Protein 2GRJ (pdb70)

Nearest PDB structures (foldseek):
  2grj-assembly7_G  TM=1.003E+00  e=9.813E-31  Thermotoga maritima
  1uf9-assembly3_C  TM=7.109E-01  e=4.517E-12  Thermus thermophilus
  1jjv-assembly1_A  TM=7.715E-01  e=1.324E-10  Haemophilus influenzae
  8dv0-assembly1_A  TM=7.940E-01  e=1.258E-09  Rickettsia felis URRWXCal2
  7sqc-assembly1_C1  TM=4.398E-01  e=5.349E-03  Chlamydomonas reinhardtii

B-factor: mean 38.03, std 6.99, range [7.95, 77.28]

Solvent-accessible surface area: 66636 Å² total

Secondary structure (DSSP, 8-state):
----EEEE-STTSSHHHHHHHHHHHH--EEEEHHHHHHHHHHHTHHHHHHHH-GGGBSSSSB-HHHHHHHHTT-HHHHHHHHHHHS---HHHHHHHHT--S-EEEE-TTS---GGGG-SEEEEEE--HHHHHHH-SSHHHHHTT-TT----SEEEE-SS-HHHHHHHHHH-----/----EEEE-STTSSHHHHHHHHHHHH--EEEEHHHHHHHHHHHTHHHHHHHH-GGGB-SSSB-HHHHHHHHTT-HHHHHHHHHHHS---HHHHHHHHT--S-EEEE-TTS----GGG-SEEEEEE--HHHHHHH-TTHHHHHTT-TT----SEEEE-SS-HHHHHHHHHH-----/----EEEE-STTSSHHHHHHHHHHHH--EEEEHHHHHHHHHHHTHHHHHHHH-GGGBSSSSB-HHHHHHHHTT-HHHHHHHHHHHS---HHHHHHHHT--S-EEEE-TTS---GGGG-SEEEEEE--HHHHHHH-TTHHHHGGG-TT----SEEEE-SS-HHHHHHHHHH-----/----EEEE-STTSSHHHHHHHHHHHH--EEEEHHHHHHHHHHHTHHHHHHHH-GGGBSSSSB-HHHHHHHHTT-HHHHHHHHHHHS---HHHHHHHHT--S-EEEE-TTS---GGGG-SEEEEEE--HHHHHHH-TTHHHHHTT-TT----SEEEE-SS-HHHHHHHHHH-----/----EEEE-STTSSHHHHHHHHHHHH--EEEEHHHHHHHHHHHTHHHHHHHH-GGGBSSSSB-HHHHHHHHTT-HHHHHHHHHHHS---HHHHHHHHT--S-EEEE-TTS----GGG-SEEEEEE--HHHHHHH-SSHHHHHTT-TT----SEEEE-SS-HHHHHHHHHH-----/----EEEE-STTSSHHHHHHHHHHHH--EEEEHHHHHHHHHHHTHHHHHHHH-GGGB-SSSB-HHHHHHHHTT-HHHHHHHHHHHS---HHHHHHHHT--S-EEEE-TTS---GGGG-SEEEEEE--HHHHHHH-SSHHHHHTT-TT----SEEEE-SS-HHHHHHHHHH-----/----EEEE-STTSSHHHHHHHHHHHH--EEEEHHHHHHHHHHHTHHHHHHHH-GGGBSSSSB-HHHHHHHHTT-HHHHHHHHHHHS---HHHHHHHHT--S-EEEE-TTS---GGGG-SEEEEEE--HHHHHHH-TTHHHHHTT-TT----SEEEE-SS-HHHHHHHHHH-----/----EEEE-STTSSHHHHHHHHHHHH--EEEEHHHHHHHHHHHTHHHHHHHH-GGGBSSSSB-HHHHHHHHTT-HHHHHHHHHHHS---HHHHHHHHT--S-EEEE-TTS---GGGG-SEEEEEE--HHHHHHH-SSHHHHHTT-TT----SEEEE-SS-HHHHHHHHHH-----

CATH classification: 3.40.50.300

Radius of gyration: 38.57 Å; Cα contacts (8 Å, |Δi|>4): 2171; chains: 8; bounding box: 102×60×93 Å

Foldseek 3Di:
DAEEEEEAEAAQLALVVLVVLCCVPVVADEAEVVVVLVVQCQVCLVVVCVLPNPQCADPSHRDPVSLCVPLLVDVVSVVVSCVRRVVVVVVVVVPVVVDHYYYYYYYNCCPCPVVVVHPFYEYGDEDPVSSVVGDVCCVRCVVVNPVSDDDGHYQYDHDDSVSSSVVSVVVVVPD/DAEEEEEAEAAQLALVVLVVLCCVVVVAAEDEVVVVLQVQCLVCVVVCCVLPNPQQDDPNGGNVVSLCVPLLVDVVSVVVSCVRRVVVLVVVVVPVVVDHYYYYYYYNCCPCPVVVVHPFYEYRYEDPVSRVVRDPCRVRCVVVRPVSDDDGHYQYDHDDSVSSSVVSVVVVVPD/DAEEEEEAEAAQLQLVVLVVLCCPPVVADEDEVVVVLQVQQQVCVPVCCVLPNPQQQDPRGGNPVSLCVPLLVDVVSVVVSCVRRVVVLVVVVVPVVVDHYYYYYYYNCCPCPVVVVHPFYEYGDEDPVSSVVRDVCCVRCVVVNPVSDGDGHYQYDHDDSVVSSVVSVVVCVPD/DAEEEEEAEAAQLQLVVLVVLCCVPVVADEDEVVVVLLVQCLVCVVVCCVLPNPQQADPNGGNVVSLCVPLLVDVVSVVVSCVRRVVVLVVVVVCVVVDHYHYYYRYNCCPCPVVVVHPFYEYGYEDPVSRVVRDVCRVRCVVVNPVSDDDGHYQYDHDDSVSSSVVSVVVVVPD/DAEEEEEAEAAQLALVPLVVLCCVVVVADEDEVVVVLLVQCLVCVVVCCVLPNPQQDDPSGGDVVSLCVPLLVDVVSVVVSCVRRVVVLVVVVVDVVVDHYYYYYRYNCCPCPVVVVHPFYEYGYEDPVSSVVRDVCRVRCVVVNPVSDDDGHYQYDHDDSVSSSVVSVVVVVPD/DAEEEEEAEAAQLQLVVLVVLCCVPVVAAEDEVVVVLQVQCLVCVVVCCVLPNPQQADPSGGNVVSLCVPCLVDVVSVVVSCVRRVVVLVVVVVCVVVDHYYYYYRYHCCPCPVVVVHPFYEYGDEDPVSRVVRDVCRVSCVVVRPVSDDDGHYQYDYDDSVVSSVSSVVCVVPD/DAEEEEEAEAAQLALVVLVVLCCPPVVAAEDEVVVVLQVQCLVCVVVCCVLPNPQQDDDSGGDVVSLCVPLLVDVVSVVSSCVRRVVVLVVVVVPVVVDHYYYYYRYNCCPCPVVVVHPFYEYGDEDPVSRCVSPVPSVSVVVVNPVSDDDGHYQYDHDDSVSSSVSSVVVVVPD/DAEEEEEAEAAQLQLVVLVVLCCVVVVADEDEVVVVLQVQQLVCVVVVCVLPNPQQCPDSGGDVVSLCVPLLVDVVSVVVSCVRRVVVLVVVVVCVVVDHYYYYYRYNCCPCPVVVVHPFYEYGYEDPVSSVVRDVCRVRCVVVRPVSDDDGHYQYDHDDSVSSSVVSVVVVVPD

Sequence (1400 aa):
HHHVIGVTGKIGTGKSTVCEILKNKYGAHVVNVDRIGHEVLEEVKEKLVELFGGSVLEDGKVNRKKLAGIVFESRENLKKLELLVHPLKKRVQEIINKTSGLIVIEAALLKRGLDQLCDHVITVVASRETILKRNREADRRLKFQEDIVPQGIVVANNSTLEDLEKKVEEVKLVWHHHVIGVTGKIGTGKSTVCEILKNKYGAHVVNVDRIGHEVLEEVKEKLVELFGGSVLEDGKVNRKKLAGIVFESRENLKKLELLVHPLKKRVQEIINKTSGLIVIEAALLKRGLDQLCDHVITVVASRETILKRNREADRRLKFQEDIVPQGIVVANNSTLEDLEKKVEEVKLVWHHHVIGVTGKIGTGKSTVCEILKNKYGAHVVNVDRIGHEVLEEVKEKLVELFGGSVLEDGKVNRKKLAGIVFESRENLKKLELLVHPLKKRVQEIINKTSGLIVIEAALLKRGLDQLCDHVITVVASRETILKRNREADRRLKFQEDIVPQGIVVANNSTLEDLEKKVEEVKLVWHHHVIGVTGKIGTGKSTVCEILKNKYGAHVVNVDRIGHEVLEEVKEKLVELFGGSVLEDGKVNRKKLAGIVFESRENLKKLELLVHPLKKRVQEIINKTSGLIVIEAALLKRGLDQLCDHVITVVASRETILKRNREADRRLKFQEDIVPQGIVVANNSTLEDLEKKVEEVKLVWHHHVIGVTGKIGTGKSTVCEILKNKYGAHVVNVDRIGHEVLEEVKEKLVELFGGSVLEDGKVNRKKLAGIVFESRENLKKLELLVHPLKKRVQEIINKTSGLIVIEAALLKRGLDQLCDHVITVVASRETILKRNREADRRLKFQEDIVPQGIVVANNSTLEDLEKKVEEVKLVWHHHVIGVTGKIGTGKSTVCEILKNKYGAHVVNVDRIGHEVLEEVKEKLVELFGGSVLEDGKVNRKKLAGIVFESRENLKKLELLVHPLKKRVQEIINKTSGLIVIEAALLKRGLDQLCDHVITVVASRETILKRNREADRRLKFQEDIVPQGIVVANNSTLEDLEKKVEEVKLVWHHHVIGVTGKIGTGKSTVCEILKNKYGAHVVNVDRIGHEVLEEVKEKLVELFGGSVLEDGKVNRKKLAGIVFESRENLKKLELLVHPLKKRVQEIINKTSGLIVIEAALLKRGLDQLCDHVITVVASRETILKRNREADRRLKFQEDIVPQGIVVANNSTLEDLEKKVEEVKLVWHHHVIGVTGKIGTGKSTVCEILKNKYGAHVVNVDRIGHEVLEEVKEKLVELFGGSVLEDGKVNRKKLAGIVFESRENLKKLELLVHPLKKRVQEIINKTSGLIVIEAALLKRGLDQLCDHVITVVASRETILKRNREADRRLKFQEDIVPQGIVVANNSTLEDLEKKVEEVKLVW

Structure (mmCIF, N/CA/C/O backbone):
data_2GRJ
#
_entry.id   2GRJ
#
_cell.length_a   90.832
_cell.length_b   87.217
_cell.length_c   98.586
_cell.angle_alpha   90.000
_cell.angle_beta   106.920
_cell.angle_gamma   90.000
#
_symmetry.space_group_name_H-M   'P 1 21 1'
#
loop_
_entity.id
_entity.type
_entity.pdbx_description
1 polymer 'Dephospho-CoA kinase'
2 non-polymer "ADENOSINE-5'-DIPHOSPHATE"
3 non-polymer 'DEPHOSPHO COENZYME A'
4 non-polymer 'CHLORIDE ION'
5 water water
#
loop_
_atom_site.group_PDB
_atom_site.id
_atom_site.type_symbol
_atom_site.label_atom_id
_atom_site.label_alt_id
_atom_site.label_comp_id
_atom_site.label_asym_id
_atom_site.label_entity_id
_atom_site.label_seq_id
_atom_site.pdbx_PDB_ins_code
_atom_site.Cartn_x
_atom_site.Cartn_y
_atom_site.Cartn_z
_atom_site.occupancy
_atom_site.B_iso_or_equiv
_atom_site.auth_seq_id
_atom_site.auth_comp_id
_atom_site.auth_asym_id
_atom_site.auth_atom_id
_atom_site.pdbx_PDB_model_num
ATOM 1 N N . HIS A 1 10 ? 35.696 -19.842 -62.808 1.00 52.49 -2 HIS A N 1
ATOM 2 C CA . HIS A 1 10 ? 36.781 -19.287 -61.889 1.00 52.05 -2 HIS A CA 1
ATOM 3 C C . HIS A 1 10 ? 37.950 -20.251 -61.697 1.00 49.87 -2 HIS A C 1
ATOM 4 O O . HIS A 1 10 ? 38.048 -20.953 -60.697 1.00 49.57 -2 HIS A O 1
ATOM 11 N N . HIS A 1 11 ? 38.818 -20.264 -62.701 1.00 47.87 -1 HIS A N 1
ATOM 12 C CA . HIS A 1 11 ? 40.080 -20.986 -62.665 1.00 46.53 -1 HIS A CA 1
ATOM 13 C C . HIS A 1 11 ? 41.073 -20.156 -61.876 1.00 45.95 -1 HIS A C 1
ATOM 14 O O . HIS A 1 11 ? 41.230 -18.968 -62.150 1.00 47.24 -1 HIS A O 1
ATOM 16 N N . HIS A 1 12 ? 41.742 -20.774 -60.903 1.00 44.07 0 HIS A N 1
ATOM 17 C CA . HIS A 1 12 ? 42.672 -20.053 -60.057 1.00 43.53 0 HIS A CA 1
ATOM 18 C C . HIS A 1 12 ? 43.747 -20.957 -59.463 1.00 43.32 0 HIS A C 1
ATOM 19 O O . HIS A 1 12 ? 43.592 -22.156 -59.450 1.00 42.68 0 HIS A O 1
ATOM 34 N N . VAL A 1 14 ? 45.860 -21.208 -55.695 1.00 39.43 2 VAL A N 1
ATOM 35 C CA . VAL A 1 14 ? 45.866 -20.726 -54.331 1.00 37.48 2 VAL A CA 1
ATOM 36 C C . VAL A 1 14 ? 47.172 -21.110 -53.678 1.00 36.37 2 VAL A C 1
ATOM 37 O O . VAL A 1 14 ? 47.524 -22.303 -53.629 1.00 35.02 2 VAL A O 1
ATOM 41 N N . ILE A 1 15 ? 47.887 -20.088 -53.192 1.00 35.28 3 ILE A N 1
ATOM 42 C CA . ILE A 1 15 ? 49.170 -20.265 -52.518 1.00 35.56 3 ILE A CA 1
ATOM 43 C C . ILE A 1 15 ? 49.030 -19.717 -51.129 1.00 35.38 3 ILE A C 1
ATOM 44 O O . ILE A 1 15 ? 48.661 -18.579 -50.960 1.00 36.94 3 ILE A O 1
ATOM 49 N N . GLY A 1 16 ? 49.271 -20.541 -50.132 1.00 34.80 4 GLY A N 1
ATOM 50 C CA . GLY A 1 16 ? 49.220 -20.079 -48.775 1.00 35.29 4 GLY A CA 1
ATOM 51 C C . GLY A 1 16 ? 50.562 -19.528 -48.393 1.00 35.81 4 GLY A C 1
ATOM 52 O O . GLY A 1 16 ? 51.583 -20.078 -48.770 1.00 36.86 4 GLY A O 1
ATOM 53 N N . VAL A 1 17 ? 50.549 -18.426 -47.654 1.00 35.50 5 VAL A N 1
ATOM 54 C CA . VAL A 1 17 ? 51.762 -17.837 -47.143 1.00 35.82 5 VAL A CA 1
ATOM 55 C C . VAL A 1 17 ? 51.624 -17.751 -45.638 1.00 35.15 5 VAL A C 1
ATOM 56 O O . VAL A 1 17 ? 50.840 -16.991 -45.145 1.00 32.82 5 VAL A O 1
ATOM 60 N N . THR A 1 18 ? 52.392 -18.548 -44.915 1.00 35.43 6 THR A N 1
ATOM 61 C CA . THR A 1 18 ? 52.281 -18.585 -43.476 1.00 35.37 6 THR A CA 1
ATOM 62 C C . THR A 1 18 ? 53.656 -18.391 -42.893 1.00 35.63 6 THR A C 1
ATOM 63 O O . THR A 1 18 ? 54.616 -18.132 -43.621 1.00 34.78 6 THR A O 1
ATOM 67 N N . GLY A 1 19 ? 53.732 -18.531 -41.574 1.00 36.19 7 GLY A N 1
ATOM 68 C CA . GLY A 1 19 ? 54.947 -18.281 -40.803 1.00 35.03 7 GLY A CA 1
ATOM 69 C C . GLY A 1 19 ? 54.647 -17.453 -39.557 1.00 33.05 7 GLY A C 1
ATOM 70 O O . GLY A 1 19 ? 53.617 -16.770 -39.476 1.00 29.71 7 GLY A O 1
ATOM 71 N N . LYS A 1 20 ? 55.560 -17.508 -38.594 1.00 32.71 8 LYS A N 1
ATOM 72 C CA . LYS A 1 20 ? 55.357 -16.785 -37.331 1.00 33.06 8 LYS A CA 1
ATOM 73 C C . LYS A 1 20 ? 55.316 -15.261 -37.561 1.00 32.52 8 LYS A C 1
ATOM 74 O O . LYS A 1 20 ? 55.659 -14.760 -38.624 1.00 32.21 8 LYS A O 1
ATOM 80 N N . ILE A 1 21 ? 54.848 -14.552 -36.559 1.00 32.59 9 ILE A N 1
ATOM 81 C CA . ILE A 1 21 ? 54.806 -13.093 -36.584 1.00 33.61 9 ILE A CA 1
ATOM 82 C C . ILE A 1 21 ? 56.205 -12.487 -36.849 1.00 34.42 9 ILE A C 1
ATOM 83 O O . ILE A 1 21 ? 57.213 -12.953 -36.314 1.00 33.29 9 ILE A O 1
ATOM 88 N N . GLY A 1 22 ? 56.244 -11.469 -37.703 1.00 33.77 10 GLY A N 1
ATOM 89 C CA . GLY A 1 22 ? 57.472 -10.736 -37.992 1.00 34.31 10 GLY A CA 1
ATOM 90 C C . GLY A 1 22 ? 58.470 -11.394 -38.918 1.00 34.31 10 GLY A C 1
ATOM 91 O O . GLY A 1 22 ? 59.538 -10.821 -39.148 1.00 33.69 10 GLY A O 1
ATOM 92 N N . THR A 1 23 ? 58.119 -12.560 -39.455 1.00 32.87 11 THR A N 1
ATOM 93 C CA . THR A 1 23 ? 59.020 -13.323 -40.313 1.00 32.61 11 THR A CA 1
ATOM 94 C C . THR A 1 23 ? 59.077 -12.738 -41.701 1.00 32.07 11 THR A C 1
ATOM 95 O O . THR A 1 23 ? 60.119 -12.722 -42.309 1.00 30.86 11 THR A O 1
ATOM 99 N N . GLY A 1 24 ? 57.965 -12.226 -42.198 1.00 34.22 12 GLY A N 1
ATOM 100 C CA . GLY A 1 24 ? 57.970 -11.606 -43.532 1.00 35.67 12 GLY A CA 1
ATOM 101 C C . GLY A 1 24 ? 56.814 -11.923 -44.463 1.00 36.19 12 GLY A C 1
ATOM 102 O O . GLY A 1 24 ? 56.877 -11.652 -45.662 1.00 34.90 12 GLY A O 1
ATOM 103 N N . LYS A 1 25 ? 55.741 -12.456 -43.917 1.00 35.56 13 LYS A N 1
ATOM 104 C CA . LYS A 1 25 ? 54.594 -12.793 -44.724 1.00 36.12 13 LYS A CA 1
ATOM 105 C C . LYS A 1 25 ? 54.040 -11.595 -45.529 1.00 35.68 13 LYS A C 1
ATOM 106 O O . LYS A 1 25 ? 53.816 -11.700 -46.724 1.00 36.38 13 LYS A O 1
ATOM 112 N N . SER A 1 26 ? 53.795 -10.472 -44.870 1.00 35.09 14 SER A N 1
ATOM 113 C CA . SER A 1 26 ? 53.280 -9.282 -45.557 1.00 36.85 14 SER A CA 1
ATOM 114 C C . SER A 1 26 ? 54.173 -8.828 -46.662 1.00 35.25 14 SER A C 1
ATOM 115 O O . SER A 1 26 ? 53.703 -8.340 -47.677 1.00 37.53 14 SER A O 1
ATOM 118 N N . THR A 1 27 ? 55.473 -8.952 -46.423 1.00 33.87 15 THR A N 1
ATOM 119 C CA . THR A 1 27 ? 56.480 -8.480 -47.344 1.00 32.42 15 THR A CA 1
ATOM 120 C C . THR A 1 27 ? 56.501 -9.392 -48.561 1.00 32.05 15 THR A C 1
ATOM 121 O O . THR A 1 27 ? 56.472 -8.918 -49.696 1.00 32.43 15 THR A O 1
ATOM 125 N N . VAL A 1 28 ? 56.516 -10.701 -48.331 1.00 31.68 16 VAL A N 1
ATOM 126 C CA . VAL A 1 28 ? 56.390 -11.655 -49.412 1.00 32.18 16 VAL A CA 1
ATOM 127 C C . VAL A 1 28 ? 55.093 -11.412 -50.181 1.00 32.73 16 VAL A C 1
ATOM 128 O O . VAL A 1 28 ? 55.108 -11.329 -51.412 1.00 33.89 16 VAL A O 1
ATOM 132 N N . CYS A 1 29 ? 53.980 -11.271 -49.476 1.00 33.21 17 CYS A N 1
ATOM 133 C CA . CYS A 1 29 ? 52.687 -11.060 -50.145 1.00 34.60 17 CYS A CA 1
ATOM 134 C C . CYS A 1 29 ? 52.638 -9.786 -50.975 1.00 35.42 17 CYS A C 1
ATOM 135 O O . CYS A 1 29 ? 52.069 -9.790 -52.071 1.00 36.64 17 CYS A O 1
ATOM 138 N N . GLU A 1 30 ? 53.242 -8.707 -50.491 1.00 35.12 18 GLU A N 1
ATOM 139 C CA . GLU A 1 30 ? 53.354 -7.495 -51.275 1.00 36.46 18 GLU A CA 1
ATOM 140 C C . GLU A 1 30 ? 54.098 -7.752 -52.557 1.00 34.89 18 GLU A C 1
ATOM 141 O O . GLU A 1 30 ? 53.731 -7.226 -53.593 1.00 36.83 18 GLU A O 1
ATOM 147 N N . ILE A 1 31 ? 55.168 -8.530 -52.501 1.00 33.87 19 ILE A N 1
ATOM 148 C CA . ILE A 1 31 ? 55.923 -8.832 -53.707 1.00 33.41 19 ILE A CA 1
ATOM 149 C C . ILE A 1 31 ? 55.027 -9.615 -54.659 1.00 33.62 19 ILE A C 1
ATOM 150 O O . ILE A 1 31 ? 54.896 -9.233 -55.837 1.00 34.04 19 ILE A O 1
ATOM 155 N N . LEU A 1 32 ? 54.387 -10.683 -54.170 1.00 33.33 20 LEU A N 1
ATOM 156 C CA . LEU A 1 32 ? 53.489 -11.476 -55.036 1.00 32.60 20 LEU A CA 1
ATOM 157 C C . LEU A 1 32 ? 52.390 -10.594 -55.663 1.00 33.30 20 LEU A C 1
ATOM 158 O O . LEU A 1 32 ? 52.050 -10.732 -56.868 1.00 34.65 20 LEU A O 1
ATOM 163 N N . LYS A 1 33 ? 51.858 -9.669 -54.880 1.00 32.62 21 LYS A N 1
ATOM 164 C CA . LYS A 1 33 ? 50.824 -8.789 -55.403 1.00 34.29 21 LYS A CA 1
ATOM 165 C C . LYS A 1 33 ? 51.382 -7.884 -56.483 1.00 32.86 21 LYS A C 1
ATOM 166 O O . LYS A 1 33 ? 50.824 -7.794 -57.575 1.00 32.73 21 LYS A O 1
ATOM 172 N N . ASN A 1 34 ? 52.500 -7.240 -56.191 1.00 33.03 22 ASN A N 1
ATOM 173 C CA . ASN A 1 34 ? 53.048 -6.219 -57.084 1.00 33.71 22 ASN A CA 1
ATOM 174 C C . ASN A 1 34 ? 53.742 -6.763 -58.302 1.00 33.63 22 ASN A C 1
ATOM 175 O O . ASN A 1 34 ? 53.629 -6.172 -59.346 1.00 35.01 22 ASN A O 1
ATOM 180 N N . LYS A 1 35 ? 54.466 -7.866 -58.170 1.00 34.84 23 LYS A N 1
ATOM 181 C CA . LYS A 1 35 ? 55.218 -8.411 -59.286 1.00 36.39 23 LYS A CA 1
ATOM 182 C C . LYS A 1 35 ? 54.422 -9.469 -59.989 1.00 35.71 23 LYS A C 1
ATOM 183 O O . LYS A 1 35 ? 54.485 -9.545 -61.190 1.00 37.03 23 LYS A O 1
ATOM 189 N N . TYR A 1 36 ? 53.677 -10.299 -59.273 1.00 36.12 24 TYR A N 1
ATOM 190 C CA . TYR A 1 36 ? 53.045 -11.445 -59.918 1.00 35.56 24 TYR A CA 1
ATOM 191 C C . TYR A 1 36 ? 51.532 -11.289 -60.099 1.00 35.44 24 TYR A C 1
ATOM 192 O O . TYR A 1 36 ? 50.879 -12.143 -60.657 1.00 37.19 24 TYR A O 1
ATOM 201 N N . GLY A 1 37 ? 50.964 -10.192 -59.638 1.00 34.98 25 GLY A N 1
ATOM 202 C CA . GLY A 1 37 ? 49.523 -9.992 -59.767 1.00 33.43 25 GLY A CA 1
ATOM 203 C C . GLY A 1 37 ? 48.642 -10.725 -58.788 1.00 32.38 25 GLY A C 1
ATOM 204 O O . GLY A 1 37 ? 47.472 -10.823 -58.972 1.00 33.33 25 GLY A O 1
ATOM 205 N N . ALA A 1 38 ? 49.183 -11.202 -57.699 1.00 33.32 26 ALA A N 1
ATOM 206 C CA . ALA A 1 38 ? 48.381 -11.982 -56.777 1.00 33.60 26 ALA A CA 1
ATOM 207 C C . ALA A 1 38 ? 47.236 -11.157 -56.165 1.00 34.21 26 ALA A C 1
ATOM 208 O O . ALA A 1 38 ? 47.371 -9.971 -55.927 1.00 33.37 26 ALA A O 1
ATOM 210 N N . HIS A 1 39 ? 46.101 -11.814 -55.960 1.00 35.20 27 HIS A N 1
ATOM 211 C CA . HIS A 1 39 ? 45.034 -11.295 -55.125 1.00 36.58 27 HIS A CA 1
ATOM 212 C C . HIS A 1 39 ? 45.295 -11.785 -53.703 1.00 36.36 27 HIS A C 1
ATOM 213 O O . HIS A 1 39 ? 45.220 -12.976 -53.431 1.00 37.76 27 HIS A O 1
ATOM 220 N N . VAL A 1 40 ? 45.636 -10.863 -52.807 1.00 35.00 28 VAL A N 1
ATOM 221 C CA . VAL A 1 40 ? 46.048 -11.231 -51.465 1.00 34.32 28 VAL A CA 1
ATOM 222 C C . VAL A 1 40 ? 44.892 -11.250 -50.509 1.00 33.60 28 VAL A C 1
ATOM 223 O O . VAL A 1 40 ? 44.290 -10.236 -50.283 1.00 33.28 28 VAL A O 1
ATOM 227 N N . VAL A 1 41 ? 44.595 -12.400 -49.925 1.00 33.97 29 VAL A N 1
ATOM 228 C CA . VAL A 1 41 ? 43.564 -12.520 -48.918 1.00 34.22 29 VAL A CA 1
ATOM 229 C C . VAL A 1 41 ? 44.216 -12.392 -47.548 1.00 35.46 29 VAL A C 1
ATOM 230 O O . VAL A 1 41 ? 44.838 -13.352 -47.048 1.00 33.98 29 VAL A O 1
ATOM 234 N N . ASN A 1 42 ? 44.102 -11.190 -46.970 1.00 36.70 30 ASN A N 1
ATOM 235 C CA . ASN A 1 42 ? 44.663 -10.904 -45.662 1.00 36.98 30 ASN A CA 1
ATOM 236 C C . ASN A 1 42 ? 43.775 -11.499 -44.597 1.00 36.27 30 ASN A C 1
ATOM 237 O O . ASN A 1 42 ? 42.713 -10.951 -44.283 1.00 38.07 30 ASN A O 1
ATOM 242 N N . VAL A 1 43 ? 44.187 -12.619 -44.034 1.00 35.88 31 VAL A N 1
ATOM 243 C CA . VAL A 1 43 ? 43.306 -13.308 -43.099 1.00 36.33 31 VAL A CA 1
ATOM 244 C C . VAL A 1 43 ? 43.154 -12.539 -41.787 1.00 37.32 31 VAL A C 1
ATOM 245 O O . VAL A 1 43 ? 42.151 -12.648 -41.140 1.00 40.24 31 VAL A O 1
ATOM 249 N N . ASP A 1 44 ? 44.136 -11.744 -41.409 1.00 38.14 32 ASP A N 1
ATOM 250 C CA . ASP A 1 44 ? 44.013 -10.870 -40.247 1.00 38.22 32 ASP A CA 1
ATOM 251 C C . ASP A 1 44 ? 42.854 -9.858 -40.422 1.00 37.28 32 ASP A C 1
ATOM 252 O O . ASP A 1 44 ? 41.993 -9.742 -39.553 1.00 37.49 32 ASP A O 1
ATOM 257 N N . ARG A 1 45 ? 42.844 -9.138 -41.546 1.00 38.23 33 ARG A N 1
ATOM 258 C CA . ARG A 1 45 ? 41.772 -8.148 -41.833 1.00 37.96 33 ARG A CA 1
ATOM 259 C C . ARG A 1 45 ? 40.393 -8.789 -41.804 1.00 37.32 33 ARG A C 1
ATOM 260 O O . ARG A 1 45 ? 39.467 -8.229 -41.241 1.00 37.59 33 ARG A O 1
ATOM 263 N N . ILE A 1 46 ? 40.260 -9.962 -42.410 1.00 36.81 34 ILE A N 1
ATOM 264 C CA . ILE A 1 46 ? 39.000 -10.697 -42.377 1.00 36.41 34 ILE A CA 1
ATOM 265 C C . ILE A 1 46 ? 38.579 -11.008 -40.937 1.00 37.58 34 ILE A C 1
ATOM 266 O O . ILE A 1 46 ? 37.380 -10.914 -40.624 1.00 38.20 34 ILE A O 1
ATOM 271 N N . GLY A 1 47 ? 39.552 -11.360 -40.082 1.00 36.39 35 GLY A N 1
ATOM 272 C CA . GLY A 1 47 ? 39.328 -11.469 -38.643 1.00 35.36 35 GLY A CA 1
ATOM 273 C C . GLY A 1 47 ? 38.732 -10.200 -38.034 1.00 35.58 35 GLY A C 1
ATOM 274 O O . GLY A 1 47 ? 37.777 -10.263 -37.270 1.00 35.38 35 GLY A O 1
ATOM 275 N N . HIS A 1 48 ? 39.275 -9.044 -38.399 1.00 36.05 36 HIS A N 1
ATOM 276 C CA . HIS A 1 48 ? 38.788 -7.771 -37.875 1.00 37.26 36 HIS A CA 1
ATOM 277 C C . HIS A 1 48 ? 37.330 -7.514 -38.225 1.00 37.00 36 HIS A C 1
ATOM 278 O O . HIS A 1 48 ? 36.592 -7.008 -37.397 1.00 38.57 36 HIS A O 1
ATOM 285 N N . GLU A 1 49 ? 36.940 -7.875 -39.444 1.00 37.54 37 GLU A N 1
ATOM 286 C CA . GLU A 1 49 ? 35.571 -7.750 -39.907 1.00 38.83 37 GLU A CA 1
ATOM 287 C C . GLU A 1 49 ? 34.650 -8.717 -39.188 1.00 36.00 37 GLU A C 1
ATOM 288 O O . GLU A 1 49 ? 33.528 -8.363 -38.848 1.00 37.27 37 GLU A O 1
ATOM 294 N N . VAL A 1 50 ? 35.122 -9.932 -38.943 1.00 33.12 38 VAL A N 1
ATOM 295 C CA . VAL A 1 50 ? 34.349 -10.894 -38.197 1.00 31.80 38 VAL A CA 1
ATOM 296 C C . VAL A 1 50 ? 34.125 -10.429 -36.770 1.00 33.12 38 VAL A C 1
ATOM 297 O O . VAL A 1 50 ? 33.029 -10.581 -36.243 1.00 32.11 38 VAL A O 1
ATOM 301 N N . LEU A 1 51 ? 35.138 -9.869 -36.130 1.00 34.66 39 LEU A N 1
ATOM 302 C CA . LEU A 1 51 ? 34.973 -9.416 -34.749 1.00 35.54 39 LEU A CA 1
ATOM 303 C C . LEU A 1 51 ? 33.772 -8.509 -34.600 1.00 36.28 39 LEU A C 1
ATOM 304 O O . LEU A 1 51 ? 33.006 -8.636 -33.652 1.00 36.93 39 LEU A O 1
ATOM 309 N N . GLU A 1 52 ? 33.608 -7.591 -35.538 1.00 37.29 40 GLU A N 1
ATOM 310 C CA . GLU A 1 52 ? 32.472 -6.672 -35.498 1.00 38.94 40 GLU A CA 1
ATOM 311 C C . GLU A 1 52 ? 31.149 -7.392 -35.584 1.00 38.78 40 GLU A C 1
ATOM 312 O O . GLU A 1 52 ? 30.170 -6.958 -34.974 1.00 39.70 40 GLU A O 1
ATOM 318 N N . GLU A 1 53 ? 31.118 -8.488 -36.332 1.00 39.77 41 GLU A N 1
ATOM 319 C CA . GLU A 1 53 ? 29.890 -9.260 -36.509 1.00 40.11 41 GLU A CA 1
ATOM 320 C C . GLU A 1 53 ? 29.504 -10.073 -35.252 1.00 37.98 41 GLU A C 1
ATOM 321 O O . GLU A 1 53 ? 28.357 -10.478 -35.135 1.00 39.01 41 GLU A O 1
ATOM 327 N N . VAL A 1 54 ? 30.437 -10.296 -34.324 1.00 36.13 42 VAL A N 1
ATOM 328 C CA . VAL A 1 54 ? 30.164 -11.107 -33.130 1.00 34.94 42 VAL A CA 1
ATOM 329 C C . VAL A 1 54 ? 30.334 -10.322 -31.833 1.00 33.80 42 VAL A C 1
ATOM 330 O O . VAL A 1 54 ? 30.700 -10.887 -30.799 1.00 31.99 42 VAL A O 1
ATOM 334 N N . LYS A 1 55 ? 30.092 -9.014 -31.897 1.00 34.66 43 LYS A N 1
ATOM 335 C CA . LYS A 1 55 ? 30.181 -8.125 -30.721 1.00 34.68 43 LYS A CA 1
ATOM 336 C C . LYS A 1 55 ? 29.471 -8.690 -29.479 1.00 34.24 43 LYS A C 1
ATOM 337 O O . LYS A 1 55 ? 30.061 -8.741 -28.409 1.00 33.80 43 LYS A O 1
ATOM 340 N N . GLU A 1 56 ? 28.218 -9.124 -29.624 1.00 33.51 44 GLU A N 1
ATOM 341 C CA . GLU A 1 56 ? 27.446 -9.569 -28.455 1.00 33.74 44 GLU A CA 1
ATOM 342 C C . GLU A 1 56 ? 28.052 -10.818 -27.837 1.00 33.92 44 GLU A C 1
ATOM 343 O O . GLU A 1 56 ? 28.121 -10.916 -26.613 1.00 35.19 44 GLU A O 1
ATOM 349 N N . LYS A 1 57 ? 28.487 -11.770 -28.658 1.00 33.44 45 LYS A N 1
ATOM 350 C CA . LYS A 1 57 ? 29.106 -12.991 -28.128 1.00 34.23 45 LYS A CA 1
ATOM 351 C C . LYS A 1 57 ? 30.459 -12.711 -27.449 1.00 33.53 45 LYS A C 1
ATOM 352 O O . LYS A 1 57 ? 30.769 -13.323 -26.429 1.00 33.86 45 LYS A O 1
ATOM 358 N N . LEU A 1 58 ? 31.244 -11.775 -27.985 1.00 33.03 46 LEU A N 1
ATOM 359 C CA . LEU A 1 58 ? 32.486 -11.358 -27.323 1.00 33.03 46 LEU A CA 1
ATOM 360 C C . LEU A 1 58 ? 32.227 -10.813 -25.948 1.00 32.14 46 LEU A C 1
ATOM 361 O O . LEU A 1 58 ? 32.941 -11.146 -24.996 1.00 32.47 46 LEU A O 1
ATOM 366 N N . VAL A 1 59 ? 31.230 -9.933 -25.856 1.00 30.08 47 VAL A N 1
ATOM 367 C CA . VAL A 1 59 ? 30.895 -9.320 -24.581 1.00 30.53 47 VAL A CA 1
ATOM 368 C C . VAL A 1 59 ? 30.457 -10.415 -23.601 1.00 32.08 47 VAL A C 1
ATOM 369 O O . VAL A 1 59 ? 30.880 -10.437 -22.450 1.00 32.61 47 VAL A O 1
ATOM 373 N N . GLU A 1 60 ? 29.636 -11.344 -24.077 1.00 33.07 48 GLU A N 1
ATOM 374 C CA . GLU A 1 60 ? 29.258 -12.516 -23.302 1.00 33.52 48 GLU A CA 1
ATOM 375 C C . GLU A 1 60 ? 30.473 -13.346 -22.803 1.00 33.31 48 GLU A C 1
ATOM 376 O O . GLU A 1 60 ? 30.459 -13.855 -21.682 1.00 33.59 48 GLU A O 1
ATOM 382 N N . LEU A 1 61 ? 31.501 -13.498 -23.644 1.00 32.92 49 LEU A N 1
ATOM 383 C CA . LEU A 1 61 ? 32.695 -14.234 -23.267 1.00 33.31 49 LEU A CA 1
ATOM 384 C C . LEU A 1 61 ? 33.646 -13.454 -22.355 1.00 33.69 49 LEU A C 1
ATOM 385 O O . LEU A 1 61 ? 34.117 -14.022 -21.366 1.00 34.15 49 LEU A O 1
ATOM 390 N N . PHE A 1 62 ? 33.951 -12.191 -22.687 1.00 33.47 50 PHE A N 1
ATOM 391 C CA . PHE A 1 62 ? 35.074 -11.465 -22.042 1.00 32.25 50 PHE A CA 1
ATOM 392 C C . PHE A 1 62 ? 34.679 -10.229 -21.256 1.00 32.30 50 PHE A C 1
ATOM 393 O O . PHE A 1 62 ? 35.545 -9.561 -20.733 1.00 33.87 50 PHE A O 1
ATOM 401 N N . GLY A 1 63 ? 33.390 -9.907 -21.186 1.00 31.28 51 GLY A N 1
ATOM 402 C CA . GLY A 1 63 ? 32.899 -8.708 -20.501 1.00 29.87 51 GLY A CA 1
ATOM 403 C C . GLY A 1 63 ? 32.873 -7.460 -21.369 1.00 30.63 51 GLY A C 1
ATOM 404 O O . GLY A 1 63 ? 33.313 -7.471 -22.516 1.00 31.62 51 GLY A O 1
ATOM 405 N N . GLY A 1 64 ? 32.365 -6.371 -20.813 1.00 31.13 52 GLY A N 1
ATOM 406 C CA . GLY A 1 64 ? 32.283 -5.099 -21.517 1.00 31.36 52 GLY A CA 1
ATOM 407 C C . GLY A 1 64 ? 33.612 -4.435 -21.807 1.00 31.57 52 GLY A C 1
ATOM 408 O O . GLY A 1 64 ? 33.707 -3.587 -22.698 1.00 31.34 52 GLY A O 1
ATOM 409 N N . SER A 1 65 ? 34.645 -4.814 -21.070 1.00 32.46 53 SER A N 1
ATOM 410 C CA . SER A 1 65 ? 35.987 -4.226 -21.235 1.00 34.54 53 SER A CA 1
ATOM 411 C C . SER A 1 65 ? 36.645 -4.442 -22.611 1.00 36.08 53 SER A C 1
ATOM 412 O O . SER A 1 65 ? 37.390 -3.580 -23.124 1.00 38.35 53 SER A O 1
ATOM 415 N N . VAL A 1 66 ? 36.415 -5.610 -23.187 1.00 35.20 54 VAL A N 1
ATOM 416 C CA . VAL A 1 66 ? 36.809 -5.784 -24.587 1.00 35.13 54 VAL A CA 1
ATOM 417 C C . VAL A 1 66 ? 36.317 -4.616 -25.461 1.00 33.85 54 VAL A C 1
ATOM 418 O O . VAL A 1 66 ? 36.660 -4.564 -26.637 1.00 33.23 54 VAL A O 1
ATOM 422 N N . LEU A 1 67 ? 35.533 -3.696 -24.887 1.00 32.07 55 LEU A N 1
ATOM 423 C CA . LEU A 1 67 ? 35.048 -2.533 -25.607 1.00 32.53 55 LEU A CA 1
ATOM 424 C C . LEU A 1 67 ? 35.662 -1.216 -25.099 1.00 34.90 55 LEU A C 1
ATOM 425 O O . LEU A 1 67 ? 36.233 -1.161 -23.997 1.00 33.02 55 LEU A O 1
ATOM 430 N N . GLU A 1 68 ? 35.520 -0.156 -25.904 1.00 37.56 56 GLU A N 1
ATOM 431 C CA . GLU A 1 68 ? 36.062 1.157 -25.568 1.00 39.12 56 GLU A CA 1
ATOM 432 C C . GLU A 1 68 ? 34.903 2.091 -25.230 1.00 42.12 56 GLU A C 1
ATOM 433 O O . GLU A 1 68 ? 34.840 2.639 -24.115 1.00 43.56 56 GLU A O 1
ATOM 439 N N . ASP A 1 69 ? 33.987 2.282 -26.179 1.00 44.35 57 ASP A N 1
ATOM 440 C CA . ASP A 1 69 ? 32.643 2.811 -25.850 1.00 43.83 57 ASP A CA 1
ATOM 441 C C . ASP A 1 69 ? 31.652 1.661 -26.037 1.00 45.53 57 ASP A C 1
ATOM 442 O O . ASP A 1 69 ? 31.654 0.703 -25.253 1.00 46.28 57 ASP A O 1
ATOM 447 N N . GLY A 1 70 ? 30.839 1.700 -27.087 1.00 47.00 58 GLY A N 1
ATOM 448 C CA . GLY A 1 70 ? 29.966 0.564 -27.385 1.00 46.82 58 GLY A CA 1
ATOM 449 C C . GLY A 1 70 ? 30.671 -0.383 -28.323 1.00 45.04 58 GLY A C 1
ATOM 450 O O . GLY A 1 70 ? 30.016 -1.232 -28.940 1.00 45.10 58 GLY A O 1
ATOM 451 N N . LYS A 1 71 ? 32.008 -0.263 -28.388 1.00 45.34 59 LYS A N 1
ATOM 452 C CA . LYS A 1 71 ? 32.810 -0.694 -29.566 1.00 45.01 59 LYS A CA 1
ATOM 453 C C . LYS A 1 71 ? 33.895 -1.729 -29.269 1.00 41.96 59 LYS A C 1
ATOM 454 O O . LYS A 1 71 ? 34.682 -1.568 -28.343 1.00 41.44 59 LYS A O 1
ATOM 460 N N . VAL A 1 72 ? 33.930 -2.783 -30.080 1.00 39.72 60 VAL A N 1
ATOM 461 C CA . VAL A 1 72 ? 35.041 -3.731 -30.076 1.00 36.42 60 VAL A CA 1
ATOM 462 C C . VAL A 1 72 ? 36.345 -2.993 -30.294 1.00 33.88 60 VAL A C 1
ATOM 463 O O . VAL A 1 72 ? 36.478 -2.240 -31.228 1.00 35.48 60 VAL A O 1
ATOM 467 N N . ASN A 1 73 ? 37.267 -3.202 -29.370 1.00 33.28 61 ASN A N 1
ATOM 468 C CA . ASN A 1 73 ? 38.622 -2.633 -29.336 1.00 32.66 61 ASN A CA 1
ATOM 469 C C . ASN A 1 73 ? 39.677 -3.717 -29.276 1.00 32.64 61 ASN A C 1
ATOM 470 O O . ASN A 1 73 ? 39.865 -4.380 -28.237 1.00 33.49 61 ASN A O 1
ATOM 475 N N . ARG A 1 74 ? 40.424 -3.852 -30.356 1.00 31.55 62 ARG A N 1
ATOM 476 C CA . ARG A 1 74 ? 41.374 -4.949 -30.463 1.00 30.00 62 ARG A CA 1
ATOM 477 C C . ARG A 1 74 ? 42.534 -4.894 -29.457 1.00 31.00 62 ARG A C 1
ATOM 478 O O . ARG A 1 74 ? 43.016 -5.961 -29.037 1.00 31.79 62 ARG A O 1
ATOM 486 N N . LYS A 1 75 ? 42.963 -3.685 -29.056 1.00 30.57 63 LYS A N 1
ATOM 487 C CA . LYS A 1 75 ? 44.048 -3.554 -28.085 1.00 31.28 63 LYS A CA 1
ATOM 488 C C . LYS A 1 75 ? 43.584 -4.151 -26.738 1.00 31.82 63 LYS A C 1
ATOM 489 O O . LYS A 1 75 ? 44.284 -4.995 -26.174 1.00 33.00 63 LYS A O 1
ATOM 494 N N . LYS A 1 76 ? 42.393 -3.769 -26.277 1.00 31.26 64 LYS A N 1
ATOM 495 C CA . LYS A 1 76 ? 41.857 -4.300 -25.026 1.00 31.77 64 LYS A CA 1
ATOM 496 C C . LYS A 1 76 ? 41.601 -5.800 -25.110 1.00 32.81 64 LYS A C 1
ATOM 497 O O . LYS A 1 76 ? 41.834 -6.521 -24.149 1.00 33.92 64 LYS A O 1
ATOM 501 N N . LEU A 1 77 ? 41.162 -6.277 -26.262 1.00 32.74 65 LEU A N 1
ATOM 502 C CA . LEU A 1 77 ? 40.867 -7.691 -26.430 1.00 33.40 65 LEU A CA 1
ATOM 503 C C . LEU A 1 77 ? 42.160 -8.527 -26.438 1.00 35.67 65 LEU A C 1
ATOM 504 O O . LEU A 1 77 ? 42.254 -9.586 -25.797 1.00 36.31 65 LEU A O 1
ATOM 509 N N . ALA A 1 78 ? 43.148 -8.037 -27.169 1.00 36.51 66 ALA A N 1
ATOM 510 C CA . ALA A 1 78 ? 44.493 -8.625 -27.162 1.00 35.19 66 ALA A CA 1
ATOM 511 C C . ALA A 1 78 ? 45.106 -8.680 -25.757 1.00 34.14 66 ALA A C 1
ATOM 512 O O . ALA A 1 78 ? 45.783 -9.657 -25.422 1.00 32.95 66 ALA A O 1
ATOM 514 N N . GLY A 1 79 ? 44.869 -7.633 -24.956 1.00 32.61 67 GLY A N 1
ATOM 515 C CA . GLY A 1 79 ? 45.305 -7.616 -23.566 1.00 33.13 67 GLY A CA 1
ATOM 516 C C . GLY A 1 79 ? 44.761 -8.816 -22.792 1.00 33.88 67 GLY A C 1
ATOM 517 O O . GLY A 1 79 ? 45.431 -9.384 -21.936 1.00 34.64 67 GLY A O 1
ATOM 518 N N . ILE A 1 80 ? 43.541 -9.214 -23.115 1.00 34.01 68 ILE A N 1
ATOM 519 C CA . ILE A 1 80 ? 42.888 -10.318 -22.456 1.00 33.55 68 ILE A CA 1
ATOM 520 C C . ILE A 1 80 ? 43.344 -11.641 -23.006 1.00 33.74 68 ILE A C 1
ATOM 521 O O . ILE A 1 80 ? 43.785 -12.499 -22.250 1.00 34.69 68 ILE A O 1
ATOM 526 N N . VAL A 1 81 ? 43.207 -11.822 -24.313 1.00 33.52 69 VAL A N 1
ATOM 527 C CA . VAL A 1 81 ? 43.410 -13.145 -24.905 1.00 33.80 69 VAL A CA 1
ATOM 528 C C . VAL A 1 81 ? 44.870 -13.566 -24.949 1.00 34.31 69 VAL A C 1
ATOM 529 O O . VAL A 1 81 ? 45.165 -14.755 -24.867 1.00 36.49 69 VAL A O 1
ATOM 533 N N . PHE A 1 82 ? 45.794 -12.626 -25.040 1.00 34.41 70 PHE A N 1
ATOM 534 C CA . PHE A 1 82 ? 47.204 -13.019 -25.053 1.00 34.80 70 PHE A CA 1
ATOM 535 C C . PHE A 1 82 ? 47.815 -13.137 -23.675 1.00 34.46 70 PHE A C 1
ATOM 536 O O . PHE A 1 82 ? 49.035 -13.200 -23.561 1.00 33.94 70 PHE A O 1
ATOM 544 N N . GLU A 1 83 ? 47.000 -13.170 -22.627 1.00 35.75 71 GLU A N 1
ATOM 545 C CA . GLU A 1 83 ? 47.518 -13.476 -21.281 1.00 37.37 71 GLU A CA 1
ATOM 546 C C . GLU A 1 83 ? 47.232 -14.926 -20.900 1.00 37.10 71 GLU A C 1
ATOM 547 O O . GLU A 1 83 ? 47.795 -15.414 -19.930 1.00 36.86 71 GLU A O 1
ATOM 549 N N . SER A 1 84 ? 46.407 -15.606 -21.697 1.00 37.50 72 SER A N 1
ATOM 550 C CA . SER A 1 84 ? 45.938 -16.952 -21.406 1.00 37.30 72 SER A CA 1
ATOM 551 C C . SER A 1 84 ? 45.654 -17.758 -22.691 1.00 37.86 72 SER A C 1
ATOM 552 O O . SER A 1 84 ? 45.028 -17.257 -23.636 1.00 37.30 72 SER A O 1
ATOM 555 N N . ARG A 1 85 ? 46.094 -19.014 -22.714 1.00 37.94 73 ARG A N 1
ATOM 556 C CA . ARG A 1 85 ? 45.721 -19.926 -23.801 1.00 39.07 73 ARG A CA 1
ATOM 557 C C . ARG A 1 85 ? 44.232 -20.282 -23.761 1.00 37.13 73 ARG A C 1
ATOM 558 O O . ARG A 1 85 ? 43.591 -20.430 -24.819 1.00 36.63 73 ARG A O 1
ATOM 566 N N . GLU A 1 86 ? 43.691 -20.409 -22.553 1.00 35.90 74 GLU A N 1
ATOM 567 C CA . GLU A 1 86 ? 42.270 -20.684 -22.359 1.00 35.11 74 GLU A CA 1
ATOM 568 C C . GLU A 1 86 ? 41.443 -19.569 -23.039 1.00 35.08 74 GLU A C 1
ATOM 569 O O . GLU A 1 86 ? 40.511 -19.852 -23.789 1.00 36.41 74 GLU A O 1
ATOM 571 N N . ASN A 1 87 ? 41.804 -18.308 -22.805 1.00 33.81 75 ASN A N 1
ATOM 572 C CA . ASN A 1 87 ? 41.056 -17.178 -23.369 1.00 33.32 75 ASN A CA 1
ATOM 573 C C . ASN A 1 87 ? 41.181 -17.124 -24.885 1.00 34.33 75 ASN A C 1
ATOM 574 O O . ASN A 1 87 ? 40.188 -16.885 -25.620 1.00 35.00 75 ASN A O 1
ATOM 579 N N . LEU A 1 88 ? 42.405 -17.328 -25.361 1.00 33.48 76 LEU A N 1
ATOM 580 C CA . LEU A 1 88 ? 42.640 -17.281 -26.785 1.00 32.96 76 LEU A CA 1
ATOM 581 C C . LEU A 1 88 ? 41.835 -18.395 -27.466 1.00 33.71 76 LEU A C 1
ATOM 582 O O . LEU A 1 88 ? 41.239 -18.153 -28.501 1.00 33.88 76 LEU A O 1
ATOM 587 N N . LYS A 1 89 ? 41.768 -19.587 -26.869 1.00 34.95 77 LYS A N 1
ATOM 588 C CA . LYS A 1 89 ? 40.992 -20.668 -27.478 1.00 35.60 77 LYS A CA 1
ATOM 589 C C . LYS A 1 89 ? 39.536 -20.257 -27.594 1.00 35.31 77 LYS A C 1
ATOM 590 O O . LYS A 1 89 ? 38.909 -20.519 -28.592 1.00 36.05 77 LYS A O 1
ATOM 596 N N . LYS A 1 90 ? 38.995 -19.618 -26.566 1.00 35.33 78 LYS A N 1
ATOM 597 C CA . LYS A 1 90 ? 37.596 -19.188 -26.589 1.00 35.08 78 LYS A CA 1
ATOM 598 C C . LYS A 1 90 ? 37.302 -18.267 -27.749 1.00 35.21 78 LYS A C 1
ATOM 599 O O . LYS A 1 90 ? 36.247 -18.381 -28.374 1.00 36.66 78 LYS A O 1
ATOM 605 N N . LEU A 1 91 ? 38.209 -17.332 -28.006 1.00 33.95 79 LEU A N 1
ATOM 606 C CA . LEU A 1 91 ? 38.050 -16.422 -29.141 1.00 34.21 79 LEU A CA 1
ATOM 607 C C . LEU A 1 91 ? 38.172 -17.149 -30.487 1.00 34.07 79 LEU A C 1
ATOM 608 O O . LEU A 1 91 ? 37.354 -16.953 -31.367 1.00 33.49 79 LEU A O 1
ATOM 613 N N . GLU A 1 92 ? 39.180 -17.999 -30.623 1.00 34.31 80 GLU A N 1
ATOM 614 C CA . GLU A 1 92 ? 39.394 -18.779 -31.832 1.00 35.16 80 GLU A CA 1
ATOM 615 C C . GLU A 1 92 ? 38.162 -19.621 -32.176 1.00 33.81 80 GLU A C 1
ATOM 616 O O . GLU A 1 92 ? 37.745 -19.647 -33.323 1.00 32.06 80 GLU A O 1
ATOM 622 N N . LEU A 1 93 ? 37.576 -20.285 -31.184 1.00 34.36 81 LEU A N 1
ATOM 623 C CA . LEU A 1 93 ? 36.362 -21.089 -31.397 1.00 34.71 81 LEU A CA 1
ATOM 624 C C . LEU A 1 93 ? 35.204 -20.256 -31.900 1.00 34.01 81 LEU A C 1
ATOM 625 O O . LEU A 1 93 ? 34.366 -20.727 -32.638 1.00 33.74 81 LEU A O 1
ATOM 630 N N . LEU A 1 94 ? 35.153 -19.006 -31.486 1.00 34.73 82 LEU A N 1
ATOM 631 C CA . LEU A 1 94 ? 34.108 -18.102 -31.950 1.00 34.17 82 LEU A CA 1
ATOM 632 C C . LEU A 1 94 ? 34.348 -17.565 -33.380 1.00 34.45 82 LEU A C 1
ATOM 633 O O . LEU A 1 94 ? 33.414 -17.530 -34.182 1.00 37.06 82 LEU A O 1
ATOM 638 N N . VAL A 1 95 ? 35.577 -17.149 -33.706 1.00 33.14 83 VAL A N 1
ATOM 639 C CA . VAL A 1 95 ? 35.827 -16.403 -34.968 1.00 33.14 83 VAL A CA 1
ATOM 640 C C . VAL A 1 95 ? 36.430 -17.222 -36.128 1.00 32.80 83 VAL A C 1
ATOM 641 O O . VAL A 1 95 ? 36.168 -16.941 -37.279 1.00 32.87 83 VAL A O 1
ATOM 645 N N . HIS A 1 96 ? 37.178 -18.269 -35.841 1.00 34.61 84 HIS A N 1
ATOM 646 C CA . HIS A 1 96 ? 37.791 -19.042 -36.920 1.00 35.95 84 HIS A CA 1
ATOM 647 C C . HIS A 1 96 ? 36.826 -19.659 -37.933 1.00 36.42 84 HIS A C 1
ATOM 648 O O . HIS A 1 96 ? 37.084 -19.643 -39.131 1.00 38.86 84 HIS A O 1
ATOM 655 N N . PRO A 1 97 ? 35.736 -20.246 -37.467 1.00 35.24 85 PRO A N 1
ATOM 656 C CA . PRO A 1 97 ? 34.801 -20.833 -38.442 1.00 36.05 85 PRO A CA 1
ATOM 657 C C . PRO A 1 97 ? 34.235 -19.813 -39.427 1.00 37.21 85 PRO A C 1
ATOM 658 O O . PRO A 1 97 ? 34.111 -20.076 -40.621 1.00 38.77 85 PRO A O 1
ATOM 662 N N . LEU A 1 98 ? 33.869 -18.654 -38.913 1.00 37.64 86 LEU A N 1
ATOM 663 C CA . LEU A 1 98 ? 33.371 -17.578 -39.757 1.00 37.78 86 LEU A CA 1
ATOM 664 C C . LEU A 1 98 ? 34.441 -17.006 -40.691 1.00 36.61 86 LEU A C 1
ATOM 665 O O . LEU A 1 98 ? 34.135 -16.601 -41.803 1.00 34.93 86 LEU A O 1
ATOM 678 N N . LYS A 1 100 ? 37.045 -18.715 -41.911 1.00 36.62 88 LYS A N 1
ATOM 679 C CA . LYS A 1 100 ? 37.206 -19.767 -42.911 1.00 37.05 88 LYS A CA 1
ATOM 680 C C . LYS A 1 100 ? 36.150 -19.659 -43.998 1.00 35.77 88 LYS A C 1
ATOM 681 O O . LYS A 1 100 ? 36.451 -19.639 -45.168 1.00 35.72 88 LYS A O 1
ATOM 687 N N . LYS A 1 101 ? 34.904 -19.571 -43.593 1.00 35.33 89 LYS A N 1
ATOM 688 C CA . LYS A 1 101 ? 33.793 -19.442 -44.531 1.00 36.06 89 LYS A CA 1
ATOM 689 C C . LYS A 1 101 ? 34.016 -18.264 -45.491 1.00 36.22 89 LYS A C 1
ATOM 690 O O . LYS A 1 101 ? 33.741 -18.337 -46.698 1.00 35.01 89 LYS A O 1
ATOM 694 N N . ARG A 1 102 ? 34.544 -17.187 -44.934 1.00 36.87 90 ARG A N 1
ATOM 695 C CA . ARG A 1 102 ? 34.760 -15.960 -45.658 1.00 37.94 90 ARG A CA 1
ATOM 696 C C . ARG A 1 102 ? 35.935 -16.117 -46.641 1.00 37.09 90 ARG A C 1
ATOM 697 O O . ARG A 1 102 ? 35.848 -15.687 -47.800 1.00 36.57 90 ARG A O 1
ATOM 705 N N . VAL A 1 103 ? 37.001 -16.783 -46.216 1.00 36.01 91 VAL A N 1
ATOM 706 C CA . VAL A 1 103 ? 38.096 -17.082 -47.132 1.00 36.21 91 VAL A CA 1
ATOM 707 C C . VAL A 1 103 ? 37.604 -17.921 -48.334 1.00 37.66 91 VAL A C 1
ATOM 708 O O . VAL A 1 103 ? 37.859 -17.587 -49.497 1.00 37.63 91 VAL A O 1
ATOM 712 N N . GLN A 1 104 ? 36.928 -19.025 -48.043 1.00 37.89 92 GLN A N 1
ATOM 713 C CA . GLN A 1 104 ? 36.435 -19.919 -49.087 1.00 37.69 92 GLN A CA 1
ATOM 714 C C . GLN A 1 104 ? 35.590 -19.176 -50.122 1.00 37.23 92 GLN A C 1
ATOM 715 O O . GLN A 1 104 ? 35.673 -19.409 -51.316 1.00 37.01 92 GLN A O 1
ATOM 721 N N . GLU A 1 105 ? 34.743 -18.295 -49.625 1.00 37.07 93 GLU A N 1
ATOM 722 C CA . GLU A 1 105 ? 33.879 -17.465 -50.437 1.00 38.50 93 GLU A CA 1
ATOM 723 C C . GLU A 1 105 ? 34.701 -16.550 -51.399 1.00 37.61 93 GLU A C 1
ATOM 724 O O . GLU A 1 105 ? 34.374 -16.407 -52.566 1.00 39.37 93 GLU A O 1
ATOM 730 N N . ILE A 1 106 ? 35.786 -15.964 -50.920 1.00 37.06 94 ILE A N 1
ATOM 731 C CA . ILE A 1 106 ? 36.640 -15.165 -51.787 1.00 37.18 94 ILE A CA 1
ATOM 732 C C . ILE A 1 106 ? 37.299 -16.018 -52.868 1.00 37.98 94 ILE A C 1
ATOM 733 O O . ILE A 1 106 ? 37.350 -15.635 -54.038 1.00 38.63 94 ILE A O 1
ATOM 738 N N . ILE A 1 107 ? 37.841 -17.154 -52.450 1.00 38.33 95 ILE A N 1
ATOM 739 C CA . ILE A 1 107 ? 38.446 -18.095 -53.365 1.00 38.75 95 ILE A CA 1
ATOM 740 C C . ILE A 1 107 ? 37.473 -18.451 -54.491 1.00 39.47 95 ILE A C 1
ATOM 741 O O . ILE A 1 107 ? 37.830 -18.430 -55.660 1.00 41.45 95 ILE A O 1
ATOM 746 N N . ASN A 1 108 ? 36.244 -18.778 -54.135 1.00 39.62 96 ASN A N 1
ATOM 747 C CA . ASN A 1 108 ? 35.252 -19.173 -55.125 1.00 40.50 96 ASN A CA 1
ATOM 748 C C . ASN A 1 108 ? 34.924 -18.092 -56.119 1.00 40.52 96 ASN A C 1
ATOM 749 O O . ASN A 1 108 ? 34.574 -18.391 -57.268 1.00 39.93 96 ASN A O 1
ATOM 754 N N . LYS A 1 109 ? 35.020 -16.843 -55.688 1.00 40.92 97 LYS A N 1
ATOM 755 C CA . LYS A 1 109 ? 34.626 -15.697 -56.521 1.00 41.43 97 LYS A CA 1
ATOM 756 C C . LYS A 1 109 ? 35.793 -15.072 -57.276 1.00 40.31 97 LYS A C 1
ATOM 757 O O . LYS A 1 109 ? 35.615 -14.060 -57.940 1.00 40.27 97 LYS A O 1
ATOM 761 N N . THR A 1 110 ? 36.982 -15.657 -57.163 1.00 39.65 98 THR A N 1
ATOM 762 C CA . THR A 1 110 ? 38.210 -15.008 -57.625 1.00 39.24 98 THR A CA 1
ATOM 763 C C . THR A 1 110 ? 39.011 -15.923 -58.564 1.00 38.55 98 THR A C 1
ATOM 764 O O . THR A 1 110 ? 39.222 -17.106 -58.260 1.00 38.16 98 THR A O 1
ATOM 768 N N . SER A 1 111 ? 39.474 -15.340 -59.675 1.00 37.96 99 SER A N 1
ATOM 769 C CA . SER A 1 111 ? 40.300 -16.021 -60.672 1.00 37.41 99 SER A CA 1
ATOM 770 C C . SER A 1 111 ? 41.773 -15.617 -60.561 1.00 36.60 99 SER A C 1
ATOM 771 O O . SER A 1 111 ? 42.091 -14.621 -59.927 1.00 34.95 99 SER A O 1
ATOM 774 N N . GLY A 1 112 ? 42.658 -16.411 -61.169 1.00 36.16 100 GLY A N 1
ATOM 775 C CA . GLY A 1 112 ? 44.080 -16.092 -61.263 1.00 34.95 100 GLY A CA 1
ATOM 776 C C . GLY A 1 112 ? 44.833 -16.547 -60.032 1.00 35.19 100 GLY A C 1
ATOM 777 O O . GLY A 1 112 ? 44.457 -17.516 -59.397 1.00 36.10 100 GLY A O 1
ATOM 778 N N . LEU A 1 113 ? 45.900 -15.834 -59.692 1.00 34.89 101 LEU A N 1
ATOM 779 C CA . LEU A 1 113 ? 46.746 -16.182 -58.542 1.00 34.29 101 LEU A CA 1
ATOM 780 C C . LEU A 1 113 ? 46.192 -15.602 -57.226 1.00 34.33 101 LEU A C 1
ATOM 781 O O . LEU A 1 113 ? 46.028 -14.386 -57.063 1.00 35.09 101 LEU A O 1
ATOM 786 N N . ILE A 1 114 ? 45.883 -16.485 -56.287 1.00 35.21 102 ILE A N 1
ATOM 787 C CA . ILE A 1 114 ? 45.315 -16.071 -55.015 1.00 35.38 102 ILE A CA 1
ATOM 788 C C . ILE A 1 114 ? 46.274 -16.462 -53.943 1.00 35.04 102 ILE A C 1
ATOM 789 O O . ILE A 1 114 ? 46.721 -17.592 -53.935 1.00 36.06 102 ILE A O 1
ATOM 794 N N . VAL A 1 115 ? 46.593 -15.525 -53.051 1.00 34.54 103 VAL A N 1
ATOM 795 C CA . VAL A 1 115 ? 47.540 -15.753 -51.955 1.00 34.07 103 VAL A CA 1
ATOM 796 C C . VAL A 1 115 ? 46.795 -15.603 -50.634 1.00 34.98 103 VAL A C 1
ATOM 797 O O . VAL A 1 115 ? 46.150 -14.604 -50.377 1.00 35.62 103 VAL A O 1
ATOM 801 N N . ILE A 1 116 ? 46.842 -16.620 -49.804 1.00 36.19 104 ILE A N 1
ATOM 802 C CA . ILE A 1 116 ? 46.176 -16.595 -48.507 1.00 36.53 104 ILE A CA 1
ATOM 803 C C . ILE A 1 116 ? 47.234 -16.310 -47.467 1.00 37.09 104 ILE A C 1
ATOM 804 O O . ILE A 1 116 ? 48.055 -17.141 -47.162 1.00 38.04 104 ILE A O 1
ATOM 809 N N . GLU A 1 117 ? 47.244 -15.091 -46.966 1.00 38.77 105 GLU A N 1
ATOM 810 C CA . GLU A 1 117 ? 48.260 -14.682 -46.022 1.00 39.13 105 GLU A CA 1
ATOM 811 C C . GLU A 1 117 ? 47.685 -14.948 -44.649 1.00 38.41 105 GLU A C 1
ATOM 812 O O . GLU A 1 117 ? 46.704 -14.316 -44.254 1.00 40.56 105 GLU A O 1
ATOM 818 N N . ALA A 1 118 ? 48.297 -15.856 -43.914 1.00 37.32 106 ALA A N 1
ATOM 819 C CA . ALA A 1 118 ? 47.852 -16.151 -42.568 1.00 36.41 106 ALA A CA 1
ATOM 820 C C . ALA A 1 118 ? 48.895 -16.911 -41.739 1.00 35.74 106 ALA A C 1
ATOM 821 O O . ALA A 1 118 ? 49.278 -18.028 -42.069 1.00 33.49 106 ALA A O 1
ATOM 823 N N . ALA A 1 119 ? 49.324 -16.282 -40.639 1.00 34.73 107 ALA A N 1
ATOM 824 C CA . ALA A 1 119 ? 50.163 -16.955 -39.659 1.00 34.81 107 ALA A CA 1
ATOM 825 C C . ALA A 1 119 ? 49.543 -18.296 -39.270 1.00 36.17 107 ALA A C 1
ATOM 826 O O . ALA A 1 119 ? 50.260 -19.293 -39.108 1.00 35.85 107 ALA A O 1
ATOM 828 N N . LEU A 1 120 ? 48.213 -18.329 -39.130 1.00 37.25 108 LEU A N 1
ATOM 829 C CA . LEU A 1 120 ? 47.543 -19.531 -38.624 1.00 38.04 108 LEU A CA 1
ATOM 830 C C . LEU A 1 120 ? 46.979 -20.428 -39.717 1.00 37.24 108 LEU A C 1
ATOM 831 O O . LEU A 1 120 ? 45.934 -21.095 -39.513 1.00 37.39 108 LEU A O 1
ATOM 836 N N . LEU A 1 121 ? 47.679 -20.470 -40.849 1.00 36.02 109 LEU A N 1
ATOM 837 C CA . LEU A 1 121 ? 47.216 -21.213 -41.992 1.00 36.54 109 LEU A CA 1
ATOM 838 C C . LEU A 1 121 ? 46.878 -22.644 -41.612 1.00 37.80 109 LEU A C 1
ATOM 839 O O . LEU A 1 121 ? 45.800 -23.124 -41.946 1.00 39.88 109 LEU A O 1
ATOM 844 N N . LYS A 1 122 ? 47.790 -23.315 -40.908 1.00 37.32 110 LYS A N 1
ATOM 845 C CA . LYS A 1 122 ? 47.549 -24.694 -40.510 1.00 38.16 110 LYS A CA 1
ATOM 846 C C . LYS A 1 122 ? 46.522 -24.800 -39.383 1.00 36.25 110 LYS A C 1
ATOM 847 O O . LYS A 1 122 ? 45.629 -25.616 -39.464 1.00 36.73 110 LYS A O 1
ATOM 851 N N . ARG A 1 123 ? 46.611 -23.971 -38.356 1.00 36.23 111 ARG A N 1
ATOM 852 C CA . ARG A 1 123 ? 45.698 -24.113 -37.235 1.00 35.59 111 ARG A CA 1
ATOM 853 C C . ARG A 1 123 ? 44.253 -23.991 -37.674 1.00 36.35 111 ARG A C 1
ATOM 854 O O . ARG A 1 123 ? 43.407 -24.654 -37.105 1.00 35.23 111 ARG A O 1
ATOM 870 N N . GLY A 1 125 ? 43.064 -24.801 -40.671 1.00 39.70 113 GLY A N 1
ATOM 871 C CA . GLY A 1 125 ? 42.779 -25.731 -41.762 1.00 39.31 113 GLY A CA 1
ATOM 872 C C . GLY A 1 125 ? 42.704 -25.095 -43.151 1.00 40.25 113 GLY A C 1
ATOM 873 O O . GLY A 1 125 ? 42.217 -25.733 -44.117 1.00 40.20 113 GLY A O 1
ATOM 874 N N . LEU A 1 126 ? 43.199 -23.849 -43.261 1.00 38.68 114 LEU A N 1
ATOM 875 C CA . LEU A 1 126 ? 43.248 -23.164 -44.542 1.00 37.60 114 LEU A CA 1
ATOM 876 C C . LEU A 1 126 ? 44.283 -23.760 -45.478 1.00 37.69 114 LEU A C 1
ATOM 877 O O . LEU A 1 126 ? 44.172 -23.663 -46.711 1.00 36.41 114 LEU A O 1
ATOM 882 N N . ASP A 1 127 ? 45.305 -24.380 -44.916 1.00 38.19 115 ASP A N 1
ATOM 883 C CA . ASP A 1 127 ? 46.316 -25.010 -45.768 1.00 39.50 115 ASP A CA 1
ATOM 884 C C . ASP A 1 127 ? 45.714 -26.024 -46.751 1.00 40.53 115 ASP A C 1
ATOM 885 O O . ASP A 1 127 ? 46.220 -26.221 -47.875 1.00 41.19 115 ASP A O 1
ATOM 890 N N . GLN A 1 128 ? 44.613 -26.641 -46.347 1.00 41.31 116 GLN A N 1
ATOM 891 C CA . GLN A 1 128 ? 43.944 -27.603 -47.217 1.00 42.44 116 GLN A CA 1
ATOM 892 C C . GLN A 1 128 ? 43.242 -26.936 -48.419 1.00 41.37 116 GLN A C 1
ATOM 893 O O . GLN A 1 128 ? 42.982 -27.612 -49.389 1.00 41.57 116 GLN A O 1
ATOM 899 N N . LEU A 1 129 ? 42.991 -25.620 -48.368 1.00 41.41 117 LEU A N 1
ATOM 900 C CA . LEU A 1 129 ? 42.495 -24.881 -49.545 1.00 40.56 117 LEU A CA 1
ATOM 901 C C . LEU A 1 129 ? 43.581 -24.589 -50.548 1.00 39.44 117 LEU A C 1
ATOM 902 O O . LEU A 1 129 ? 43.285 -24.119 -51.629 1.00 40.93 117 LEU A O 1
ATOM 907 N N . CYS A 1 130 ? 44.833 -24.835 -50.184 1.00 38.16 118 CYS A N 1
ATOM 908 C CA . CYS A 1 130 ? 45.977 -24.336 -50.953 1.00 37.41 118 CYS A CA 1
ATOM 909 C C . CYS A 1 130 ? 46.570 -25.351 -51.903 1.00 35.59 118 CYS A C 1
ATOM 910 O O . CYS A 1 130 ? 46.697 -26.500 -51.578 1.00 37.41 118 CYS A O 1
ATOM 913 N N . ASP A 1 131 ? 46.951 -24.914 -53.078 1.00 35.26 119 ASP A N 1
ATOM 914 C CA . ASP A 1 131 ? 47.690 -25.748 -54.024 1.00 35.04 119 ASP A CA 1
ATOM 915 C C . ASP A 1 131 ? 49.178 -25.853 -53.620 1.00 34.47 119 ASP A C 1
ATOM 916 O O . ASP A 1 131 ? 49.802 -26.856 -53.835 1.00 34.44 119 ASP A O 1
ATOM 921 N N . HIS A 1 132 ? 49.751 -24.767 -53.114 1.00 34.33 120 HIS A N 1
ATOM 922 C CA . HIS A 1 132 ? 51.104 -24.764 -52.552 1.00 33.65 120 HIS A CA 1
ATOM 923 C C . HIS A 1 132 ? 51.111 -23.902 -51.317 1.00 34.01 120 HIS A C 1
ATOM 924 O O . HIS A 1 132 ? 50.268 -23.033 -51.145 1.00 35.46 120 HIS A O 1
ATOM 931 N N . VAL A 1 133 ? 52.056 -24.178 -50.438 1.00 34.25 121 VAL A N 1
ATOM 932 C CA . VAL A 1 133 ? 52.233 -23.410 -49.224 1.00 34.51 121 VAL A CA 1
ATOM 933 C C . VAL A 1 133 ? 53.673 -22.947 -49.153 1.00 35.86 121 VAL A C 1
ATOM 934 O O . VAL A 1 133 ? 54.576 -23.730 -49.354 1.00 36.85 121 VAL A O 1
ATOM 938 N N . ILE A 1 134 ? 53.861 -21.662 -48.889 1.00 36.19 122 ILE A N 1
ATOM 939 C CA . ILE A 1 134 ? 55.159 -21.104 -48.556 1.00 36.90 122 ILE A CA 1
ATOM 940 C C . ILE A 1 134 ? 55.145 -20.809 -47.051 1.00 36.53 122 ILE A C 1
ATOM 941 O O . ILE A 1 134 ? 54.224 -20.135 -46.553 1.00 36.59 122 ILE A O 1
ATOM 946 N N . THR A 1 135 ? 56.156 -21.278 -46.331 1.00 35.22 123 THR A N 1
ATOM 947 C CA . THR A 1 135 ? 56.370 -20.818 -44.951 1.00 35.04 123 THR A CA 1
ATOM 948 C C . THR A 1 135 ? 57.543 -19.869 -44.920 1.00 34.93 123 THR A C 1
ATOM 949 O O . THR A 1 135 ? 58.637 -20.255 -45.318 1.00 34.72 123 THR A O 1
ATOM 953 N N . VAL A 1 136 ? 57.334 -18.661 -44.407 1.00 33.77 124 VAL A N 1
ATOM 954 C CA . VAL A 1 136 ? 58.432 -17.762 -44.209 1.00 34.28 124 VAL A CA 1
ATOM 955 C C . VAL A 1 136 ? 58.996 -18.006 -42.816 1.00 33.93 124 VAL A C 1
ATOM 956 O O . VAL A 1 136 ? 58.245 -18.078 -41.828 1.00 35.08 124 VAL A O 1
ATOM 960 N N . VAL A 1 137 ? 60.320 -18.121 -42.726 1.00 31.24 125 VAL A N 1
ATOM 961 C CA . VAL A 1 137 ? 60.956 -18.291 -41.410 1.00 30.59 125 VAL A CA 1
ATOM 962 C C . VAL A 1 137 ? 62.026 -17.259 -41.185 1.00 30.21 125 VAL A C 1
ATOM 963 O O . VAL A 1 137 ? 62.616 -16.744 -42.131 1.00 30.37 125 VAL A O 1
ATOM 967 N N . ALA A 1 138 ? 62.286 -16.998 -39.910 1.00 30.36 126 ALA A N 1
ATOM 968 C CA . ALA A 1 138 ? 63.305 -16.044 -39.496 1.00 29.44 126 ALA A CA 1
ATOM 969 C C . ALA A 1 138 ? 63.628 -16.311 -38.045 1.00 29.76 126 ALA A C 1
ATOM 970 O O . ALA A 1 138 ? 62.760 -16.747 -37.286 1.00 30.05 126 ALA A O 1
ATOM 972 N N . SER A 1 139 ? 64.878 -16.033 -37.665 1.00 31.57 127 SER A N 1
ATOM 973 C CA . SER A 1 139 ? 65.349 -16.195 -36.303 1.00 30.71 127 SER A CA 1
ATOM 974 C C . SER A 1 139 ? 64.572 -15.325 -35.296 1.00 32.76 127 SER A C 1
ATOM 975 O O . SER A 1 139 ? 64.050 -14.257 -35.602 1.00 32.16 127 SER A O 1
ATOM 978 N N . ARG A 1 140 ? 64.521 -15.798 -34.065 1.00 35.84 128 ARG A N 1
ATOM 979 C CA . ARG A 1 140 ? 63.858 -15.079 -33.004 1.00 35.93 128 ARG A CA 1
ATOM 980 C C . ARG A 1 140 ? 64.434 -13.678 -32.881 1.00 36.55 128 ARG A C 1
ATOM 981 O O . ARG A 1 140 ? 63.690 -12.698 -32.752 1.00 38.25 128 ARG A O 1
ATOM 989 N N . GLU A 1 141 ? 65.753 -13.554 -32.907 1.00 35.99 129 GLU A N 1
ATOM 990 C CA . GLU A 1 141 ? 66.356 -12.219 -32.714 1.00 35.49 129 GLU A CA 1
ATOM 991 C C . GLU A 1 141 ? 65.881 -11.316 -33.824 1.00 35.31 129 GLU A C 1
ATOM 992 O O . GLU A 1 141 ? 65.546 -10.161 -33.581 1.00 37.20 129 GLU A O 1
ATOM 994 N N . THR A 1 142 ? 65.851 -11.835 -35.054 1.00 34.73 130 THR A N 1
ATOM 995 C CA . THR A 1 142 ? 65.397 -11.056 -36.210 1.00 34.35 130 THR A CA 1
ATOM 996 C C . THR A 1 142 ? 63.941 -10.623 -36.010 1.00 34.52 130 THR A C 1
ATOM 997 O O . THR A 1 142 ? 63.582 -9.452 -36.204 1.00 34.90 130 THR A O 1
ATOM 1001 N N . ILE A 1 143 ? 63.098 -11.553 -35.591 1.00 33.42 131 ILE A N 1
ATOM 1002 C CA . ILE A 1 143 ? 61.705 -11.225 -35.385 1.00 34.81 131 ILE A CA 1
ATOM 1003 C C . ILE A 1 143 ? 61.549 -10.132 -34.336 1.00 35.64 131 ILE A C 1
ATOM 1004 O O . ILE A 1 143 ? 60.814 -9.162 -34.531 1.00 36.65 131 ILE A O 1
ATOM 1009 N N . LEU A 1 144 ? 62.259 -10.266 -33.228 1.00 36.34 132 LEU A N 1
ATOM 1010 C CA . LEU A 1 144 ? 62.161 -9.271 -32.156 1.00 36.90 132 LEU A CA 1
ATOM 1011 C C . LEU A 1 144 ? 62.646 -7.864 -32.561 1.00 37.21 132 LEU A C 1
ATOM 1012 O O . LEU A 1 144 ? 62.067 -6.892 -32.143 1.00 38.85 132 LEU A O 1
ATOM 1017 N N . LYS A 1 145 ? 63.683 -7.750 -33.381 1.00 38.52 133 LYS A N 1
ATOM 1018 C CA . LYS A 1 145 ? 64.109 -6.414 -33.870 1.00 39.86 133 LYS A CA 1
ATOM 1019 C C . LYS A 1 145 ? 63.007 -5.776 -34.719 1.00 40.80 133 LYS A C 1
ATOM 1020 O O . LYS A 1 145 ? 62.883 -4.538 -34.748 1.00 43.88 133 LYS A O 1
ATOM 1024 N N . ARG A 1 146 ? 62.207 -6.596 -35.399 1.00 40.35 134 ARG A N 1
ATOM 1025 C CA . ARG A 1 146 ? 61.235 -6.093 -36.373 1.00 40.11 134 ARG A CA 1
ATOM 1026 C C . ARG A 1 146 ? 59.832 -5.766 -35.854 1.00 41.83 134 ARG A C 1
ATOM 1027 O O . ARG A 1 146 ? 59.201 -4.863 -36.381 1.00 42.74 134 ARG A O 1
ATOM 1035 N N . ASN A 1 147 ? 59.295 -6.570 -34.933 1.00 43.83 135 ASN A N 1
ATOM 1036 C CA . ASN A 1 147 ? 57.892 -6.451 -34.459 1.00 45.16 135 ASN A CA 1
ATOM 1037 C C . ASN A 1 147 ? 57.823 -6.404 -32.943 1.00 47.13 135 ASN A C 1
ATOM 1038 O O . ASN A 1 147 ? 58.424 -7.225 -32.269 1.00 50.42 135 ASN A O 1
ATOM 1043 N N . ARG A 1 148 ? 57.065 -5.470 -32.401 1.00 48.01 136 ARG A N 1
ATOM 1044 C CA . ARG A 1 148 ? 57.096 -5.223 -30.933 1.00 49.02 136 ARG A CA 1
ATOM 1045 C C . ARG A 1 148 ? 56.085 -6.069 -30.154 1.00 48.41 136 ARG A C 1
ATOM 1046 O O . ARG A 1 148 ? 56.248 -6.269 -28.954 1.00 48.34 136 ARG A O 1
ATOM 1054 N N . GLU A 1 149 ? 55.064 -6.579 -30.847 1.00 49.74 137 GLU A N 1
ATOM 1055 C CA . GLU A 1 149 ? 54.130 -7.560 -30.273 1.00 50.28 137 GLU A CA 1
ATOM 1056 C C . GLU A 1 149 ? 54.693 -8.985 -30.205 1.00 48.11 137 GLU A C 1
ATOM 1057 O O . GLU A 1 149 ? 54.122 -9.846 -29.541 1.00 48.32 137 GLU A O 1
ATOM 1063 N N . ALA A 1 150 ? 55.817 -9.230 -30.870 1.00 45.25 138 ALA A N 1
ATOM 1064 C CA . ALA A 1 150 ? 56.308 -10.593 -31.047 1.00 43.40 138 ALA A CA 1
ATOM 1065 C C . ALA A 1 150 ? 56.658 -11.263 -29.725 1.00 42.31 138 ALA A C 1
ATOM 1066 O O . ALA A 1 150 ? 56.305 -12.410 -29.511 1.00 41.08 138 ALA A O 1
ATOM 1068 N N . ASP A 1 151 ? 57.357 -10.562 -28.840 1.00 43.84 139 ASP A N 1
ATOM 1069 C CA . ASP A 1 151 ? 57.729 -11.177 -27.556 1.00 45.28 139 ASP A CA 1
ATOM 1070 C C . ASP A 1 151 ? 56.496 -11.846 -26.943 1.00 44.67 139 ASP A C 1
ATOM 1071 O O . ASP A 1 151 ? 56.543 -13.005 -26.546 1.00 45.46 139 ASP A O 1
ATOM 1073 N N . ARG A 1 152 ? 55.377 -11.127 -26.926 1.00 44.32 140 ARG A N 1
ATOM 1074 C CA . ARG A 1 152 ? 54.144 -11.616 -26.309 1.00 43.76 140 ARG A CA 1
ATOM 1075 C C . ARG A 1 152 ? 53.431 -12.681 -27.136 1.00 41.58 140 ARG A C 1
ATOM 1076 O O . ARG A 1 152 ? 52.939 -13.651 -26.569 1.00 42.99 140 ARG A O 1
ATOM 1084 N N . ARG A 1 153 ? 53.405 -1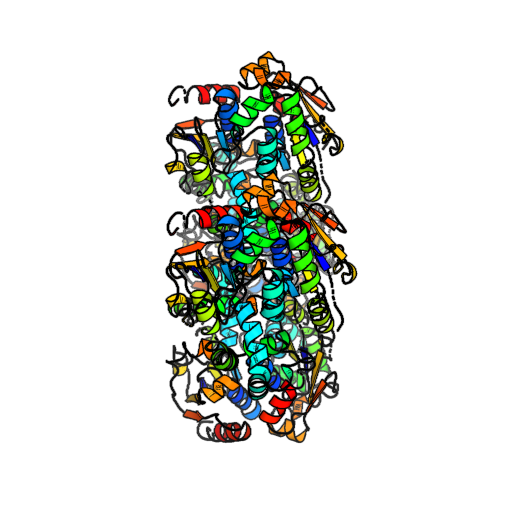2.531 -28.459 1.00 38.67 141 ARG A N 1
ATOM 1085 C CA . ARG A 1 153 ? 52.580 -13.396 -29.291 1.00 37.50 141 ARG A CA 1
ATOM 1086 C C . ARG A 1 153 ? 53.252 -14.667 -29.728 1.00 36.71 141 ARG A C 1
ATOM 1087 O O . ARG A 1 153 ? 52.570 -15.645 -30.030 1.00 35.79 141 ARG A O 1
ATOM 1095 N N . LEU A 1 154 ? 54.579 -14.660 -29.783 1.00 37.21 142 LEU A N 1
ATOM 1096 C CA . LEU A 1 154 ? 55.325 -15.883 -30.164 1.00 36.82 142 LEU A CA 1
ATOM 1097 C C . LEU A 1 154 ? 54.982 -17.050 -29.261 1.00 36.84 142 LEU A C 1
ATOM 1098 O O . LEU A 1 154 ? 54.887 -18.190 -29.733 1.00 39.01 142 LEU A O 1
ATOM 1103 N N . LYS A 1 155 ? 54.770 -16.767 -27.979 1.00 36.17 143 LYS A N 1
ATOM 1104 C CA . LYS A 1 155 ? 54.455 -17.824 -27.026 1.00 36.58 143 LYS A CA 1
ATOM 1105 C C . LYS A 1 155 ? 53.202 -18.609 -27.475 1.00 35.68 143 LYS A C 1
ATOM 1106 O O . LYS A 1 155 ? 53.053 -19.774 -27.103 1.00 37.11 143 LYS A O 1
ATOM 1108 N N . PHE A 1 156 ? 52.326 -17.979 -28.277 1.00 34.28 144 PHE A N 1
ATOM 1109 C CA . PHE A 1 156 ? 51.091 -18.617 -28.793 1.00 33.53 144 PHE A CA 1
ATOM 1110 C C . PHE A 1 156 ? 51.237 -19.036 -30.254 1.00 33.33 144 PHE A C 1
ATOM 1111 O O . PHE A 1 156 ? 50.236 -19.254 -30.914 1.00 31.91 144 PHE A O 1
ATOM 1119 N N . GLN A 1 157 ? 52.476 -19.189 -30.740 1.00 33.86 145 GLN A N 1
ATOM 1120 C CA . GLN A 1 157 ? 52.734 -19.637 -32.138 1.00 35.24 145 GLN A CA 1
ATOM 1121 C C . GLN A 1 157 ? 53.663 -20.852 -32.250 1.00 36.72 145 GLN A C 1
ATOM 1122 O O . GLN A 1 157 ? 54.161 -21.140 -33.334 1.00 37.77 145 GLN A O 1
ATOM 1128 N N . GLU A 1 158 ? 53.904 -21.548 -31.144 1.00 38.94 146 GLU A N 1
ATOM 1129 C CA . GLU A 1 158 ? 54.781 -22.743 -31.163 1.00 41.75 146 GLU A CA 1
ATOM 1130 C C . GLU A 1 158 ? 54.323 -23.864 -32.146 1.00 41.43 146 GLU A C 1
ATOM 1131 O O . GLU A 1 158 ? 55.156 -24.616 -32.649 1.00 42.19 146 GLU A O 1
ATOM 1137 N N . ASP A 1 159 ? 53.028 -23.921 -32.469 1.00 42.31 147 ASP A N 1
ATOM 1138 C CA . ASP A 1 159 ? 52.526 -24.892 -33.444 1.00 42.61 147 ASP A CA 1
ATOM 1139 C C . ASP A 1 159 ? 52.657 -24.426 -34.915 1.00 43.12 147 ASP A C 1
ATOM 1140 O O . ASP A 1 159 ? 52.222 -25.120 -35.834 1.00 45.79 147 ASP A O 1
ATOM 1145 N N . ILE A 1 160 ? 53.198 -23.236 -35.149 1.00 41.02 148 ILE A N 1
ATOM 1146 C CA . ILE A 1 160 ? 53.358 -22.743 -36.499 1.00 39.32 148 ILE A CA 1
ATOM 1147 C C . ILE A 1 160 ? 54.700 -23.198 -36.985 1.00 40.02 148 ILE A C 1
ATOM 1148 O O . ILE A 1 160 ? 55.677 -22.491 -36.851 1.00 40.34 148 ILE A O 1
ATOM 1153 N N . VAL A 1 161 ? 54.746 -24.401 -37.545 1.00 40.80 149 VAL A N 1
ATOM 1154 C CA . VAL A 1 161 ? 56.023 -25.014 -37.926 1.00 40.95 149 VAL A CA 1
ATOM 1155 C C . VAL A 1 161 ? 56.160 -24.958 -39.450 1.00 41.39 149 VAL A C 1
ATOM 1156 O O . VAL A 1 161 ? 55.149 -24.845 -40.151 1.00 43.45 149 VAL A O 1
ATOM 1160 N N . PRO A 1 162 ? 57.397 -25.031 -39.964 1.00 40.27 150 PRO A N 1
ATOM 1161 C CA . PRO A 1 162 ? 57.587 -24.949 -41.415 1.00 40.23 150 PRO A CA 1
ATOM 1162 C C . PRO A 1 162 ? 56.854 -26.018 -42.199 1.00 39.54 150 PRO A C 1
ATOM 1163 O O . PRO A 1 162 ? 56.969 -27.187 -41.875 1.00 41.58 150 PRO A O 1
ATOM 1167 N N . GLN A 1 163 ? 56.113 -25.616 -43.231 1.00 39.90 151 GLN A N 1
ATOM 1168 C CA . GLN A 1 163 ? 55.472 -26.563 -44.146 1.00 38.24 151 GLN A CA 1
ATOM 1169 C C . GLN A 1 163 ? 55.583 -26.030 -45.536 1.00 35.90 151 GLN A C 1
ATOM 1170 O O . GLN A 1 163 ? 55.738 -24.818 -45.723 1.00 35.60 151 GLN A O 1
ATOM 1176 N N . GLY A 1 164 ? 55.534 -26.946 -46.503 1.00 34.66 152 GLY A N 1
ATOM 1177 C CA . GLY A 1 164 ? 55.620 -26.604 -47.913 1.00 33.89 152 GLY A CA 1
ATOM 1178 C C . GLY A 1 164 ? 57.010 -26.141 -48.289 1.00 35.68 152 GLY A C 1
ATOM 1179 O O . GLY A 1 164 ? 57.992 -26.829 -47.990 1.00 36.62 152 GLY A O 1
ATOM 1180 N N . ILE A 1 165 ? 57.095 -24.967 -48.914 1.00 36.25 153 ILE A N 1
ATOM 1181 C CA . ILE A 1 165 ? 58.355 -24.432 -49.350 1.00 36.76 153 ILE A CA 1
ATOM 1182 C C . ILE A 1 165 ? 58.791 -23.372 -48.340 1.00 35.59 153 ILE A C 1
ATOM 1183 O O . ILE A 1 165 ? 58.087 -22.386 -48.113 1.00 35.48 153 ILE A O 1
ATOM 1188 N N . VAL A 1 166 ? 59.954 -23.603 -47.739 1.00 33.64 154 VAL A N 1
ATOM 1189 C CA . VAL A 1 166 ? 60.475 -22.751 -46.702 1.00 32.07 154 VAL A CA 1
ATOM 1190 C C . VAL A 1 166 ? 61.333 -21.687 -47.330 1.00 32.07 154 VAL A C 1
ATOM 1191 O O . VAL A 1 166 ? 62.291 -22.010 -48.022 1.00 33.92 154 VAL A O 1
ATOM 1195 N N . VAL A 1 167 ? 60.985 -20.430 -47.071 1.00 30.55 155 VAL A N 1
ATOM 1196 C CA . VAL A 1 167 ? 61.707 -19.268 -47.550 1.00 31.67 155 VAL A CA 1
ATOM 1197 C C . VAL A 1 167 ? 62.256 -18.495 -46.328 1.00 32.80 155 VAL A C 1
ATOM 1198 O O . VAL A 1 167 ? 61.513 -17.837 -45.591 1.00 34.25 155 VAL A O 1
ATOM 1202 N N . ALA A 1 168 ? 63.549 -18.638 -46.088 1.00 33.18 156 ALA A N 1
ATOM 1203 C CA . ALA A 1 168 ? 64.226 -17.970 -44.987 1.00 33.31 156 ALA A CA 1
ATOM 1204 C C . ALA A 1 168 ? 64.406 -16.476 -45.294 1.00 34.33 156 ALA A C 1
ATOM 1205 O O . ALA A 1 168 ? 64.898 -16.117 -46.365 1.00 35.30 156 ALA A O 1
ATOM 1207 N N . ASN A 1 169 ? 64.009 -15.629 -44.345 1.00 34.27 157 ASN A N 1
ATOM 1208 C CA . ASN A 1 169 ? 64.051 -14.183 -44.495 1.00 33.90 157 ASN A CA 1
ATOM 1209 C C . ASN A 1 169 ? 64.891 -13.617 -43.391 1.00 33.97 157 ASN A C 1
ATOM 1210 O O . ASN A 1 169 ? 64.369 -12.946 -42.536 1.00 34.37 157 ASN A O 1
ATOM 1215 N N . ASN A 1 170 ? 66.182 -13.922 -43.394 1.00 35.40 158 ASN A N 1
ATOM 1216 C CA . ASN A 1 170 ?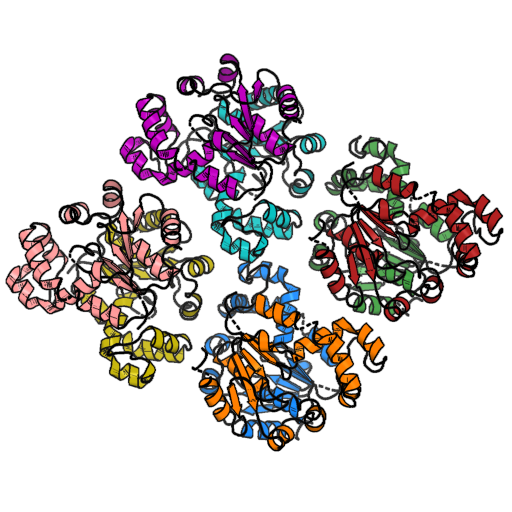 67.123 -13.414 -42.360 1.00 36.76 158 ASN A CA 1
ATOM 1217 C C . ASN A 1 170 ? 68.201 -12.480 -42.926 1.00 36.72 158 ASN A C 1
ATOM 1218 O O . ASN A 1 170 ? 69.181 -12.213 -42.256 1.00 38.89 158 ASN A O 1
ATOM 1223 N N . SER A 1 171 ? 68.045 -11.987 -44.151 1.00 35.93 159 SER A N 1
ATOM 1224 C CA . SER A 1 171 ? 69.006 -11.032 -44.664 1.00 34.12 159 SER A CA 1
ATOM 1225 C C . SER A 1 171 ? 68.245 -9.888 -45.295 1.00 32.41 159 SER A C 1
ATOM 1226 O O . SER A 1 171 ? 67.367 -9.378 -44.656 1.00 32.02 159 SER A O 1
ATOM 1229 N N . THR A 1 172 ? 68.554 -9.509 -46.531 1.00 31.65 160 THR A N 1
ATOM 1230 C CA . THR A 1 172 ? 67.995 -8.315 -47.134 1.00 31.07 160 THR A CA 1
ATOM 1231 C C . THR A 1 172 ? 66.682 -8.576 -47.862 1.00 33.03 160 THR A C 1
ATOM 1232 O O . THR A 1 172 ? 66.301 -9.729 -48.087 1.00 35.49 160 THR A O 1
ATOM 1236 N N . LEU A 1 173 ? 65.992 -7.488 -48.198 1.00 33.76 161 LEU A N 1
ATOM 1237 C CA . LEU A 1 173 ? 64.804 -7.520 -49.025 1.00 34.45 161 LEU A CA 1
ATOM 1238 C C . LEU A 1 173 ? 65.114 -7.979 -50.443 1.00 35.12 161 LEU A C 1
ATOM 1239 O O . LEU A 1 173 ? 64.340 -8.732 -51.015 1.00 38.02 161 LEU A O 1
ATOM 1244 N N . GLU A 1 174 ? 66.223 -7.533 -51.019 1.00 36.51 162 GLU A N 1
ATOM 1245 C CA . GLU A 1 174 ? 66.615 -8.001 -52.352 1.00 37.88 162 GLU A CA 1
ATOM 1246 C C . GLU A 1 174 ? 66.785 -9.519 -52.343 1.00 37.86 162 GLU A C 1
ATOM 1247 O O . GLU A 1 174 ? 66.376 -10.190 -53.295 1.00 38.71 162 GLU A O 1
ATOM 1249 N N . ASP A 1 175 ? 67.376 -10.060 -51.276 1.00 37.48 163 ASP A N 1
ATOM 1250 C CA . ASP A 1 175 ? 67.569 -11.503 -51.156 1.00 37.83 163 ASP A CA 1
ATOM 1251 C C . ASP A 1 175 ? 66.244 -12.217 -51.035 1.00 37.08 163 ASP A C 1
ATOM 1252 O O . ASP A 1 175 ? 66.056 -13.285 -51.600 1.00 38.49 163 ASP A O 1
ATOM 1257 N N . LEU A 1 176 ? 65.326 -11.629 -50.293 1.00 35.88 164 LEU A N 1
ATOM 1258 C CA . LEU A 1 176 ? 63.978 -12.168 -50.216 1.00 35.98 164 LEU A CA 1
ATOM 1259 C C . LEU A 1 176 ? 63.296 -12.126 -51.585 1.00 37.26 164 LEU A C 1
ATOM 1260 O O . LEU A 1 176 ? 62.659 -13.075 -51.984 1.00 38.64 164 LEU A O 1
ATOM 1265 N N . GLU A 1 177 ? 63.439 -11.031 -52.310 1.00 38.19 165 GLU A N 1
ATOM 1266 C CA . GLU A 1 177 ? 62.888 -10.924 -53.665 1.00 38.49 165 GLU A CA 1
ATOM 1267 C C . GLU A 1 177 ? 63.439 -11.992 -54.618 1.00 36.79 165 GLU A C 1
ATOM 1268 O O . GLU A 1 177 ? 62.688 -12.560 -55.404 1.00 37.79 165 GLU A O 1
ATOM 1274 N N . LYS A 1 178 ? 64.729 -12.294 -54.525 1.00 36.38 166 LYS A N 1
ATOM 1275 C CA . LYS A 1 178 ? 65.307 -13.368 -55.333 1.00 36.70 166 LYS A CA 1
ATOM 1276 C C . LYS A 1 178 ? 64.640 -14.705 -54.976 1.00 36.72 166 LYS A C 1
ATOM 1277 O O . LYS A 1 178 ? 64.286 -15.493 -55.866 1.00 38.30 166 LYS A O 1
ATOM 1280 N N . LYS A 1 179 ? 64.489 -14.980 -53.685 1.00 35.52 167 LYS A N 1
ATOM 1281 C CA . LYS A 1 179 ? 63.939 -16.271 -53.266 1.00 35.68 167 LYS A CA 1
ATOM 1282 C C . LYS A 1 179 ? 62.501 -16.414 -53.699 1.00 36.47 167 LYS A C 1
ATOM 1283 O O . LYS A 1 179 ? 62.083 -17.505 -54.079 1.00 37.71 167 LYS A O 1
ATOM 1289 N N . VAL A 1 180 ? 61.739 -15.326 -53.629 1.00 36.07 168 VAL A N 1
ATOM 1290 C CA . VAL A 1 180 ? 60.326 -15.387 -53.984 1.00 35.58 168 VAL A CA 1
ATOM 1291 C C . VAL A 1 180 ? 60.213 -15.665 -55.464 1.00 36.95 168 VAL A C 1
ATOM 1292 O O . VAL A 1 180 ? 59.369 -16.424 -55.894 1.00 36.63 168 VAL A O 1
ATOM 1296 N N . GLU A 1 181 ? 61.094 -15.048 -56.238 1.00 38.86 169 GLU A N 1
ATOM 1297 C CA . GLU A 1 181 ? 61.151 -15.271 -57.676 1.00 39.99 169 GLU A CA 1
ATOM 1298 C C . GLU A 1 181 ? 61.487 -16.746 -57.994 1.00 38.11 169 GLU A C 1
ATOM 1299 O O . GLU A 1 181 ? 60.868 -17.339 -58.865 1.00 36.15 169 GLU A O 1
ATOM 1305 N N . GLU A 1 182 ? 62.429 -17.342 -57.273 1.00 38.83 170 GLU A N 1
ATOM 1306 C CA . GLU A 1 182 ? 62.751 -18.772 -57.488 1.00 40.75 170 GLU A CA 1
ATOM 1307 C C . GLU A 1 182 ? 61.621 -19.714 -57.151 1.00 38.38 170 GLU A C 1
ATOM 1308 O O . GLU A 1 182 ? 61.417 -20.711 -57.830 1.00 40.41 170 GLU A O 1
ATOM 1314 N N . VAL A 1 183 ? 60.873 -19.388 -56.119 1.00 38.10 171 VAL A N 1
ATOM 1315 C CA . VAL A 1 183 ? 59.710 -20.159 -55.775 1.00 38.27 171 VAL A CA 1
ATOM 1316 C C . VAL A 1 183 ? 58.638 -20.029 -56.855 1.00 40.52 171 VAL A C 1
ATOM 1317 O O . VAL A 1 183 ? 58.059 -21.036 -57.266 1.00 41.10 171 VAL A O 1
ATOM 1329 N N . LYS A 1 185 ? 59.089 -19.360 -59.979 1.00 40.69 173 LYS A N 1
ATOM 1330 C CA . LYS A 1 185 ? 59.566 -20.128 -61.120 1.00 40.73 173 LYS A CA 1
ATOM 1331 C C . LYS A 1 185 ? 59.156 -21.606 -60.958 1.00 41.17 173 LYS A C 1
ATOM 1332 O O . LYS A 1 185 ? 58.858 -22.284 -61.929 1.00 39.61 173 LYS A O 1
ATOM 1335 N N . LEU A 1 186 ? 59.147 -22.115 -59.742 1.00 42.59 174 LEU A N 1
ATOM 1336 C CA . LEU A 1 186 ? 58.788 -23.505 -59.553 1.00 43.75 174 LEU A CA 1
ATOM 1337 C C . LEU A 1 186 ? 57.291 -23.755 -59.724 1.00 44.62 174 LEU A C 1
ATOM 1338 O O . LEU A 1 186 ? 56.896 -24.751 -60.312 1.00 45.74 174 LEU A O 1
ATOM 1343 N N . VAL A 1 187 ? 56.457 -22.873 -59.195 1.00 45.02 175 VAL A N 1
ATOM 1344 C CA . VAL A 1 187 ? 55.061 -23.203 -59.013 1.00 47.02 175 VAL A CA 1
ATOM 1345 C C . VAL A 1 187 ? 54.113 -22.445 -59.924 1.00 47.98 175 VAL A C 1
ATOM 1346 O O . VAL A 1 187 ? 52.973 -22.840 -60.018 1.00 47.36 175 VAL A O 1
ATOM 1350 N N . TRP A 1 188 ? 54.572 -21.364 -60.566 1.00 50.87 176 TRP A N 1
ATOM 1351 C CA . TRP A 1 188 ? 53.685 -20.436 -61.323 1.00 51.84 176 TRP A CA 1
ATOM 1352 C C . TRP A 1 188 ? 53.924 -20.415 -62.852 1.00 50.04 176 TRP A C 1
ATOM 1353 O O . TRP A 1 188 ? 54.927 -19.893 -63.336 1.00 48.74 176 TRP A O 1
ATOM 1364 N N . HIS B 1 10 ? 39.380 10.638 -27.340 1.00 52.41 -2 HIS B N 1
ATOM 1365 C CA . HIS B 1 10 ? 40.395 9.957 -28.195 1.00 50.99 -2 HIS B CA 1
ATOM 1366 C C . HIS B 1 10 ? 41.518 10.949 -28.571 1.00 50.83 -2 HIS B C 1
ATOM 1367 O O . HIS B 1 10 ? 41.406 11.709 -29.552 1.00 51.24 -2 HIS B O 1
ATOM 1369 N N . HIS B 1 11 ? 42.572 10.947 -27.739 1.00 48.07 -1 HIS B N 1
ATOM 1370 C CA . HIS B 1 11 ? 43.814 11.675 -27.993 1.00 46.42 -1 HIS B CA 1
ATOM 1371 C C . HIS B 1 11 ? 44.649 10.829 -28.960 1.00 45.99 -1 HIS B C 1
ATOM 1372 O O . HIS B 1 11 ? 44.852 9.617 -28.741 1.00 47.34 -1 HIS B O 1
ATOM 1374 N N . HIS B 1 12 ? 45.123 11.451 -30.036 1.00 44.06 0 HIS B N 1
ATOM 1375 C CA . HIS B 1 12 ? 45.870 10.729 -31.057 1.00 43.50 0 HIS B CA 1
ATOM 1376 C C . HIS B 1 12 ? 46.763 11.646 -31.857 1.00 43.23 0 HIS B C 1
ATOM 1377 O O . HIS B 1 12 ? 46.658 12.842 -31.782 1.00 42.43 0 HIS B O 1
ATOM 1392 N N . VAL B 1 14 ? 47.949 11.960 -36.005 1.00 39.43 2 VAL B N 1
ATOM 1393 C CA . VAL B 1 14 ? 47.651 11.455 -37.332 1.00 37.53 2 VAL B CA 1
ATOM 1394 C C . VAL B 1 14 ? 48.775 11.820 -38.279 1.00 36.38 2 VAL B C 1
ATOM 1395 O O . VAL B 1 14 ? 49.114 12.995 -38.426 1.00 35.43 2 VAL B O 1
ATOM 1399 N N . ILE B 1 15 ? 49.360 10.807 -38.907 1.00 35.45 3 ILE B N 1
ATOM 1400 C CA . ILE B 1 15 ? 50.449 10.987 -39.869 1.00 35.85 3 ILE B CA 1
ATOM 1401 C C . ILE B 1 15 ? 49.991 10.478 -41.222 1.00 35.35 3 ILE B C 1
ATOM 1402 O O . ILE B 1 15 ? 49.612 9.326 -41.364 1.00 36.97 3 ILE B O 1
ATOM 1407 N N . GLY B 1 16 ? 49.983 11.336 -42.222 1.00 35.13 4 GLY B N 1
ATOM 1408 C CA . GLY B 1 16 ? 49.657 10.893 -43.576 1.00 35.25 4 GLY B CA 1
ATOM 1409 C C . GLY B 1 16 ? 50.894 10.307 -44.226 1.00 35.90 4 GLY B C 1
ATOM 1410 O O . GLY B 1 16 ? 51.986 10.826 -44.052 1.00 37.26 4 GLY B O 1
ATOM 1411 N N . VAL B 1 17 ? 50.746 9.215 -44.952 1.00 35.24 5 VAL B N 1
ATOM 1412 C CA . VAL B 1 17 ? 51.858 8.660 -45.710 1.00 35.44 5 VAL B CA 1
ATOM 1413 C C . VAL B 1 17 ? 51.411 8.588 -47.153 1.00 35.19 5 VAL B C 1
ATOM 1414 O O . VAL B 1 17 ? 50.598 7.765 -47.512 1.00 32.81 5 VAL B O 1
ATOM 1418 N N . THR B 1 18 ? 51.974 9.452 -47.981 1.00 35.45 6 THR B N 1
ATOM 1419 C CA . THR B 1 18 ? 51.580 9.524 -49.362 1.00 35.77 6 THR B CA 1
ATOM 1420 C C . THR B 1 18 ? 52.772 9.282 -50.276 1.00 35.47 6 THR B C 1
ATOM 1421 O O . THR B 1 18 ? 53.853 8.944 -49.832 1.00 34.49 6 THR B O 1
ATOM 1425 N N . GLY B 1 19 ? 52.539 9.451 -51.566 1.00 36.21 7 GLY B N 1
ATOM 1426 C CA . GLY B 1 19 ? 53.564 9.200 -52.573 1.00 34.95 7 GLY B CA 1
ATOM 1427 C C . GLY B 1 19 ? 53.015 8.375 -53.712 1.00 32.88 7 GLY B C 1
ATOM 1428 O O . GLY B 1 19 ? 52.021 7.649 -53.572 1.00 29.63 7 GLY B O 1
ATOM 1429 N N . LYS B 1 20 ? 53.689 8.464 -54.844 1.00 32.79 8 LYS B N 1
ATOM 1430 C CA . LYS B 1 20 ? 53.232 7.753 -56.023 1.00 33.01 8 LYS B CA 1
ATOM 1431 C C . LYS B 1 20 ? 53.235 6.240 -55.807 1.00 32.64 8 LYS B C 1
ATOM 1432 O O . LYS B 1 20 ? 53.876 5.716 -54.892 1.00 32.20 8 LYS B O 1
ATOM 1438 N N . ILE B 1 21 ? 52.503 5.549 -56.659 1.00 32.90 9 ILE B N 1
ATOM 1439 C CA . ILE B 1 21 ? 52.489 4.090 -56.703 1.00 33.63 9 ILE B CA 1
ATOM 1440 C C . ILE B 1 21 ? 53.923 3.451 -56.769 1.00 34.15 9 ILE B C 1
ATOM 1441 O O . ILE B 1 21 ? 54.804 3.885 -57.516 1.00 33.02 9 ILE B O 1
ATOM 1446 N N . GLY B 1 22 ? 54.145 2.439 -55.954 1.00 33.32 10 GLY B N 1
ATOM 1447 C CA . GLY B 1 22 ? 55.399 1.717 -55.986 1.00 34.35 10 GLY B CA 1
ATOM 1448 C C . GLY B 1 22 ? 56.570 2.349 -55.236 1.00 34.49 10 GLY B C 1
ATOM 1449 O O . GLY B 1 22 ? 57.637 1.775 -55.194 1.00 33.73 10 GLY B O 1
ATOM 1450 N N . THR B 1 23 ? 56.372 3.520 -54.635 1.00 33.34 11 THR B N 1
ATOM 1451 C CA . THR B 1 23 ? 57.464 4.230 -53.997 1.00 32.37 11 THR B CA 1
ATOM 1452 C C . THR B 1 23 ? 57.781 3.653 -52.624 1.00 32.30 11 THR B C 1
ATOM 1453 O O . THR B 1 23 ? 58.912 3.746 -52.172 1.00 30.89 11 THR B O 1
ATOM 1457 N N . GLY B 1 24 ? 56.788 3.073 -51.945 1.00 34.22 12 GLY B N 1
ATOM 1458 C CA . GLY B 1 24 ? 57.029 2.413 -50.669 1.00 35.46 12 GLY B CA 1
ATOM 1459 C C . GLY B 1 24 ? 56.172 2.778 -49.468 1.00 36.18 12 GLY B C 1
ATOM 1460 O O . GLY B 1 24 ? 56.582 2.523 -48.321 1.00 34.69 12 GLY B O 1
ATOM 1461 N N . LYS B 1 25 ? 54.972 3.309 -49.724 1.00 35.98 13 LYS B N 1
ATOM 1462 C CA . LYS B 1 25 ? 53.998 3.662 -48.654 1.00 35.77 13 LYS B CA 1
ATOM 1463 C C . LYS B 1 25 ? 53.622 2.448 -47.800 1.00 35.68 13 LYS B C 1
ATOM 1464 O O . LYS B 1 25 ? 53.670 2.516 -46.580 1.00 36.34 13 LYS B O 1
ATOM 1470 N N . SER B 1 26 ? 53.252 1.338 -48.435 1.00 35.04 14 SER B N 1
ATOM 1471 C CA . SER B 1 26 ? 52.914 0.123 -47.679 1.00 36.87 14 SER B CA 1
ATOM 1472 C C . SER B 1 26 ? 54.069 -0.292 -46.780 1.00 35.53 14 SER B C 1
ATOM 1473 O O . SER B 1 26 ? 53.871 -0.741 -45.638 1.00 37.67 14 SER B O 1
ATOM 1476 N N . THR B 1 27 ? 55.261 -0.191 -47.339 1.00 33.75 15 THR B N 1
ATOM 1477 C CA . THR B 1 27 ? 56.471 -0.661 -46.673 1.00 32.87 15 THR B CA 1
ATOM 1478 C C . THR B 1 27 ? 56.747 0.227 -45.460 1.00 32.13 15 THR B C 1
ATOM 1479 O O . THR B 1 27 ? 56.944 -0.270 -44.350 1.00 32.04 15 THR B O 1
ATOM 1483 N N . VAL B 1 28 ? 56.680 1.537 -45.669 1.00 31.82 16 VAL B N 1
ATOM 1484 C CA . VAL B 1 28 ? 56.762 2.488 -44.552 1.00 32.34 16 VAL B CA 1
ATOM 1485 C C . VAL B 1 28 ? 55.681 2.209 -43.551 1.00 32.46 16 VAL B C 1
ATOM 1486 O O . VAL B 1 28 ? 55.935 2.054 -42.392 1.00 34.30 16 VAL B O 1
ATOM 1490 N N . CYS B 1 29 ? 54.464 2.093 -44.002 1.00 33.38 17 CYS B N 1
ATOM 1491 C CA . CYS B 1 29 ? 53.364 1.884 -43.089 1.00 34.81 17 CYS B CA 1
ATOM 1492 C C . CYS B 1 29 ? 53.508 0.590 -42.263 1.00 35.46 17 CYS B C 1
ATOM 1493 O O . CYS B 1 29 ? 53.201 0.603 -41.077 1.00 36.31 17 CYS B O 1
ATOM 1496 N N . GLU B 1 30 ? 53.995 -0.504 -42.854 1.00 35.50 18 GLU B N 1
ATOM 1497 C CA . GLU B 1 30 ? 54.249 -1.733 -42.070 1.00 36.67 18 GLU B CA 1
ATOM 1498 C C . GLU B 1 30 ? 55.279 -1.486 -40.985 1.00 34.98 18 GLU B C 1
ATOM 1499 O O . GLU B 1 30 ? 55.182 -2.010 -39.896 1.00 36.66 18 GLU B O 1
ATOM 1505 N N . ILE B 1 31 ? 56.287 -0.700 -41.287 1.00 33.96 19 ILE B N 1
ATOM 1506 C CA . ILE B 1 31 ? 57.292 -0.404 -40.303 1.00 33.38 19 ILE B CA 1
ATOM 1507 C C . ILE B 1 31 ? 56.614 0.324 -39.161 1.00 33.63 19 ILE B C 1
ATOM 1508 O O . ILE B 1 31 ? 56.741 -0.080 -37.997 1.00 33.50 19 ILE B O 1
ATOM 1513 N N . LEU B 1 32 ? 55.913 1.405 -39.504 1.00 33.47 20 LEU B N 1
ATOM 1514 C CA . LEU B 1 32 ? 55.203 2.217 -38.511 1.00 32.80 20 LEU B CA 1
ATOM 1515 C C . LEU B 1 32 ? 54.290 1.353 -37.623 1.00 33.23 20 LEU B C 1
ATOM 1516 O O . LEU B 1 32 ? 54.273 1.505 -36.380 1.00 34.83 20 LEU B O 1
ATOM 1521 N N . LYS B 1 33 ? 53.582 0.416 -38.243 1.00 32.76 21 LYS B N 1
ATOM 1522 C CA . LYS B 1 33 ? 52.676 -0.482 -37.505 1.00 34.24 21 LYS B CA 1
ATOM 1523 C C . LYS B 1 33 ? 53.442 -1.413 -36.595 1.00 32.76 21 LYS B C 1
ATOM 1524 O O . LYS B 1 33 ? 53.125 -1.532 -35.444 1.00 32.47 21 LYS B O 1
ATOM 1530 N N . ASN B 1 34 ? 54.478 -2.043 -37.120 1.00 33.23 22 ASN B N 1
ATOM 1531 C CA . ASN B 1 34 ? 55.194 -3.068 -36.400 1.00 33.55 22 ASN B CA 1
ATOM 1532 C C . ASN B 1 34 ? 56.166 -2.532 -35.387 1.00 33.57 22 ASN B C 1
ATOM 1533 O O . ASN B 1 34 ? 56.314 -3.120 -34.332 1.00 35.03 22 ASN B O 1
ATOM 1538 N N . LYS B 1 35 ? 56.857 -1.446 -35.695 1.00 34.72 23 LYS B N 1
ATOM 1539 C CA . LYS B 1 35 ? 57.883 -0.919 -34.776 1.00 36.39 23 LYS B CA 1
ATOM 1540 C C . LYS B 1 35 ? 57.285 0.180 -33.883 1.00 35.59 23 LYS B C 1
ATOM 1541 O O . LYS B 1 35 ? 57.592 0.211 -32.727 1.00 36.57 23 LYS B O 1
ATOM 1546 N N . TYR B 1 36 ? 56.365 1.012 -34.384 1.00 36.24 24 TYR B N 1
ATOM 1547 C CA . TYR B 1 36 ? 55.859 2.157 -33.601 1.00 35.46 24 TYR B CA 1
ATOM 1548 C C . TYR B 1 36 ? 54.423 2.013 -33.121 1.00 35.35 24 TYR B C 1
ATOM 1549 O O . TYR B 1 36 ? 53.931 2.868 -32.403 1.00 37.25 24 TYR B O 1
ATOM 1558 N N . GLY B 1 37 ? 53.755 0.924 -33.465 1.00 34.78 25 GLY B N 1
ATOM 1559 C CA . GLY B 1 37 ? 52.399 0.685 -32.996 1.00 33.17 25 GLY B CA 1
ATOM 1560 C C . GLY B 1 37 ? 51.339 1.480 -33.700 1.00 32.68 25 GLY B C 1
ATOM 1561 O O . GLY B 1 37 ? 50.253 1.685 -33.156 1.00 33.56 25 GLY B O 1
ATOM 1562 N N . ALA B 1 38 ? 51.612 1.911 -34.919 1.00 32.84 26 ALA B N 1
ATOM 1563 C CA . ALA B 1 38 ? 50.624 2.683 -35.639 1.00 33.62 26 ALA B CA 1
ATOM 1564 C C . ALA B 1 38 ? 49.359 1.874 -35.954 1.00 34.42 26 ALA B C 1
ATOM 1565 O O . ALA B 1 38 ? 49.437 0.672 -36.227 1.00 33.55 26 ALA B O 1
ATOM 1567 N N . HIS B 1 39 ? 48.204 2.543 -35.896 1.00 34.97 27 HIS B N 1
ATOM 1568 C CA . HIS B 1 39 ? 46.993 2.039 -36.481 1.00 36.21 27 HIS B CA 1
ATOM 1569 C C . HIS B 1 39 ? 46.971 2.574 -37.922 1.00 36.21 27 HIS B C 1
ATOM 1570 O O . HIS B 1 39 ? 46.835 3.778 -38.143 1.00 37.80 27 HIS B O 1
ATOM 1577 N N . VAL B 1 40 ? 47.120 1.672 -38.890 1.00 34.74 28 VAL B N 1
ATOM 1578 C CA . VAL B 1 40 ? 47.212 2.015 -40.300 1.00 34.41 28 VAL B CA 1
ATOM 1579 C C . VAL B 1 40 ? 45.829 2.008 -40.932 1.00 33.71 28 VAL B C 1
ATOM 1580 O O . VAL B 1 40 ? 45.173 0.999 -40.938 1.00 32.78 28 VAL B O 1
ATOM 1584 N N . VAL B 1 41 ? 45.413 3.143 -41.471 1.00 34.12 29 VAL B N 1
ATOM 1585 C CA . VAL B 1 41 ? 44.192 3.249 -42.220 1.00 34.10 29 VAL B CA 1
ATOM 1586 C C . VAL B 1 41 ? 44.566 3.162 -43.696 1.00 35.33 29 VAL B C 1
ATOM 1587 O O . VAL B 1 41 ? 45.060 4.120 -44.295 1.00 34.32 29 VAL B O 1
ATOM 1591 N N . ASN B 1 42 ? 44.308 1.993 -44.262 1.00 36.53 30 ASN B N 1
ATOM 1592 C CA . ASN B 1 42 ? 44.546 1.698 -45.664 1.00 37.06 30 ASN B CA 1
ATOM 1593 C C . ASN B 1 42 ? 43.426 2.281 -46.521 1.00 36.39 30 ASN B C 1
ATOM 1594 O O . ASN B 1 42 ? 42.335 1.702 -46.621 1.00 37.75 30 ASN B O 1
ATOM 1599 N N . VAL B 1 43 ? 43.676 3.433 -47.131 1.00 36.28 31 VAL B N 1
ATOM 1600 C CA . VAL B 1 43 ? 42.607 4.124 -47.856 1.00 36.19 31 VAL B CA 1
ATOM 1601 C C . VAL B 1 43 ? 42.188 3.369 -49.140 1.00 37.53 31 VAL B C 1
ATOM 1602 O O . VAL B 1 43 ? 41.046 3.415 -49.562 1.00 40.30 31 VAL B O 1
ATOM 1606 N N . ASP B 1 44 ? 43.088 2.615 -49.735 1.00 38.37 32 ASP B N 1
ATOM 1607 C CA . ASP B 1 44 ? 42.709 1.753 -50.856 1.00 38.14 32 ASP B CA 1
ATOM 1608 C C . ASP B 1 44 ? 41.640 0.748 -50.466 1.00 37.34 32 ASP B C 1
ATOM 1609 O O . ASP B 1 44 ? 40.642 0.579 -51.191 1.00 37.86 32 ASP B O 1
ATOM 1614 N N . ARG B 1 45 ? 41.873 0.035 -49.359 1.00 38.12 33 ARG B N 1
ATOM 1615 C CA . ARG B 1 45 ? 40.890 -0.974 -48.859 1.00 38.06 33 ARG B CA 1
ATOM 1616 C C . ARG B 1 45 ? 39.524 -0.295 -48.540 1.00 37.71 33 ARG B C 1
ATOM 1617 O O . ARG B 1 45 ? 38.454 -0.817 -48.869 1.00 37.84 33 ARG B O 1
ATOM 1620 N N . ILE B 1 46 ? 39.565 0.896 -47.944 1.00 37.20 34 ILE B N 1
ATOM 1621 C CA . ILE B 1 46 ? 38.348 1.638 -47.666 1.00 36.59 34 ILE B CA 1
ATOM 1622 C C . ILE B 1 46 ? 37.637 1.923 -48.974 1.00 37.58 34 ILE B C 1
ATOM 1623 O O . ILE B 1 46 ? 36.399 1.885 -49.005 1.00 38.44 34 ILE B O 1
ATOM 1628 N N . GLY B 1 47 ? 38.411 2.230 -50.026 1.00 36.47 35 GLY B N 1
ATOM 1629 C CA . GLY B 1 47 ? 37.880 2.385 -51.390 1.00 35.21 35 GLY B CA 1
ATOM 1630 C C . GLY B 1 47 ? 37.150 1.144 -51.868 1.00 35.68 35 GLY B C 1
ATOM 1631 O O . GLY B 1 47 ? 36.083 1.219 -52.441 1.00 35.67 35 GLY B O 1
ATOM 1632 N N . HIS B 1 48 ? 37.718 -0.017 -51.611 1.00 36.27 36 HIS B N 1
ATOM 1633 C CA . HIS B 1 48 ? 37.092 -1.270 -52.056 1.00 37.22 36 HIS B CA 1
ATOM 1634 C C . HIS B 1 48 ? 35.756 -1.543 -51.362 1.00 37.05 36 HIS B C 1
ATOM 1635 O O . HIS B 1 48 ? 34.844 -2.138 -51.956 1.00 38.90 36 HIS B O 1
ATOM 1642 N N . GLU B 1 49 ? 35.648 -1.144 -50.099 1.00 37.66 37 GLU B N 1
ATOM 1643 C CA . GLU B 1 49 ? 34.407 -1.294 -49.353 1.00 38.76 37 GLU B CA 1
ATOM 1644 C C . GLU B 1 49 ? 33.375 -0.314 -49.874 1.00 35.77 37 GLU B C 1
ATOM 1645 O O . GLU B 1 49 ? 32.225 -0.684 -50.090 1.00 37.27 37 GLU B O 1
ATOM 1651 N N . VAL B 1 50 ? 33.789 0.920 -50.133 1.00 32.81 38 VAL B N 1
ATOM 1652 C CA . VAL B 1 50 ? 32.890 1.924 -50.698 1.00 32.02 38 VAL B CA 1
ATOM 1653 C C . VAL B 1 50 ? 32.339 1.565 -52.081 1.00 33.12 38 VAL B C 1
ATOM 1654 O O . VAL B 1 50 ? 31.199 1.872 -52.391 1.00 31.85 38 VAL B O 1
ATOM 1658 N N . LEU B 1 51 ? 33.158 0.932 -52.910 1.00 34.90 39 LEU B N 1
ATOM 1659 C CA . LEU B 1 51 ? 32.707 0.463 -54.209 1.00 35.86 39 LEU B CA 1
ATOM 1660 C C . LEU B 1 51 ? 31.483 -0.432 -54.106 1.00 36.24 39 LEU B C 1
ATOM 1661 O O . LEU B 1 51 ? 30.543 -0.277 -54.861 1.00 36.83 39 LEU B O 1
ATOM 1666 N N . GLU B 1 52 ? 31.513 -1.361 -53.164 1.00 37.23 40 GLU B N 1
ATOM 1667 C CA . GLU B 1 52 ? 30.402 -2.286 -52.962 1.00 38.83 40 GLU B CA 1
ATOM 1668 C C . GLU B 1 52 ? 29.124 -1.559 -52.536 1.00 38.81 40 GLU B C 1
ATOM 1669 O O . GLU B 1 52 ? 28.026 -1.967 -52.870 1.00 39.68 40 GLU B O 1
ATOM 1675 N N . GLU B 1 53 ? 29.273 -0.462 -51.816 1.00 39.96 41 GLU B N 1
ATOM 1676 C CA . GLU B 1 53 ? 28.133 0.371 -51.421 1.00 40.23 41 GLU B CA 1
ATOM 1677 C C . GLU B 1 53 ? 27.462 1.118 -52.559 1.00 38.03 41 GLU B C 1
ATOM 1678 O O . GLU B 1 53 ? 26.309 1.492 -52.426 1.00 39.26 41 GLU B O 1
ATOM 1684 N N . VAL B 1 54 ? 28.169 1.371 -53.654 1.00 36.32 42 VAL B N 1
ATOM 1685 C CA . VAL B 1 54 ? 27.628 2.188 -54.748 1.00 34.80 42 VAL B CA 1
ATOM 1686 C C . VAL B 1 54 ? 27.509 1.386 -56.033 1.00 33.56 42 VAL B C 1
ATOM 1687 O O . VAL B 1 54 ? 27.569 1.926 -57.109 1.00 31.77 42 VAL B O 1
ATOM 1691 N N . LYS B 1 55 ? 27.343 0.080 -55.904 1.00 34.30 43 LYS B N 1
ATOM 1692 C CA . LYS B 1 55 ? 27.171 -0.781 -57.057 1.00 34.76 43 LYS B CA 1
ATOM 1693 C C . LYS B 1 55 ? 26.238 -0.172 -58.123 1.00 34.49 43 LYS B C 1
ATOM 1694 O O . LYS B 1 55 ? 26.628 -0.108 -59.311 1.00 33.89 43 LYS B O 1
ATOM 1700 N N . GLU B 1 56 ? 25.030 0.263 -57.711 1.00 33.59 44 GLU B N 1
ATOM 1701 C CA . GLU B 1 56 ? 24.012 0.704 -58.686 1.00 33.81 44 GLU B CA 1
ATOM 1702 C C . GLU B 1 56 ? 24.488 1.953 -59.403 1.00 33.99 44 GLU B C 1
ATOM 1703 O O . GLU B 1 56 ? 24.351 2.038 -60.613 1.00 35.42 44 GLU B O 1
ATOM 1709 N N . LYS B 1 57 ? 25.087 2.896 -58.685 1.00 33.38 45 LYS B N 1
ATOM 1710 C CA . LYS B 1 57 ? 25.583 4.113 -59.324 1.00 34.24 45 LYS B CA 1
ATOM 1711 C C . LYS B 1 57 ? 26.775 3.875 -60.271 1.00 33.43 45 LYS B C 1
ATOM 1712 O O . LYS B 1 57 ? 26.862 4.500 -61.326 1.00 33.83 45 LYS B O 1
ATOM 1718 N N . LEU B 1 58 ? 27.660 2.953 -59.919 1.00 33.01 46 LEU B N 1
ATOM 1719 C CA . LEU B 1 58 ? 28.731 2.544 -60.831 1.00 33.16 46 LEU B CA 1
ATOM 1720 C C . LEU B 1 58 ? 28.150 1.964 -62.114 1.00 32.18 46 LEU B C 1
ATOM 1721 O O . LEU B 1 58 ? 28.641 2.310 -63.190 1.00 32.82 46 LEU B O 1
ATOM 1726 N N . VAL B 1 59 ? 27.128 1.104 -62.009 1.00 29.81 47 VAL B N 1
ATOM 1727 C CA . VAL B 1 59 ? 26.520 0.526 -63.201 1.00 30.62 47 VAL B CA 1
ATOM 1728 C C . VAL B 1 59 ? 25.955 1.654 -64.064 1.00 32.08 47 VAL B C 1
ATOM 1729 O O . VAL B 1 59 ? 26.148 1.665 -65.284 1.00 32.59 47 VAL B O 1
ATOM 1733 N N . GLU B 1 60 ? 25.256 2.584 -63.413 1.00 33.09 48 GLU B N 1
ATOM 1734 C CA . GLU B 1 60 ? 24.660 3.736 -64.066 1.00 33.50 48 GLU B CA 1
ATOM 1735 C C . GLU B 1 60 ? 25.709 4.590 -64.780 1.00 33.07 48 GLU B C 1
ATOM 1736 O O . GLU B 1 60 ? 25.425 5.151 -65.829 1.00 33.76 48 GLU B O 1
ATOM 1742 N N . LEU B 1 61 ? 26.911 4.673 -64.224 1.00 32.87 49 LEU B N 1
ATOM 1743 C CA . LEU B 1 61 ? 28.020 5.417 -64.852 1.00 33.46 49 LEU B CA 1
ATOM 1744 C C . LEU B 1 61 ? 28.756 4.661 -65.950 1.00 33.58 49 LEU B C 1
ATOM 1745 O O . LEU B 1 61 ? 28.995 5.222 -67.006 1.00 33.85 49 LEU B O 1
ATOM 1750 N N . PHE B 1 62 ? 29.117 3.401 -65.686 1.00 33.39 50 PHE B N 1
ATOM 1751 C CA . PHE B 1 62 ? 30.071 2.664 -66.508 1.00 32.22 50 PHE B CA 1
ATOM 1752 C C . PHE B 1 62 ? 29.548 1.381 -67.185 1.00 32.60 50 PHE B C 1
ATOM 1753 O O . PHE B 1 62 ? 30.325 0.675 -67.864 1.00 33.81 50 PHE B O 1
ATOM 1761 N N . GLY B 1 63 ? 28.252 1.084 -67.018 1.00 31.33 51 GLY B N 1
ATOM 1762 C CA . GLY B 1 63 ? 27.637 -0.099 -67.622 1.00 30.22 51 GLY B CA 1
ATOM 1763 C C . GLY B 1 63 ? 27.769 -1.356 -66.787 1.00 30.66 51 GLY B C 1
ATOM 1764 O O . GLY B 1 63 ? 28.436 -1.365 -65.765 1.00 31.30 51 GLY B O 1
ATOM 1765 N N . GLY B 1 64 ? 27.108 -2.420 -67.238 1.00 31.40 52 GLY B N 1
ATOM 1766 C CA . GLY B 1 64 ? 27.145 -3.717 -66.569 1.00 31.44 52 GLY B CA 1
ATOM 1767 C C . GLY B 1 64 ? 28.492 -4.418 -66.529 1.00 31.57 52 GLY B C 1
ATOM 1768 O O . GLY B 1 64 ? 28.705 -5.272 -65.669 1.00 31.27 52 GLY B O 1
ATOM 1769 N N . SER B 1 65 ? 29.402 -4.060 -67.433 1.00 32.50 53 SER B N 1
ATOM 1770 C CA . SER B 1 65 ? 30.719 -4.700 -67.512 1.00 34.14 53 SER B CA 1
ATOM 1771 C C . SER B 1 65 ? 31.520 -4.696 -66.189 1.00 36.16 53 SER B C 1
ATOM 1772 O O . SER B 1 65 ? 32.439 -5.498 -66.041 1.00 38.31 53 SER B O 1
ATOM 1775 N N . VAL B 1 66 ? 31.192 -3.825 -65.228 1.00 36.84 54 VAL B N 1
ATOM 1776 C CA . VAL B 1 66 ? 31.954 -3.733 -63.972 1.00 36.65 54 VAL B CA 1
ATOM 1777 C C . VAL B 1 66 ? 31.415 -4.585 -62.817 1.00 38.73 54 VAL B C 1
ATOM 1778 O O . VAL B 1 66 ? 31.799 -4.359 -61.649 1.00 36.70 54 VAL B O 1
ATOM 1782 N N . LEU B 1 67 ? 30.540 -5.547 -63.130 1.00 39.46 55 LEU B N 1
ATOM 1783 C CA . LEU B 1 67 ? 29.994 -6.459 -62.121 1.00 40.57 55 LEU B CA 1
ATOM 1784 C C . LEU B 1 67 ? 30.123 -7.905 -62.556 1.00 40.32 55 LEU B C 1
ATOM 1785 O O . LEU B 1 67 ? 29.908 -8.222 -63.704 1.00 40.78 55 LEU B O 1
ATOM 1790 N N . GLU B 1 68 ? 30.483 -8.779 -61.631 1.00 42.40 56 GLU B N 1
ATOM 1791 C CA . GLU B 1 68 ? 30.721 -10.186 -61.939 1.00 42.74 56 GLU B CA 1
ATOM 1792 C C . GLU B 1 68 ? 30.259 -10.945 -60.715 1.00 42.56 56 GLU B C 1
ATOM 1793 O O . GLU B 1 68 ? 30.878 -10.852 -59.646 1.00 41.01 56 GLU B O 1
ATOM 1799 N N . ASP B 1 69 ? 29.141 -11.659 -60.893 1.00 43.08 57 ASP B N 1
ATOM 1800 C CA . ASP B 1 69 ? 28.266 -12.093 -59.797 1.00 41.58 57 ASP B CA 1
ATOM 1801 C C . ASP B 1 69 ? 27.875 -10.941 -58.845 1.00 40.80 57 ASP B C 1
ATOM 1802 O O . ASP B 1 69 ? 27.417 -9.843 -59.262 1.00 37.18 57 ASP B O 1
ATOM 1803 N N . GLY B 1 70 ? 28.086 -11.216 -57.559 1.00 39.56 58 GLY B N 1
ATOM 1804 C CA . GLY B 1 70 ? 27.899 -10.234 -56.509 1.00 38.88 58 GLY B CA 1
ATOM 1805 C C . GLY B 1 70 ? 28.749 -9.001 -56.708 1.00 36.50 58 GLY B C 1
ATOM 1806 O O . GLY B 1 70 ? 28.226 -7.927 -56.922 1.00 37.63 58 GLY B O 1
ATOM 1807 N N . LYS B 1 71 ? 30.061 -9.174 -56.695 1.00 35.92 59 LYS B N 1
ATOM 1808 C CA . LYS B 1 71 ? 30.997 -8.052 -56.500 1.00 35.09 59 LYS B CA 1
ATOM 1809 C C . LYS B 1 71 ? 31.137 -7.044 -57.663 1.00 34.76 59 LYS B C 1
ATOM 1810 O O . LYS B 1 71 ? 30.812 -7.304 -58.822 1.00 32.52 59 LYS B O 1
ATOM 1812 N N . VAL B 1 72 ? 31.620 -5.864 -57.307 1.00 36.14 60 VAL B N 1
ATOM 1813 C CA . VAL B 1 72 ? 32.269 -4.982 -58.260 1.00 35.17 60 VAL B CA 1
ATOM 1814 C C . VAL B 1 72 ? 33.545 -5.683 -58.682 1.00 34.70 60 VAL B C 1
ATOM 1815 O O . VAL B 1 72 ? 34.223 -6.291 -57.862 1.00 36.34 60 VAL B O 1
ATOM 1819 N N . ASN B 1 73 ? 33.833 -5.655 -59.968 1.00 33.15 61 ASN B N 1
ATOM 1820 C CA . ASN B 1 73 ? 35.025 -6.256 -60.477 1.00 32.63 61 ASN B CA 1
ATOM 1821 C C . ASN B 1 73 ? 36.064 -5.181 -60.699 1.00 32.60 61 ASN B C 1
ATOM 1822 O O . ASN B 1 73 ? 36.021 -4.452 -61.691 1.00 33.55 61 ASN B O 1
ATOM 1827 N N . ARG B 1 74 ? 37.045 -5.101 -59.813 1.00 31.78 62 ARG B N 1
ATOM 1828 C CA . ARG B 1 74 ? 37.989 -3.994 -59.896 1.00 30.15 62 ARG B CA 1
ATOM 1829 C C . ARG B 1 74 ? 38.906 -4.037 -61.106 1.00 30.87 62 ARG B C 1
ATOM 1830 O O . ARG B 1 74 ? 39.288 -2.966 -61.607 1.00 31.74 62 ARG B O 1
ATOM 1838 N N . LYS B 1 75 ? 39.213 -5.237 -61.618 1.00 30.61 63 LYS B N 1
ATOM 1839 C CA . LYS B 1 75 ? 40.058 -5.341 -62.829 1.00 31.12 63 LYS B CA 1
ATOM 1840 C C . LYS B 1 75 ? 39.332 -4.702 -64.001 1.00 31.71 63 LYS B C 1
ATOM 1841 O O . LYS B 1 75 ? 39.885 -3.861 -64.670 1.00 33.11 63 LYS B O 1
ATOM 1843 N N . LYS B 1 76 ? 38.072 -5.061 -64.205 1.00 31.59 64 LYS B N 1
ATOM 1844 C CA . LYS B 1 76 ? 37.277 -4.514 -65.316 1.00 31.89 64 LYS B CA 1
ATOM 1845 C C . LYS B 1 76 ? 37.099 -3.003 -65.160 1.00 32.86 64 LYS B C 1
ATOM 1846 O O . LYS B 1 76 ? 37.110 -2.251 -66.135 1.00 33.61 64 LYS B O 1
ATOM 1850 N N . LEU B 1 77 ? 36.908 -2.562 -63.923 1.00 33.05 65 LEU B N 1
ATOM 1851 C CA . LEU B 1 77 ? 36.631 -1.161 -63.659 1.00 33.38 65 LEU B CA 1
ATOM 1852 C C . LEU B 1 77 ? 37.884 -0.343 -63.945 1.00 35.87 65 LEU B C 1
ATOM 1853 O O . LEU B 1 77 ? 37.826 0.701 -64.637 1.00 36.39 65 LEU B O 1
ATOM 1858 N N . ALA B 1 78 ? 39.015 -0.839 -63.424 1.00 36.57 66 ALA B N 1
ATOM 1859 C CA . ALA B 1 78 ? 40.328 -0.269 -63.717 1.00 35.12 66 ALA B CA 1
ATOM 1860 C C . ALA B 1 78 ? 40.543 -0.164 -65.226 1.00 34.17 66 ALA B C 1
ATOM 1861 O O . ALA B 1 78 ? 41.051 0.858 -65.717 1.00 33.22 66 ALA B O 1
ATOM 1863 N N . GLY B 1 79 ? 40.154 -1.217 -65.945 1.00 32.65 67 GLY B N 1
ATOM 1864 C CA . GLY B 1 79 ? 40.245 -1.244 -67.402 1.00 33.39 67 GLY B CA 1
ATOM 1865 C C . GLY B 1 79 ? 39.587 -0.048 -68.059 1.00 33.86 67 GLY B C 1
ATOM 1866 O O . GLY B 1 79 ? 40.076 0.477 -69.060 1.00 34.51 67 GLY B O 1
ATOM 1867 N N . ILE B 1 80 ? 38.473 0.383 -67.472 1.00 34.21 68 ILE B N 1
ATOM 1868 C CA . ILE B 1 80 ? 37.712 1.527 -67.987 1.00 33.67 68 ILE B CA 1
ATOM 1869 C C . ILE B 1 80 ? 38.270 2.850 -67.506 1.00 33.97 68 ILE B C 1
ATOM 1870 O O . ILE B 1 80 ? 38.515 3.749 -68.337 1.00 34.52 68 ILE B O 1
ATOM 1875 N N . VAL B 1 81 ? 38.434 2.987 -66.185 1.00 33.55 69 VAL B N 1
ATOM 1876 C CA . VAL B 1 81 ? 38.787 4.308 -65.605 1.00 33.80 69 VAL B CA 1
ATOM 1877 C C . VAL B 1 81 ? 40.224 4.737 -65.904 1.00 34.21 69 VAL B C 1
ATOM 1878 O O . VAL B 1 81 ? 40.485 5.918 -66.014 1.00 36.32 69 VAL B O 1
ATOM 1882 N N . PHE B 1 82 ? 41.148 3.794 -66.036 1.00 34.51 70 PHE B N 1
ATOM 1883 C CA . PHE B 1 82 ? 42.540 4.151 -66.338 1.00 34.92 70 PHE B CA 1
ATOM 1884 C C . PHE B 1 82 ? 42.861 4.223 -67.814 1.00 34.55 70 PHE B C 1
ATOM 1885 O O . PHE B 1 82 ? 44.028 4.153 -68.205 1.00 33.59 70 PHE B O 1
ATOM 1893 N N . GLU B 1 83 ? 41.827 4.355 -68.631 1.00 35.94 71 GLU B N 1
ATOM 1894 C CA . GLU B 1 83 ? 42.010 4.674 -70.044 1.00 37.29 71 GLU B CA 1
ATOM 1895 C C . GLU B 1 83 ? 41.606 6.119 -70.337 1.00 37.15 71 GLU B C 1
ATOM 1896 O O . GLU B 1 83 ? 41.883 6.623 -71.415 1.00 36.80 71 GLU B O 1
ATOM 1899 N N . SER B 1 84 ? 41.002 6.791 -69.350 1.00 37.57 72 SER B N 1
ATOM 1900 C CA . SER B 1 84 ? 40.455 8.133 -69.542 1.00 37.32 72 SER B CA 1
ATOM 1901 C C . SER B 1 84 ? 40.426 8.942 -68.237 1.00 37.75 72 SER B C 1
ATOM 1902 O O . SER B 1 84 ? 39.945 8.441 -67.205 1.00 37.41 72 SER B O 1
ATOM 1905 N N . ARG B 1 85 ? 40.921 10.186 -68.277 1.00 37.84 73 ARG B N 1
ATOM 1906 C CA . ARG B 1 85 ? 40.832 11.087 -67.098 1.00 38.76 73 ARG B CA 1
ATOM 1907 C C . ARG B 1 85 ? 39.383 11.448 -66.800 1.00 37.22 73 ARG B C 1
ATOM 1908 O O . ARG B 1 85 ? 39.011 11.588 -65.643 1.00 36.47 73 ARG B O 1
ATOM 1916 N N . GLU B 1 86 ? 38.588 11.596 -67.857 1.00 35.99 74 GLU B N 1
ATOM 1917 C CA . GLU B 1 86 ? 37.170 11.873 -67.751 1.00 35.19 74 GLU B CA 1
ATOM 1918 C C . GLU B 1 86 ? 36.515 10.793 -66.907 1.00 35.07 74 GLU B C 1
ATOM 1919 O O . GLU B 1 86 ? 35.830 11.093 -65.936 1.00 36.41 74 GLU B O 1
ATOM 1925 N N . ASN B 1 87 ? 36.750 9.531 -67.249 1.00 33.91 75 ASN B N 1
ATOM 1926 C CA . ASN B 1 87 ? 36.127 8.428 -66.516 1.00 33.33 75 ASN B CA 1
ATOM 1927 C C . ASN B 1 87 ? 36.665 8.331 -65.088 1.00 34.19 75 ASN B C 1
ATOM 1928 O O . ASN B 1 87 ? 35.915 8.074 -64.130 1.00 34.84 75 ASN B O 1
ATOM 1933 N N . LEU B 1 88 ? 37.960 8.547 -64.922 1.00 33.53 76 LEU B N 1
ATOM 1934 C CA . LEU B 1 88 ? 38.523 8.480 -63.580 1.00 32.75 76 LEU B CA 1
ATOM 1935 C C . LEU B 1 88 ? 37.907 9.545 -62.679 1.00 33.65 76 LEU B C 1
ATOM 1936 O O . LEU B 1 88 ? 37.554 9.273 -61.525 1.00 33.92 76 LEU B O 1
ATOM 1941 N N . LYS B 1 89 ? 37.706 10.738 -63.230 1.00 35.03 77 LYS B N 1
ATOM 1942 C CA . LYS B 1 89 ? 37.084 11.837 -62.491 1.00 35.45 77 LYS B CA 1
ATOM 1943 C C . LYS B 1 89 ? 35.666 11.448 -62.055 1.00 35.32 77 LYS B C 1
ATOM 1944 O O . LYS B 1 89 ? 35.289 11.720 -60.926 1.00 36.02 77 LYS B O 1
ATOM 1947 N N . LYS B 1 90 ? 34.901 10.794 -62.930 1.00 35.31 78 LYS B N 1
ATOM 1948 C CA . LYS B 1 90 ? 33.527 10.363 -62.590 1.00 35.02 78 LYS B CA 1
ATOM 1949 C C . LYS B 1 90 ? 33.524 9.413 -61.402 1.00 35.22 78 LYS B C 1
ATOM 1950 O O . LYS B 1 90 ? 32.703 9.538 -60.502 1.00 36.65 78 LYS B O 1
ATOM 1956 N N . LEU B 1 91 ? 34.459 8.478 -61.381 1.00 34.14 79 LEU B N 1
ATOM 1957 C CA . LEU B 1 91 ? 34.562 7.551 -60.241 1.00 34.50 79 LEU B CA 1
ATOM 1958 C C . LEU B 1 91 ? 34.953 8.275 -58.957 1.00 33.95 79 LEU B C 1
ATOM 1959 O O . LEU B 1 91 ? 34.372 8.039 -57.892 1.00 33.06 79 LEU B O 1
ATOM 1964 N N . GLU B 1 92 ? 35.966 9.126 -59.058 1.00 34.01 80 GLU B N 1
ATOM 1965 C CA . GLU B 1 92 ? 36.434 9.876 -57.897 1.00 35.00 80 GLU B CA 1
ATOM 1966 C C . GLU B 1 92 ? 35.348 10.788 -57.294 1.00 33.91 80 GLU B C 1
ATOM 1967 O O . GLU B 1 92 ? 35.234 10.891 -56.082 1.00 31.91 80 GLU B O 1
ATOM 1973 N N . LEU B 1 93 ? 34.537 11.438 -58.130 1.00 34.37 81 LEU B N 1
ATOM 1974 C CA . LEU B 1 93 ? 33.433 12.224 -57.596 1.00 34.62 81 LEU B CA 1
ATOM 1975 C C . LEU B 1 93 ? 32.422 11.359 -56.842 1.00 34.01 81 LEU B C 1
ATOM 1976 O O . LEU B 1 93 ? 31.797 11.810 -55.898 1.00 33.63 81 LEU B O 1
ATOM 1981 N N . LEU B 1 94 ? 32.253 10.115 -57.270 1.00 34.77 82 LEU B N 1
ATOM 1982 C CA . LEU B 1 94 ? 31.314 9.213 -56.633 1.00 34.16 82 LEU B CA 1
ATOM 1983 C C . LEU B 1 94 ? 31.852 8.677 -55.324 1.00 34.47 82 LEU B C 1
ATOM 1984 O O . LEU B 1 94 ? 31.115 8.662 -54.349 1.00 37.21 82 LEU B O 1
ATOM 1989 N N . VAL B 1 95 ? 33.113 8.240 -55.274 1.00 33.27 83 VAL B N 1
ATOM 1990 C CA . VAL B 1 95 ? 33.608 7.513 -54.079 1.00 32.84 83 VAL B CA 1
ATOM 1991 C C . VAL B 1 95 ? 34.455 8.267 -53.073 1.00 32.80 83 VAL B C 1
ATOM 1992 O O . VAL B 1 95 ? 34.506 7.881 -51.932 1.00 32.67 83 VAL B O 1
ATOM 1996 N N . HIS B 1 96 ? 35.178 9.293 -53.499 1.00 34.81 84 HIS B N 1
ATOM 1997 C CA . HIS B 1 96 ? 36.070 10.018 -52.591 1.00 35.57 84 HIS B CA 1
ATOM 1998 C C . HIS B 1 96 ? 35.363 10.689 -51.389 1.00 36.41 84 HIS B C 1
ATOM 1999 O O . HIS B 1 96 ? 35.862 10.612 -50.265 1.00 38.86 84 HIS B O 1
ATOM 2006 N N . PRO B 1 97 ? 34.244 11.381 -51.605 1.00 35.04 85 PRO B N 1
ATOM 2007 C CA . PRO B 1 97 ? 33.519 11.873 -50.424 1.00 36.07 85 PRO B CA 1
ATOM 2008 C C . PRO B 1 97 ? 33.200 10.789 -49.373 1.00 37.28 85 PRO B C 1
ATOM 2009 O O . PRO B 1 97 ? 33.447 11.000 -48.184 1.00 38.65 85 PRO B O 1
ATOM 2013 N N . LEU B 1 98 ? 32.661 9.652 -49.800 1.00 37.65 86 LEU B N 1
ATOM 2014 C CA . LEU B 1 98 ? 32.346 8.559 -48.876 1.00 37.74 86 LEU B CA 1
ATOM 2015 C C . LEU B 1 98 ? 33.605 8.021 -48.191 1.00 36.53 86 LEU B C 1
ATOM 2016 O O . LEU B 1 98 ? 33.585 7.646 -47.025 1.00 35.25 86 LEU B O 1
ATOM 2029 N N . LYS B 1 100 ? 36.391 9.652 -47.582 1.00 36.78 88 LYS B N 1
ATOM 2030 C CA . LYS B 1 100 ? 36.849 10.658 -46.628 1.00 36.95 88 LYS B CA 1
ATOM 2031 C C . LYS B 1 100 ? 36.022 10.610 -45.339 1.00 35.79 88 LYS B C 1
ATOM 2032 O O . LYS B 1 100 ? 36.593 10.612 -44.255 1.00 35.40 88 LYS B O 1
ATOM 2038 N N . LYS B 1 101 ? 34.702 10.518 -45.456 1.00 35.19 89 LYS B N 1
ATOM 2039 C CA . LYS B 1 101 ? 33.821 10.400 -44.280 1.00 35.99 89 LYS B CA 1
ATOM 2040 C C . LYS B 1 101 ? 34.253 9.175 -43.444 1.00 35.92 89 LYS B C 1
ATOM 2041 O O . LYS B 1 101 ? 34.337 9.208 -42.236 1.00 34.89 89 LYS B O 1
ATOM 2044 N N . ARG B 1 102 ? 34.574 8.098 -44.124 1.00 36.90 90 ARG B N 1
ATOM 2045 C CA . ARG B 1 102 ? 34.935 6.859 -43.474 1.00 38.08 90 ARG B CA 1
ATOM 2046 C C . ARG B 1 102 ? 36.295 7.006 -42.740 1.00 37.07 90 ARG B C 1
ATOM 2047 O O . ARG B 1 102 ? 36.461 6.551 -41.607 1.00 36.19 90 ARG B O 1
ATOM 2055 N N . VAL B 1 103 ? 37.251 7.673 -43.381 1.00 36.02 91 VAL B N 1
ATOM 2056 C CA . VAL B 1 103 ? 38.532 7.940 -42.736 1.00 36.33 91 VAL B CA 1
ATOM 2057 C C . VAL B 1 103 ? 38.332 8.803 -41.465 1.00 37.69 91 VAL B C 1
ATOM 2058 O O . VAL B 1 103 ? 38.833 8.483 -40.383 1.00 37.80 91 VAL B O 1
ATOM 2062 N N . GLN B 1 104 ? 37.602 9.904 -41.612 1.00 38.23 92 GLN B N 1
ATOM 2063 C CA . GLN B 1 104 ? 37.290 10.783 -40.485 1.00 38.25 92 GLN B CA 1
ATOM 2064 C C . GLN B 1 104 ? 36.693 10.015 -39.330 1.00 37.18 92 GLN B C 1
ATOM 2065 O O . GLN B 1 104 ? 37.101 10.206 -38.201 1.00 37.45 92 GLN B O 1
ATOM 2071 N N . GLU B 1 105 ? 35.763 9.117 -39.626 1.00 36.81 93 GLU B N 1
ATOM 2072 C CA . GLU B 1 105 ? 35.090 8.302 -38.610 1.00 38.21 93 GLU B CA 1
ATOM 2073 C C . GLU B 1 105 ? 36.069 7.396 -37.841 1.00 37.53 93 GLU B C 1
ATOM 2074 O O . GLU B 1 105 ? 35.963 7.260 -36.629 1.00 39.60 93 GLU B O 1
ATOM 2080 N N . ILE B 1 106 ? 37.023 6.800 -38.538 1.00 37.11 94 ILE B N 1
ATOM 2081 C CA . ILE B 1 106 ? 38.049 5.959 -37.919 1.00 37.01 94 ILE B CA 1
ATOM 2082 C C . ILE B 1 106 ? 38.984 6.806 -37.053 1.00 38.12 94 ILE B C 1
ATOM 2083 O O . ILE B 1 106 ? 39.254 6.453 -35.906 1.00 39.07 94 ILE B O 1
ATOM 2088 N N . ILE B 1 107 ? 39.449 7.936 -37.581 1.00 38.26 95 ILE B N 1
ATOM 2089 C CA . ILE B 1 107 ? 40.214 8.874 -36.783 1.00 38.73 95 ILE B CA 1
ATOM 2090 C C . ILE B 1 107 ? 39.492 9.249 -35.473 1.00 39.31 95 ILE B C 1
ATOM 2091 O O . ILE B 1 107 ? 40.105 9.182 -34.421 1.00 41.36 95 ILE B O 1
ATOM 2096 N N . ASN B 1 108 ? 38.210 9.596 -35.518 1.00 39.18 96 ASN B N 1
ATOM 2097 C CA . ASN B 1 108 ? 37.488 9.982 -34.280 1.00 40.51 96 ASN B CA 1
ATOM 2098 C C . ASN B 1 108 ? 37.408 8.900 -33.223 1.00 40.54 96 ASN B C 1
ATOM 2099 O O . ASN B 1 108 ? 37.323 9.206 -32.041 1.00 39.73 96 ASN B O 1
ATOM 2104 N N . LYS B 1 109 ? 37.406 7.649 -33.662 1.00 41.03 97 LYS B N 1
ATOM 2105 C CA . LYS B 1 109 ? 37.173 6.505 -32.790 1.00 41.62 97 LYS B CA 1
ATOM 2106 C C . LYS B 1 109 ? 38.459 5.805 -32.341 1.00 40.37 97 LYS B C 1
ATOM 2107 O O . LYS B 1 109 ? 38.387 4.791 -31.661 1.00 40.32 97 LYS B O 1
ATOM 2113 N N . THR B 1 110 ? 39.617 6.372 -32.686 1.00 39.52 98 THR B N 1
ATOM 2114 C CA . THR B 1 110 ? 40.912 5.716 -32.511 1.00 38.94 98 THR B CA 1
ATOM 2115 C C . THR B 1 110 ? 41.888 6.600 -31.755 1.00 38.42 98 THR B C 1
ATOM 2116 O O . THR B 1 110 ? 42.041 7.773 -32.065 1.00 38.25 98 THR B O 1
ATOM 2120 N N . SER B 1 111 ? 42.588 6.005 -30.800 1.00 37.86 99 SER B N 1
ATOM 2121 C CA . SER B 1 111 ? 43.619 6.691 -30.031 1.00 37.44 99 SER B CA 1
ATOM 2122 C C . SER B 1 111 ? 45.020 6.342 -30.507 1.00 36.52 99 SER B C 1
ATOM 2123 O O . SER B 1 111 ? 45.217 5.373 -31.212 1.00 34.75 99 SER B O 1
ATOM 2126 N N . GLY B 1 112 ? 45.998 7.127 -30.068 1.00 36.04 100 GLY B N 1
ATOM 2127 C CA . GLY B 1 112 ? 47.393 6.810 -30.293 1.00 34.92 100 GLY B CA 1
ATOM 2128 C C . GLY B 1 112 ? 47.812 7.202 -31.689 1.00 35.28 100 GLY B C 1
ATOM 2129 O O . GLY B 1 112 ? 47.239 8.116 -32.275 1.00 36.21 100 GLY B O 1
ATOM 2130 N N . LEU B 1 113 ? 48.799 6.494 -32.231 1.00 34.64 101 LEU B N 1
ATOM 2131 C CA . LEU B 1 113 ? 49.390 6.872 -33.490 1.00 34.12 101 LEU B CA 1
ATOM 2132 C C . LEU B 1 113 ? 48.592 6.305 -34.658 1.00 34.34 101 LEU B C 1
ATOM 2133 O O . LEU B 1 113 ? 48.391 5.108 -34.769 1.00 35.24 101 LEU B O 1
ATOM 2138 N N . ILE B 1 114 ? 48.111 7.183 -35.521 1.00 35.18 102 ILE B N 1
ATOM 2139 C CA . ILE B 1 114 ? 47.288 6.773 -36.623 1.00 35.45 102 ILE B CA 1
ATOM 2140 C C . ILE B 1 114 ? 48.011 7.147 -37.876 1.00 35.14 102 ILE B C 1
ATOM 2141 O O . ILE B 1 114 ? 48.481 8.268 -38.001 1.00 36.39 102 ILE B O 1
ATOM 2146 N N . VAL B 1 115 ? 48.074 6.227 -38.821 1.00 34.23 103 VAL B N 1
ATOM 2147 C CA . VAL B 1 115 ? 48.735 6.503 -40.067 1.00 34.10 103 VAL B CA 1
ATOM 2148 C C . VAL B 1 115 ? 47.690 6.362 -41.141 1.00 34.88 103 VAL B C 1
ATOM 2149 O O . VAL B 1 115 ? 46.996 5.357 -41.175 1.00 34.83 103 VAL B O 1
ATOM 2153 N N . ILE B 1 116 ? 47.575 7.378 -41.992 1.00 35.96 104 ILE B N 1
ATOM 2154 C CA . ILE B 1 116 ? 46.668 7.348 -43.137 1.00 36.51 104 ILE B CA 1
ATOM 2155 C C . ILE B 1 116 ? 47.478 7.085 -44.401 1.00 37.33 104 ILE B C 1
ATOM 2156 O O . ILE B 1 116 ? 48.214 7.951 -44.903 1.00 38.14 104 ILE B O 1
ATOM 2161 N N . GLU B 1 117 ? 47.348 5.870 -44.904 1.00 38.35 105 GLU B N 1
ATOM 2162 C CA . GLU B 1 117 ? 48.125 5.443 -46.046 1.00 39.32 105 GLU B CA 1
ATOM 2163 C C . GLU B 1 117 ? 47.334 5.732 -47.275 1.00 38.35 105 GLU B C 1
ATOM 2164 O O . GLU B 1 117 ? 46.297 5.114 -47.458 1.00 40.38 105 GLU B O 1
ATOM 2170 N N . ALA B 1 118 ? 47.786 6.662 -48.113 1.00 37.42 106 ALA B N 1
ATOM 2171 C CA . ALA B 1 118 ? 47.040 7.005 -49.328 1.00 36.69 106 ALA B CA 1
ATOM 2172 C C . ALA B 1 118 ? 47.878 7.753 -50.362 1.00 35.93 106 ALA B C 1
ATOM 2173 O O . ALA B 1 118 ? 48.391 8.854 -50.092 1.00 34.55 106 ALA B O 1
ATOM 2175 N N . ALA B 1 119 ? 47.986 7.176 -51.552 1.00 34.31 107 ALA B N 1
ATOM 2176 C CA . ALA B 1 119 ? 48.617 7.866 -52.664 1.00 34.79 107 ALA B CA 1
ATOM 2177 C C . ALA B 1 119 ? 47.990 9.211 -52.929 1.00 35.97 107 ALA B C 1
ATOM 2178 O O . ALA B 1 119 ? 48.669 10.124 -53.303 1.00 35.72 107 ALA B O 1
ATOM 2180 N N . LEU B 1 120 ? 46.674 9.291 -52.762 1.00 37.56 108 LEU B N 1
ATOM 2181 C CA . LEU B 1 120 ? 45.879 10.453 -53.106 1.00 37.87 108 LEU B CA 1
ATOM 2182 C C . LEU B 1 120 ? 45.536 11.340 -51.910 1.00 37.08 108 LEU B C 1
ATOM 2183 O O . LEU B 1 120 ? 44.491 12.016 -51.885 1.00 37.10 108 LEU B O 1
ATOM 2188 N N . LEU B 1 121 ? 46.441 11.357 -50.936 1.00 36.36 109 LEU B N 1
ATOM 2189 C CA . LEU B 1 121 ? 46.245 12.121 -49.707 1.00 36.68 109 LEU B CA 1
ATOM 2190 C C . LEU B 1 121 ? 45.849 13.560 -50.014 1.00 37.76 109 LEU B C 1
ATOM 2191 O O . LEU B 1 121 ? 44.871 14.068 -49.482 1.00 40.25 109 LEU B O 1
ATOM 2196 N N . LYS B 1 122 ? 46.586 14.223 -50.887 1.00 37.41 110 LYS B N 1
ATOM 2197 C CA . LYS B 1 122 ? 46.268 15.610 -51.199 1.00 38.16 110 LYS B CA 1
ATOM 2198 C C . LYS B 1 122 ? 44.984 15.701 -52.050 1.00 36.32 110 LYS B C 1
ATOM 2199 O O . LYS B 1 122 ? 44.062 16.439 -51.721 1.00 36.46 110 LYS B O 1
ATOM 2205 N N . ARG B 1 123 ? 44.892 14.925 -53.117 1.00 36.10 111 ARG B N 1
ATOM 2206 C CA . ARG B 1 123 ? 43.740 15.035 -53.994 1.00 35.67 111 ARG B CA 1
ATOM 2207 C C . ARG B 1 123 ? 42.411 14.867 -53.274 1.00 36.31 111 ARG B C 1
ATOM 2208 O O . ARG B 1 123 ? 41.454 15.481 -53.670 1.00 35.53 111 ARG B O 1
ATOM 2224 N N . GLY B 1 125 ? 41.883 15.666 -50.060 1.00 39.61 113 GLY B N 1
ATOM 2225 C CA . GLY B 1 125 ? 41.784 16.548 -48.902 1.00 39.36 113 GLY B CA 1
ATOM 2226 C C . GLY B 1 125 ? 42.015 15.836 -47.574 1.00 40.24 113 GLY B C 1
ATOM 2227 O O . GLY B 1 125 ? 41.651 16.360 -46.514 1.00 41.03 113 GLY B O 1
ATOM 2228 N N . LEU B 1 126 ? 42.629 14.657 -47.619 1.00 38.30 114 LEU B N 1
ATOM 2229 C CA . LEU B 1 126 ? 42.961 13.936 -46.411 1.00 37.77 114 LEU B CA 1
ATOM 2230 C C . LEU B 1 126 ? 44.140 14.544 -45.690 1.00 37.82 114 LEU B C 1
ATOM 2231 O O . LEU B 1 126 ? 44.247 14.376 -44.465 1.00 36.89 114 LEU B O 1
ATOM 2236 N N . ASP B 1 127 ? 45.014 15.238 -46.423 1.00 38.11 115 ASP B N 1
ATOM 2237 C CA . ASP B 1 127 ? 46.183 15.889 -45.815 1.00 39.52 115 ASP B CA 1
ATOM 2238 C C . ASP B 1 127 ? 45.782 16.845 -44.690 1.00 40.48 115 ASP B C 1
ATOM 2239 O O . ASP B 1 127 ? 46.516 16.975 -43.700 1.00 41.68 115 ASP B O 1
ATOM 2244 N N . GLN B 1 128 ? 44.616 17.472 -44.814 1.00 41.00 116 GLN B N 1
ATOM 2245 C CA . GLN B 1 128 ? 44.124 18.397 -43.786 1.00 42.43 116 GLN B CA 1
ATOM 2246 C C . GLN B 1 128 ? 43.707 17.712 -42.487 1.00 41.24 116 GLN B C 1
ATOM 2247 O O . GLN B 1 128 ? 43.561 18.366 -41.488 1.00 41.66 116 GLN B O 1
ATOM 2253 N N . LEU B 1 129 ? 43.523 16.400 -42.497 1.00 41.22 117 LEU B N 1
ATOM 2254 C CA . LEU B 1 129 ? 43.297 15.642 -41.250 1.00 40.50 117 LEU B CA 1
ATOM 2255 C C . LEU B 1 129 ? 44.611 15.250 -40.539 1.00 39.70 117 LEU B C 1
ATOM 2256 O O . LEU B 1 129 ? 44.576 14.664 -39.466 1.00 40.63 117 LEU B O 1
ATOM 2261 N N . CYS B 1 130 ? 45.758 15.555 -41.145 1.00 38.23 118 CYS B N 1
ATOM 2262 C CA . CYS B 1 130 ? 47.023 15.068 -40.651 1.00 37.30 118 CYS B CA 1
ATOM 2263 C C . CYS B 1 130 ? 47.766 16.105 -39.854 1.00 35.40 118 CYS B C 1
ATOM 2264 O O . CYS B 1 130 ? 47.806 17.230 -40.234 1.00 36.80 118 CYS B O 1
ATOM 2267 N N . ASP B 1 131 ? 48.382 15.695 -38.759 1.00 35.27 119 ASP B N 1
ATOM 2268 C CA . ASP B 1 131 ? 49.326 16.538 -38.032 1.00 35.06 119 ASP B CA 1
ATOM 2269 C C . ASP B 1 131 ? 50.662 16.633 -38.789 1.00 34.55 119 ASP B C 1
ATOM 2270 O O . ASP B 1 131 ? 51.311 17.652 -38.734 1.00 34.77 119 ASP B O 1
ATOM 2275 N N . HIS B 1 132 ? 51.105 15.544 -39.414 1.00 34.15 120 HIS B N 1
ATOM 2276 C CA . HIS B 1 132 ? 52.305 15.550 -40.256 1.00 33.94 120 HIS B CA 1
ATOM 2277 C C . HIS B 1 132 ? 52.048 14.685 -41.460 1.00 34.55 120 HIS B C 1
ATOM 2278 O O . HIS B 1 132 ? 51.201 13.797 -41.408 1.00 35.99 120 HIS B O 1
ATOM 2285 N N . VAL B 1 133 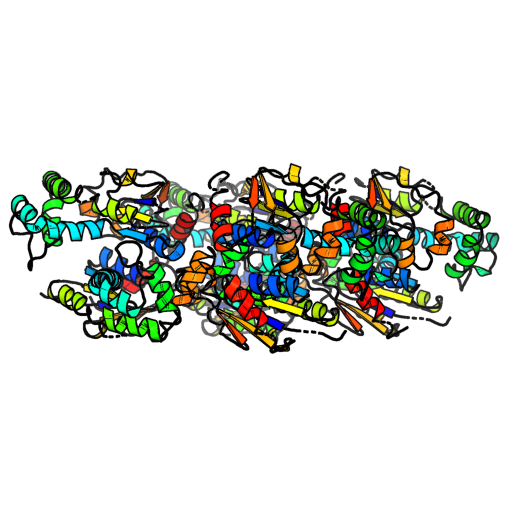? 52.785 14.954 -42.535 1.00 34.52 121 VAL B N 1
ATOM 2286 C CA . VAL B 1 133 ? 52.730 14.157 -43.733 1.00 34.21 121 VAL B CA 1
ATOM 2287 C C . VAL B 1 133 ? 54.138 13.722 -44.120 1.00 35.62 121 VAL B C 1
ATOM 2288 O O . VAL B 1 133 ? 55.085 14.466 -44.068 1.00 36.99 121 VAL B O 1
ATOM 2292 N N . ILE B 1 134 ? 54.264 12.470 -44.455 1.00 36.02 122 ILE B N 1
ATOM 2293 C CA . ILE B 1 134 ? 55.447 11.937 -45.038 1.00 36.78 122 ILE B CA 1
ATOM 2294 C C . ILE B 1 134 ? 55.102 11.641 -46.492 1.00 36.46 122 ILE B C 1
ATOM 2295 O O . ILE B 1 134 ? 54.082 11.006 -46.767 1.00 36.19 122 ILE B O 1
ATOM 2300 N N . THR B 1 135 ? 55.938 12.110 -47.417 1.00 35.33 123 THR B N 1
ATOM 2301 C CA . THR B 1 135 ? 55.828 11.705 -48.818 1.00 34.69 123 THR B CA 1
ATOM 2302 C C . THR B 1 135 ? 56.999 10.788 -49.151 1.00 34.84 123 THR B C 1
ATOM 2303 O O . THR B 1 135 ? 58.163 11.185 -49.045 1.00 34.37 123 THR B O 1
ATOM 2307 N N . VAL B 1 136 ? 56.691 9.568 -49.567 1.00 33.84 124 VAL B N 1
ATOM 2308 C CA . VAL B 1 136 ? 57.719 8.652 -50.021 1.00 34.38 124 VAL B CA 1
ATOM 2309 C C . VAL B 1 136 ? 58.005 8.886 -51.498 1.00 33.78 124 VAL B C 1
ATOM 2310 O O . VAL B 1 136 ? 57.097 8.908 -52.309 1.00 35.70 124 VAL B O 1
ATOM 2314 N N . VAL B 1 137 ? 59.260 9.034 -51.862 1.00 31.07 125 VAL B N 1
ATOM 2315 C CA . VAL B 1 137 ? 59.580 9.225 -53.276 1.00 30.84 125 VAL B CA 1
ATOM 2316 C C . VAL B 1 137 ? 60.590 8.191 -53.787 1.00 30.54 125 VAL B C 1
ATOM 2317 O O . VAL B 1 137 ? 61.375 7.629 -53.022 1.00 31.19 125 VAL B O 1
ATOM 2321 N N . ALA B 1 138 ? 60.552 7.943 -55.089 1.00 30.47 126 ALA B N 1
ATOM 2322 C CA . ALA B 1 138 ? 61.433 6.985 -55.714 1.00 29.63 126 ALA B CA 1
ATOM 2323 C C . ALA B 1 138 ? 61.434 7.251 -57.209 1.00 29.57 126 ALA B C 1
ATOM 2324 O O . ALA B 1 138 ? 60.468 7.741 -57.755 1.00 29.68 126 ALA B O 1
ATOM 2326 N N . SER B 1 139 ? 62.546 6.954 -57.853 1.00 31.22 127 SER B N 1
ATOM 2327 C CA . SER B 1 139 ? 62.674 7.178 -59.279 1.00 30.78 127 SER B CA 1
ATOM 2328 C C . SER B 1 139 ? 61.700 6.328 -60.067 1.00 32.81 127 SER B C 1
ATOM 2329 O O . SER B 1 139 ? 61.251 5.251 -59.630 1.00 32.66 127 SER B O 1
ATOM 2332 N N . ARG B 1 140 ? 61.389 6.810 -61.259 1.00 35.53 128 ARG B N 1
ATOM 2333 C CA . ARG B 1 140 ? 60.460 6.124 -62.131 1.00 35.77 128 ARG B CA 1
ATOM 2334 C C . ARG B 1 140 ? 61.013 4.746 -62.483 1.00 36.48 128 ARG B C 1
ATOM 2335 O O . ARG B 1 140 ? 60.241 3.796 -62.485 1.00 38.15 128 ARG B O 1
ATOM 2343 N N . GLU B 1 141 ? 62.322 4.613 -62.734 1.00 35.75 129 GLU B N 1
ATOM 2344 C CA . GLU B 1 141 ? 62.912 3.295 -63.030 1.00 35.60 129 GLU B CA 1
ATOM 2345 C C . GLU B 1 141 ? 62.729 2.360 -61.842 1.00 35.16 129 GLU B C 1
ATOM 2346 O O . GLU B 1 141 ? 62.407 1.189 -62.004 1.00 36.86 129 GLU B O 1
ATOM 2349 N N . THR B 1 142 ? 62.930 2.883 -60.640 1.00 34.50 130 THR B N 1
ATOM 2350 C CA . THR B 1 142 ? 62.757 2.082 -59.450 1.00 34.26 130 THR B CA 1
ATOM 2351 C C . THR B 1 142 ? 61.301 1.616 -59.361 1.00 34.53 130 THR B C 1
ATOM 2352 O O . THR B 1 142 ? 61.037 0.420 -59.198 1.00 34.85 130 THR B O 1
ATOM 2356 N N . ILE B 1 143 ? 60.367 2.543 -59.530 1.00 33.81 131 ILE B N 1
ATOM 2357 C CA . ILE B 1 143 ? 58.961 2.218 -59.429 1.00 35.11 131 ILE B CA 1
ATOM 2358 C C . ILE B 1 143 ? 58.560 1.130 -60.429 1.00 35.70 131 ILE B C 1
ATOM 2359 O O . ILE B 1 143 ? 57.808 0.209 -60.073 1.00 36.72 131 ILE B O 1
ATOM 2364 N N . LEU B 1 144 ? 59.030 1.227 -61.665 1.00 35.94 132 LEU B N 1
ATOM 2365 C CA . LEU B 1 144 ? 58.624 0.263 -62.693 1.00 36.50 132 LEU B CA 1
ATOM 2366 C C . LEU B 1 144 ? 59.185 -1.123 -62.466 1.00 37.07 132 LEU B C 1
ATOM 2367 O O . LEU B 1 144 ? 58.552 -2.073 -62.828 1.00 38.97 132 LEU B O 1
ATOM 2372 N N . LYS B 1 145 ? 60.361 -1.248 -61.874 1.00 38.42 133 LYS B N 1
ATOM 2373 C CA . LYS B 1 145 ? 60.906 -2.576 -61.523 1.00 39.86 133 LYS B CA 1
ATOM 2374 C C . LYS B 1 145 ? 60.101 -3.227 -60.403 1.00 40.67 133 LYS B C 1
ATOM 2375 O O . LYS B 1 145 ? 60.087 -4.434 -60.278 1.00 43.62 133 LYS B O 1
ATOM 2381 N N . ARG B 1 146 ? 59.426 -2.431 -59.593 1.00 40.27 134 ARG B N 1
ATOM 2382 C CA . ARG B 1 146 ? 58.688 -2.948 -58.451 1.00 40.29 134 ARG B CA 1
ATOM 2383 C C . ARG B 1 146 ? 57.235 -3.332 -58.692 1.00 41.81 134 ARG B C 1
ATOM 2384 O O . ARG B 1 146 ? 56.748 -4.201 -58.005 1.00 42.59 134 ARG B O 1
ATOM 2392 N N . ASN B 1 147 ? 56.532 -2.621 -59.575 1.00 43.73 135 ASN B N 1
ATOM 2393 C CA . ASN B 1 147 ? 55.059 -2.719 -59.705 1.00 44.98 135 ASN B CA 1
ATOM 2394 C C . ASN B 1 147 ? 54.620 -2.676 -61.150 1.00 47.32 135 ASN B C 1
ATOM 2395 O O . ASN B 1 147 ? 55.060 -1.795 -61.900 1.00 50.44 135 ASN B O 1
ATOM 2400 N N . ARG B 1 148 ? 53.754 -3.623 -61.541 1.00 48.13 136 ARG B N 1
ATOM 2401 C CA . ARG B 1 148 ? 53.403 -3.809 -62.963 1.00 49.04 136 ARG B CA 1
ATOM 2402 C C . ARG B 1 148 ? 52.305 -2.865 -63.422 1.00 48.53 136 ARG B C 1
ATOM 2403 O O . ARG B 1 148 ? 52.245 -2.502 -64.597 1.00 48.69 136 ARG B O 1
ATOM 2411 N N . GLU B 1 149 ? 51.457 -2.448 -62.490 1.00 49.87 137 GLU B N 1
ATOM 2412 C CA . GLU B 1 149 ? 50.415 -1.458 -62.777 1.00 50.53 137 GLU B CA 1
ATOM 2413 C C . GLU B 1 149 ? 50.974 -0.015 -62.917 1.00 48.35 137 GLU B C 1
ATOM 2414 O O . GLU B 1 149 ? 50.248 0.892 -63.343 1.00 48.64 137 GLU B O 1
ATOM 2420 N N . ALA B 1 150 ? 52.240 0.193 -62.562 1.00 45.27 138 ALA B N 1
ATOM 2421 C CA . ALA B 1 150 ? 52.768 1.543 -62.419 1.00 43.44 138 ALA B CA 1
ATOM 2422 C C . ALA B 1 150 ? 52.850 2.285 -63.753 1.00 42.23 138 ALA B C 1
ATOM 2423 O O . ALA B 1 150 ? 52.477 3.434 -63.832 1.00 41.18 138 ALA B O 1
ATOM 2425 N N . ASP B 1 151 ? 53.302 1.621 -64.810 1.00 43.90 139 ASP B N 1
ATOM 2426 C CA . ASP B 1 151 ? 53.319 2.238 -66.128 1.00 45.25 139 ASP B CA 1
ATOM 2427 C C . ASP B 1 151 ? 52.011 2.960 -66.432 1.00 44.72 139 ASP B C 1
ATOM 2428 O O . ASP B 1 151 ? 51.989 4.144 -66.785 1.00 45.65 139 ASP B O 1
ATOM 2433 N N . ARG B 1 152 ? 50.916 2.237 -66.271 1.00 44.21 140 ARG B N 1
ATOM 2434 C CA . ARG B 1 152 ? 49.587 2.733 -66.634 1.00 43.98 140 ARG B CA 1
ATOM 2435 C C . ARG B 1 152 ? 49.050 3.788 -65.686 1.00 41.42 140 ARG B C 1
ATOM 2436 O O . ARG B 1 152 ? 48.415 4.732 -66.125 1.00 42.83 140 ARG B O 1
ATOM 2444 N N . ARG B 1 153 ? 49.306 3.626 -64.397 1.00 38.80 141 ARG B N 1
ATOM 2445 C CA . ARG B 1 153 ? 48.652 4.464 -63.369 1.00 37.77 141 ARG B CA 1
ATOM 2446 C C . ARG B 1 153 ? 49.433 5.717 -63.000 1.00 36.65 141 ARG B C 1
ATOM 2447 O O . ARG B 1 153 ? 48.855 6.669 -62.476 1.00 35.62 141 ARG B O 1
ATOM 2455 N N . LEU B 1 154 ? 50.736 5.718 -63.268 1.00 37.20 142 LEU B N 1
ATOM 2456 C CA . LEU B 1 154 ? 51.564 6.915 -63.060 1.00 36.62 142 LEU B CA 1
ATOM 2457 C C . LEU B 1 154 ? 51.057 8.102 -63.864 1.00 36.80 142 LEU B C 1
ATOM 2458 O O . LEU B 1 154 ? 51.111 9.235 -63.398 1.00 38.96 142 LEU B O 1
ATOM 2463 N N . LYS B 1 155 ? 50.543 7.837 -65.063 1.00 36.35 143 LYS B N 1
ATOM 2464 C CA . LYS B 1 155 ? 50.036 8.908 -65.915 1.00 36.78 143 LYS B CA 1
ATOM 2465 C C . LYS B 1 155 ? 48.946 9.707 -65.185 1.00 35.71 143 LYS B C 1
ATOM 2466 O O . LYS B 1 155 ? 48.721 10.865 -65.496 1.00 37.30 143 LYS B O 1
ATOM 2468 N N . PHE B 1 156 ? 48.267 9.076 -64.240 1.00 34.09 144 PHE B N 1
ATOM 2469 C CA . PHE B 1 156 ? 47.201 9.712 -63.487 1.00 33.49 144 PHE B CA 1
ATOM 2470 C C . PHE B 1 156 ? 47.642 10.178 -62.092 1.00 33.48 144 PHE B C 1
ATOM 2471 O O . PHE B 1 156 ? 46.773 10.391 -61.229 1.00 32.22 144 PHE B O 1
ATOM 2479 N N . GLN B 1 157 ? 48.958 10.319 -61.872 1.00 33.67 145 GLN B N 1
ATOM 2480 C CA . GLN B 1 157 ? 49.507 10.706 -60.565 1.00 34.72 145 GLN B CA 1
ATOM 2481 C C . GLN B 1 157 ? 50.518 11.829 -60.636 1.00 36.72 145 GLN B C 1
ATOM 2482 O O . GLN B 1 157 ? 51.295 12.029 -59.705 1.00 37.71 145 GLN B O 1
ATOM 2488 N N . GLU B 1 158 ? 50.487 12.584 -61.724 1.00 39.11 146 GLU B N 1
ATOM 2489 C CA . GLU B 1 158 ? 51.358 13.737 -61.858 1.00 41.44 146 GLU B CA 1
ATOM 2490 C C . GLU B 1 158 ? 51.098 14.809 -60.809 1.00 41.26 146 GLU B C 1
ATOM 2491 O O . GLU B 1 158 ? 52.021 15.528 -60.471 1.00 42.24 146 GLU B O 1
ATOM 2497 N N . ASP B 1 159 ? 49.891 14.879 -60.239 1.00 42.36 147 ASP B N 1
ATOM 2498 C CA . ASP B 1 159 ? 49.596 15.874 -59.171 1.00 42.83 147 ASP B CA 1
ATOM 2499 C C . ASP B 1 159 ? 50.039 15.415 -57.750 1.00 43.25 147 ASP B C 1
ATOM 2500 O O . ASP B 1 159 ? 49.855 16.156 -56.767 1.00 45.86 147 ASP B O 1
ATOM 2505 N N . ILE B 1 160 ? 50.601 14.206 -57.629 1.00 41.14 148 ILE B N 1
ATOM 2506 C CA . ILE B 1 160 ? 51.093 13.734 -56.331 1.00 39.37 148 ILE B CA 1
ATOM 2507 C C . ILE B 1 160 ? 52.530 14.184 -56.179 1.00 39.89 148 ILE B C 1
ATOM 2508 O O . ILE B 1 160 ? 53.453 13.495 -56.552 1.00 40.14 148 ILE B O 1
ATOM 2513 N N . VAL B 1 161 ? 52.703 15.362 -55.627 1.00 40.73 149 VAL B N 1
ATOM 2514 C CA . VAL B 1 161 ? 54.016 15.981 -55.520 1.00 41.00 149 VAL B CA 1
ATOM 2515 C C . VAL B 1 161 ? 54.498 15.881 -54.080 1.00 41.19 149 VAL B C 1
ATOM 2516 O O . VAL B 1 161 ? 53.705 15.745 -53.167 1.00 43.72 149 VAL B O 1
ATOM 2520 N N . PRO B 1 162 ? 55.802 15.936 -53.856 1.00 40.20 150 PRO B N 1
ATOM 2521 C CA . PRO B 1 162 ? 56.268 15.886 -52.479 1.00 40.09 150 PRO B CA 1
ATOM 2522 C C . PRO B 1 162 ? 55.661 16.930 -51.533 1.00 39.40 150 PRO B C 1
ATOM 2523 O O . PRO B 1 162 ? 55.584 18.116 -51.827 1.00 41.26 150 PRO B O 1
ATOM 2527 N N . GLN B 1 163 ? 55.245 16.474 -50.375 1.00 40.03 151 GLN B N 1
ATOM 2528 C CA . GLN B 1 163 ? 54.742 17.368 -49.341 1.00 38.28 151 GLN B CA 1
ATOM 2529 C C . GLN B 1 163 ? 55.144 16.834 -47.939 1.00 36.00 151 GLN B C 1
ATOM 2530 O O . GLN B 1 163 ? 55.358 15.620 -47.756 1.00 35.37 151 GLN B O 1
ATOM 2536 N N . GLY B 1 164 ? 55.321 17.750 -46.991 1.00 34.45 152 GLY B N 1
ATOM 2537 C CA . GLY B 1 164 ? 55.751 17.406 -45.629 1.00 33.77 152 GLY B CA 1
ATOM 2538 C C . GLY B 1 164 ? 57.194 16.955 -45.568 1.00 35.44 152 GLY B C 1
ATOM 2539 O O . GLY B 1 164 ? 58.109 17.657 -46.018 1.00 36.47 152 GLY B O 1
ATOM 2540 N N . ILE B 1 165 ? 57.410 15.766 -45.027 1.00 36.30 153 ILE B N 1
ATOM 2541 C CA . ILE B 1 165 ? 58.750 15.203 -44.918 1.00 36.81 153 ILE B CA 1
ATOM 2542 C C . ILE B 1 165 ? 58.989 14.176 -46.042 1.00 35.61 153 ILE B C 1
ATOM 2543 O O . ILE B 1 165 ? 58.290 13.166 -46.168 1.00 35.43 153 ILE B O 1
ATOM 2548 N N . VAL B 1 166 ? 59.987 14.451 -46.865 1.00 33.49 154 VAL B N 1
ATOM 2549 C CA . VAL B 1 166 ? 60.273 13.618 -47.989 1.00 31.98 154 VAL B CA 1
ATOM 2550 C C . VAL B 1 166 ? 61.200 12.491 -47.523 1.00 32.01 154 VAL B C 1
ATOM 2551 O O . VAL B 1 166 ? 62.223 12.747 -46.904 1.00 33.63 154 VAL B O 1
ATOM 2555 N N . VAL B 1 167 ? 60.792 11.254 -47.794 1.00 30.42 155 VAL B N 1
ATOM 2556 C CA . VAL B 1 167 ? 61.558 10.074 -47.514 1.00 31.82 155 VAL B CA 1
ATOM 2557 C C . VAL B 1 167 ? 61.867 9.358 -48.836 1.00 32.91 155 VAL B C 1
ATOM 2558 O O . VAL B 1 167 ? 60.997 8.742 -49.461 1.00 34.01 155 VAL B O 1
ATOM 2562 N N . ALA B 1 168 ? 63.101 9.479 -49.291 1.00 33.13 156 ALA B N 1
ATOM 2563 C CA . ALA B 1 168 ? 63.519 8.811 -50.515 1.00 33.42 156 ALA B CA 1
ATOM 2564 C C . ALA B 1 168 ? 63.749 7.322 -50.250 1.00 34.22 156 ALA B C 1
ATOM 2565 O O . ALA B 1 168 ? 64.414 6.945 -49.269 1.00 34.87 156 ALA B O 1
ATOM 2567 N N . ASN B 1 169 ? 63.161 6.490 -51.116 1.00 34.24 157 ASN B N 1
ATOM 2568 C CA . ASN B 1 169 ? 63.250 5.045 -50.991 1.00 33.79 157 ASN B CA 1
ATOM 2569 C C . ASN B 1 169 ? 63.833 4.427 -52.244 1.00 33.98 157 ASN B C 1
ATOM 2570 O O . ASN B 1 169 ? 63.158 3.687 -52.927 1.00 34.51 157 ASN B O 1
ATOM 2575 N N . ASN B 1 170 ? 65.087 4.753 -52.530 1.00 34.97 158 ASN B N 1
ATOM 2576 C CA . ASN B 1 170 ? 65.767 4.319 -53.718 1.00 36.59 158 ASN B CA 1
ATOM 2577 C C . ASN B 1 170 ? 66.931 3.408 -53.417 1.00 36.69 158 ASN B C 1
ATOM 2578 O O . ASN B 1 170 ? 67.741 3.181 -54.294 1.00 39.08 158 ASN B O 1
ATOM 2583 N N . SER B 1 171 ? 67.036 2.899 -52.198 1.00 35.69 159 SER B N 1
ATOM 2584 C CA . SER B 1 171 ? 68.077 1.983 -51.846 1.00 33.86 159 SER B CA 1
ATOM 2585 C C . SER B 1 171 ? 67.500 0.737 -51.179 1.00 32.32 159 SER B C 1
ATOM 2586 O O . SER B 1 171 ? 66.602 0.097 -51.724 1.00 32.06 159 SER B O 1
ATOM 2589 N N . THR B 1 172 ? 68.026 0.379 -50.017 1.00 31.65 160 THR B N 1
ATOM 2590 C CA . THR B 1 172 ? 67.644 -0.840 -49.313 1.00 31.17 160 THR B CA 1
ATOM 2591 C C . THR B 1 172 ? 66.485 -0.621 -48.344 1.00 32.79 160 THR B C 1
ATOM 2592 O O . THR B 1 172 ? 66.184 0.494 -47.966 1.00 34.91 160 THR B O 1
ATOM 2596 N N . LEU B 1 173 ? 65.861 -1.710 -47.925 1.00 33.63 161 LEU B N 1
ATOM 2597 C CA . LEU B 1 173 ? 64.873 -1.677 -46.848 1.00 34.59 161 LEU B CA 1
ATOM 2598 C C . LEU B 1 173 ? 65.472 -1.221 -45.539 1.00 35.38 161 LEU B C 1
ATOM 2599 O O . LEU B 1 173 ? 64.833 -0.479 -44.823 1.00 37.95 161 LEU B O 1
ATOM 2604 N N . GLU B 1 174 ? 66.688 -1.663 -45.219 1.00 37.04 162 GLU B N 1
ATOM 2605 C CA . GLU B 1 174 ? 67.352 -1.223 -43.980 1.00 38.21 162 GLU B CA 1
ATOM 2606 C C . GLU B 1 174 ? 67.609 0.284 -44.002 1.00 37.93 162 GLU B C 1
ATOM 2607 O O . GLU B 1 174 ? 67.441 0.940 -42.973 1.00 38.84 162 GLU B O 1
ATOM 2613 N N . ASP B 1 175 ? 68.001 0.843 -45.155 1.00 37.64 163 ASP B N 1
ATOM 2614 C CA . ASP B 1 175 ? 68.148 2.312 -45.277 1.00 37.68 163 ASP B CA 1
ATOM 2615 C C . ASP B 1 175 ? 66.798 3.036 -45.126 1.00 37.28 163 ASP B C 1
ATOM 2616 O O . ASP B 1 175 ? 66.722 4.101 -44.520 1.00 38.54 163 ASP B O 1
ATOM 2621 N N . LEU B 1 176 ? 65.721 2.459 -45.669 1.00 36.40 164 LEU B N 1
ATOM 2622 C CA . LEU B 1 176 ? 64.381 3.006 -45.446 1.00 36.14 164 LEU B CA 1
ATOM 2623 C C . LEU B 1 176 ? 63.962 2.903 -43.962 1.00 37.48 164 LEU B C 1
ATOM 2624 O O . LEU B 1 176 ? 63.350 3.804 -43.431 1.00 38.76 164 LEU B O 1
ATOM 2629 N N . GLU B 1 177 ? 64.324 1.819 -43.288 1.00 38.46 165 GLU B N 1
ATOM 2630 C CA . GLU B 1 177 ? 64.058 1.672 -41.847 1.00 38.42 165 GLU B CA 1
ATOM 2631 C C . GLU B 1 177 ? 64.775 2.741 -41.052 1.00 36.49 165 GLU B C 1
ATOM 2632 O O . GLU B 1 177 ? 64.187 3.322 -40.160 1.00 37.53 165 GLU B O 1
ATOM 2638 N N . LYS B 1 178 ? 66.026 3.017 -41.393 1.00 36.53 166 LYS B N 1
ATOM 2639 C CA . LYS B 1 178 ? 66.803 4.089 -40.742 1.00 36.91 166 LYS B CA 1
ATOM 2640 C C . LYS B 1 178 ? 66.115 5.456 -40.940 1.00 36.57 166 LYS B C 1
ATOM 2641 O O . LYS B 1 178 ? 65.944 6.210 -39.990 1.00 38.21 166 LYS B O 1
ATOM 2644 N N . LYS B 1 179 ? 65.686 5.747 -42.157 1.00 35.27 167 LYS B N 1
ATOM 2645 C CA . LYS B 1 179 ? 65.062 7.036 -42.423 1.00 35.69 167 LYS B CA 1
ATOM 2646 C C . LYS B 1 179 ? 63.722 7.180 -41.687 1.00 36.66 167 LYS B C 1
ATOM 2647 O O . LYS B 1 179 ? 63.426 8.255 -41.145 1.00 37.82 167 LYS B O 1
ATOM 2653 N N . VAL B 1 180 ? 62.937 6.109 -41.630 1.00 36.04 168 VAL B N 1
ATOM 2654 C CA . VAL B 1 180 ? 61.644 6.141 -40.941 1.00 35.49 168 VAL B CA 1
ATOM 2655 C C . VAL B 1 180 ? 61.884 6.390 -39.456 1.00 37.04 168 VAL B C 1
ATOM 2656 O O . VAL B 1 180 ? 61.167 7.175 -38.821 1.00 36.62 168 VAL B O 1
ATOM 2660 N N . GLU B 1 181 ? 62.911 5.754 -38.905 1.00 38.41 169 GLU B N 1
ATOM 2661 C CA . GLU B 1 181 ? 63.249 5.997 -37.500 1.00 40.23 169 GLU B CA 1
ATOM 2662 C C . GLU B 1 181 ? 63.635 7.476 -37.235 1.00 38.22 169 GLU B C 1
ATOM 2663 O O . GLU B 1 181 ? 63.191 8.073 -36.264 1.00 35.98 169 GLU B O 1
ATOM 2669 N N . GLU B 1 182 ? 64.435 8.056 -38.123 1.00 39.10 170 GLU B N 1
ATOM 2670 C CA . GLU B 1 182 ? 64.835 9.462 -37.981 1.00 40.80 170 GLU B CA 1
ATOM 2671 C C . GLU B 1 182 ? 63.625 10.394 -38.018 1.00 38.37 170 GLU B C 1
ATOM 2672 O O . GLU B 1 182 ? 63.580 11.357 -37.279 1.00 40.31 170 GLU B O 1
ATOM 2675 N N . VAL B 1 183 ? 62.652 10.091 -38.870 1.00 38.16 171 VAL B N 1
ATOM 2676 C CA . VAL B 1 183 ? 61.439 10.873 -38.973 1.00 37.90 171 VAL B CA 1
ATOM 2677 C C . VAL B 1 183 ? 60.630 10.731 -37.692 1.00 40.37 171 VAL B C 1
ATOM 2678 O O . VAL B 1 183 ? 60.121 11.710 -37.167 1.00 40.87 171 VAL B O 1
ATOM 2690 N N . LYS B 1 185 ? 61.751 10.063 -34.751 1.00 40.93 173 LYS B N 1
ATOM 2691 C CA . LYS B 1 185 ? 62.442 10.811 -33.674 1.00 40.97 173 LYS B CA 1
ATOM 2692 C C . LYS B 1 185 ? 62.028 12.292 -33.762 1.00 41.22 173 LYS B C 1
ATOM 2693 O O . LYS B 1 185 ? 61.948 12.971 -32.756 1.00 39.39 173 LYS B O 1
ATOM 2695 N N . LEU B 1 186 ? 61.773 12.794 -34.970 1.00 42.61 174 LEU B N 1
ATOM 2696 C CA . LEU B 1 186 ? 61.380 14.192 -35.109 1.00 43.83 174 LEU B CA 1
ATOM 2697 C C . LEU B 1 186 ? 59.985 14.478 -34.562 1.00 44.57 174 LEU B C 1
ATOM 2698 O O . LEU B 1 186 ? 59.766 15.497 -33.925 1.00 45.54 174 LEU B O 1
ATOM 2703 N N . VAL B 1 187 ? 59.031 13.609 -34.872 1.00 45.14 175 VAL B N 1
ATOM 2704 C CA . VAL B 1 187 ? 57.630 13.952 -34.704 1.00 46.99 175 VAL B CA 1
ATOM 2705 C C . VAL B 1 187 ? 56.957 13.216 -33.557 1.00 48.18 175 VAL B C 1
ATOM 2706 O O . VAL B 1 187 ? 55.788 13.426 -33.348 1.00 47.45 175 VAL B O 1
ATOM 2710 N N . TRP B 1 188 ? 57.696 12.422 -32.773 1.00 53.96 176 TRP B N 1
ATOM 2711 C CA . TRP B 1 188 ? 57.072 11.411 -31.876 1.00 53.94 176 TRP B CA 1
ATOM 2712 C C . TRP B 1 188 ? 58.087 10.659 -31.030 1.00 51.88 176 TRP B C 1
ATOM 2713 O O . TRP B 1 188 ? 58.540 11.179 -30.035 1.00 53.35 176 TRP B O 1
ATOM 2724 N N . HIS C 1 10 ? -10.130 -18.951 -62.337 1.00 53.54 -2 HIS C N 1
ATOM 2725 C CA . HIS C 1 10 ? -9.106 -18.197 -61.524 1.00 55.42 -2 HIS C CA 1
ATOM 2726 C C . HIS C 1 10 ? -7.822 -19.002 -61.286 1.00 52.31 -2 HIS C C 1
ATOM 2727 O O . HIS C 1 10 ? -7.680 -19.715 -60.285 1.00 50.58 -2 HIS C O 1
ATOM 2734 N N . HIS C 1 11 ? -6.910 -18.883 -62.249 1.00 48.14 -1 HIS C N 1
ATOM 2735 C CA . HIS C 1 11 ? -5.637 -19.599 -62.241 1.00 46.73 -1 HIS C CA 1
ATOM 2736 C C . HIS C 1 11 ? -4.581 -18.783 -61.501 1.00 45.84 -1 HIS C C 1
ATOM 2737 O O . HIS C 1 11 ? -4.376 -17.602 -61.795 1.00 47.23 -1 HIS C O 1
ATOM 2744 N N . HIS C 1 12 ? -3.928 -19.401 -60.524 1.00 43.94 0 HIS C N 1
ATOM 2745 C CA . HIS C 1 12 ? -2.986 -18.676 -59.680 1.00 43.53 0 HIS C CA 1
ATOM 2746 C C . HIS C 1 12 ? -1.924 -19.583 -59.084 1.00 43.30 0 HIS C C 1
ATOM 2747 O O . HIS C 1 12 ? -2.064 -20.790 -59.079 1.00 42.64 0 HIS C O 1
ATOM 2762 N N . VAL C 1 14 ? 0.196 -19.826 -55.359 1.00 39.41 2 VAL C N 1
ATOM 2763 C CA . VAL C 1 14 ? 0.220 -19.323 -53.997 1.00 37.49 2 VAL C CA 1
ATOM 2764 C C . VAL C 1 14 ? 1.544 -19.724 -53.321 1.00 36.31 2 VAL C C 1
ATOM 2765 O O . VAL C 1 14 ? 1.945 -20.898 -53.317 1.00 35.09 2 VAL C O 1
ATOM 2769 N N . ILE C 1 15 ? 2.248 -18.718 -52.822 1.00 35.32 3 ILE C N 1
ATOM 2770 C CA . ILE C 1 15 ? 3.547 -18.900 -52.189 1.00 35.70 3 ILE C CA 1
ATOM 2771 C C . ILE C 1 15 ? 3.440 -18.315 -50.806 1.00 35.43 3 ILE C C 1
ATOM 2772 O O . ILE C 1 15 ? 3.126 -17.140 -50.664 1.00 37.01 3 ILE C O 1
ATOM 2777 N N . GLY C 1 16 ? 3.659 -19.132 -49.795 1.00 34.53 4 GLY C N 1
ATOM 2778 C CA . GLY C 1 16 ? 3.638 -18.647 -48.462 1.00 35.05 4 GLY C CA 1
ATOM 2779 C C . GLY C 1 16 ? 4.989 -18.109 -48.094 1.00 35.88 4 GLY C C 1
ATOM 2780 O O . GLY C 1 16 ? 6.008 -18.706 -48.427 1.00 37.16 4 GLY C O 1
ATOM 2781 N N . VAL C 1 17 ? 5.004 -16.994 -47.383 1.00 35.36 5 VAL C N 1
ATOM 2782 C CA . VAL C 1 17 ? 6.239 -16.439 -46.895 1.00 35.71 5 VAL C CA 1
ATOM 2783 C C . VAL C 1 17 ? 6.126 -16.328 -45.387 1.00 35.13 5 VAL C C 1
ATOM 2784 O O . VAL C 1 17 ? 5.332 -15.567 -44.859 1.00 32.80 5 VAL C O 1
ATOM 2788 N N . THR C 1 18 ? 6.915 -17.114 -44.693 1.00 35.17 6 THR C N 1
ATOM 2789 C CA . THR C 1 18 ? 6.827 -17.141 -43.260 1.00 35.49 6 THR C CA 1
ATOM 2790 C C . THR C 1 18 ? 8.208 -16.983 -42.627 1.00 35.54 6 THR C C 1
ATOM 2791 O O . THR C 1 18 ? 9.193 -16.727 -43.314 1.00 34.62 6 THR C O 1
ATOM 2795 N N . GLY C 1 19 ? 8.255 -17.134 -41.311 1.00 36.23 7 GLY C N 1
ATOM 2796 C CA . GLY C 1 19 ? 9.471 -16.904 -40.540 1.00 34.82 7 GLY C CA 1
ATOM 2797 C C . GLY C 1 19 ? 9.188 -15.998 -39.356 1.00 32.79 7 GLY C C 1
ATOM 2798 O O . GLY C 1 19 ? 8.188 -15.266 -39.310 1.00 29.70 7 GLY C O 1
ATOM 2799 N N . LYS C 1 20 ? 10.085 -16.049 -38.395 1.00 32.83 8 LYS C N 1
ATOM 2800 C CA . LYS C 1 20 ? 9.904 -15.344 -37.139 1.00 33.04 8 LYS C CA 1
ATOM 2801 C C . LYS C 1 20 ? 9.905 -13.845 -37.389 1.00 32.81 8 LYS C C 1
ATOM 2802 O O . LYS C 1 20 ? 10.332 -13.396 -38.446 1.00 32.74 8 LYS C O 1
ATOM 2808 N N . ILE C 1 21 ? 9.409 -13.101 -36.416 1.00 32.86 9 ILE C N 1
ATOM 2809 C CA . ILE C 1 21 ? 9.446 -11.641 -36.429 1.00 33.75 9 ILE C CA 1
ATOM 2810 C C . ILE C 1 21 ? 10.864 -11.054 -36.693 1.00 34.35 9 ILE C C 1
ATOM 2811 O O . ILE C 1 21 ? 11.878 -11.537 -36.159 1.00 33.07 9 ILE C O 1
ATOM 2816 N N . GLY C 1 22 ? 10.910 -10.020 -37.534 1.00 33.64 10 GLY C N 1
ATOM 2817 C CA . GLY C 1 22 ? 12.156 -9.316 -37.855 1.00 34.16 10 GLY C CA 1
ATOM 2818 C C . GLY C 1 22 ? 13.120 -10.018 -38.808 1.00 34.46 10 GLY C C 1
ATOM 2819 O O . GLY C 1 22 ? 14.186 -9.484 -39.088 1.00 33.78 10 GLY C O 1
ATOM 2820 N N . THR C 1 23 ? 12.739 -11.189 -39.321 1.00 32.89 11 THR C N 1
ATOM 2821 C CA . THR C 1 23 ? 13.610 -11.970 -40.191 1.00 32.55 11 THR C CA 1
ATOM 2822 C C . THR C 1 23 ? 13.659 -11.403 -41.588 1.00 32.18 11 THR C C 1
ATOM 2823 O O . THR C 1 23 ? 14.694 -11.447 -42.220 1.00 31.34 11 THR C O 1
ATOM 2827 N N . GLY C 1 24 ? 12.561 -10.843 -42.073 1.00 34.40 12 GLY C N 1
ATOM 2828 C CA . GLY C 1 24 ? 12.553 -10.219 -43.416 1.00 35.67 12 GLY C CA 1
ATOM 2829 C C . GLY C 1 24 ? 11.382 -10.549 -44.349 1.00 36.32 12 GLY C C 1
ATOM 2830 O O . GLY C 1 24 ? 11.443 -10.284 -45.559 1.00 34.71 12 GLY C O 1
ATOM 2831 N N . LYS C 1 25 ? 10.301 -11.094 -43.796 1.00 35.92 13 LYS C N 1
ATOM 2832 C CA . LYS C 1 25 ? 9.096 -11.406 -44.594 1.00 36.17 13 LYS C CA 1
ATOM 2833 C C . LYS C 1 25 ? 8.587 -10.204 -45.413 1.00 35.74 13 LYS C C 1
ATOM 2834 O O . LYS C 1 25 ? 8.421 -10.305 -46.606 1.00 36.27 13 LYS C O 1
ATOM 2840 N N . SER C 1 26 ? 8.356 -9.071 -44.757 1.00 35.14 14 SER C N 1
ATOM 2841 C CA . SER C 1 26 ? 7.870 -7.887 -45.444 1.00 36.75 14 SER C CA 1
ATOM 2842 C C . SER C 1 26 ? 8.779 -7.491 -46.535 1.00 35.33 14 SER C C 1
ATOM 2843 O O . SER C 1 26 ? 8.314 -7.022 -47.572 1.00 38.13 14 SER C O 1
ATOM 2846 N N . THR C 1 27 ? 10.075 -7.599 -46.278 1.00 33.81 15 THR C N 1
ATOM 2847 C CA . THR C 1 27 ? 11.099 -7.160 -47.237 1.00 32.71 15 THR C CA 1
ATOM 2848 C C . THR C 1 27 ? 11.097 -8.093 -48.443 1.00 31.85 15 THR C C 1
ATOM 2849 O O . THR C 1 27 ? 11.056 -7.641 -49.571 1.00 32.40 15 THR C O 1
ATOM 2853 N N . VAL C 1 28 ? 11.094 -9.392 -48.200 1.00 31.54 16 VAL C N 1
ATOM 2854 C CA . VAL C 1 28 ? 10.927 -10.366 -49.277 1.00 32.23 16 VAL C CA 1
ATOM 2855 C C . VAL C 1 28 ? 9.640 -10.104 -50.038 1.00 32.85 16 VAL C C 1
ATOM 2856 O O . VAL C 1 28 ? 9.657 -10.011 -51.256 1.00 34.04 16 VAL C O 1
ATOM 2860 N N . CYS C 1 29 ? 8.528 -9.952 -49.327 1.00 33.46 17 CYS C N 1
ATOM 2861 C CA . CYS C 1 29 ? 7.249 -9.723 -49.991 1.00 34.68 17 CYS C CA 1
ATOM 2862 C C . CYS C 1 29 ? 7.254 -8.430 -50.849 1.00 35.63 17 CYS C C 1
ATOM 2863 O O . CYS C 1 29 ? 6.729 -8.433 -51.987 1.00 36.24 17 CYS C O 1
ATOM 2866 N N . GLU C 1 30 ? 7.853 -7.343 -50.348 1.00 35.09 18 GLU C N 1
ATOM 2867 C CA . GLU C 1 30 ? 7.991 -6.121 -51.164 1.00 36.57 18 GLU C CA 1
ATOM 2868 C C . GLU C 1 30 ? 8.728 -6.396 -52.486 1.00 34.86 18 GLU C C 1
ATOM 2869 O O . GLU C 1 30 ? 8.395 -5.856 -53.530 1.00 36.20 18 GLU C O 1
ATOM 2875 N N . ILE C 1 31 ? 9.768 -7.214 -52.417 1.00 33.97 19 ILE C N 1
ATOM 2876 C CA . ILE C 1 31 ? 10.501 -7.573 -53.616 1.00 33.57 19 ILE C CA 1
ATOM 2877 C C . ILE C 1 31 ? 9.596 -8.359 -54.547 1.00 33.42 19 ILE C C 1
ATOM 2878 O O . ILE C 1 31 ? 9.449 -7.965 -55.671 1.00 33.82 19 ILE C O 1
ATOM 2883 N N . LEU C 1 32 ? 8.956 -9.427 -54.063 1.00 33.39 20 LEU C N 1
ATOM 2884 C CA . LEU C 1 32 ? 8.003 -10.193 -54.870 1.00 32.50 20 LEU C CA 1
ATOM 2885 C C . LEU C 1 32 ? 6.931 -9.289 -55.511 1.00 32.93 20 LEU C C 1
ATOM 2886 O O . LEU C 1 32 ? 6.604 -9.424 -56.675 1.00 34.60 20 LEU C O 1
ATOM 2891 N N . LYS C 1 33 ? 6.399 -8.347 -54.758 1.00 32.78 21 LYS C N 1
ATOM 2892 C CA . LYS C 1 33 ? 5.370 -7.453 -55.292 1.00 34.25 21 LYS C CA 1
ATOM 2893 C C . LYS C 1 33 ? 5.934 -6.534 -56.372 1.00 32.76 21 LYS C C 1
ATOM 2894 O O . LYS C 1 33 ? 5.346 -6.351 -57.426 1.00 32.33 21 LYS C O 1
ATOM 2900 N N . ASN C 1 34 ? 7.080 -5.934 -56.091 1.00 33.23 22 ASN C N 1
ATOM 2901 C CA . ASN C 1 34 ? 7.641 -4.922 -56.992 1.00 33.80 22 ASN C CA 1
ATOM 2902 C C . ASN C 1 34 ? 8.319 -5.508 -58.224 1.00 33.76 22 ASN C C 1
ATOM 2903 O O . ASN C 1 34 ? 8.217 -4.939 -59.293 1.00 34.96 22 ASN C O 1
ATOM 2908 N N . LYS C 1 35 ? 9.014 -6.626 -58.064 1.00 34.72 23 LYS C N 1
ATOM 2909 C CA . LYS C 1 35 ? 9.748 -7.248 -59.158 1.00 36.38 23 LYS C CA 1
ATOM 2910 C C . LYS C 1 35 ? 8.912 -8.262 -59.884 1.00 35.61 23 LYS C C 1
ATOM 2911 O O . LYS C 1 35 ? 8.988 -8.338 -61.078 1.00 36.48 23 LYS C O 1
ATOM 2917 N N . TYR C 1 36 ? 8.159 -9.079 -59.156 1.00 36.07 24 TYR C N 1
ATOM 2918 C CA . TYR C 1 36 ? 7.504 -10.222 -59.765 1.00 35.48 24 TYR C CA 1
ATOM 2919 C C . TYR C 1 36 ? 6.006 -10.052 -59.893 1.00 35.18 24 TYR C C 1
ATOM 2920 O O . TYR C 1 36 ? 5.340 -10.935 -60.373 1.00 37.05 24 TYR C O 1
ATOM 2929 N N . GLY C 1 37 ? 5.464 -8.931 -59.459 1.00 34.52 25 GLY C N 1
ATOM 2930 C CA . GLY C 1 37 ? 4.034 -8.707 -59.601 1.00 33.44 25 GLY C CA 1
ATOM 2931 C C . GLY C 1 37 ? 3.131 -9.442 -58.614 1.00 32.70 25 GLY C C 1
ATOM 2932 O O . GLY C 1 37 ? 1.937 -9.560 -58.827 1.00 33.53 25 GLY C O 1
ATOM 2933 N N . ALA C 1 38 ? 3.663 -9.897 -57.502 1.00 33.04 26 ALA C N 1
ATOM 2934 C CA . ALA C 1 38 ? 2.843 -10.653 -56.566 1.00 33.59 26 ALA C CA 1
ATOM 2935 C C . ALA C 1 38 ? 1.712 -9.789 -56.020 1.00 34.36 26 ALA C C 1
ATOM 2936 O O . ALA C 1 38 ? 1.875 -8.589 -55.850 1.00 33.51 26 ALA C O 1
ATOM 2938 N N . HIS C 1 39 ? 0.571 -10.423 -55.774 1.00 34.95 27 HIS C N 1
ATOM 2939 C CA . HIS C 1 39 ? -0.462 -9.892 -54.922 1.00 36.32 27 HIS C CA 1
ATOM 2940 C C . HIS C 1 39 ? -0.206 -10.395 -53.506 1.00 36.37 27 HIS C C 1
ATOM 2941 O O . HIS C 1 39 ? -0.334 -11.583 -53.248 1.00 37.59 27 HIS C O 1
ATOM 2948 N N . VAL C 1 40 ? 0.169 -9.485 -52.606 1.00 34.99 28 VAL C N 1
ATOM 2949 C CA . VAL C 1 40 ? 0.596 -9.833 -51.266 1.00 34.23 28 VAL C CA 1
ATOM 2950 C C . VAL C 1 40 ? -0.573 -9.796 -50.311 1.00 33.47 28 VAL C C 1
ATOM 2951 O O . VAL C 1 40 ? -1.166 -8.769 -50.129 1.00 32.91 28 VAL C O 1
ATOM 2955 N N . VAL C 1 41 ? -0.886 -10.924 -49.696 1.00 33.79 29 VAL C N 1
ATOM 2956 C CA . VAL C 1 41 ? -1.888 -10.994 -48.669 1.00 33.95 29 VAL C CA 1
ATOM 2957 C C . VAL C 1 41 ? -1.208 -10.843 -47.305 1.00 35.49 29 VAL C C 1
ATOM 2958 O O . VAL C 1 41 ? -0.582 -11.797 -46.781 1.00 34.10 29 VAL C O 1
ATOM 2962 N N . ASN C 1 42 ? -1.317 -9.631 -46.742 1.00 36.60 30 ASN C N 1
ATOM 2963 C CA . ASN C 1 42 ? -0.770 -9.315 -45.426 1.00 37.04 30 ASN C CA 1
ATOM 2964 C C . ASN C 1 42 ? -1.689 -9.897 -44.353 1.00 36.37 30 ASN C C 1
ATOM 2965 O O . ASN C 1 42 ? -2.728 -9.320 -44.033 1.00 37.98 30 ASN C O 1
ATOM 2970 N N . VAL C 1 43 ? -1.320 -11.042 -43.800 1.00 36.05 31 VAL C N 1
ATOM 2971 C CA . VAL C 1 43 ? -2.185 -11.692 -42.831 1.00 36.18 31 VAL C CA 1
ATOM 2972 C C . VAL C 1 43 ? -2.277 -10.921 -41.511 1.00 37.32 31 VAL C C 1
ATOM 2973 O O . VAL C 1 43 ? -3.270 -10.996 -40.827 1.00 39.89 31 VAL C O 1
ATOM 2977 N N . ASP C 1 44 ? -1.259 -10.153 -41.155 1.00 38.18 32 ASP C N 1
ATOM 2978 C CA . ASP C 1 44 ? -1.365 -9.262 -39.993 1.00 38.17 32 ASP C CA 1
ATOM 2979 C C . ASP C 1 44 ? -2.511 -8.238 -40.172 1.00 37.57 32 ASP C C 1
ATOM 2980 O O . ASP C 1 44 ? -3.356 -8.083 -39.271 1.00 37.75 32 ASP C O 1
ATOM 2985 N N . ARG C 1 45 ? -2.519 -7.533 -41.317 1.00 38.28 33 ARG C N 1
ATOM 2986 C CA . ARG C 1 45 ? -3.571 -6.523 -41.608 1.00 38.01 33 ARG C CA 1
ATOM 2987 C C . ARG C 1 45 ? -4.936 -7.162 -41.545 1.00 37.50 33 ARG C C 1
ATOM 2988 O O . ARG C 1 45 ? -5.869 -6.578 -41.014 1.00 37.99 33 ARG C O 1
ATOM 2991 N N . ILE C 1 46 ? -5.061 -8.362 -42.094 1.00 36.94 34 ILE C N 1
ATOM 2992 C CA . ILE C 1 46 ? -6.335 -9.070 -42.064 1.00 36.60 34 ILE C CA 1
ATOM 2993 C C . ILE C 1 46 ? -6.757 -9.312 -40.633 1.00 37.29 34 ILE C C 1
ATOM 2994 O O . ILE C 1 46 ? -7.940 -9.151 -40.310 1.00 38.26 34 ILE C O 1
ATOM 2999 N N . GLY C 1 47 ? -5.791 -9.673 -39.790 1.00 36.29 35 GLY C N 1
ATOM 3000 C CA . GLY C 1 47 ? -6.001 -9.769 -38.345 1.00 35.26 35 GLY C CA 1
ATOM 3001 C C . GLY C 1 47 ? -6.579 -8.480 -37.748 1.00 35.90 35 GLY C C 1
ATOM 3002 O O . GLY C 1 47 ? -7.569 -8.511 -36.980 1.00 35.79 35 GLY C O 1
ATOM 3003 N N . HIS C 1 48 ? -6.012 -7.335 -38.133 1.00 36.20 36 HIS C N 1
ATOM 3004 C CA . HIS C 1 48 ? -6.498 -6.054 -37.621 1.00 37.23 36 HIS C CA 1
ATOM 3005 C C . HIS C 1 48 ? -7.963 -5.797 -37.982 1.00 36.95 36 HIS C C 1
ATOM 3006 O O . HIS C 1 48 ? -8.695 -5.213 -37.201 1.00 38.69 36 HIS C O 1
ATOM 3013 N N . GLU C 1 49 ? -8.367 -6.209 -39.178 1.00 37.71 37 GLU C N 1
ATOM 3014 C CA . GLU C 1 49 ? -9.756 -6.055 -39.631 1.00 39.08 37 GLU C CA 1
ATOM 3015 C C . GLU C 1 49 ? -10.665 -7.019 -38.899 1.00 35.94 37 GLU C C 1
ATOM 3016 O O . GLU C 1 49 ? -11.777 -6.667 -38.562 1.00 37.27 37 GLU C O 1
ATOM 3022 N N . VAL C 1 50 ? -10.195 -8.235 -38.650 1.00 32.99 38 VAL C N 1
ATOM 3023 C CA . VAL C 1 50 ? -10.987 -9.201 -37.888 1.00 32.01 38 VAL C CA 1
ATOM 3024 C C . VAL C 1 50 ? -11.205 -8.758 -36.439 1.00 33.17 38 VAL C C 1
ATOM 3025 O O . VAL C 1 50 ? -12.284 -8.939 -35.895 1.00 31.75 38 VAL C O 1
ATOM 3029 N N . LEU C 1 51 ? -10.191 -8.154 -35.827 1.00 34.84 39 LEU C N 1
ATOM 3030 C CA . LEU C 1 51 ? -10.329 -7.630 -34.466 1.00 35.66 39 LEU C CA 1
ATOM 3031 C C . LEU C 1 51 ? -11.513 -6.733 -34.326 1.00 36.23 39 LEU C C 1
ATOM 3032 O O . LEU C 1 51 ? -12.282 -6.875 -33.382 1.00 37.06 39 LEU C O 1
ATOM 3037 N N . GLU C 1 52 ? -11.663 -5.801 -35.254 1.00 37.19 40 GLU C N 1
ATOM 3038 C CA . GLU C 1 52 ? -12.783 -4.864 -35.179 1.00 38.89 40 GLU C CA 1
ATOM 3039 C C . GLU C 1 52 ? -14.127 -5.578 -35.314 1.00 38.61 40 GLU C C 1
ATOM 3040 O O . GLU C 1 52 ? -15.089 -5.148 -34.722 1.00 39.57 40 GLU C O 1
ATOM 3046 N N . GLU C 1 53 ? -14.164 -6.699 -36.035 1.00 39.69 41 GLU C N 1
ATOM 3047 C CA . GLU C 1 53 ? -15.382 -7.507 -36.193 1.00 39.73 41 GLU C CA 1
ATOM 3048 C C . GLU C 1 53 ? -15.777 -8.290 -34.933 1.00 38.01 41 GLU C C 1
ATOM 3049 O O . GLU C 1 53 ? -16.926 -8.681 -34.802 1.00 39.11 41 GLU C O 1
ATOM 3051 N N . VAL C 1 54 ? -14.854 -8.506 -34.002 1.00 36.38 42 VAL C N 1
ATOM 3052 C CA . VAL C 1 54 ? -15.165 -9.277 -32.782 1.00 34.96 42 VAL C CA 1
ATOM 3053 C C . VAL C 1 54 ? -14.962 -8.453 -31.495 1.00 33.88 42 VAL C C 1
ATOM 3054 O O . VAL C 1 54 ? -14.647 -9.024 -30.446 1.00 31.97 42 VAL C O 1
ATOM 3058 N N . LYS C 1 55 ? -15.157 -7.128 -31.585 1.00 34.53 43 LYS C N 1
ATOM 3059 C CA . LYS C 1 55 ? -15.076 -6.223 -30.430 1.00 34.65 43 LYS C CA 1
ATOM 3060 C C . LYS C 1 55 ? -15.756 -6.811 -29.187 1.00 34.32 43 LYS C C 1
ATOM 3061 O O . LYS C 1 55 ? -15.143 -6.863 -28.113 1.00 33.83 43 LYS C O 1
ATOM 3065 N N . GLU C 1 56 ? -17.021 -7.235 -29.332 1.00 33.54 44 GLU C N 1
ATOM 3066 C CA . GLU C 1 56 ? -17.825 -7.657 -28.175 1.00 33.93 44 GLU C CA 1
ATOM 3067 C C . GLU C 1 56 ? -17.211 -8.883 -27.510 1.00 33.96 44 GLU C C 1
ATOM 3068 O O . GLU C 1 56 ? -17.098 -8.943 -26.290 1.00 35.10 44 GLU C O 1
ATOM 3070 N N . LYS C 1 57 ? -16.796 -9.849 -28.310 1.00 33.47 45 LYS C N 1
ATOM 3071 C CA . LYS C 1 57 ? -16.197 -11.061 -27.758 1.00 34.22 45 LYS C CA 1
ATOM 3072 C C . LYS C 1 57 ? -14.834 -10.793 -27.087 1.00 33.64 45 LYS C C 1
ATOM 3073 O O . LYS C 1 57 ? -14.518 -11.422 -26.066 1.00 33.82 45 LYS C O 1
ATOM 3079 N N . LEU C 1 58 ? -14.038 -9.872 -27.651 1.00 33.21 46 LEU C N 1
ATOM 3080 C CA . LEU C 1 58 ? -12.770 -9.450 -27.027 1.00 33.15 46 LEU C CA 1
ATOM 3081 C C . LEU C 1 58 ? -13.025 -8.878 -25.646 1.00 32.11 46 LEU C C 1
ATOM 3082 O O . LEU C 1 58 ? -12.299 -9.177 -24.703 1.00 32.56 46 LEU C O 1
ATOM 3087 N N . VAL C 1 59 ? -14.027 -8.012 -25.553 1.00 30.11 47 VAL C N 1
ATOM 3088 C CA . VAL C 1 59 ? -14.366 -7.377 -24.289 1.00 30.66 47 VAL C CA 1
ATOM 3089 C C . VAL C 1 59 ? -14.756 -8.448 -23.279 1.00 32.03 47 VAL C C 1
ATOM 3090 O O . VAL C 1 59 ? -14.300 -8.418 -22.134 1.00 32.49 47 VAL C O 1
ATOM 3094 N N . GLU C 1 60 ? -15.589 -9.395 -23.719 1.00 33.22 48 GLU C N 1
ATOM 3095 C CA . GLU C 1 60 ? -15.999 -10.540 -22.869 1.00 33.55 48 GLU C CA 1
ATOM 3096 C C . GLU C 1 60 ? -14.792 -11.396 -22.426 1.00 33.07 48 GLU C C 1
ATOM 3097 O O . GLU C 1 60 ? -14.790 -11.922 -21.331 1.00 33.58 48 GLU C O 1
ATOM 3099 N N . LEU C 1 61 ? -13.768 -11.519 -23.263 1.00 32.92 49 LEU C N 1
ATOM 3100 C CA . LEU C 1 61 ? -12.569 -12.268 -22.885 1.00 33.38 49 LEU C CA 1
ATOM 3101 C C . LEU C 1 61 ? -11.587 -11.490 -22.000 1.00 33.61 49 LEU C C 1
ATOM 3102 O O . LEU C 1 61 ? -11.090 -12.032 -21.024 1.00 33.93 49 LEU C O 1
ATOM 3107 N N . PHE C 1 62 ? -11.291 -10.237 -22.353 1.00 33.56 50 PHE C N 1
ATOM 3108 C CA . PHE C 1 62 ? -10.163 -9.501 -21.757 1.00 32.32 50 PHE C CA 1
ATOM 3109 C C . PHE C 1 62 ? -10.512 -8.228 -21.010 1.00 32.42 50 PHE C C 1
ATOM 3110 O O . PHE C 1 62 ? -9.612 -7.534 -20.532 1.00 33.74 50 PHE C O 1
ATOM 3118 N N . GLY C 1 63 ? -11.798 -7.905 -20.924 1.00 31.18 51 GLY C N 1
ATOM 3119 C CA . GLY C 1 63 ? -12.238 -6.694 -20.262 1.00 30.00 51 GLY C CA 1
ATOM 3120 C C . GLY C 1 63 ? -12.264 -5.471 -21.161 1.00 30.65 51 GLY C C 1
ATOM 3121 O O . GLY C 1 63 ? -11.813 -5.504 -22.311 1.00 31.58 51 GLY C O 1
ATOM 3122 N N . GLY C 1 64 ? -12.783 -4.375 -20.617 1.00 31.20 52 GLY C N 1
ATOM 3123 C CA . GLY C 1 64 ? -12.885 -3.105 -21.331 1.00 31.29 52 GLY C CA 1
ATOM 3124 C C . GLY C 1 64 ? -11.562 -2.415 -21.621 1.00 31.54 52 GLY C C 1
ATOM 3125 O O . GLY C 1 64 ? -11.499 -1.530 -22.474 1.00 31.03 52 GLY C O 1
ATOM 3126 N N . SER C 1 65 ? -10.505 -2.810 -20.914 1.00 32.65 53 SER C N 1
ATOM 3127 C CA . SER C 1 65 ? -9.164 -2.246 -21.107 1.00 34.42 53 SER C CA 1
ATOM 3128 C C . SER C 1 65 ? -8.630 -2.360 -22.539 1.00 36.03 53 SER C C 1
ATOM 3129 O O . SER C 1 65 ? -7.826 -1.532 -22.977 1.00 38.10 53 SER C O 1
ATOM 3132 N N . VAL C 1 66 ? -9.089 -3.367 -23.269 1.00 35.30 54 VAL C N 1
ATOM 3133 C CA . VAL C 1 66 ? -8.635 -3.537 -24.642 1.00 36.51 54 VAL C CA 1
ATOM 3134 C C . VAL C 1 66 ? -9.238 -2.535 -25.654 1.00 36.18 54 VAL C C 1
ATOM 3135 O O . VAL C 1 66 ? -9.114 -2.734 -26.857 1.00 37.42 54 VAL C O 1
ATOM 3139 N N . LEU C 1 67 ? -9.878 -1.473 -25.184 1.00 36.21 55 LEU C N 1
ATOM 3140 C CA . LEU C 1 67 ? -10.493 -0.486 -26.068 1.00 37.86 55 LEU C CA 1
ATOM 3141 C C . LEU C 1 67 ? -10.117 0.918 -25.600 1.00 39.96 55 LEU C C 1
ATOM 3142 O O . LEU C 1 67 ? -9.411 1.053 -24.588 1.00 40.84 55 LEU C O 1
ATOM 3147 N N . GLU C 1 68 ? -10.586 1.961 -26.296 1.00 40.93 56 GLU C N 1
ATOM 3148 C CA . GLU C 1 68 ? -10.195 3.327 -25.912 1.00 41.85 56 GLU C CA 1
ATOM 3149 C C . GLU C 1 68 ? -11.324 4.379 -25.714 1.00 43.59 56 GLU C C 1
ATOM 3150 O O . GLU C 1 68 ? -11.506 4.924 -24.601 1.00 41.56 56 GLU C O 1
ATOM 3156 N N . ASP C 1 69 ? -12.018 4.717 -26.797 1.00 45.46 57 ASP C N 1
ATOM 3157 C CA . ASP C 1 69 ? -13.390 5.202 -26.702 1.00 46.42 57 ASP C CA 1
ATOM 3158 C C . ASP C 1 69 ? -14.175 4.094 -27.414 1.00 48.04 57 ASP C C 1
ATOM 3159 O O . ASP C 1 69 ? -14.785 3.237 -26.765 1.00 47.40 57 ASP C O 1
ATOM 3161 N N . GLY C 1 70 ? -14.056 4.043 -28.742 1.00 49.07 58 GLY C N 1
ATOM 3162 C CA . GLY C 1 70 ? -14.815 3.090 -29.554 1.00 48.41 58 GLY C CA 1
ATOM 3163 C C . GLY C 1 70 ? -14.072 1.830 -29.951 1.00 47.48 58 GLY C C 1
ATOM 3164 O O . GLY C 1 70 ? -14.548 0.720 -29.654 1.00 48.01 58 GLY C O 1
ATOM 3165 N N . LYS C 1 71 ? -12.925 2.009 -30.626 1.00 44.83 59 LYS C N 1
ATOM 3166 C CA . LYS C 1 71 ? -12.187 0.902 -31.284 1.00 43.40 59 LYS C CA 1
ATOM 3167 C C . LYS C 1 71 ? -11.490 -0.086 -30.325 1.00 41.25 59 LYS C C 1
ATOM 3168 O O . LYS C 1 71 ? -11.476 0.099 -29.104 1.00 39.56 59 LYS C O 1
ATOM 3170 N N . VAL C 1 72 ? -10.936 -1.145 -30.917 1.00 39.59 60 VAL C N 1
ATOM 3171 C CA . VAL C 1 72 ? -9.978 -2.047 -30.263 1.00 36.26 60 VAL C CA 1
ATOM 3172 C C . VAL C 1 72 ? -8.624 -1.338 -30.315 1.00 34.66 60 VAL C C 1
ATOM 3173 O O . VAL C 1 72 ? -8.288 -0.771 -31.333 1.00 36.49 60 VAL C O 1
ATOM 3177 N N . ASN C 1 73 ? -7.879 -1.361 -29.210 1.00 33.33 61 ASN C N 1
ATOM 3178 C CA . ASN C 1 73 ? -6.524 -0.790 -29.114 1.00 32.61 61 ASN C CA 1
ATOM 3179 C C . ASN C 1 73 ? -5.476 -1.893 -29.029 1.00 32.49 61 ASN C C 1
ATOM 3180 O O . ASN C 1 73 ? -5.287 -2.563 -27.993 1.00 33.26 61 ASN C O 1
ATOM 3185 N N . ARG C 1 74 ? -4.760 -2.052 -30.121 1.00 31.59 62 ARG C N 1
ATOM 3186 C CA . ARG C 1 74 ? -3.834 -3.162 -30.265 1.00 30.22 62 ARG C CA 1
ATOM 3187 C C . ARG C 1 74 ? -2.646 -3.129 -29.297 1.00 30.89 62 ARG C C 1
ATOM 3188 O O . ARG C 1 74 ? -2.152 -4.193 -28.898 1.00 31.69 62 ARG C O 1
ATOM 3196 N N . LYS C 1 75 ? -2.219 -1.928 -28.896 1.00 30.70 63 LYS C N 1
ATOM 3197 C CA . LYS C 1 75 ? -1.145 -1.783 -27.907 1.00 31.23 63 LYS C CA 1
ATOM 3198 C C . LYS C 1 75 ? -1.587 -2.398 -26.597 1.00 31.74 63 LYS C C 1
ATOM 3199 O O . LYS C 1 75 ? -0.865 -3.234 -26.057 1.00 33.00 63 LYS C O 1
ATOM 3202 N N . LYS C 1 76 ? -2.770 -1.999 -26.116 1.00 31.55 64 LYS C N 1
ATOM 3203 C CA . LYS C 1 76 ? -3.312 -2.476 -24.835 1.00 31.89 64 LYS C CA 1
ATOM 3204 C C . LYS C 1 76 ? -3.603 -3.972 -24.864 1.00 32.98 64 LYS C C 1
ATOM 3205 O O . LYS C 1 76 ? -3.446 -4.650 -23.840 1.00 33.74 64 LYS C O 1
ATOM 3209 N N . LEU C 1 77 ? -4.026 -4.473 -26.027 1.00 32.86 65 LEU C N 1
ATOM 3210 C CA . LEU C 1 77 ? -4.336 -5.883 -26.178 1.00 33.28 65 LEU C CA 1
ATOM 3211 C C . LEU C 1 77 ? -3.055 -6.712 -26.189 1.00 35.61 65 LEU C C 1
ATOM 3212 O O . LEU C 1 77 ? -2.995 -7.784 -25.567 1.00 36.40 65 LEU C O 1
ATOM 3217 N N . ALA C 1 78 ? -2.051 -6.234 -26.927 1.00 36.47 66 ALA C N 1
ATOM 3218 C CA . ALA C 1 78 ? -0.705 -6.848 -26.931 1.00 35.16 66 ALA C CA 1
ATOM 3219 C C . ALA C 1 78 ? -0.135 -6.917 -25.520 1.00 34.00 66 ALA C C 1
ATOM 3220 O O . ALA C 1 78 ? 0.498 -7.898 -25.130 1.00 33.06 66 ALA C O 1
ATOM 3222 N N . GLY C 1 79 ? -0.357 -5.857 -24.763 1.00 32.57 67 GLY C N 1
ATOM 3223 C CA . GLY C 1 79 ? 0.075 -5.805 -23.373 1.00 33.20 67 GLY C CA 1
ATOM 3224 C C . GLY C 1 79 ? -0.463 -6.972 -22.578 1.00 33.94 67 GLY C C 1
ATOM 3225 O O . GLY C 1 79 ? 0.227 -7.505 -21.722 1.00 34.89 67 GLY C O 1
ATOM 3226 N N . ILE C 1 80 ? -1.695 -7.377 -22.875 1.00 34.05 68 ILE C N 1
ATOM 3227 C CA . ILE C 1 80 ? -2.339 -8.475 -22.189 1.00 33.53 68 ILE C CA 1
ATOM 3228 C C . ILE C 1 80 ? -1.900 -9.822 -22.760 1.00 33.84 68 ILE C C 1
ATOM 3229 O O . ILE C 1 80 ? -1.447 -10.687 -22.017 1.00 34.84 68 ILE C O 1
ATOM 3234 N N . VAL C 1 81 ? -2.049 -10.012 -24.065 1.00 33.54 69 VAL C N 1
ATOM 3235 C CA . VAL C 1 81 ? -1.892 -11.348 -24.637 1.00 33.70 69 VAL C CA 1
ATOM 3236 C C . VAL C 1 81 ? -0.445 -11.797 -24.670 1.00 34.23 69 VAL C C 1
ATOM 3237 O O . VAL C 1 81 ? -0.176 -12.976 -24.536 1.00 36.42 69 VAL C O 1
ATOM 3241 N N . PHE C 1 82 ? 0.499 -10.881 -24.793 1.00 34.50 70 PHE C N 1
ATOM 3242 C CA . PHE C 1 82 ? 1.905 -11.303 -24.822 1.00 34.85 70 PHE C CA 1
ATOM 3243 C C . PHE C 1 82 ? 2.558 -11.400 -23.453 1.00 34.56 70 PHE C C 1
ATOM 3244 O O . PHE C 1 82 ? 3.784 -11.445 -23.360 1.00 33.94 70 PHE C O 1
ATOM 3252 N N . GLU C 1 83 ? 1.753 -11.449 -22.397 1.00 35.75 71 GLU C N 1
ATOM 3253 C CA . GLU C 1 83 ? 2.277 -11.747 -21.065 1.00 37.33 71 GLU C CA 1
ATOM 3254 C C . GLU C 1 83 ? 1.966 -13.183 -20.676 1.00 37.12 71 GLU C C 1
ATOM 3255 O O . GLU C 1 83 ? 2.539 -13.699 -19.725 1.00 36.85 71 GLU C O 1
ATOM 3261 N N . SER C 1 84 ? 1.107 -13.847 -21.449 1.00 37.58 72 SER C N 1
ATOM 3262 C CA . SER C 1 84 ? 0.661 -15.205 -21.118 1.00 37.37 72 SER C CA 1
ATOM 3263 C C . SER C 1 84 ? 0.340 -16.030 -22.382 1.00 37.77 72 SER C C 1
ATOM 3264 O O . SER C 1 84 ? -0.316 -15.547 -23.312 1.00 37.58 72 SER C O 1
ATOM 3267 N N . ARG C 1 85 ? 0.779 -17.282 -22.404 1.00 37.81 73 ARG C N 1
ATOM 3268 C CA . ARG C 1 85 ? 0.361 -18.222 -23.461 1.00 38.74 73 ARG C CA 1
ATOM 3269 C C . ARG C 1 85 ? -1.146 -18.538 -23.418 1.00 37.19 73 ARG C C 1
ATOM 3270 O O . ARG C 1 85 ? -1.800 -18.704 -24.460 1.00 36.37 73 ARG C O 1
ATOM 3278 N N . GLU C 1 86 ? -1.685 -18.638 -22.202 1.00 36.16 74 GLU C N 1
ATOM 3279 C CA . GLU C 1 86 ? -3.111 -18.908 -22.014 1.00 35.29 74 GLU C CA 1
ATOM 3280 C C . GLU C 1 86 ? -3.925 -17.770 -22.702 1.00 35.24 74 GLU C C 1
ATOM 3281 O O . GLU C 1 86 ? -4.830 -18.035 -23.506 1.00 36.47 74 GLU C O 1
ATOM 3284 N N . ASN C 1 87 ? -3.559 -16.516 -22.446 1.00 33.83 75 ASN C N 1
ATOM 3285 C CA . ASN C 1 87 ? -4.278 -15.380 -23.027 1.00 33.44 75 ASN C CA 1
ATOM 3286 C C . ASN C 1 87 ? -4.137 -15.332 -24.534 1.00 34.24 75 ASN C C 1
ATOM 3287 O O . ASN C 1 87 ? -5.118 -15.080 -25.261 1.00 34.91 75 ASN C O 1
ATOM 3292 N N . LEU C 1 88 ? -2.917 -15.579 -25.007 1.00 33.58 76 LEU C N 1
ATOM 3293 C CA . LEU C 1 88 ? -2.668 -15.584 -26.431 1.00 32.94 76 LEU C CA 1
ATOM 3294 C C . LEU C 1 88 ? -3.507 -16.651 -27.135 1.00 33.75 76 LEU C C 1
ATOM 3295 O O . LEU C 1 88 ? -4.088 -16.385 -28.191 1.00 34.02 76 LEU C O 1
ATOM 3300 N N . LYS C 1 89 ? -3.602 -17.833 -26.527 1.00 34.87 77 LYS C N 1
ATOM 3301 C CA . LYS C 1 89 ? -4.372 -18.920 -27.109 1.00 35.50 77 LYS C CA 1
ATOM 3302 C C . LYS C 1 89 ? -5.862 -18.531 -27.202 1.00 35.44 77 LYS C C 1
ATOM 3303 O O . LYS C 1 89 ? -6.511 -18.809 -28.216 1.00 35.88 77 LYS C O 1
ATOM 3306 N N . LYS C 1 90 ? -6.381 -17.848 -26.174 1.00 35.44 78 LYS C N 1
ATOM 3307 C CA . LYS C 1 90 ? -7.767 -17.352 -26.185 1.00 35.14 78 LYS C CA 1
ATOM 3308 C C . LYS C 1 90 ? -8.036 -16.450 -27.385 1.00 35.18 78 LYS C C 1
ATOM 3309 O O . LYS C 1 90 ? -9.078 -16.551 -28.021 1.00 36.62 78 LYS C O 1
ATOM 3314 N N . LEU C 1 91 ? -7.122 -15.542 -27.656 1.00 33.69 79 LEU C N 1
ATOM 3315 C CA . LEU C 1 91 ? -7.293 -14.629 -28.777 1.00 34.46 79 LEU C CA 1
ATOM 3316 C C . LEU C 1 91 ? -7.220 -15.372 -30.110 1.00 33.92 79 LEU C C 1
ATOM 3317 O O . LEU C 1 91 ? -8.058 -15.164 -30.982 1.00 33.04 79 LEU C O 1
ATOM 3322 N N . GLU C 1 92 ? -6.227 -16.251 -30.235 1.00 34.26 80 GLU C N 1
ATOM 3323 C CA . GLU C 1 92 ? -6.003 -17.059 -31.439 1.00 35.19 80 GLU C CA 1
ATOM 3324 C C . GLU C 1 92 ? -7.242 -17.882 -31.806 1.00 33.94 80 GLU C C 1
ATOM 3325 O O . GLU C 1 92 ? -7.677 -17.883 -32.969 1.00 32.27 80 GLU C O 1
ATOM 3331 N N . LEU C 1 93 ? -7.827 -18.549 -30.812 1.00 34.44 81 LEU C N 1
ATOM 3332 C CA . LEU C 1 93 ? -9.042 -19.342 -31.031 1.00 34.76 81 LEU C CA 1
ATOM 3333 C C . LEU C 1 93 ? -10.219 -18.493 -31.516 1.00 34.06 81 LEU C C 1
ATOM 3334 O O . LEU C 1 93 ? -11.075 -18.977 -32.256 1.00 33.66 81 LEU C O 1
ATOM 3339 N N . LEU C 1 94 ? -10.245 -17.225 -31.116 1.00 34.66 82 LEU C N 1
ATOM 3340 C CA . LEU C 1 94 ? -11.286 -16.294 -31.570 1.00 34.37 82 LEU C CA 1
ATOM 3341 C C . LEU C 1 94 ? -11.059 -15.757 -32.988 1.00 34.52 82 LEU C C 1
ATOM 3342 O O . LEU C 1 94 ? -12.009 -15.714 -33.777 1.00 37.03 82 LEU C O 1
ATOM 3347 N N . VAL C 1 95 ? -9.826 -15.362 -33.315 1.00 33.31 83 VAL C N 1
ATOM 3348 C CA . VAL C 1 95 ? -9.556 -14.632 -34.585 1.00 33.08 83 VAL C CA 1
ATOM 3349 C C . VAL C 1 95 ? -8.964 -15.447 -35.730 1.00 32.77 83 VAL C C 1
ATOM 3350 O O . VAL C 1 95 ? -9.192 -15.123 -36.879 1.00 32.88 83 VAL C O 1
ATOM 3354 N N . HIS C 1 96 ? -8.217 -16.498 -35.442 1.00 34.76 84 HIS C N 1
ATOM 3355 C CA . HIS C 1 96 ? -7.590 -17.295 -36.513 1.00 35.94 84 HIS C CA 1
ATOM 3356 C C . HIS C 1 96 ? -8.541 -17.958 -37.547 1.00 36.46 84 HIS C C 1
ATOM 3357 O O . HIS C 1 96 ? -8.284 -17.857 -38.757 1.00 38.63 84 HIS C O 1
ATOM 3364 N N . PRO C 1 97 ? -9.590 -18.657 -37.095 1.00 35.04 85 PRO C N 1
ATOM 3365 C CA . PRO C 1 97 ? -10.592 -19.162 -38.051 1.00 36.31 85 PRO C CA 1
ATOM 3366 C C . PRO C 1 97 ? -11.154 -18.092 -39.019 1.00 37.44 85 PRO C C 1
ATOM 3367 O O . PRO C 1 97 ? -11.270 -18.348 -40.234 1.00 38.73 85 PRO C O 1
ATOM 3371 N N . LEU C 1 98 ? -11.509 -16.919 -38.492 1.00 37.62 86 LEU C N 1
ATOM 3372 C CA . LEU C 1 98 ? -12.015 -15.833 -39.348 1.00 37.79 86 LEU C CA 1
ATOM 3373 C C . LEU C 1 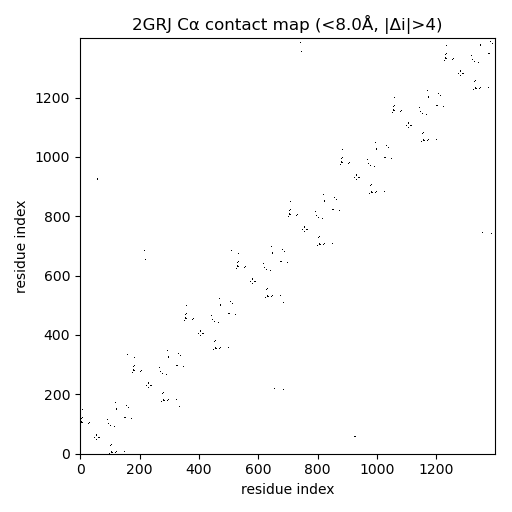98 ? -10.985 -15.339 -40.336 1.00 36.67 86 LEU C C 1
ATOM 3374 O O . LEU C 1 98 ? -11.313 -14.979 -41.466 1.00 35.41 86 LEU C O 1
ATOM 3387 N N . LYS C 1 100 ? -8.385 -17.069 -41.541 1.00 36.86 88 LYS C N 1
ATOM 3388 C CA . LYS C 1 100 ? -8.220 -18.125 -42.531 1.00 37.03 88 LYS C CA 1
ATOM 3389 C C . LYS C 1 100 ? -9.303 -18.060 -43.619 1.00 35.93 88 LYS C C 1
ATOM 3390 O O . LYS C 1 100 ? -9.017 -18.133 -44.814 1.00 35.68 88 LYS C O 1
ATOM 3396 N N . LYS C 1 101 ? -10.549 -17.906 -43.208 1.00 35.65 89 LYS C N 1
ATOM 3397 C CA . LYS C 1 101 ? -11.655 -17.796 -44.172 1.00 36.22 89 LYS C CA 1
ATOM 3398 C C . LYS C 1 101 ? -11.396 -16.598 -45.101 1.00 35.94 89 LYS C C 1
ATOM 3399 O O . LYS C 1 101 ? -11.537 -16.669 -46.315 1.00 34.77 89 LYS C O 1
ATOM 3401 N N . ARG C 1 102 ? -10.957 -15.506 -44.512 1.00 36.87 90 ARG C N 1
ATOM 3402 C CA . ARG C 1 102 ? -10.741 -14.278 -45.251 1.00 38.11 90 ARG C CA 1
ATOM 3403 C C . ARG C 1 102 ? -9.568 -14.456 -46.254 1.00 37.00 90 ARG C C 1
ATOM 3404 O O . ARG C 1 102 ? -9.673 -14.040 -47.401 1.00 36.51 90 ARG C O 1
ATOM 3412 N N . VAL C 1 103 ? -8.506 -15.147 -45.853 1.00 36.00 91 VAL C N 1
ATOM 3413 C CA . VAL C 1 103 ? -7.397 -15.450 -46.776 1.00 36.37 91 VAL C CA 1
ATOM 3414 C C . VAL C 1 103 ? -7.856 -16.318 -47.938 1.00 37.63 91 VAL C C 1
ATOM 3415 O O . VAL C 1 103 ? -7.613 -16.007 -49.095 1.00 38.00 91 VAL C O 1
ATOM 3419 N N . GLN C 1 104 ? -8.523 -17.408 -47.614 1.00 37.96 92 GLN C N 1
ATOM 3420 C CA . GLN C 1 104 ? -9.076 -18.307 -48.604 1.00 37.93 92 GLN C CA 1
ATOM 3421 C C . GLN C 1 104 ? -9.949 -17.560 -49.631 1.00 37.16 92 GLN C C 1
ATOM 3422 O O . GLN C 1 104 ? -9.829 -17.797 -50.833 1.00 37.08 92 GLN C O 1
ATOM 3428 N N . GLU C 1 105 ? -10.803 -16.644 -49.163 1.00 36.90 93 GLU C N 1
ATOM 3429 C CA . GLU C 1 105 ? -11.688 -15.874 -50.075 1.00 38.17 93 GLU C CA 1
ATOM 3430 C C . GLU C 1 105 ? -10.864 -14.968 -51.036 1.00 37.69 93 GLU C C 1
ATOM 3431 O O . GLU C 1 105 ? -11.201 -14.846 -52.214 1.00 39.35 93 GLU C O 1
ATOM 3433 N N . ILE C 1 106 ? -9.768 -14.384 -50.561 1.00 36.99 94 ILE C N 1
ATOM 3434 C CA . ILE C 1 106 ? -8.908 -13.593 -51.438 1.00 37.11 94 ILE C CA 1
ATOM 3435 C C . ILE C 1 106 ? -8.258 -14.452 -52.503 1.00 38.06 94 ILE C C 1
ATOM 3436 O O . ILE C 1 106 ? -8.297 -14.101 -53.685 1.00 38.75 94 ILE C O 1
ATOM 3441 N N . ILE C 1 107 ? -7.674 -15.578 -52.080 1.00 38.47 95 ILE C N 1
ATOM 3442 C CA . ILE C 1 107 ? -7.098 -16.552 -53.006 1.00 38.65 95 ILE C CA 1
ATOM 3443 C C . ILE C 1 107 ? -8.104 -16.927 -54.102 1.00 39.36 95 ILE C C 1
ATOM 3444 O O . ILE C 1 107 ? -7.788 -16.879 -55.287 1.00 41.37 95 ILE C O 1
ATOM 3449 N N . ASN C 1 108 ? -9.328 -17.256 -53.731 1.00 39.39 96 ASN C N 1
ATOM 3450 C CA . ASN C 1 108 ? -10.293 -17.670 -54.741 1.00 40.45 96 ASN C CA 1
ATOM 3451 C C . ASN C 1 108 ? -10.686 -16.585 -55.748 1.00 40.48 96 ASN C C 1
ATOM 3452 O O . ASN C 1 108 ? -11.057 -16.895 -56.882 1.00 39.67 96 ASN C O 1
ATOM 3457 N N . LYS C 1 109 ? -10.569 -15.324 -55.350 1.00 41.02 97 LYS C N 1
ATOM 3458 C CA . LYS C 1 109 ? -10.960 -14.203 -56.211 1.00 41.51 97 LYS C CA 1
ATOM 3459 C C . LYS C 1 109 ? -9.764 -13.557 -56.935 1.00 40.47 97 LYS C C 1
ATOM 3460 O O . LYS C 1 109 ? -9.927 -12.522 -57.610 1.00 40.49 97 LYS C O 1
ATOM 3464 N N . THR C 1 110 ? -8.582 -14.164 -56.822 1.00 39.70 98 THR C N 1
ATOM 3465 C CA . THR C 1 110 ? -7.345 -13.549 -57.309 1.00 39.09 98 THR C CA 1
ATOM 3466 C C . THR C 1 110 ? -6.581 -14.465 -58.271 1.00 38.44 98 THR C C 1
ATOM 3467 O O . THR C 1 110 ? -6.426 -15.657 -58.025 1.00 38.27 98 THR C O 1
ATOM 3471 N N . SER C 1 111 ? -6.108 -13.884 -59.365 1.00 37.91 99 SER C N 1
ATOM 3472 C CA . SER C 1 111 ? -5.314 -14.589 -60.380 1.00 37.54 99 SER C CA 1
ATOM 3473 C C . SER C 1 111 ? -3.822 -14.219 -60.289 1.00 36.77 99 SER C C 1
ATOM 3474 O O . SER C 1 111 ? -3.469 -13.210 -59.666 1.00 35.16 99 SER C O 1
ATOM 3477 N N . GLY C 1 112 ? -2.961 -15.051 -60.881 1.00 36.05 100 GLY C N 1
ATOM 3478 C CA . GLY C 1 112 ? -1.534 -14.748 -60.982 1.00 34.95 100 GLY C CA 1
ATOM 3479 C C . GLY C 1 112 ? -0.778 -15.165 -59.743 1.00 35.34 100 GLY C C 1
ATOM 3480 O O . GLY C 1 112 ? -1.175 -16.113 -59.066 1.00 36.40 100 GLY C O 1
ATOM 3481 N N . LEU C 1 113 ? 0.306 -14.455 -59.435 1.00 34.83 101 LEU C N 1
ATOM 3482 C CA . LEU C 1 113 ? 1.158 -14.788 -58.301 1.00 34.20 101 LEU C CA 1
ATOM 3483 C C . LEU C 1 113 ? 0.595 -14.208 -57.015 1.00 34.20 101 LEU C C 1
ATOM 3484 O O . LEU C 1 113 ? 0.454 -13.012 -56.908 1.00 34.84 101 LEU C O 1
ATOM 3489 N N . ILE C 1 114 ? 0.290 -15.073 -56.047 1.00 35.17 102 ILE C N 1
ATOM 3490 C CA . ILE C 1 114 ? -0.264 -14.669 -54.778 1.00 35.23 102 ILE C CA 1
ATOM 3491 C C . ILE C 1 114 ? 0.719 -15.058 -53.689 1.00 35.24 102 ILE C C 1
ATOM 3492 O O . ILE C 1 114 ? 1.177 -16.197 -53.648 1.00 36.05 102 ILE C O 1
ATOM 3497 N N . VAL C 1 115 ? 1.042 -14.106 -52.815 1.00 34.38 103 VAL C N 1
ATOM 3498 C CA . VAL C 1 115 ? 1.969 -14.337 -51.728 1.00 34.28 103 VAL C CA 1
ATOM 3499 C C . VAL C 1 115 ? 1.230 -14.148 -50.391 1.00 35.03 103 VAL C C 1
ATOM 3500 O O . VAL C 1 115 ? 0.578 -13.126 -50.170 1.00 34.82 103 VAL C O 1
ATOM 3504 N N . ILE C 1 116 ? 1.316 -15.151 -49.522 1.00 36.00 104 ILE C N 1
ATOM 3505 C CA . ILE C 1 116 ? 0.680 -15.093 -48.208 1.00 36.52 104 ILE C CA 1
ATOM 3506 C C . ILE C 1 116 ? 1.737 -14.839 -47.166 1.00 37.18 104 ILE C C 1
ATOM 3507 O O . ILE C 1 116 ? 2.522 -15.714 -46.822 1.00 38.13 104 ILE C O 1
ATOM 3512 N N . GLU C 1 117 ? 1.774 -13.607 -46.688 1.00 38.72 105 GLU C N 1
ATOM 3513 C CA . GLU C 1 117 ? 2.786 -13.184 -45.754 1.00 38.96 105 GLU C CA 1
ATOM 3514 C C . GLU C 1 117 ? 2.230 -13.425 -44.369 1.00 38.28 105 GLU C C 1
ATOM 3515 O O . GLU C 1 117 ? 1.255 -12.796 -43.977 1.00 40.13 105 GLU C O 1
ATOM 3521 N N . ALA C 1 118 ? 2.827 -14.354 -43.640 1.00 37.45 106 ALA C N 1
ATOM 3522 C CA . ALA C 1 118 ? 2.397 -14.649 -42.270 1.00 36.51 106 ALA C CA 1
ATOM 3523 C C . ALA C 1 118 ? 3.466 -15.380 -41.459 1.00 35.82 106 ALA C C 1
ATOM 3524 O O . ALA C 1 118 ? 3.881 -16.511 -41.778 1.00 34.17 106 ALA C O 1
ATOM 3526 N N . ALA C 1 119 ? 3.877 -14.740 -40.374 1.00 34.65 107 ALA C N 1
ATOM 3527 C CA . ALA C 1 119 ? 4.712 -15.411 -39.392 1.00 35.09 107 ALA C CA 1
ATOM 3528 C C . ALA C 1 119 ? 4.070 -16.764 -38.972 1.00 36.14 107 ALA C C 1
ATOM 3529 O O . ALA C 1 119 ? 4.754 -17.749 -38.755 1.00 36.05 107 ALA C O 1
ATOM 3531 N N . LEU C 1 120 ? 2.750 -16.787 -38.838 1.00 37.45 108 LEU C N 1
ATOM 3532 C CA . LEU C 1 120 ? 2.050 -17.952 -38.312 1.00 38.03 108 LEU C CA 1
ATOM 3533 C C . LEU C 1 120 ? 1.422 -18.795 -39.422 1.00 37.00 108 LEU C C 1
ATOM 3534 O O . LEU C 1 120 ? 0.358 -19.409 -39.240 1.00 37.28 108 LEU C O 1
ATOM 3539 N N . LEU C 1 121 ? 2.107 -18.863 -40.552 1.00 36.06 109 LEU C N 1
ATOM 3540 C CA . LEU C 1 121 ? 1.629 -19.679 -41.677 1.00 36.62 109 LEU C CA 1
ATOM 3541 C C . LEU C 1 121 ? 1.282 -21.105 -41.261 1.00 37.80 109 LEU C C 1
ATOM 3542 O O . LEU C 1 121 ? 0.178 -21.588 -41.541 1.00 39.80 109 LEU C O 1
ATOM 3547 N N . LYS C 1 122 ? 2.201 -21.767 -40.562 1.00 37.48 110 LYS C N 1
ATOM 3548 C CA . LYS C 1 122 ? 1.935 -23.122 -40.132 1.00 37.98 110 LYS C CA 1
ATOM 3549 C C . LYS C 1 122 ? 0.883 -23.191 -39.057 1.00 36.30 110 LYS C C 1
ATOM 3550 O O . LYS C 1 122 ? -0.022 -23.997 -39.167 1.00 36.30 110 LYS C O 1
ATOM 3556 N N . ARG C 1 123 ? 1.011 -22.362 -38.016 1.00 36.60 111 ARG C N 1
ATOM 3557 C CA . ARG C 1 123 ? 0.113 -22.459 -36.857 1.00 35.75 111 ARG C CA 1
ATOM 3558 C C . ARG C 1 123 ? -1.323 -22.280 -37.281 1.00 36.05 111 ARG C C 1
ATOM 3559 O O . ARG C 1 123 ? -2.185 -22.831 -36.683 1.00 35.28 111 ARG C O 1
ATOM 3575 N N . GLY C 1 125 ? -2.595 -23.166 -40.222 1.00 39.69 113 GLY C N 1
ATOM 3576 C CA . GLY C 1 125 ? -2.933 -24.081 -41.288 1.00 39.14 113 GLY C CA 1
ATOM 3577 C C . GLY C 1 125 ? -2.974 -23.424 -42.653 1.00 40.24 113 GLY C C 1
ATOM 3578 O O . GLY C 1 125 ? -3.484 -24.032 -43.588 1.00 40.82 113 GLY C O 1
ATOM 3579 N N . LEU C 1 126 ? -2.412 -22.211 -42.794 1.00 38.54 114 LEU C N 1
ATOM 3580 C CA . LEU C 1 126 ? -2.377 -21.554 -44.095 1.00 37.77 114 LEU C CA 1
ATOM 3581 C C . LEU C 1 126 ? -1.355 -22.173 -45.032 1.00 37.66 114 LEU C C 1
ATOM 3582 O O . LEU C 1 126 ? -1.497 -22.043 -46.232 1.00 36.58 114 LEU C O 1
ATOM 3587 N N . ASP C 1 127 ? -0.324 -22.829 -44.500 1.00 38.00 115 ASP C N 1
ATOM 3588 C CA . ASP C 1 127 ? 0.663 -23.508 -45.362 1.00 39.54 115 ASP C CA 1
ATOM 3589 C C . ASP C 1 127 ? 0.008 -24.529 -46.327 1.00 40.45 115 ASP C C 1
ATOM 3590 O O . ASP C 1 127 ? 0.492 -24.736 -47.438 1.00 41.43 115 ASP C O 1
ATOM 3595 N N . GLN C 1 128 ? -1.107 -25.117 -45.903 1.00 40.99 116 GLN C N 1
ATOM 3596 C CA . GLN C 1 128 ? -1.922 -26.015 -46.725 1.00 42.21 116 GLN C CA 1
ATOM 3597 C C . GLN C 1 128 ? -2.544 -25.379 -47.970 1.00 41.15 116 GLN C C 1
ATOM 3598 O O . GLN C 1 128 ? -2.927 -26.072 -48.889 1.00 41.34 116 GLN C O 1
ATOM 3604 N N . LEU C 1 129 ? -2.697 -24.064 -47.966 1.00 41.29 117 LEU C N 1
ATOM 3605 C CA . LEU C 1 129 ? -3.188 -23.337 -49.135 1.00 40.37 117 LEU C CA 1
ATOM 3606 C C . LEU C 1 129 ? -2.093 -23.013 -50.131 1.00 39.48 117 LEU C C 1
ATOM 3607 O O . LEU C 1 129 ? -2.391 -22.520 -51.208 1.00 40.77 117 LEU C O 1
ATOM 3612 N N . CYS C 1 130 ? -0.839 -23.284 -49.783 1.00 38.16 118 CYS C N 1
ATOM 3613 C CA . CYS C 1 130 ? 0.298 -22.841 -50.588 1.00 37.29 118 CYS C CA 1
ATOM 3614 C C . CYS C 1 130 ? 0.863 -23.892 -51.525 1.00 35.46 118 CYS C C 1
ATOM 3615 O O . CYS C 1 130 ? 1.016 -25.019 -51.146 1.00 37.39 118 CYS C O 1
ATOM 3618 N N . ASP C 1 131 ? 1.233 -23.500 -52.726 1.00 34.95 119 ASP C N 1
ATOM 3619 C CA . ASP C 1 131 ? 1.967 -24.379 -53.635 1.00 35.02 119 ASP C CA 1
ATOM 3620 C C . ASP C 1 131 ? 3.440 -24.502 -53.247 1.00 34.69 119 ASP C C 1
ATOM 3621 O O . ASP C 1 131 ? 4.056 -25.507 -53.546 1.00 34.53 119 ASP C O 1
ATOM 3626 N N . HIS C 1 132 ? 4.028 -23.427 -52.708 1.00 34.47 120 HIS C N 1
ATOM 3627 C CA . HIS C 1 132 ? 5.383 -23.472 -52.145 1.00 33.60 120 HIS C CA 1
ATOM 3628 C C . HIS C 1 132 ? 5.421 -22.587 -50.951 1.00 34.20 120 HIS C C 1
ATOM 3629 O O . HIS C 1 132 ? 4.603 -21.685 -50.813 1.00 35.68 120 HIS C O 1
ATOM 3636 N N . VAL C 1 133 ? 6.375 -22.857 -50.080 1.00 34.24 121 VAL C N 1
ATOM 3637 C CA . VAL C 1 133 ? 6.576 -22.060 -48.902 1.00 34.55 121 VAL C CA 1
ATOM 3638 C C . VAL C 1 133 ? 8.032 -21.604 -48.874 1.00 35.91 121 VAL C C 1
ATOM 3639 O O . VAL C 1 133 ? 8.942 -22.409 -49.110 1.00 36.70 121 VAL C O 1
ATOM 3643 N N . ILE C 1 134 ? 8.231 -20.311 -48.621 1.00 36.13 122 ILE C N 1
ATOM 3644 C CA . ILE C 1 134 ? 9.545 -19.783 -48.288 1.00 36.88 122 ILE C CA 1
ATOM 3645 C C . ILE C 1 134 ? 9.548 -19.453 -46.801 1.00 36.37 122 ILE C C 1
ATOM 3646 O O . ILE C 1 134 ? 8.645 -18.756 -46.320 1.00 36.37 122 ILE C O 1
ATOM 3651 N N . THR C 1 135 ? 10.557 -19.948 -46.084 1.00 35.32 123 THR C N 1
ATOM 3652 C CA . THR C 1 135 ? 10.822 -19.486 -44.729 1.00 34.99 123 THR C CA 1
ATOM 3653 C C . THR C 1 135 ? 12.031 -18.555 -44.722 1.00 35.02 123 THR C C 1
ATOM 3654 O O . THR C 1 135 ? 13.123 -18.955 -45.130 1.00 34.40 123 THR C O 1
ATOM 3658 N N . VAL C 1 136 ? 11.821 -17.338 -44.206 1.00 33.88 124 VAL C N 1
ATOM 3659 C CA . VAL C 1 136 ? 12.900 -16.421 -43.985 1.00 34.30 124 VAL C CA 1
ATOM 3660 C C . VAL C 1 136 ? 13.505 -16.669 -42.599 1.00 33.73 124 VAL C C 1
ATOM 3661 O O . VAL C 1 136 ? 12.783 -16.714 -41.604 1.00 35.13 124 VAL C O 1
ATOM 3665 N N . VAL C 1 137 ? 14.828 -16.812 -42.519 1.00 31.27 125 VAL C N 1
ATOM 3666 C CA . VAL C 1 137 ? 15.462 -16.941 -41.213 1.00 30.41 125 VAL C CA 1
ATOM 3667 C C . VAL C 1 137 ? 16.534 -15.922 -41.020 1.00 30.09 125 VAL C C 1
ATOM 3668 O O . VAL C 1 137 ? 17.110 -15.438 -41.978 1.00 30.57 125 VAL C O 1
ATOM 3672 N N . ALA C 1 138 ? 16.814 -15.632 -39.752 1.00 30.29 126 ALA C N 1
ATOM 3673 C CA . ALA C 1 138 ? 17.892 -14.741 -39.349 1.00 29.33 126 ALA C CA 1
ATOM 3674 C C . ALA C 1 138 ? 18.207 -14.983 -37.891 1.00 29.73 126 ALA C C 1
ATOM 3675 O O . ALA C 1 138 ? 17.366 -15.441 -37.118 1.00 29.63 126 ALA C O 1
ATOM 3677 N N . SER C 1 139 ? 19.449 -14.680 -37.525 1.00 31.77 127 SER C N 1
ATOM 3678 C CA . SER C 1 139 ? 19.912 -14.884 -36.170 1.00 31.05 127 SER C CA 1
ATOM 3679 C C . SER C 1 139 ? 19.140 -13.998 -35.183 1.00 32.75 127 SER C C 1
ATOM 3680 O O . SER C 1 139 ? 18.650 -12.909 -35.510 1.00 32.18 127 SER C O 1
ATOM 3683 N N . ARG C 1 140 ? 19.096 -14.463 -33.949 1.00 35.43 128 ARG C N 1
ATOM 3684 C CA . ARG C 1 140 ? 18.457 -13.735 -32.900 1.00 35.91 128 ARG C CA 1
ATOM 3685 C C . ARG C 1 140 ? 19.071 -12.334 -32.762 1.00 36.68 128 ARG C C 1
ATOM 3686 O O . ARG C 1 140 ? 18.335 -11.331 -32.689 1.00 37.94 128 ARG C O 1
ATOM 3694 N N . GLU C 1 141 ? 20.404 -12.238 -32.755 1.00 35.98 129 GLU C N 1
ATOM 3695 C CA . GLU C 1 141 ? 21.029 -10.899 -32.595 1.00 35.67 129 GLU C CA 1
ATOM 3696 C C . GLU C 1 141 ? 20.622 -9.949 -33.747 1.00 35.35 129 GLU C C 1
ATOM 3697 O O . GLU C 1 141 ? 20.361 -8.760 -33.518 1.00 36.91 129 GLU C O 1
ATOM 3700 N N . THR C 1 142 ? 20.536 -10.483 -34.969 1.00 34.83 130 THR C N 1
ATOM 3701 C CA . THR C 1 142 ? 20.075 -9.690 -36.117 1.00 34.44 130 THR C CA 1
ATOM 3702 C C . THR C 1 142 ? 18.641 -9.247 -35.888 1.00 34.31 130 THR C C 1
ATOM 3703 O O . THR C 1 142 ? 18.314 -8.085 -36.070 1.00 34.61 130 THR C O 1
ATOM 3707 N N . ILE C 1 143 ? 17.787 -10.178 -35.480 1.00 33.72 131 ILE C N 1
ATOM 3708 C CA . ILE C 1 143 ? 16.385 -9.860 -35.282 1.00 35.08 131 ILE C CA 1
ATOM 3709 C C . ILE C 1 143 ? 16.211 -8.747 -34.247 1.00 35.50 131 ILE C C 1
ATOM 3710 O O . ILE C 1 143 ? 15.460 -7.818 -34.470 1.00 36.32 131 ILE C O 1
ATOM 3715 N N . LEU C 1 144 ? 16.931 -8.840 -33.135 1.00 36.23 132 LEU C N 1
ATOM 3716 C CA . LEU C 1 144 ? 16.827 -7.846 -32.060 1.00 36.65 132 LEU C CA 1
ATOM 3717 C C . LEU C 1 144 ? 17.314 -6.460 -32.475 1.00 37.14 132 LEU C C 1
ATOM 3718 O O . LEU C 1 144 ? 16.725 -5.486 -32.064 1.00 38.85 132 LEU C O 1
ATOM 3723 N N . LYS C 1 145 ? 18.356 -6.358 -33.297 1.00 38.44 133 LYS C N 1
ATOM 3724 C CA . LYS C 1 145 ? 18.797 -5.037 -33.779 1.00 39.70 133 LYS C CA 1
ATOM 3725 C C . LYS C 1 145 ? 17.697 -4.380 -34.617 1.00 40.91 133 LYS C C 1
ATOM 3726 O O . LYS C 1 145 ? 17.627 -3.156 -34.675 1.00 43.63 133 LYS C O 1
ATOM 3729 N N . ARG C 1 146 ? 16.868 -5.190 -35.281 1.00 40.39 134 ARG C N 1
ATOM 3730 C CA . ARG C 1 146 ? 15.923 -4.701 -36.280 1.00 40.02 134 ARG C CA 1
ATOM 3731 C C . ARG C 1 146 ? 14.547 -4.341 -35.765 1.00 41.73 134 ARG C C 1
ATOM 3732 O O . ARG C 1 146 ? 13.904 -3.456 -36.302 1.00 42.42 134 ARG C O 1
ATOM 3740 N N . ASN C 1 147 ? 14.053 -5.097 -34.795 1.00 43.80 135 ASN C N 1
ATOM 3741 C CA . ASN C 1 147 ? 12.649 -4.996 -34.344 1.00 45.20 135 ASN C CA 1
ATOM 3742 C C . ASN C 1 147 ? 12.561 -4.898 -32.834 1.00 47.21 135 ASN C C 1
ATOM 3743 O O . ASN C 1 147 ? 13.127 -5.715 -32.114 1.00 50.42 135 ASN C O 1
ATOM 3748 N N . ARG C 1 148 ? 11.814 -3.927 -32.339 1.00 48.14 136 ARG C N 1
ATOM 3749 C CA . ARG C 1 148 ? 11.797 -3.664 -30.895 1.00 48.91 136 ARG C CA 1
ATOM 3750 C C . ARG C 1 148 ? 10.794 -4.523 -30.132 1.00 48.12 136 ARG C C 1
ATOM 3751 O O . ARG C 1 148 ? 10.924 -4.686 -28.950 1.00 48.22 136 ARG C O 1
ATOM 3759 N N . GLU C 1 149 ? 9.799 -5.063 -30.821 1.00 49.71 137 GLU C N 1
ATOM 3760 C CA . GLU C 1 149 ? 8.847 -6.011 -30.237 1.00 50.17 137 GLU C CA 1
ATOM 3761 C C . GLU C 1 149 ? 9.377 -7.438 -30.155 1.00 48.11 137 GLU C C 1
ATOM 3762 O O . GLU C 1 149 ? 8.769 -8.290 -29.519 1.00 48.21 137 GLU C O 1
ATOM 3768 N N . ALA C 1 150 ? 10.511 -7.703 -30.787 1.00 45.18 138 ALA C N 1
ATOM 3769 C CA . ALA C 1 150 ? 10.982 -9.090 -30.912 1.00 43.49 138 ALA C CA 1
ATOM 3770 C C . ALA C 1 150 ? 11.319 -9.732 -29.557 1.00 42.28 138 ALA C C 1
ATOM 3771 O O . ALA C 1 150 ? 11.000 -10.895 -29.276 1.00 40.91 138 ALA C O 1
ATOM 3773 N N . ASP C 1 151 ? 12.013 -8.985 -28.729 1.00 43.69 139 ASP C N 1
ATOM 3774 C CA . ASP C 1 151 ? 12.389 -9.484 -27.428 1.00 45.53 139 ASP C CA 1
ATOM 3775 C C . ASP C 1 151 ? 11.232 -10.183 -26.743 1.00 44.86 139 ASP C C 1
ATOM 3776 O O . ASP C 1 151 ? 11.378 -11.302 -26.216 1.00 45.79 139 ASP C O 1
ATOM 3781 N N . ARG C 1 152 ? 10.088 -9.504 -26.767 1.00 44.23 140 ARG C N 1
ATOM 3782 C CA . ARG C 1 152 ? 8.872 -9.982 -26.134 1.00 43.70 140 ARG C CA 1
ATOM 3783 C C . ARG C 1 152 ? 8.105 -11.044 -26.925 1.00 41.49 140 ARG C C 1
ATOM 3784 O O . ARG C 1 152 ? 7.527 -11.953 -26.336 1.00 42.83 140 ARG C O 1
ATOM 3792 N N . ARG C 1 153 ? 8.105 -10.946 -28.241 1.00 38.66 141 ARG C N 1
ATOM 3793 C CA . ARG C 1 153 ? 7.238 -11.801 -29.021 1.00 37.59 141 ARG C CA 1
ATOM 3794 C C . ARG C 1 153 ? 7.886 -13.083 -29.497 1.00 36.59 141 ARG C C 1
ATOM 3795 O O . ARG C 1 153 ? 7.193 -14.037 -29.792 1.00 35.70 141 ARG C O 1
ATOM 3803 N N . LEU C 1 154 ? 9.208 -13.102 -29.575 1.00 37.08 142 LEU C N 1
ATOM 3804 C CA . LEU C 1 154 ? 9.919 -14.312 -29.965 1.00 36.77 142 LEU C CA 1
ATOM 3805 C C . LEU C 1 154 ? 9.597 -15.488 -29.052 1.00 36.71 142 LEU C C 1
ATOM 3806 O O . LEU C 1 154 ? 9.537 -16.635 -29.502 1.00 38.89 142 LEU C O 1
ATOM 3811 N N . LYS C 1 155 ? 9.379 -15.205 -27.774 1.00 36.44 143 LYS C N 1
ATOM 3812 C CA . LYS C 1 155 ? 9.055 -16.268 -26.804 1.00 36.59 143 LYS C CA 1
ATOM 3813 C C . LYS C 1 155 ? 7.804 -17.029 -27.252 1.00 35.73 143 LYS C C 1
ATOM 3814 O O . LYS C 1 155 ? 7.633 -18.175 -26.878 1.00 37.04 143 LYS C O 1
ATOM 3816 N N . PHE C 1 156 ? 6.931 -16.384 -28.044 1.00 34.40 144 PHE C N 1
ATOM 3817 C CA . PHE C 1 156 ? 5.698 -17.029 -28.546 1.00 33.39 144 PHE C CA 1
ATOM 3818 C C . PHE C 1 156 ? 5.833 -17.467 -30.007 1.00 33.44 144 PHE C C 1
ATOM 3819 O O . PHE C 1 156 ? 4.826 -17.687 -30.680 1.00 32.15 144 PHE C O 1
ATOM 3827 N N . GLN C 1 157 ? 7.072 -17.624 -30.485 1.00 33.69 145 GLN C N 1
ATOM 3828 C CA . GLN C 1 157 ? 7.321 -18.044 -31.850 1.00 34.98 145 GLN C CA 1
ATOM 3829 C C . GLN C 1 157 ? 8.256 -19.265 -31.961 1.00 36.86 145 GLN C C 1
ATOM 3830 O O . GLN C 1 157 ? 8.730 -19.596 -33.052 1.00 37.82 145 GLN C O 1
ATOM 3836 N N . GLU C 1 158 ? 8.476 -19.958 -30.853 1.00 39.06 146 GLU C N 1
ATOM 3837 C CA . GLU C 1 158 ? 9.333 -21.151 -30.847 1.00 41.86 146 GLU C CA 1
ATOM 3838 C C . GLU C 1 158 ? 8.830 -22.266 -31.819 1.00 41.25 146 GLU C C 1
ATOM 3839 O O . GLU C 1 158 ? 9.635 -23.009 -32.344 1.00 42.15 146 GLU C O 1
ATOM 3845 N N . ASP C 1 159 ? 7.535 -22.326 -32.129 1.00 42.19 147 ASP C N 1
ATOM 3846 C CA . ASP C 1 159 ? 7.021 -23.326 -33.099 1.00 42.71 147 ASP C CA 1
ATOM 3847 C C . ASP C 1 159 ? 7.129 -22.903 -34.572 1.00 43.05 147 ASP C C 1
ATOM 3848 O O . ASP C 1 159 ? 6.685 -23.633 -35.457 1.00 45.54 147 ASP C O 1
ATOM 3853 N N . ILE C 1 160 ? 7.678 -21.713 -34.836 1.00 41.15 148 ILE C N 1
ATOM 3854 C CA . ILE C 1 160 ? 7.867 -21.242 -36.207 1.00 39.54 148 ILE C CA 1
ATOM 3855 C C . ILE C 1 160 ? 9.217 -21.734 -36.685 1.00 40.09 148 ILE C C 1
ATOM 3856 O O . ILE C 1 160 ? 10.219 -21.041 -36.539 1.00 40.49 148 ILE C O 1
ATOM 3861 N N . VAL C 1 161 ? 9.234 -22.942 -37.226 1.00 40.51 149 VAL C N 1
ATOM 3862 C CA . VAL C 1 161 ? 10.474 -23.599 -37.599 1.00 40.91 149 VAL C CA 1
ATOM 3863 C C . VAL C 1 161 ? 10.603 -23.539 -39.125 1.00 41.41 149 VAL C C 1
ATOM 3864 O O . VAL C 1 161 ? 9.590 -23.427 -39.823 1.00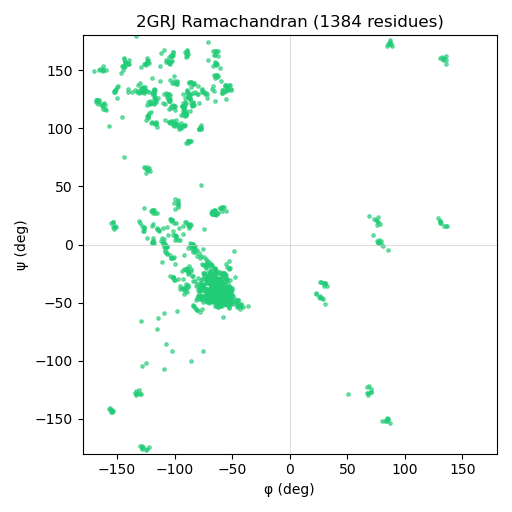 43.67 149 VAL C O 1
ATOM 3868 N N . PRO C 1 162 ? 11.832 -23.619 -39.651 1.00 40.28 150 PRO C N 1
ATOM 3869 C CA . PRO C 1 162 ? 12.025 -23.560 -41.102 1.00 40.16 150 PRO C CA 1
ATOM 3870 C C . PRO C 1 162 ? 11.244 -24.652 -41.870 1.00 39.78 150 PRO C C 1
ATOM 3871 O O . PRO C 1 162 ? 11.296 -25.829 -41.499 1.00 41.07 150 PRO C O 1
ATOM 3875 N N . GLN C 1 163 ? 10.525 -24.243 -42.931 1.00 40.11 151 GLN C N 1
ATOM 3876 C CA . GLN C 1 163 ? 9.819 -25.195 -43.809 1.00 38.31 151 GLN C CA 1
ATOM 3877 C C . GLN C 1 163 ? 9.914 -24.675 -45.236 1.00 35.92 151 GLN C C 1
ATOM 3878 O O . GLN C 1 163 ? 10.096 -23.493 -45.465 1.00 35.80 151 GLN C O 1
ATOM 3884 N N . GLY C 1 164 ? 9.846 -25.586 -46.190 1.00 34.67 152 GLY C N 1
ATOM 3885 C CA . GLY C 1 164 ? 9.949 -25.266 -47.594 1.00 33.74 152 GLY C CA 1
ATOM 3886 C C . GLY C 1 164 ? 11.366 -24.851 -47.961 1.00 35.61 152 GLY C C 1
ATOM 3887 O O . GLY C 1 164 ? 12.324 -25.563 -47.699 1.00 36.41 152 GLY C O 1
ATOM 3888 N N . ILE C 1 165 ? 11.475 -23.686 -48.582 1.00 36.65 153 ILE C N 1
ATOM 3889 C CA . ILE C 1 165 ? 12.711 -23.183 -49.084 1.00 36.97 153 ILE C CA 1
ATOM 3890 C C . ILE C 1 165 ? 13.155 -22.125 -48.098 1.00 35.69 153 ILE C C 1
ATOM 3891 O O . ILE C 1 165 ? 12.458 -21.146 -47.911 1.00 35.54 153 ILE C O 1
ATOM 3896 N N . VAL C 1 166 ? 14.307 -22.356 -47.459 1.00 33.92 154 VAL C N 1
ATOM 3897 C CA . VAL C 1 166 ? 14.817 -21.491 -46.429 1.00 32.02 154 VAL C CA 1
ATOM 3898 C C . VAL C 1 166 ? 15.708 -20.467 -47.066 1.00 31.96 154 VAL C C 1
ATOM 3899 O O . VAL C 1 166 ? 16.633 -20.824 -47.769 1.00 33.81 154 VAL C O 1
ATOM 3903 N N . VAL C 1 167 ? 15.398 -19.201 -46.789 1.00 30.67 155 VAL C N 1
ATOM 3904 C CA . VAL C 1 167 ? 16.117 -18.051 -47.256 1.00 31.83 155 VAL C CA 1
ATOM 3905 C C . VAL C 1 167 ? 16.726 -17.310 -46.024 1.00 33.04 155 VAL C C 1
ATOM 3906 O O . VAL C 1 167 ? 16.044 -16.614 -45.250 1.00 34.46 155 VAL C O 1
ATOM 3910 N N . ALA C 1 168 ? 18.024 -17.454 -45.848 1.00 33.42 156 ALA C N 1
ATOM 3911 C CA . ALA C 1 168 ? 18.751 -16.733 -44.815 1.00 33.38 156 ALA C CA 1
ATOM 3912 C C . ALA C 1 168 ? 18.892 -15.256 -45.183 1.00 34.30 156 ALA C C 1
ATOM 3913 O O . ALA C 1 168 ? 19.336 -14.960 -46.284 1.00 35.64 156 ALA C O 1
ATOM 3915 N N . ASN C 1 169 ? 18.558 -14.361 -44.249 1.00 34.45 157 ASN C N 1
ATOM 3916 C CA . ASN C 1 169 ? 18.633 -12.901 -44.441 1.00 33.94 157 ASN C CA 1
ATOM 3917 C C . ASN C 1 169 ? 19.473 -12.290 -43.316 1.00 34.19 157 ASN C C 1
ATOM 3918 O O . ASN C 1 169 ? 18.951 -11.573 -42.454 1.00 34.08 157 ASN C O 1
ATOM 3923 N N . ASN C 1 170 ? 20.758 -12.636 -43.302 1.00 35.49 158 ASN C N 1
ATOM 3924 C CA . ASN C 1 170 ? 21.699 -12.140 -42.278 1.00 36.66 158 ASN C CA 1
ATOM 3925 C C . ASN C 1 170 ? 22.776 -11.234 -42.870 1.00 36.56 158 ASN C C 1
ATOM 3926 O O . ASN C 1 170 ? 23.747 -10.946 -42.214 1.00 38.74 158 ASN C O 1
ATOM 3931 N N . SER C 1 171 ? 22.630 -10.786 -44.106 1.00 35.75 159 SER C N 1
ATOM 3932 C CA . SER C 1 171 ? 23.603 -9.846 -44.631 1.00 34.21 159 SER C CA 1
ATOM 3933 C C . SER C 1 171 ? 22.859 -8.675 -45.265 1.00 32.80 159 SER C C 1
ATOM 3934 O O . SER C 1 171 ? 22.017 -8.076 -44.586 1.00 32.41 159 SER C O 1
ATOM 3937 N N . THR C 1 172 ? 23.140 -8.358 -46.534 1.00 31.49 160 THR C N 1
ATOM 3938 C CA . THR C 1 172 ? 22.616 -7.151 -47.146 1.00 31.13 160 THR C CA 1
ATOM 3939 C C . THR C 1 172 ? 21.253 -7.400 -47.800 1.00 33.26 160 THR C C 1
ATOM 3940 O O . THR C 1 172 ? 20.843 -8.561 -48.027 1.00 35.44 160 THR C O 1
ATOM 3944 N N . LEU C 1 173 ? 20.576 -6.302 -48.128 1.00 33.67 161 LEU C N 1
ATOM 3945 C CA . LEU C 1 173 ? 19.374 -6.336 -48.968 1.00 34.63 161 LEU C CA 1
ATOM 3946 C C . LEU C 1 173 ? 19.653 -6.842 -50.389 1.00 35.24 161 LEU C C 1
ATOM 3947 O O . LEU C 1 173 ? 18.878 -7.611 -50.946 1.00 37.93 161 LEU C O 1
ATOM 3952 N N . GLU C 1 174 ? 20.759 -6.403 -50.973 1.00 36.76 162 GLU C N 1
ATOM 3953 C CA . GLU C 1 174 ? 21.179 -6.891 -52.288 1.00 38.23 162 GLU C CA 1
ATOM 3954 C C . GLU C 1 174 ? 21.369 -8.430 -52.265 1.00 37.63 162 GLU C C 1
ATOM 3955 O O . GLU C 1 174 ? 20.987 -9.130 -53.197 1.00 38.55 162 GLU C O 1
ATOM 3958 N N . ASP C 1 175 ? 21.971 -8.956 -51.210 1.00 37.12 163 ASP C N 1
ATOM 3959 C CA . ASP C 1 175 ? 22.139 -10.389 -51.122 1.00 37.74 163 ASP C CA 1
ATOM 3960 C C . ASP C 1 175 ? 20.780 -11.062 -50.999 1.00 37.08 163 ASP C C 1
ATOM 3961 O O . ASP C 1 175 ? 20.563 -12.107 -51.567 1.00 38.67 163 ASP C O 1
ATOM 3966 N N . LEU C 1 176 ? 19.873 -10.471 -50.240 1.00 36.15 164 LEU C N 1
ATOM 3967 C CA . LEU C 1 176 ? 18.527 -11.002 -50.125 1.00 35.99 164 LEU C CA 1
ATOM 3968 C C . LEU C 1 176 ? 17.819 -10.978 -51.476 1.00 37.66 164 LEU C C 1
ATOM 3969 O O . LEU C 1 176 ? 17.177 -11.954 -51.845 1.00 38.81 164 LEU C O 1
ATOM 3974 N N . GLU C 1 177 ? 17.932 -9.869 -52.211 1.00 38.34 165 GLU C N 1
ATOM 3975 C CA . GLU C 1 177 ? 17.343 -9.781 -53.554 1.00 38.59 165 GLU C CA 1
ATOM 3976 C C . GLU C 1 177 ? 17.878 -10.874 -54.470 1.00 36.81 165 GLU C C 1
ATOM 3977 O O . GLU C 1 177 ? 17.099 -11.465 -55.214 1.00 37.51 165 GLU C O 1
ATOM 3983 N N . LYS C 1 178 ? 19.181 -11.157 -54.401 1.00 36.41 166 LYS C N 1
ATOM 3984 C CA . LYS C 1 178 ? 19.776 -12.233 -55.216 1.00 36.87 166 LYS C CA 1
ATOM 3985 C C . LYS C 1 178 ? 19.139 -13.585 -54.859 1.00 36.62 166 LYS C C 1
ATOM 3986 O O . LYS C 1 178 ? 18.744 -14.347 -55.744 1.00 38.05 166 LYS C O 1
ATOM 3989 N N . LYS C 1 179 ? 18.999 -13.862 -53.568 1.00 35.38 167 LYS C N 1
ATOM 3990 C CA . LYS C 1 179 ? 18.423 -15.140 -53.139 1.00 35.57 167 LYS C CA 1
ATOM 3991 C C . LYS C 1 179 ? 16.961 -15.280 -53.574 1.00 36.49 167 LYS C C 1
ATOM 3992 O O . LYS C 1 179 ? 16.544 -16.373 -53.969 1.00 37.46 167 LYS C O 1
ATOM 3998 N N . VAL C 1 180 ? 16.193 -14.180 -53.487 1.00 36.12 168 VAL C N 1
ATOM 3999 C CA . VAL C 1 180 ? 14.770 -14.207 -53.796 1.00 35.54 168 VAL C CA 1
ATOM 4000 C C . VAL C 1 180 ? 14.635 -14.484 -55.286 1.00 37.26 168 VAL C C 1
ATOM 4001 O O . VAL C 1 180 ? 13.786 -15.271 -55.687 1.00 37.12 168 VAL C O 1
ATOM 4005 N N . GLU C 1 181 ? 15.512 -13.894 -56.090 1.00 38.59 169 GLU C N 1
ATOM 4006 C CA . GLU C 1 181 ? 15.540 -14.156 -57.513 1.00 39.71 169 GLU C CA 1
ATOM 4007 C C . GLU C 1 181 ? 15.859 -15.611 -57.824 1.00 38.13 169 GLU C C 1
ATOM 4008 O O . GLU C 1 181 ? 15.250 -16.193 -58.733 1.00 36.50 169 GLU C O 1
ATOM 4014 N N . GLU C 1 182 ? 16.808 -16.204 -57.106 1.00 39.01 170 GLU C N 1
ATOM 4015 C CA . GLU C 1 182 ? 17.133 -17.626 -57.330 1.00 40.79 170 GLU C CA 1
ATOM 4016 C C . GLU C 1 182 ? 16.003 -18.530 -56.947 1.00 38.27 170 GLU C C 1
ATOM 4017 O O . GLU C 1 182 ? 15.764 -19.487 -57.629 1.00 40.39 170 GLU C O 1
ATOM 4023 N N . VAL C 1 183 ? 15.260 -18.199 -55.899 1.00 38.17 171 VAL C N 1
ATOM 4024 C CA . VAL C 1 183 ? 14.069 -18.965 -55.566 1.00 38.27 171 VAL C CA 1
ATOM 4025 C C . VAL C 1 183 ? 13.003 -18.827 -56.668 1.00 40.49 171 VAL C C 1
ATOM 4026 O O . VAL C 1 183 ? 12.383 -19.804 -57.073 1.00 40.89 171 VAL C O 1
ATOM 4038 N N . LYS C 1 185 ? 13.449 -18.200 -59.757 1.00 40.93 173 LYS C N 1
ATOM 4039 C CA . LYS C 1 185 ? 13.900 -19.004 -60.912 1.00 40.81 173 LYS C CA 1
ATOM 4040 C C . LYS C 1 185 ? 13.489 -20.472 -60.732 1.00 40.92 173 LYS C C 1
ATOM 4041 O O . LYS C 1 185 ? 13.193 -21.130 -61.685 1.00 39.37 173 LYS C O 1
ATOM 4044 N N . LEU C 1 186 ? 13.465 -20.971 -59.503 1.00 42.66 174 LEU C N 1
ATOM 4045 C CA . LEU C 1 186 ? 13.054 -22.346 -59.239 1.00 43.94 174 LEU C CA 1
ATOM 4046 C C . LEU C 1 186 ? 11.560 -22.587 -59.413 1.00 44.49 174 LEU C C 1
ATOM 4047 O O . LEU C 1 186 ? 11.163 -23.582 -59.987 1.00 45.73 174 LEU C O 1
ATOM 4052 N N . VAL C 1 187 ? 10.735 -21.696 -58.905 1.00 44.93 175 VAL C N 1
ATOM 4053 C CA . VAL C 1 187 ? 9.329 -21.997 -58.760 1.00 46.84 175 VAL C CA 1
ATOM 4054 C C . VAL C 1 187 ? 8.455 -21.269 -59.734 1.00 47.93 175 VAL C C 1
ATOM 4055 O O . VAL C 1 187 ? 7.266 -21.498 -59.750 1.00 47.61 175 VAL C O 1
ATOM 4059 N N . TRP C 1 188 ? 9.042 -20.418 -60.564 1.00 50.27 176 TRP C N 1
ATOM 4060 C CA . TRP C 1 188 ? 8.291 -19.418 -61.333 1.00 51.12 176 TRP C CA 1
ATOM 4061 C C . TRP C 1 188 ? 9.194 -18.809 -62.395 1.00 49.50 176 TRP C C 1
ATOM 4062 O O . TRP C 1 188 ? 8.770 -18.594 -63.511 1.00 50.54 176 TRP C O 1
ATOM 4073 N N . HIS D 1 10 ? -6.150 12.974 -29.020 1.00 52.45 -2 HIS D N 1
ATOM 4074 C CA . HIS D 1 10 ? -5.068 11.986 -28.675 1.00 52.93 -2 HIS D CA 1
ATOM 4075 C C . HIS D 1 10 ? -3.688 12.549 -29.067 1.00 52.36 -2 HIS D C 1
ATOM 4076 O O . HIS D 1 10 ? -3.506 12.882 -30.243 1.00 55.08 -2 HIS D O 1
ATOM 4083 N N . HIS D 1 11 ? -2.732 12.644 -28.114 1.00 48.04 -1 HIS D N 1
ATOM 4084 C CA . HIS D 1 11 ? -1.455 13.353 -28.343 1.00 46.68 -1 HIS D CA 1
ATOM 4085 C C . HIS D 1 11 ? -0.598 12.516 -29.293 1.00 45.99 -1 HIS D C 1
ATOM 4086 O O . HIS D 1 11 ? -0.380 11.325 -29.034 1.00 47.40 -1 HIS D O 1
ATOM 4088 N N . HIS D 1 12 ? -0.137 13.111 -30.395 1.00 43.90 0 HIS D N 1
ATOM 4089 C CA . HIS D 1 12 ? 0.612 12.350 -31.393 1.00 43.50 0 HIS D CA 1
ATOM 4090 C C . HIS D 1 12 ? 1.510 13.238 -32.219 1.00 43.37 0 HIS D C 1
ATOM 4091 O O . HIS D 1 12 ? 1.399 14.443 -32.167 1.00 42.26 0 HIS D O 1
ATOM 4106 N N . VAL D 1 14 ? 2.720 13.509 -36.352 1.00 39.38 2 VAL D N 1
ATOM 4107 C CA . VAL D 1 14 ? 2.442 13.022 -37.687 1.00 37.43 2 VAL D CA 1
ATOM 4108 C C . VAL D 1 14 ? 3.606 13.365 -38.611 1.00 36.49 2 VAL D C 1
ATOM 4109 O O . VAL D 1 14 ? 3.993 14.536 -38.736 1.00 35.42 2 VAL D O 1
ATOM 4113 N N . ILE D 1 15 ? 4.155 12.334 -39.252 1.00 35.52 3 ILE D N 1
ATOM 4114 C CA . ILE D 1 15 ? 5.257 12.477 -40.179 1.00 35.78 3 ILE D CA 1
ATOM 4115 C C . ILE D 1 15 ? 4.785 11.925 -41.508 1.00 35.64 3 ILE D C 1
ATOM 4116 O O . ILE D 1 15 ? 4.400 10.742 -41.597 1.00 36.99 3 ILE D O 1
ATOM 4121 N N . GLY D 1 16 ? 4.803 12.774 -42.537 1.00 35.08 4 GLY D N 1
ATOM 4122 C CA . GLY D 1 16 ? 4.521 12.328 -43.883 1.00 35.17 4 GLY D CA 1
ATOM 4123 C C . GLY D 1 16 ? 5.779 11.729 -44.504 1.00 35.76 4 GLY D C 1
ATOM 4124 O O . GLY D 1 16 ? 6.875 12.244 -44.329 1.00 36.78 4 GLY D O 1
ATOM 4125 N N . VAL D 1 17 ? 5.616 10.619 -45.207 1.00 35.38 5 VAL D N 1
ATOM 4126 C CA . VAL D 1 17 ? 6.710 10.007 -45.955 1.00 35.73 5 VAL D CA 1
ATOM 4127 C C . VAL D 1 17 ? 6.295 9.851 -47.411 1.00 35.08 5 VAL D C 1
ATOM 4128 O O . VAL D 1 17 ? 5.480 9.010 -47.745 1.00 32.60 5 VAL D O 1
ATOM 4132 N N . THR D 1 18 ? 6.866 10.684 -48.257 1.00 35.01 6 THR D N 1
ATOM 4133 C CA . THR D 1 18 ? 6.449 10.772 -49.623 1.00 35.23 6 THR D CA 1
ATOM 4134 C C . THR D 1 18 ? 7.648 10.535 -50.545 1.00 35.52 6 THR D C 1
ATOM 4135 O O . THR D 1 18 ? 8.749 10.234 -50.091 1.00 34.47 6 THR D O 1
ATOM 4139 N N . GLY D 1 19 ? 7.429 10.661 -51.847 1.00 36.11 7 GLY D N 1
ATOM 4140 C CA . GLY D 1 19 ? 8.458 10.344 -52.822 1.00 34.55 7 GLY D CA 1
ATOM 4141 C C . GLY D 1 19 ? 7.901 9.540 -53.965 1.00 32.83 7 GLY D C 1
ATOM 4142 O O . GLY D 1 19 ? 6.876 8.860 -53.846 1.00 29.73 7 GLY D O 1
ATOM 4143 N N . LYS D 1 20 ? 8.564 9.628 -55.111 1.00 33.01 8 LYS D N 1
ATOM 4144 C CA . LYS D 1 20 ? 8.051 8.926 -56.294 1.00 33.21 8 LYS D CA 1
ATOM 4145 C C . LYS D 1 20 ? 8.036 7.411 -56.053 1.00 32.88 8 LYS D C 1
ATOM 4146 O O . LYS D 1 20 ? 8.642 6.902 -55.116 1.00 32.16 8 LYS D O 1
ATOM 4152 N N . ILE D 1 21 ? 7.337 6.714 -56.928 1.00 32.95 9 ILE D N 1
ATOM 4153 C CA . ILE D 1 21 ? 7.348 5.264 -56.958 1.00 33.47 9 ILE D CA 1
ATOM 4154 C C . ILE D 1 21 ? 8.770 4.607 -56.987 1.00 34.36 9 ILE D C 1
ATOM 4155 O O . ILE D 1 21 ? 9.671 4.984 -57.760 1.00 32.79 9 ILE D O 1
ATOM 4160 N N . GLY D 1 22 ? 8.957 3.613 -56.131 1.00 33.69 10 GLY D N 1
ATOM 4161 C CA . GLY D 1 22 ? 10.197 2.867 -56.128 1.00 34.21 10 GLY D CA 1
ATOM 4162 C C . GLY D 1 22 ? 11.328 3.470 -55.314 1.00 34.49 10 GLY D C 1
ATOM 4163 O O . GLY D 1 22 ? 12.377 2.846 -55.169 1.00 33.60 10 GLY D O 1
ATOM 4164 N N . THR D 1 23 ? 11.125 4.665 -54.761 1.00 33.24 11 THR D N 1
ATOM 4165 C CA . THR D 1 23 ? 12.226 5.383 -54.152 1.00 32.73 11 THR D CA 1
ATOM 4166 C C . THR D 1 23 ? 12.576 4.820 -52.809 1.00 32.26 11 THR D C 1
ATOM 4167 O O . THR D 1 23 ? 13.722 4.896 -52.390 1.00 30.82 11 THR D O 1
ATOM 4171 N N . GLY D 1 24 ? 11.584 4.268 -52.118 1.00 34.51 12 GLY D N 1
ATOM 4172 C CA . GLY D 1 24 ? 11.839 3.646 -50.806 1.00 35.78 12 GLY D CA 1
ATOM 4173 C C . GLY D 1 24 ? 10.943 4.032 -49.638 1.00 36.07 12 GLY D C 1
ATOM 4174 O O . GLY D 1 24 ? 11.336 3.818 -48.483 1.00 34.71 12 GLY D O 1
ATOM 4175 N N . LYS D 1 25 ? 9.760 4.571 -49.930 1.00 35.50 13 LYS D N 1
ATOM 4176 C CA . LYS D 1 25 ? 8.775 4.951 -48.890 1.00 36.00 13 LYS D CA 1
ATOM 4177 C C . LYS D 1 25 ? 8.369 3.776 -47.984 1.00 35.81 13 LYS D C 1
ATOM 4178 O O . LYS D 1 25 ? 8.422 3.900 -46.759 1.00 36.39 13 LYS D O 1
ATOM 4184 N N . SER D 1 26 ? 7.987 2.649 -48.576 1.00 35.10 14 SER D N 1
ATOM 4185 C CA . SER D 1 26 ? 7.610 1.460 -47.782 1.00 36.78 14 SER D CA 1
ATOM 4186 C C . SER D 1 26 ? 8.748 1.012 -46.913 1.00 35.32 14 SER D C 1
ATOM 4187 O O . SER D 1 26 ? 8.530 0.604 -45.787 1.00 37.80 14 SER D O 1
ATOM 4190 N N . THR D 1 27 ? 9.962 1.050 -47.458 1.00 33.86 15 THR D N 1
ATOM 4191 C CA . THR D 1 27 ? 11.148 0.585 -46.744 1.00 32.34 15 THR D CA 1
ATOM 4192 C C . THR D 1 27 ? 11.455 1.500 -45.543 1.00 32.24 15 THR D C 1
ATOM 4193 O O . THR D 1 27 ? 11.698 1.017 -44.428 1.00 32.15 15 THR D O 1
ATOM 4197 N N . VAL D 1 28 ? 11.416 2.816 -45.774 1.00 31.88 16 VAL D N 1
ATOM 4198 C CA . VAL D 1 28 ? 11.513 3.779 -44.695 1.00 32.19 16 VAL D CA 1
ATOM 4199 C C . VAL D 1 28 ? 10.413 3.568 -43.713 1.00 32.66 16 VAL D C 1
ATOM 4200 O O . VAL D 1 28 ? 10.653 3.563 -42.506 1.00 34.03 16 VAL D O 1
ATOM 4204 N N . CYS D 1 29 ? 9.199 3.378 -44.198 1.00 33.12 17 CYS D N 1
ATOM 4205 C CA . CYS D 1 29 ? 8.076 3.187 -43.273 1.00 34.75 17 CYS D CA 1
ATOM 4206 C C . CYS D 1 29 ? 8.212 1.948 -42.401 1.00 35.23 17 CYS D C 1
ATOM 4207 O O . CYS D 1 29 ? 7.929 2.010 -41.198 1.00 35.75 17 CYS D O 1
ATOM 4210 N N . GLU D 1 30 ? 8.688 0.849 -42.987 1.00 35.22 18 GLU D N 1
ATOM 4211 C CA . GLU D 1 30 ? 8.925 -0.384 -42.199 1.00 36.78 18 GLU D CA 1
ATOM 4212 C C . GLU D 1 30 ? 9.951 -0.146 -41.106 1.00 34.92 18 GLU D C 1
ATOM 4213 O O . GLU D 1 30 ? 9.795 -0.623 -40.010 1.00 36.48 18 GLU D O 1
ATOM 4219 N N . ILE D 1 31 ? 10.982 0.620 -41.399 1.00 33.76 19 ILE D N 1
ATOM 4220 C CA . ILE D 1 31 ? 11.964 0.931 -40.409 1.00 33.26 19 ILE D CA 1
ATOM 4221 C C . ILE D 1 31 ? 11.316 1.745 -39.275 1.00 33.78 19 ILE D C 1
ATOM 4222 O O . ILE D 1 31 ? 11.427 1.377 -38.100 1.00 33.76 19 ILE D O 1
ATOM 4227 N N . LEU D 1 32 ? 10.635 2.840 -39.621 1.00 33.58 20 LEU D N 1
ATOM 4228 C CA . LEU D 1 32 ? 9.939 3.636 -38.615 1.00 32.57 20 LEU D CA 1
ATOM 4229 C C . LEU D 1 32 ? 8.985 2.782 -37.760 1.00 33.21 20 LEU D C 1
ATOM 4230 O O . LEU D 1 32 ? 8.954 2.929 -36.517 1.00 34.61 20 LEU D O 1
ATOM 4235 N N . LYS D 1 33 ? 8.248 1.874 -38.397 1.00 32.49 21 LYS D N 1
ATOM 4236 C CA . LYS D 1 33 ? 7.348 0.988 -37.653 1.00 34.06 21 LYS D CA 1
ATOM 4237 C C . LYS D 1 33 ? 8.112 0.081 -36.682 1.00 32.78 21 LYS D C 1
ATOM 4238 O O . LYS D 1 33 ? 7.799 -0.006 -35.508 1.00 32.32 21 LYS D O 1
ATOM 4244 N N . ASN D 1 34 ? 9.138 -0.570 -37.200 1.00 33.22 22 ASN D N 1
ATOM 4245 C CA . ASN D 1 34 ? 9.876 -1.599 -36.479 1.00 33.69 22 ASN D CA 1
ATOM 4246 C C . ASN D 1 34 ? 10.834 -1.074 -35.446 1.00 33.48 22 ASN D C 1
ATOM 4247 O O . ASN D 1 34 ? 11.007 -1.664 -34.417 1.00 34.58 22 ASN D O 1
ATOM 4252 N N . LYS D 1 35 ? 11.507 0.009 -35.759 1.00 34.85 23 LYS D N 1
ATOM 4253 C CA . LYS D 1 35 ? 12.491 0.582 -34.858 1.00 36.35 23 LYS D CA 1
ATOM 4254 C C . LYS D 1 35 ? 11.884 1.667 -33.974 1.00 35.67 23 LYS D C 1
ATOM 4255 O O . LYS D 1 35 ? 12.238 1.763 -32.814 1.00 36.86 23 LYS D O 1
ATOM 4261 N N . TYR D 1 36 ? 10.974 2.474 -34.491 1.00 36.01 24 TYR D N 1
ATOM 4262 C CA . TYR D 1 36 ? 10.513 3.615 -33.735 1.00 35.46 24 TYR D CA 1
ATOM 4263 C C . TYR D 1 36 ? 9.089 3.498 -33.300 1.00 35.27 24 TYR D C 1
ATOM 4264 O O . TYR D 1 36 ? 8.588 4.415 -32.709 1.00 37.02 24 TYR D O 1
ATOM 4273 N N . GLY D 1 37 ? 8.424 2.389 -33.584 1.00 34.71 25 GLY D N 1
ATOM 4274 C CA . GLY D 1 37 ? 7.045 2.204 -33.126 1.00 33.33 25 GLY D CA 1
ATOM 4275 C C . GLY D 1 37 ? 5.983 2.998 -33.871 1.00 32.65 25 GLY D C 1
ATOM 4276 O O . GLY D 1 37 ? 4.900 3.197 -33.372 1.00 33.54 25 GLY D O 1
ATOM 4277 N N . ALA D 1 38 ? 6.264 3.437 -35.079 1.00 32.91 26 ALA D N 1
ATOM 4278 C CA . ALA D 1 38 ? 5.283 4.226 -35.799 1.00 33.82 26 ALA D CA 1
ATOM 4279 C C . ALA D 1 38 ? 4.016 3.416 -36.102 1.00 34.36 26 ALA D C 1
ATOM 4280 O O . ALA D 1 38 ? 4.082 2.210 -36.341 1.00 33.63 26 ALA D O 1
ATOM 4282 N N . HIS D 1 39 ? 2.877 4.090 -36.080 1.00 35.04 27 HIS D N 1
ATOM 4283 C CA . HIS D 1 39 ? 1.671 3.579 -36.700 1.00 36.49 27 HIS D CA 1
ATOM 4284 C C . HIS D 1 39 ? 1.667 4.089 -38.160 1.00 36.35 27 HIS D C 1
ATOM 4285 O O . HIS D 1 39 ? 1.595 5.287 -38.423 1.00 37.77 27 HIS D O 1
ATOM 4292 N N . VAL D 1 40 ? 1.771 3.166 -39.102 1.00 34.79 28 VAL D N 1
ATOM 4293 C CA . VAL D 1 40 ? 1.895 3.493 -40.503 1.00 34.27 28 VAL D CA 1
ATOM 4294 C C . VAL D 1 40 ? 0.541 3.502 -41.200 1.00 33.63 28 VAL D C 1
ATOM 4295 O O . VAL D 1 40 ? -0.123 2.493 -41.253 1.00 33.01 28 VAL D O 1
ATOM 4299 N N . VAL D 1 41 ? 0.149 4.652 -41.743 1.00 34.22 29 VAL D N 1
ATOM 4300 C CA . VAL D 1 41 ? -1.081 4.782 -42.505 1.00 34.37 29 VAL D CA 1
ATOM 4301 C C . VAL D 1 41 ? -0.724 4.614 -43.962 1.00 35.41 29 VAL D C 1
ATOM 4302 O O . VAL D 1 41 ? -0.246 5.533 -44.606 1.00 34.43 29 VAL D O 1
ATOM 4306 N N . ASN D 1 42 ? -0.983 3.425 -44.473 1.00 36.44 30 ASN D N 1
ATOM 4307 C CA . ASN D 1 42 ? -0.755 3.129 -45.865 1.00 37.18 30 ASN D CA 1
ATOM 4308 C C . ASN D 1 42 ? -1.869 3.737 -46.728 1.00 36.22 30 ASN D C 1
ATOM 4309 O O . ASN D 1 42 ? -2.954 3.177 -46.863 1.00 37.62 30 ASN D O 1
ATOM 4314 N N . VAL D 1 43 ? -1.590 4.879 -47.334 1.00 36.21 31 VAL D N 1
ATOM 4315 C CA . VAL D 1 43 ? -2.627 5.572 -48.075 1.00 36.49 31 VAL D CA 1
ATOM 4316 C C . VAL D 1 43 ? -3.056 4.780 -49.337 1.00 37.59 31 VAL D C 1
ATOM 4317 O O . VAL D 1 43 ? -4.215 4.833 -49.734 1.00 40.09 31 VAL D O 1
ATOM 4321 N N . ASP D 1 44 ? -2.160 3.998 -49.932 1.00 38.27 32 ASP D N 1
ATOM 4322 C CA . ASP D 1 44 ? -2.557 3.160 -51.068 1.00 37.90 32 ASP D CA 1
ATOM 4323 C C . ASP D 1 44 ? -3.614 2.184 -50.676 1.00 37.32 32 ASP D C 1
ATOM 4324 O O . ASP D 1 44 ? -4.610 2.052 -51.392 1.00 37.93 32 ASP D O 1
ATOM 4329 N N . ARG D 1 45 ? -3.414 1.488 -49.559 1.00 38.18 33 ARG D N 1
ATOM 4330 C CA . ARG D 1 45 ? -4.424 0.521 -49.079 1.00 38.08 33 ARG D CA 1
ATOM 4331 C C . ARG D 1 45 ? -5.752 1.210 -48.832 1.00 37.51 33 ARG D C 1
ATOM 4332 O O . ARG D 1 45 ? -6.814 0.704 -49.202 1.00 37.58 33 ARG D O 1
ATOM 4335 N N . ILE D 1 46 ? -5.694 2.376 -48.201 1.00 37.03 34 ILE D N 1
ATOM 4336 C CA . ILE D 1 46 ? -6.901 3.121 -47.929 1.00 36.75 34 ILE D CA 1
ATOM 4337 C C . ILE D 1 46 ? -7.627 3.411 -49.229 1.00 37.61 34 ILE D C 1
ATOM 4338 O O . ILE D 1 46 ? -8.860 3.359 -49.252 1.00 38.53 34 ILE D O 1
ATOM 4343 N N . GLY D 1 47 ? -6.873 3.734 -50.294 1.00 36.73 35 GLY D N 1
ATOM 4344 C CA . GLY D 1 47 ? -7.440 3.869 -51.640 1.00 35.18 35 GLY D CA 1
ATOM 4345 C C . GLY D 1 47 ? -8.176 2.605 -52.072 1.00 35.47 35 GLY D C 1
ATOM 4346 O O . GLY D 1 47 ? -9.266 2.663 -52.599 1.00 35.43 35 GLY D O 1
ATOM 4347 N N . HIS D 1 48 ? -7.586 1.445 -51.837 1.00 36.14 36 HIS D N 1
ATOM 4348 C CA . HIS D 1 48 ? -8.200 0.188 -52.276 1.00 37.20 36 HIS D CA 1
ATOM 4349 C C . HIS D 1 48 ? -9.547 -0.046 -51.607 1.00 37.18 36 HIS D C 1
ATOM 4350 O O . HIS D 1 48 ? -10.469 -0.629 -52.218 1.00 38.92 36 HIS D O 1
ATOM 4357 N N . GLU D 1 49 ? -9.656 0.377 -50.350 1.00 37.83 37 GLU D N 1
ATOM 4358 C CA . GLU D 1 49 ? -10.913 0.279 -49.609 1.00 38.88 37 GLU D CA 1
ATOM 4359 C C . GLU D 1 49 ? -11.943 1.252 -50.140 1.00 35.94 37 GLU D C 1
ATOM 4360 O O . GLU D 1 49 ? -13.120 0.902 -50.289 1.00 37.25 37 GLU D O 1
ATOM 4366 N N . VAL D 1 50 ? -11.506 2.469 -50.434 1.00 32.71 38 VAL D N 1
ATOM 4367 C CA . VAL D 1 50 ? -12.387 3.476 -51.003 1.00 31.99 38 VAL D CA 1
ATOM 4368 C C . VAL D 1 50 ? -12.941 3.072 -52.396 1.00 33.41 38 VAL D C 1
ATOM 4369 O O . VAL D 1 50 ? -14.131 3.326 -52.729 1.00 31.72 38 VAL D O 1
ATOM 4373 N N . LEU D 1 51 ? -12.083 2.462 -53.211 1.00 34.74 39 LEU D N 1
ATOM 4374 C CA . LEU D 1 51 ? -12.514 1.968 -54.505 1.00 35.69 39 LEU D CA 1
ATOM 4375 C C . LEU D 1 51 ? -13.783 1.111 -54.373 1.00 36.28 39 LEU D C 1
ATOM 4376 O O . LEU D 1 51 ? -14.739 1.288 -55.122 1.00 36.53 39 LEU D O 1
ATOM 4381 N N . GLU D 1 52 ? -13.774 0.181 -53.420 1.00 37.32 40 GLU D N 1
ATOM 4382 C CA . GLU D 1 52 ? -14.913 -0.739 -53.222 1.00 38.89 40 GLU D CA 1
ATOM 4383 C C . GLU D 1 52 ? -16.168 0.007 -52.811 1.00 38.71 40 GLU D C 1
ATOM 4384 O O . GLU D 1 52 ? -17.274 -0.424 -53.080 1.00 39.51 40 GLU D O 1
ATOM 4390 N N . GLU D 1 53 ? -15.980 1.134 -52.149 1.00 39.70 41 GLU D N 1
ATOM 4391 C CA . GLU D 1 53 ? -17.091 1.982 -51.767 1.00 40.15 41 GLU D CA 1
ATOM 4392 C C . GLU D 1 53 ? -17.756 2.740 -52.912 1.00 38.17 41 GLU D C 1
ATOM 4393 O O . GLU D 1 53 ? -18.910 3.101 -52.793 1.00 39.08 41 GLU D O 1
ATOM 4399 N N . VAL D 1 54 ? -17.043 2.986 -54.010 1.00 36.59 42 VAL D N 1
ATOM 4400 C CA . VAL D 1 54 ? -17.598 3.775 -55.136 1.00 34.83 42 VAL D CA 1
ATOM 4401 C C . VAL D 1 54 ? -17.748 2.932 -56.405 1.00 33.82 42 VAL D C 1
ATOM 4402 O O . VAL D 1 54 ? -17.688 3.452 -57.516 1.00 31.87 42 VAL D O 1
ATOM 4406 N N . LYS D 1 55 ? -17.925 1.622 -56.246 1.00 34.60 43 LYS D N 1
ATOM 4407 C CA . LYS D 1 55 ? -18.107 0.738 -57.393 1.00 34.71 43 LYS D CA 1
ATOM 4408 C C . LYS D 1 55 ? -19.012 1.366 -58.456 1.00 34.27 43 LYS D C 1
ATOM 4409 O O . LYS D 1 55 ? -18.632 1.442 -59.616 1.00 33.99 43 LYS D O 1
ATOM 4415 N N . GLU D 1 56 ? -20.208 1.807 -58.059 1.00 33.59 44 GLU D N 1
ATOM 4416 C CA . GLU D 1 56 ? -21.206 2.257 -59.030 1.00 33.76 44 GLU D CA 1
ATOM 4417 C C . GLU D 1 56 ? -20.658 3.451 -59.808 1.00 34.11 44 GLU D C 1
ATOM 4418 O O . GLU D 1 56 ? -20.744 3.472 -61.042 1.00 35.05 44 GLU D O 1
ATOM 4420 N N . LYS D 1 57 ? -20.082 4.431 -59.100 1.00 33.68 45 LYS D N 1
ATOM 4421 C CA . LYS D 1 57 ? -19.582 5.650 -59.760 1.00 34.17 45 LYS D CA 1
ATOM 4422 C C . LYS D 1 57 ? -18.388 5.353 -60.696 1.00 33.51 45 LYS D C 1
ATOM 4423 O O . LYS D 1 57 ? -18.269 5.965 -61.746 1.00 33.76 45 LYS D O 1
ATOM 4426 N N . LEU D 1 58 ? -17.520 4.410 -60.332 1.00 33.05 46 LEU D N 1
ATOM 4427 C CA . LEU D 1 58 ? -16.434 3.978 -61.247 1.00 33.10 46 LEU D CA 1
ATOM 4428 C C . LEU D 1 58 ? -16.992 3.379 -62.528 1.00 32.14 46 LEU D C 1
ATOM 4429 O O . LEU D 1 58 ? -16.461 3.640 -63.605 1.00 32.46 46 LEU D O 1
ATOM 4434 N N . VAL D 1 59 ? -18.016 2.533 -62.403 1.00 30.02 47 VAL D N 1
ATOM 4435 C CA . VAL D 1 59 ? -18.632 1.948 -63.579 1.00 30.62 47 VAL D CA 1
ATOM 4436 C C . VAL D 1 59 ? -19.186 3.092 -64.431 1.00 32.01 47 VAL D C 1
ATOM 4437 O O . VAL D 1 59 ? -18.932 3.152 -65.629 1.00 32.45 47 VAL D O 1
ATOM 4441 N N . GLU D 1 60 ? -19.915 4.015 -63.810 1.00 33.11 48 GLU D N 1
ATOM 4442 C CA . GLU D 1 60 ? -20.486 5.142 -64.553 1.00 33.68 48 GLU D CA 1
ATOM 4443 C C . GLU D 1 60 ? -19.371 5.946 -65.254 1.00 33.05 48 GLU D C 1
ATOM 4444 O O . GLU D 1 60 ? -19.556 6.405 -66.359 1.00 33.58 48 GLU D O 1
ATOM 4450 N N . LEU D 1 61 ? -18.197 6.062 -64.642 1.00 32.92 49 LEU D N 1
ATOM 4451 C CA . LEU D 1 61 ? -17.076 6.789 -65.269 1.00 33.44 49 LEU D CA 1
ATOM 4452 C C . LEU D 1 61 ? -16.325 5.991 -66.344 1.00 33.72 49 LEU D C 1
ATOM 4453 O O . LEU D 1 61 ? -16.054 6.515 -67.416 1.00 34.08 49 LEU D O 1
ATOM 4458 N N . PHE D 1 62 ? -15.977 4.735 -66.047 1.00 33.61 50 PHE D N 1
ATOM 4459 C CA . PHE D 1 62 ? -15.018 3.966 -66.868 1.00 32.34 50 PHE D CA 1
ATOM 4460 C C . PHE D 1 62 ? -15.561 2.677 -67.512 1.00 32.46 50 PHE D C 1
ATOM 4461 O O . PHE D 1 62 ? -14.796 1.911 -68.119 1.00 33.46 50 PHE D O 1
ATOM 4469 N N . GLY D 1 63 ? -16.864 2.429 -67.374 1.00 31.29 51 GLY D N 1
ATOM 4470 C CA . GLY D 1 63 ? -17.474 1.236 -67.946 1.00 30.18 51 GLY D CA 1
ATOM 4471 C C . GLY D 1 63 ? -17.360 0.002 -67.072 1.00 30.76 51 GLY D C 1
ATOM 4472 O O . GLY D 1 63 ? -16.650 0.004 -66.061 1.00 31.41 51 GLY D O 1
ATOM 4473 N N . GLY D 1 64 ? -18.073 -1.053 -67.478 1.00 31.36 52 GLY D N 1
ATOM 4474 C CA . GLY D 1 64 ? -18.080 -2.329 -66.775 1.00 31.37 52 GLY D CA 1
ATOM 4475 C C . GLY D 1 64 ? -16.757 -3.064 -66.762 1.00 31.44 52 GLY D C 1
ATOM 4476 O O . GLY D 1 64 ? -16.558 -3.910 -65.909 1.00 31.04 52 GLY D O 1
ATOM 4477 N N . SER D 1 65 ? -15.847 -2.737 -67.680 1.00 32.49 53 SER D N 1
ATOM 4478 C CA . SER D 1 65 ? -14.528 -3.378 -67.737 1.00 34.14 53 SER D CA 1
ATOM 4479 C C . SER D 1 65 ? -13.743 -3.352 -66.399 1.00 35.95 53 SER D C 1
ATOM 4480 O O . SER D 1 65 ? -12.787 -4.097 -66.248 1.00 38.13 53 SER D O 1
ATOM 4483 N N . VAL D 1 66 ? -14.153 -2.536 -65.420 1.00 34.58 54 VAL D N 1
ATOM 4484 C CA . VAL D 1 66 ? -13.455 -2.472 -64.121 1.00 34.24 54 VAL D CA 1
ATOM 4485 C C . VAL D 1 66 ? -13.997 -3.306 -62.954 1.00 33.20 54 VAL D C 1
ATOM 4486 O O . VAL D 1 66 ? -13.572 -3.067 -61.823 1.00 29.79 54 VAL D O 1
ATOM 4490 N N . LEU D 1 67 ? -14.889 -4.277 -63.202 1.00 34.85 55 LEU D N 1
ATOM 4491 C CA . LEU D 1 67 ? -15.403 -5.172 -62.125 1.00 35.82 55 LEU D CA 1
ATOM 4492 C C . LEU D 1 67 ? -15.216 -6.704 -62.356 1.00 36.12 55 LEU D C 1
ATOM 4493 O O . LEU D 1 67 ? -15.559 -7.238 -63.403 1.00 33.76 55 LEU D O 1
ATOM 4498 N N . GLU D 1 68 ? -14.704 -7.392 -61.334 1.00 38.12 56 GLU D N 1
ATOM 4499 C CA . GLU D 1 68 ? -14.286 -8.784 -61.427 1.00 38.79 56 GLU D CA 1
ATOM 4500 C C . GLU D 1 68 ? -15.328 -9.682 -60.794 1.00 42.19 56 GLU D C 1
ATOM 4501 O O . GLU D 1 68 ? -16.251 -10.122 -61.476 1.00 45.46 56 GLU D O 1
ATOM 4502 N N . ASP D 1 69 ? -15.195 -9.988 -59.505 1.00 43.20 57 ASP D N 1
ATOM 4503 C CA . ASP D 1 69 ? -16.221 -10.817 -58.845 1.00 42.42 57 ASP D CA 1
ATOM 4504 C C . ASP D 1 69 ? -17.390 -9.870 -58.635 1.00 40.68 57 ASP D C 1
ATOM 4505 O O . ASP D 1 69 ? -18.248 -9.715 -59.511 1.00 40.60 57 ASP D O 1
ATOM 4507 N N . GLY D 1 70 ? -17.408 -9.241 -57.471 1.00 37.74 58 GLY D N 1
ATOM 4508 C CA . GLY D 1 70 ? -18.094 -7.981 -57.292 1.00 36.24 58 GLY D CA 1
ATOM 4509 C C . GLY D 1 70 ? -17.077 -7.016 -56.708 1.00 35.00 58 GLY D C 1
ATOM 4510 O O . GLY D 1 70 ? -17.434 -6.145 -55.923 1.00 33.88 58 GLY D O 1
ATOM 4511 N N . LYS D 1 71 ? -15.806 -7.197 -57.076 1.00 33.06 59 LYS D N 1
ATOM 4512 C CA . LYS D 1 71 ? -14.727 -6.357 -56.590 1.00 32.01 59 LYS D CA 1
ATOM 4513 C C . LYS D 1 71 ? -14.146 -5.519 -57.723 1.00 32.53 59 LYS D C 1
ATOM 4514 O O . LYS D 1 71 ? -14.187 -5.873 -58.892 1.00 32.00 59 LYS D O 1
ATOM 4516 N N . VAL D 1 72 ? -13.588 -4.382 -57.373 1.00 34.42 60 VAL D N 1
ATOM 4517 C CA . VAL D 1 72 ? -12.920 -3.556 -58.360 1.00 34.12 60 VAL D CA 1
ATOM 4518 C C . VAL D 1 72 ? -11.672 -4.275 -58.857 1.00 34.08 60 VAL D C 1
ATOM 4519 O O . VAL D 1 72 ? -10.932 -4.796 -58.049 1.00 37.50 60 VAL D O 1
ATOM 4523 N N . ASN D 1 73 ? -11.437 -4.321 -60.170 1.00 33.20 61 ASN D N 1
ATOM 4524 C CA . ASN D 1 73 ? -10.213 -4.931 -60.681 1.00 32.53 61 ASN D CA 1
ATOM 4525 C C . ASN D 1 73 ? -9.200 -3.839 -60.929 1.00 32.53 61 ASN D C 1
ATOM 4526 O O . ASN D 1 73 ? -9.260 -3.125 -61.932 1.00 33.14 61 ASN D O 1
ATOM 4531 N N . ARG D 1 74 ? -8.245 -3.726 -60.019 1.00 31.79 62 ARG D N 1
ATOM 4532 C CA . ARG D 1 74 ? -7.290 -2.633 -60.079 1.00 30.19 62 ARG D CA 1
ATOM 4533 C C . ARG D 1 74 ? -6.371 -2.698 -61.277 1.00 30.92 62 ARG D C 1
ATOM 4534 O O . ARG D 1 74 ? -6.000 -1.634 -61.799 1.00 31.73 62 ARG D O 1
ATOM 4542 N N . LYS D 1 75 ? -6.041 -3.914 -61.737 1.00 30.62 63 LYS D N 1
ATOM 4543 C CA . LYS D 1 75 ? -5.203 -4.090 -62.934 1.00 31.18 63 LYS D CA 1
ATOM 4544 C C . LYS D 1 75 ? -5.907 -3.455 -64.121 1.00 31.68 63 LYS D C 1
ATOM 4545 O O . LYS D 1 75 ? -5.317 -2.622 -64.790 1.00 32.99 63 LYS D O 1
ATOM 4548 N N . LYS D 1 76 ? -7.172 -3.811 -64.346 1.00 31.65 64 LYS D N 1
ATOM 4549 C CA . LYS D 1 76 ? -7.928 -3.286 -65.492 1.00 32.06 64 LYS D CA 1
ATOM 4550 C C . LYS D 1 76 ? -8.163 -1.779 -65.372 1.00 32.99 64 LYS D C 1
ATOM 4551 O O . LYS D 1 76 ? -8.136 -1.077 -66.385 1.00 33.73 64 LYS D O 1
ATOM 4555 N N . LEU D 1 77 ? -8.348 -1.291 -64.138 1.00 33.02 65 LEU D N 1
ATOM 4556 C CA . LEU D 1 77 ? -8.588 0.143 -63.889 1.00 33.29 65 LEU D CA 1
ATOM 4557 C C . LEU D 1 77 ? -7.314 0.954 -64.128 1.00 35.66 65 LEU D C 1
ATOM 4558 O O . LEU D 1 77 ? -7.347 2.024 -64.753 1.00 36.58 65 LEU D O 1
ATOM 4563 N N . ALA D 1 78 ? -6.195 0.434 -63.632 1.00 36.57 66 ALA D N 1
ATOM 4564 C CA . ALA D 1 78 ? -4.862 0.968 -63.951 1.00 35.10 66 ALA D CA 1
ATOM 4565 C C . ALA D 1 78 ? -4.618 1.027 -65.461 1.00 33.87 66 ALA D C 1
ATOM 4566 O O . ALA D 1 78 ? -4.072 2.001 -65.955 1.00 32.91 66 ALA D O 1
ATOM 4568 N N . GLY D 1 79 ? -5.033 -0.015 -66.171 1.00 32.44 67 GLY D N 1
ATOM 4569 C CA . GLY D 1 79 ? -4.936 -0.065 -67.611 1.00 33.11 67 GLY D CA 1
ATOM 4570 C C . GLY D 1 79 ? -5.561 1.148 -68.269 1.00 33.91 67 GLY D C 1
ATOM 4571 O O . GLY D 1 79 ? -5.045 1.669 -69.274 1.00 34.60 67 GLY D O 1
ATOM 4572 N N . ILE D 1 80 ? -6.674 1.604 -67.688 1.00 33.98 68 ILE D N 1
ATOM 4573 C CA . ILE D 1 80 ? -7.440 2.733 -68.233 1.00 33.64 68 ILE D CA 1
ATOM 4574 C C . ILE D 1 80 ? -6.875 4.082 -67.775 1.00 34.13 68 ILE D C 1
ATOM 4575 O O . ILE D 1 80 ? -6.620 4.969 -68.620 1.00 34.83 68 ILE D O 1
ATOM 4580 N N . VAL D 1 81 ? -6.696 4.248 -66.463 1.00 33.64 69 VAL D N 1
ATOM 4581 C CA . VAL D 1 81 ? -6.347 5.573 -65.935 1.00 33.81 69 VAL D CA 1
ATOM 4582 C C . VAL D 1 81 ? -4.914 5.934 -66.260 1.00 34.27 69 VAL D C 1
ATOM 4583 O O . VAL D 1 81 ? -4.624 7.084 -66.518 1.00 36.55 69 VAL D O 1
ATOM 4587 N N . PHE D 1 82 ? -4.015 4.971 -66.307 1.00 34.62 70 PHE D N 1
ATOM 4588 C CA . PHE D 1 82 ? -2.615 5.303 -66.580 1.00 34.96 70 PHE D CA 1
ATOM 4589 C C . PHE D 1 82 ? -2.279 5.379 -68.062 1.00 34.45 70 PHE D C 1
ATOM 4590 O O . PHE D 1 82 ? -1.124 5.364 -68.426 1.00 33.86 70 PHE D O 1
ATOM 4598 N N . GLU D 1 83 ? -3.300 5.497 -68.900 1.00 35.78 71 GLU D N 1
ATOM 4599 C CA . GLU D 1 83 ? -3.133 5.790 -70.317 1.00 37.22 71 GLU D CA 1
ATOM 4600 C C . GLU D 1 83 ? -3.453 7.245 -70.640 1.00 37.10 71 GLU D C 1
ATOM 4601 O O . GLU D 1 83 ? -3.127 7.728 -71.745 1.00 36.71 71 GLU D O 1
ATOM 4607 N N . SER D 1 84 ? -4.046 7.938 -69.658 1.00 37.44 72 SER D N 1
ATOM 4608 C CA . SER D 1 84 ? -4.595 9.262 -69.840 1.00 37.22 72 SER D CA 1
ATOM 4609 C C . SER D 1 84 ? -4.588 10.093 -68.556 1.00 37.72 72 SER D C 1
ATOM 4610 O O . SER D 1 84 ? -5.049 9.624 -67.529 1.00 37.55 72 SER D O 1
ATOM 4613 N N . ARG D 1 85 ? -4.099 11.334 -68.622 1.00 37.89 73 ARG D N 1
ATOM 4614 C CA . ARG D 1 85 ? -4.165 12.270 -67.486 1.00 38.64 73 ARG D CA 1
ATOM 4615 C C . ARG D 1 85 ? -5.612 12.672 -67.197 1.00 37.11 73 ARG D C 1
ATOM 4616 O O . ARG D 1 85 ? -6.002 12.880 -66.054 1.00 36.31 73 ARG D O 1
ATOM 4624 N N . GLU D 1 86 ? -6.398 12.803 -68.257 1.00 36.15 74 GLU D N 1
ATOM 4625 C CA . GLU D 1 86 ? -7.806 13.133 -68.134 1.00 35.31 74 GLU D CA 1
ATOM 4626 C C . GLU D 1 86 ? -8.530 12.035 -67.315 1.00 35.06 74 GLU D C 1
ATOM 4627 O O . GLU D 1 86 ? -9.255 12.354 -66.373 1.00 36.32 74 GLU D O 1
ATOM 4633 N N . ASN D 1 87 ? -8.283 10.762 -67.614 1.00 33.69 75 ASN D N 1
ATOM 4634 C CA . ASN D 1 87 ? -8.955 9.688 -66.891 1.00 33.13 75 ASN D CA 1
ATOM 4635 C C . ASN D 1 87 ? -8.450 9.583 -65.468 1.00 34.20 75 ASN D C 1
ATOM 4636 O O . ASN D 1 87 ? -9.234 9.320 -64.543 1.00 34.49 75 ASN D O 1
ATOM 4641 N N . LEU D 1 88 ? -7.136 9.774 -65.287 1.00 33.73 76 LEU D N 1
ATOM 4642 C CA . LEU D 1 88 ? -6.560 9.736 -63.953 1.00 32.80 76 LEU D CA 1
ATOM 4643 C C . LEU D 1 88 ? -7.185 10.821 -63.073 1.00 33.73 76 LEU D C 1
ATOM 4644 O O . LEU D 1 88 ? -7.515 10.575 -61.908 1.00 34.26 76 LEU D O 1
ATOM 4649 N N . LYS D 1 89 ? -7.379 12.005 -63.638 1.00 35.01 77 LYS D N 1
ATOM 4650 C CA . LYS D 1 89 ? -7.966 13.120 -62.907 1.00 35.63 77 LYS D CA 1
ATOM 4651 C C . LYS D 1 89 ? -9.407 12.790 -62.479 1.00 35.43 77 LYS D C 1
ATOM 4652 O O . LYS D 1 89 ? -9.800 13.074 -61.344 1.00 36.02 77 LYS D O 1
ATOM 4658 N N . LYS D 1 90 ? -10.171 12.157 -63.360 1.00 35.26 78 LYS D N 1
ATOM 4659 C CA . LYS D 1 90 ? -11.531 11.761 -63.016 1.00 34.93 78 LYS D CA 1
ATOM 4660 C C . LYS D 1 90 ? -11.558 10.857 -61.794 1.00 35.08 78 LYS D C 1
ATOM 4661 O O . LYS D 1 90 ? -12.407 11.036 -60.924 1.00 36.50 78 LYS D O 1
ATOM 4667 N N . LEU D 1 91 ? -10.630 9.904 -61.734 1.00 33.93 79 LEU D N 1
ATOM 4668 C CA . LEU D 1 91 ? -10.536 8.973 -60.607 1.00 34.63 79 LEU D CA 1
ATOM 4669 C C . LEU D 1 91 ? -10.154 9.677 -59.316 1.00 34.07 79 LEU D C 1
ATOM 4670 O O . LEU D 1 91 ? -10.733 9.454 -58.243 1.00 33.00 79 LEU D O 1
ATOM 4675 N N . GLU D 1 92 ? -9.139 10.520 -59.435 1.00 34.36 80 GLU D N 1
ATOM 4676 C CA . GLU D 1 92 ? -8.663 11.315 -58.292 1.00 35.20 80 GLU D CA 1
ATOM 4677 C C . GLU D 1 92 ? -9.739 12.203 -57.704 1.00 33.74 80 GLU D C 1
ATOM 4678 O O . GLU D 1 92 ? -9.873 12.307 -56.480 1.00 31.96 80 GLU D O 1
ATOM 4684 N N . LEU D 1 93 ? -10.520 12.843 -58.573 1.00 34.31 81 LEU D N 1
ATOM 4685 C CA . LEU D 1 93 ? -11.628 13.670 -58.094 1.00 34.75 81 LEU D CA 1
ATOM 4686 C C . LEU D 1 93 ? -12.688 12.829 -57.343 1.00 34.11 81 LEU D C 1
ATOM 4687 O O . LEU D 1 93 ? -13.317 13.304 -56.422 1.00 33.67 81 LEU D O 1
ATOM 4692 N N . LEU D 1 94 ? -12.844 11.572 -57.728 1.00 34.65 82 LEU D N 1
ATOM 4693 C CA . LEU D 1 94 ? -13.777 10.688 -57.081 1.00 34.30 82 LEU D CA 1
ATOM 4694 C C . LEU D 1 94 ? -13.283 10.168 -55.740 1.00 34.42 82 LEU D C 1
ATOM 4695 O O . LEU D 1 94 ? -14.033 10.189 -54.776 1.00 36.98 82 LEU D O 1
ATOM 4700 N N . VAL D 1 95 ? -12.035 9.708 -55.671 1.00 33.24 83 VAL D N 1
ATOM 4701 C CA . VAL D 1 95 ? -11.540 8.975 -54.470 1.00 33.26 83 VAL D CA 1
ATOM 4702 C C . VAL D 1 95 ? -10.700 9.758 -53.444 1.00 32.81 83 VAL D C 1
ATOM 4703 O O . VAL D 1 95 ? -10.723 9.448 -52.268 1.00 32.87 83 VAL D O 1
ATOM 4707 N N . HIS D 1 96 ? -9.958 10.764 -53.879 1.00 34.82 84 HIS D N 1
ATOM 4708 C CA . HIS D 1 96 ? -9.054 11.493 -52.975 1.00 35.75 84 HIS D CA 1
ATOM 4709 C C . HIS D 1 96 ? -9.731 12.189 -51.798 1.00 36.47 84 HIS D C 1
ATOM 4710 O O . HIS D 1 96 ? -9.204 12.116 -50.684 1.00 38.69 84 HIS D O 1
ATOM 4717 N N . PRO D 1 97 ? -10.854 12.893 -52.022 1.00 35.04 85 PRO D N 1
ATOM 4718 C CA . PRO D 1 97 ? -11.559 13.452 -50.861 1.00 35.90 85 PRO D CA 1
ATOM 4719 C C . PRO D 1 97 ? -11.991 12.417 -49.828 1.00 37.22 85 PRO D C 1
ATOM 4720 O O . PRO D 1 97 ? -11.782 12.676 -48.646 1.00 38.94 85 PRO D O 1
ATOM 4724 N N . LEU D 1 98 ? -12.520 11.253 -50.234 1.00 37.63 86 LEU D N 1
ATOM 4725 C CA . LEU D 1 98 ? -12.822 10.186 -49.257 1.00 37.66 86 LEU D CA 1
ATOM 4726 C C . LEU D 1 98 ? -11.590 9.615 -48.569 1.00 36.48 86 LEU D C 1
ATOM 4727 O O . LEU D 1 98 ? -11.638 9.238 -47.410 1.00 35.12 86 LEU D O 1
ATOM 4740 N N . LYS D 1 100 ? -8.739 11.207 -47.971 1.00 36.30 88 LYS D N 1
ATOM 4741 C CA . LYS D 1 100 ? -8.266 12.179 -47.012 1.00 36.64 88 LYS D CA 1
ATOM 4742 C C . LYS D 1 100 ? -9.126 12.157 -45.729 1.00 35.88 88 LYS D C 1
ATOM 4743 O O . LYS D 1 100 ? -8.595 12.228 -44.619 1.00 34.96 88 LYS D O 1
ATOM 4749 N N . LYS D 1 101 ? -10.446 12.045 -45.877 1.00 35.46 89 LYS D N 1
ATOM 4750 C CA . LYS D 1 101 ? -11.341 11.971 -44.709 1.00 36.21 89 LYS D CA 1
ATOM 4751 C C . LYS D 1 101 ? -10.936 10.767 -43.838 1.00 36.08 89 LYS D C 1
ATOM 4752 O O . LYS D 1 101 ? -10.921 10.843 -42.600 1.00 34.80 89 LYS D O 1
ATOM 4758 N N . ARG D 1 102 ? -10.587 9.666 -44.506 1.00 36.79 90 ARG D N 1
ATOM 4759 C CA . ARG D 1 102 ? -10.236 8.428 -43.819 1.00 37.92 90 ARG D CA 1
ATOM 4760 C C . ARG D 1 102 ? -8.886 8.575 -43.095 1.00 37.19 90 ARG D C 1
ATOM 4761 O O . ARG D 1 102 ? -8.713 8.083 -41.958 1.00 36.33 90 ARG D O 1
ATOM 4764 N N . VAL D 1 103 ? -7.927 9.239 -43.745 1.00 35.85 91 VAL D N 1
ATOM 4765 C CA . VAL D 1 103 ? -6.639 9.489 -43.106 1.00 36.15 91 VAL D CA 1
ATOM 4766 C C . VAL D 1 103 ? -6.811 10.374 -41.837 1.00 37.89 91 VAL D C 1
ATOM 4767 O O . VAL D 1 103 ? -6.334 10.051 -40.740 1.00 37.97 91 VAL D O 1
ATOM 4771 N N . GLN D 1 104 ? -7.526 11.471 -41.993 1.00 38.08 92 GLN D N 1
ATOM 4772 C CA . GLN D 1 104 ? -7.831 12.343 -40.905 1.00 37.96 92 GLN D CA 1
ATOM 4773 C C . GLN D 1 104 ? -8.493 11.614 -39.738 1.00 37.04 92 GLN D C 1
ATOM 4774 O O . GLN D 1 104 ? -8.171 11.875 -38.588 1.00 37.40 92 GLN D O 1
ATOM 4780 N N . GLU D 1 105 ? -9.436 10.733 -40.022 1.00 36.66 93 GLU D N 1
ATOM 4781 C CA . GLU D 1 105 ? -10.087 9.941 -38.961 1.00 38.32 93 GLU D CA 1
ATOM 4782 C C . GLU D 1 105 ? -9.114 9.055 -38.169 1.00 37.51 93 GLU D C 1
ATOM 4783 O O . GLU D 1 105 ? -9.225 8.911 -36.960 1.00 39.47 93 GLU D O 1
ATOM 4789 N N . ILE D 1 106 ? -8.165 8.444 -38.864 1.00 37.35 94 ILE D N 1
ATOM 4790 C CA . ILE D 1 106 ? -7.155 7.611 -38.225 1.00 37.02 94 ILE D CA 1
ATOM 4791 C C . ILE D 1 106 ? -6.243 8.463 -37.356 1.00 37.84 94 ILE D C 1
ATOM 4792 O O . ILE D 1 106 ? -6.008 8.144 -36.199 1.00 38.85 94 ILE D O 1
ATOM 4797 N N . ILE D 1 107 ? -5.753 9.570 -37.895 1.00 38.13 95 ILE D N 1
ATOM 4798 C CA . ILE D 1 107 ? -4.969 10.510 -37.093 1.00 38.58 95 ILE D CA 1
ATOM 4799 C C . ILE D 1 107 ? -5.732 10.896 -35.794 1.00 39.31 95 ILE D C 1
ATOM 4800 O O . ILE D 1 107 ? -5.153 10.880 -34.730 1.00 41.28 95 ILE D O 1
ATOM 4805 N N . ASN D 1 108 ? -7.015 11.238 -35.872 1.00 39.26 96 ASN D N 1
ATOM 4806 C CA . ASN D 1 108 ? -7.754 11.658 -34.676 1.00 40.41 96 ASN D CA 1
ATOM 4807 C C . ASN D 1 108 ? -7.845 10.584 -33.604 1.00 40.55 96 ASN D C 1
ATOM 4808 O O . ASN D 1 108 ? -7.901 10.876 -32.424 1.00 39.58 96 ASN D O 1
ATOM 4813 N N . LYS D 1 109 ? -7.875 9.333 -34.029 1.00 41.23 97 LYS D N 1
ATOM 4814 C CA . LYS D 1 109 ? -8.137 8.228 -33.123 1.00 41.47 97 LYS D CA 1
ATOM 4815 C C . LYS D 1 109 ? -6.866 7.528 -32.676 1.00 40.31 97 LYS D C 1
ATOM 4816 O O . LYS D 1 109 ? -6.949 6.505 -32.017 1.00 40.50 97 LYS D O 1
ATOM 4819 N N . THR D 1 110 ? -5.701 8.080 -33.028 1.00 39.71 98 THR D N 1
ATOM 4820 C CA . THR D 1 110 ? -4.397 7.401 -32.862 1.00 39.11 98 THR D CA 1
ATOM 4821 C C . THR D 1 110 ? -3.385 8.287 -32.118 1.00 38.65 98 THR D C 1
ATOM 4822 O O . THR D 1 110 ? -3.198 9.469 -32.465 1.00 38.11 98 THR D O 1
ATOM 4826 N N . SER D 1 111 ? -2.724 7.688 -31.117 1.00 37.93 99 SER D N 1
ATOM 4827 C CA . SER D 1 111 ? -1.703 8.359 -30.323 1.00 37.39 99 SER D CA 1
ATOM 4828 C C . SER D 1 111 ? -0.301 7.956 -30.759 1.00 36.61 99 SER D C 1
ATOM 4829 O O . SER D 1 111 ? -0.120 6.956 -31.460 1.00 34.96 99 SER D O 1
ATOM 4832 N N . GLY D 1 112 ? 0.686 8.750 -30.345 1.00 35.97 100 GLY D N 1
ATOM 4833 C CA . GLY D 1 112 ? 2.081 8.413 -30.560 1.00 34.98 100 GLY D CA 1
ATOM 4834 C C . GLY D 1 112 ? 2.568 8.826 -31.928 1.00 35.30 100 GLY D C 1
ATOM 4835 O O . GLY D 1 112 ? 2.086 9.811 -32.500 1.00 36.33 100 GLY D O 1
ATOM 4836 N N . LEU D 1 113 ? 3.526 8.073 -32.454 1.00 34.62 101 LEU D N 1
ATOM 4837 C CA . LEU D 1 113 ? 4.136 8.388 -33.741 1.00 34.22 101 LEU D CA 1
ATOM 4838 C C . LEU D 1 113 ? 3.320 7.817 -34.916 1.00 34.22 101 LEU D C 1
ATOM 4839 O O . LEU D 1 113 ? 3.110 6.615 -35.026 1.00 34.76 101 LEU D O 1
ATOM 4844 N N . ILE D 1 114 ? 2.852 8.708 -35.780 1.00 35.38 102 ILE D N 1
ATOM 4845 C CA . ILE D 1 114 ? 2.017 8.336 -36.914 1.00 35.57 102 ILE D CA 1
ATOM 4846 C C . ILE D 1 114 ? 2.732 8.697 -38.187 1.00 35.21 102 ILE D C 1
ATOM 4847 O O . ILE D 1 114 ? 3.196 9.823 -38.341 1.00 36.25 102 ILE D O 1
ATOM 4852 N N . VAL D 1 115 ? 2.807 7.742 -39.097 1.00 34.29 103 VAL D N 1
ATOM 4853 C CA . VAL D 1 115 ? 3.487 7.953 -40.357 1.00 34.34 103 VAL D CA 1
ATOM 4854 C C . VAL D 1 115 ? 2.467 7.837 -41.495 1.00 34.90 103 VAL D C 1
ATOM 4855 O O . VAL D 1 115 ? 1.773 6.841 -41.624 1.00 34.83 103 VAL D O 1
ATOM 4859 N N . ILE D 1 116 ? 2.377 8.872 -42.311 1.00 35.85 104 ILE D N 1
ATOM 4860 C CA . ILE D 1 116 ? 1.452 8.864 -43.436 1.00 36.71 104 ILE D CA 1
ATOM 4861 C C . ILE D 1 116 ? 2.254 8.554 -44.691 1.00 37.15 104 ILE D C 1
ATOM 4862 O O . ILE D 1 116 ? 3.035 9.376 -45.138 1.00 38.40 104 ILE D O 1
ATOM 4867 N N . GLU D 1 117 ? 2.111 7.339 -45.201 1.00 38.21 105 GLU D N 1
ATOM 4868 C CA . GLU D 1 117 ? 2.906 6.874 -46.322 1.00 39.04 105 GLU D CA 1
ATOM 4869 C C . GLU D 1 117 ? 2.114 7.139 -47.569 1.00 38.45 105 GLU D C 1
ATOM 4870 O O . GLU D 1 117 ? 1.078 6.505 -47.779 1.00 40.37 105 GLU D O 1
ATOM 4876 N N . ALA D 1 118 ? 2.579 8.077 -48.397 1.00 37.52 106 ALA D N 1
ATOM 4877 C CA . ALA D 1 118 ? 1.850 8.460 -49.590 1.00 36.53 106 ALA D CA 1
ATOM 4878 C C . ALA D 1 118 ? 2.702 9.143 -50.636 1.00 35.66 106 ALA D C 1
ATOM 4879 O O . ALA D 1 118 ? 3.207 10.241 -50.425 1.00 34.07 106 ALA D O 1
ATOM 4881 N N . ALA D 1 119 ? 2.835 8.503 -51.785 1.00 34.54 107 ALA D N 1
ATOM 4882 C CA . ALA D 1 119 ? 3.453 9.128 -52.911 1.00 34.66 107 ALA D CA 1
ATOM 4883 C C . ALA D 1 119 ? 2.804 10.488 -53.160 1.00 36.20 107 ALA D C 1
ATOM 4884 O O . ALA D 1 119 ? 3.494 11.471 -53.436 1.00 36.26 107 ALA D O 1
ATOM 4886 N N . LEU D 1 120 ? 1.478 10.552 -53.070 1.00 37.34 108 LEU D N 1
ATOM 4887 C CA . LEU D 1 120 ? 0.734 11.773 -53.416 1.00 38.04 108 LEU D CA 1
ATOM 4888 C C . LEU D 1 120 ? 0.389 12.640 -52.189 1.00 37.09 108 LEU D C 1
ATOM 4889 O O . LEU D 1 120 ? -0.629 13.318 -52.153 1.00 37.27 108 LEU D O 1
ATOM 4894 N N . LEU D 1 121 ? 1.302 12.677 -51.233 1.00 36.22 109 LEU D N 1
ATOM 4895 C CA . LEU D 1 121 ? 1.113 13.434 -50.043 1.00 36.54 109 LEU D CA 1
ATOM 4896 C C . LEU D 1 121 ? 0.750 14.865 -50.358 1.00 37.75 109 LEU D C 1
ATOM 4897 O O . LEU D 1 121 ? -0.237 15.350 -49.818 1.00 40.14 109 LEU D O 1
ATOM 4902 N N . LYS D 1 122 ? 1.492 15.533 -51.249 1.00 37.72 110 LYS D N 1
ATOM 4903 C CA . LYS D 1 122 ? 1.178 16.927 -51.592 1.00 38.19 110 LYS D CA 1
ATOM 4904 C C . LYS D 1 122 ? -0.069 17.029 -52.450 1.00 36.35 110 LYS D C 1
ATOM 4905 O O . LYS D 1 122 ? -0.972 17.816 -52.165 1.00 36.79 110 LYS D O 1
ATOM 4911 N N . ARG D 1 123 ? -0.160 16.235 -53.494 1.00 36.35 111 ARG D N 1
ATOM 4912 C CA . ARG D 1 123 ? -1.306 16.392 -54.409 1.00 35.76 111 ARG D CA 1
ATOM 4913 C C . ARG D 1 123 ? -2.649 16.217 -53.692 1.00 36.49 111 ARG D C 1
ATOM 4914 O O . ARG D 1 123 ? -3.649 16.812 -54.102 1.00 35.32 111 ARG D O 1
ATOM 4930 N N . GLY D 1 125 ? -3.194 17.091 -50.512 1.00 39.78 113 GLY D N 1
ATOM 4931 C CA . GLY D 1 125 ? -3.291 18.000 -49.373 1.00 39.45 113 GLY D CA 1
ATOM 4932 C C . GLY D 1 125 ? -3.044 17.319 -48.023 1.00 40.11 113 GLY D C 1
ATOM 4933 O O . GLY D 1 125 ? -3.366 17.883 -46.991 1.00 40.91 113 GLY D O 1
ATOM 4934 N N . LEU D 1 126 ? -2.477 16.113 -48.016 1.00 38.47 114 LEU D N 1
ATOM 4935 C CA . LEU D 1 126 ? -2.178 15.417 -46.754 1.00 37.98 114 LEU D CA 1
ATOM 4936 C C . LEU D 1 126 ? -0.958 16.033 -46.056 1.00 37.84 114 LEU D C 1
ATOM 4937 O O . LEU D 1 126 ? -0.814 15.911 -44.839 1.00 36.84 114 LEU D O 1
ATOM 4942 N N . ASP D 1 127 ? -0.079 16.676 -46.817 1.00 37.95 115 ASP D N 1
ATOM 4943 C CA . ASP D 1 127 ? 1.090 17.308 -46.228 1.00 39.69 115 ASP D CA 1
ATOM 4944 C C . ASP D 1 127 ? 0.720 18.311 -45.128 1.00 40.40 115 ASP D C 1
ATOM 4945 O O . ASP D 1 127 ? 1.467 18.491 -44.177 1.00 41.27 115 ASP D O 1
ATOM 4950 N N . GLN D 1 128 ? -0.447 18.924 -45.250 1.00 41.07 116 GLN D N 1
ATOM 4951 C CA . GLN D 1 128 ? -0.911 19.888 -44.260 1.00 42.38 116 GLN D CA 1
ATOM 4952 C C . GLN D 1 128 ? -1.343 19.250 -42.942 1.00 41.51 116 GLN D C 1
ATOM 4953 O O . GLN D 1 128 ? -1.451 19.946 -41.934 1.00 41.89 116 GLN D O 1
ATOM 4959 N N . LEU D 1 129 ? -1.578 17.941 -42.942 1.00 41.29 117 LEU D N 1
ATOM 4960 C CA . LEU D 1 129 ? -1.841 17.212 -41.707 1.00 40.31 117 LEU D CA 1
ATOM 4961 C C . LEU D 1 129 ? -0.569 16.793 -40.978 1.00 39.48 117 LEU D C 1
ATOM 4962 O O . LEU D 1 129 ? -0.656 16.255 -39.878 1.00 40.93 117 LEU D O 1
ATOM 4967 N N . CYS D 1 130 ? 0.603 17.051 -41.564 1.00 38.12 118 CYS D N 1
ATOM 4968 C CA . CYS D 1 130 ? 1.866 16.550 -41.032 1.00 37.22 118 CYS D CA 1
ATOM 4969 C C . CYS D 1 130 ? 2.620 17.588 -40.248 1.00 35.48 118 CYS D C 1
ATOM 4970 O O . CYS D 1 130 ? 2.679 18.714 -40.656 1.00 36.80 118 CYS D O 1
ATOM 4973 N N . ASP D 1 131 ? 3.242 17.172 -39.150 1.00 35.14 119 ASP D N 1
ATOM 4974 C CA . ASP D 1 131 ? 4.171 17.990 -38.403 1.00 34.84 119 ASP D CA 1
ATOM 4975 C C . ASP D 1 131 ? 5.537 18.091 -39.101 1.00 34.54 119 ASP D C 1
ATOM 4976 O O . ASP D 1 131 ? 6.208 19.119 -39.009 1.00 34.50 119 ASP D O 1
ATOM 4981 N N . HIS D 1 132 ? 5.958 17.012 -39.767 1.00 34.48 120 HIS D N 1
ATOM 4982 C CA . HIS D 1 132 ? 7.147 17.013 -40.639 1.00 33.84 120 HIS D CA 1
ATOM 4983 C C . HIS D 1 132 ? 6.885 16.129 -41.800 1.00 34.32 120 HIS D C 1
ATOM 4984 O O . HIS D 1 132 ? 6.003 15.264 -41.736 1.00 35.51 120 HIS D O 1
ATOM 4991 N N . VAL D 1 133 ? 7.672 16.343 -42.850 1.00 34.53 121 VAL D N 1
ATOM 4992 C CA . VAL D 1 133 ? 7.604 15.531 -44.053 1.00 34.36 121 VAL D CA 1
ATOM 4993 C C . VAL D 1 133 ? 9.002 15.047 -44.420 1.00 35.83 121 VAL D C 1
ATOM 4994 O O . VAL D 1 133 ? 9.965 15.811 -44.433 1.00 37.21 121 VAL D O 1
ATOM 4998 N N . ILE D 1 134 ? 9.104 13.757 -44.687 1.00 36.20 122 ILE D N 1
ATOM 4999 C CA . ILE D 1 134 ? 10.287 13.158 -45.287 1.00 36.91 122 ILE D CA 1
ATOM 5000 C C . ILE D 1 134 ? 9.963 12.869 -46.755 1.00 36.44 122 ILE D C 1
ATOM 5001 O O . ILE D 1 134 ? 8.970 12.185 -47.021 1.00 36.39 122 ILE D O 1
ATOM 5006 N N . THR D 1 135 ? 10.774 13.372 -47.687 1.00 35.17 123 THR D N 1
ATOM 5007 C CA . THR D 1 135 ? 10.673 12.935 -49.076 1.00 34.79 123 THR D CA 1
ATOM 5008 C C . THR D 1 135 ? 11.849 12.005 -49.362 1.00 34.99 123 THR D C 1
ATOM 5009 O O . THR D 1 135 ? 12.993 12.386 -49.175 1.00 34.65 123 THR D O 1
ATOM 5013 N N . VAL D 1 136 ? 11.557 10.786 -49.801 1.00 34.16 124 VAL D N 1
ATOM 5014 C CA . VAL D 1 136 ? 12.580 9.868 -50.243 1.00 34.03 124 VAL D CA 1
ATOM 5015 C C . VAL D 1 136 ? 12.818 10.090 -51.743 1.00 34.01 124 VAL D C 1
ATOM 5016 O O . VAL D 1 136 ? 11.862 10.105 -52.579 1.00 35.29 124 VAL D O 1
ATOM 5020 N N . VAL D 1 137 ? 14.091 10.230 -52.105 1.00 31.17 125 VAL D N 1
ATOM 5021 C CA . VAL D 1 137 ? 14.435 10.364 -53.514 1.00 30.81 125 VAL D CA 1
ATOM 5022 C C . VAL D 1 137 ? 15.407 9.294 -53.971 1.00 30.57 125 VAL D C 1
ATOM 5023 O O . VAL D 1 137 ? 16.151 8.728 -53.171 1.00 30.57 125 VAL D O 1
ATOM 5027 N N . ALA D 1 138 ? 15.381 9.047 -55.286 1.00 30.73 126 ALA D N 1
ATOM 5028 C CA . ALA D 1 138 ? 16.244 8.066 -55.912 1.00 29.77 126 ALA D CA 1
ATOM 5029 C C . ALA D 1 138 ? 16.266 8.346 -57.385 1.00 29.62 126 ALA D C 1
ATOM 5030 O O . ALA D 1 138 ? 15.307 8.869 -57.924 1.00 29.80 126 ALA D O 1
ATOM 5032 N N . SER D 1 139 ? 17.377 8.004 -58.026 1.00 31.67 127 SER D N 1
ATOM 5033 C CA . SER D 1 139 ? 17.546 8.234 -59.462 1.00 31.00 127 SER D CA 1
ATOM 5034 C C . SER D 1 139 ? 16.560 7.403 -60.223 1.00 32.61 127 SER D C 1
ATOM 5035 O O . SER D 1 139 ? 16.069 6.400 -59.723 1.00 32.42 127 SER D O 1
ATOM 5038 N N . ARG D 1 140 ? 16.271 7.847 -61.433 1.00 35.46 128 ARG D N 1
ATOM 5039 C CA . ARG D 1 140 ? 15.335 7.172 -62.295 1.00 36.04 128 ARG D CA 1
ATOM 5040 C C . ARG D 1 140 ? 15.849 5.765 -62.640 1.00 36.43 128 ARG D C 1
ATOM 5041 O O . ARG D 1 140 ? 15.054 4.823 -62.637 1.00 37.60 128 ARG D O 1
ATOM 5049 N N . GLU D 1 141 ? 17.147 5.609 -62.895 1.00 35.74 129 GLU D N 1
ATOM 5050 C CA . GLU D 1 141 ? 17.665 4.280 -63.217 1.00 35.70 129 GLU D CA 1
ATOM 5051 C C . GLU D 1 141 ? 17.509 3.354 -61.994 1.00 35.14 129 GLU D C 1
ATOM 5052 O O . GLU D 1 141 ? 17.136 2.198 -62.135 1.00 36.80 129 GLU D O 1
ATOM 5056 N N . THR D 1 142 ? 17.742 3.874 -60.796 1.00 34.42 130 THR D N 1
ATOM 5057 C CA . THR D 1 142 ? 17.556 3.084 -59.574 1.00 34.50 130 THR D CA 1
ATOM 5058 C C . THR D 1 142 ? 16.082 2.625 -59.424 1.00 34.62 130 THR D C 1
ATOM 5059 O O . THR D 1 142 ? 15.784 1.429 -59.141 1.00 34.81 130 THR D O 1
ATOM 5063 N N . ILE D 1 143 ? 15.175 3.560 -59.663 1.00 33.66 131 ILE D N 1
ATOM 5064 C CA . ILE D 1 143 ? 13.761 3.297 -59.566 1.00 34.94 131 ILE D CA 1
ATOM 5065 C C . ILE D 1 143 ? 13.310 2.212 -60.542 1.00 35.78 131 ILE D C 1
ATOM 5066 O O . ILE D 1 143 ? 12.522 1.332 -60.163 1.00 36.89 131 ILE D O 1
ATOM 5071 N N . LEU D 1 144 ? 13.785 2.270 -61.780 1.00 35.96 132 LEU D N 1
ATOM 5072 C CA . LEU D 1 144 ? 13.380 1.302 -62.794 1.00 36.53 132 LEU D CA 1
ATOM 5073 C C . LEU D 1 144 ? 13.922 -0.105 -62.514 1.00 37.19 132 LEU D C 1
ATOM 5074 O O . LEU D 1 144 ? 13.237 -1.057 -62.805 1.00 38.93 132 LEU D O 1
ATOM 5079 N N . LYS D 1 145 ? 15.120 -0.247 -61.947 1.00 38.35 133 LYS D N 1
ATOM 5080 C CA . LYS D 1 145 ? 15.637 -1.579 -61.614 1.00 39.52 133 LYS D CA 1
ATOM 5081 C C . LYS D 1 145 ? 14.776 -2.227 -60.519 1.00 40.71 133 LYS D C 1
ATOM 5082 O O . LYS D 1 145 ? 14.665 -3.443 -60.450 1.00 43.35 133 LYS D O 1
ATOM 5086 N N . ARG D 1 146 ? 14.157 -1.402 -59.676 1.00 40.50 134 ARG D N 1
ATOM 5087 C CA . ARG D 1 146 ? 13.410 -1.875 -58.492 1.00 40.41 134 ARG D CA 1
ATOM 5088 C C . ARG D 1 146 ? 11.922 -2.193 -58.706 1.00 41.98 134 ARG D C 1
ATOM 5089 O O . ARG D 1 146 ? 11.395 -3.067 -58.031 1.00 42.95 134 ARG D O 1
ATOM 5097 N N . ASN D 1 147 ? 11.236 -1.423 -59.554 1.00 43.60 135 ASN D N 1
ATOM 5098 C CA . ASN D 1 147 ? 9.786 -1.511 -59.740 1.00 44.81 135 ASN D CA 1
ATOM 5099 C C . ASN D 1 147 ? 9.401 -1.542 -61.205 1.00 47.37 135 ASN D C 1
ATOM 5100 O O . ASN D 1 147 ? 9.874 -0.718 -62.004 1.00 50.70 135 ASN D O 1
ATOM 5105 N N . ARG D 1 148 ? 8.545 -2.482 -61.580 1.00 48.07 136 ARG D N 1
ATOM 5106 C CA . ARG D 1 148 ? 8.254 -2.690 -63.004 1.00 49.02 136 ARG D CA 1
ATOM 5107 C C . ARG D 1 148 ? 7.151 -1.782 -63.524 1.00 48.30 136 ARG D C 1
ATOM 5108 O O . ARG D 1 148 ? 7.082 -1.506 -64.702 1.00 48.34 136 ARG D O 1
ATOM 5116 N N . GLU D 1 149 ? 6.301 -1.303 -62.626 1.00 49.81 137 GLU D N 1
ATOM 5117 C CA . GLU D 1 149 ? 5.256 -0.330 -62.971 1.00 50.41 137 GLU D CA 1
ATOM 5118 C C . GLU D 1 149 ? 5.786 1.106 -63.089 1.00 48.25 137 GLU D C 1
ATOM 5119 O O . GLU D 1 149 ? 5.047 2.009 -63.483 1.00 48.66 137 GLU D O 1
ATOM 5125 N N . ALA D 1 150 ? 7.045 1.323 -62.726 1.00 45.30 138 ALA D N 1
ATOM 5126 C CA . ALA D 1 150 ? 7.569 2.678 -62.606 1.00 43.47 138 ALA D CA 1
ATOM 5127 C C . ALA D 1 150 ? 7.668 3.391 -63.954 1.00 42.27 138 ALA D C 1
ATOM 5128 O O . ALA D 1 150 ? 7.326 4.563 -64.068 1.00 41.13 138 ALA D O 1
ATOM 5130 N N . ASP D 1 151 ? 8.110 2.683 -64.982 1.00 43.67 139 ASP D N 1
ATOM 5131 C CA . ASP D 1 151 ? 8.177 3.275 -66.308 1.00 45.39 139 ASP D CA 1
ATOM 5132 C C . ASP D 1 151 ? 6.883 4.001 -66.642 1.00 44.84 139 ASP D C 1
ATOM 5133 O O . ASP D 1 151 ? 6.905 5.165 -67.085 1.00 45.74 139 ASP D O 1
ATOM 5138 N N . ARG D 1 152 ? 5.763 3.308 -66.420 1.00 44.25 140 ARG D N 1
ATOM 5139 C CA . ARG D 1 152 ? 4.438 3.829 -66.764 1.00 43.79 140 ARG D CA 1
ATOM 5140 C C . ARG D 1 152 ? 3.917 4.902 -65.829 1.00 41.51 140 ARG D C 1
ATOM 5141 O O . ARG D 1 152 ? 3.290 5.872 -66.264 1.00 42.79 140 ARG D O 1
ATOM 5149 N N . ARG D 1 153 ? 4.160 4.732 -64.546 1.00 38.67 141 ARG D N 1
ATOM 5150 C CA . ARG D 1 153 ? 3.529 5.615 -63.565 1.00 37.59 141 ARG D CA 1
ATOM 5151 C C . ARG D 1 153 ? 4.319 6.876 -63.246 1.00 36.67 141 ARG D C 1
ATOM 5152 O O . ARG D 1 153 ? 3.745 7.858 -62.788 1.00 35.87 141 ARG D O 1
ATOM 5160 N N . LEU D 1 154 ? 5.623 6.856 -63.493 1.00 37.00 142 LEU D N 1
ATOM 5161 C CA . LEU D 1 154 ? 6.448 8.037 -63.268 1.00 36.61 142 LEU D CA 1
ATOM 5162 C C . LEU D 1 154 ? 5.988 9.217 -64.083 1.00 36.69 142 LEU D C 1
ATOM 5163 O O . LEU D 1 154 ? 6.072 10.330 -63.611 1.00 39.00 142 LEU D O 1
ATOM 5168 N N . LYS D 1 155 ? 5.519 8.969 -65.308 1.00 36.68 143 LYS D N 1
ATOM 5169 C CA . LYS D 1 155 ? 4.958 10.002 -66.188 1.00 36.71 143 LYS D CA 1
ATOM 5170 C C . LYS D 1 155 ? 3.874 10.805 -65.459 1.00 35.77 143 LYS D C 1
ATOM 5171 O O . LYS D 1 155 ? 3.685 11.987 -65.768 1.00 37.38 143 LYS D O 1
ATOM 5175 N N . PHE D 1 156 ? 3.162 10.167 -64.521 1.00 33.85 144 PHE D N 1
ATOM 5176 C CA . PHE D 1 156 ? 2.106 10.836 -63.755 1.00 33.60 144 PHE D CA 1
ATOM 5177 C C . PHE D 1 156 ? 2.556 11.319 -62.355 1.00 33.51 144 PHE D C 1
ATOM 5178 O O . PHE D 1 156 ? 1.708 11.590 -61.493 1.00 31.87 144 PHE D O 1
ATOM 5186 N N . GLN D 1 157 ? 3.873 11.428 -62.145 1.00 33.77 145 GLN D N 1
ATOM 5187 C CA . GLN D 1 157 ? 4.432 11.817 -60.856 1.00 34.79 145 GLN D CA 1
ATOM 5188 C C . GLN D 1 157 ? 5.379 12.989 -60.930 1.00 36.42 145 GLN D C 1
ATOM 5189 O O . GLN D 1 157 ? 6.094 13.235 -59.976 1.00 37.89 145 GLN D O 1
ATOM 5195 N N . GLU D 1 158 ? 5.382 13.726 -62.037 1.00 39.04 146 GLU D N 1
ATOM 5196 C CA . GLU D 1 158 ? 6.284 14.876 -62.200 1.00 41.76 146 GLU D CA 1
ATOM 5197 C C . GLU D 1 158 ? 6.054 15.962 -61.150 1.00 41.33 146 GLU D C 1
ATOM 5198 O O . GLU D 1 158 ? 6.987 16.689 -60.795 1.00 42.40 146 GLU D O 1
ATOM 5204 N N . ASP D 1 159 ? 4.856 16.033 -60.592 1.00 42.08 147 ASP D N 1
ATOM 5205 C CA . ASP D 1 159 ? 4.578 17.030 -59.549 1.00 42.88 147 ASP D CA 1
ATOM 5206 C C . ASP D 1 159 ? 5.031 16.610 -58.123 1.00 43.02 147 ASP D C 1
ATOM 5207 O O . ASP D 1 159 ? 4.827 17.361 -57.161 1.00 45.46 147 ASP D O 1
ATOM 5212 N N . ILE D 1 160 ? 5.588 15.405 -57.986 1.00 40.90 148 ILE D N 1
ATOM 5213 C CA . ILE D 1 160 ? 6.063 14.925 -56.696 1.00 39.49 148 ILE D CA 1
ATOM 5214 C C . ILE D 1 160 ? 7.518 15.389 -56.547 1.00 40.27 148 ILE D C 1
ATOM 5215 O O . ILE D 1 160 ? 8.470 14.707 -56.950 1.00 39.92 148 ILE D O 1
ATOM 5220 N N . VAL D 1 161 ? 7.670 16.582 -55.985 1.00 40.77 149 VAL D N 1
ATOM 5221 C CA . VAL D 1 161 ? 8.967 17.222 -55.876 1.00 40.93 149 VAL D CA 1
ATOM 5222 C C . VAL D 1 161 ? 9.427 17.079 -54.427 1.00 41.38 149 VAL D C 1
ATOM 5223 O O . VAL D 1 161 ? 8.599 16.907 -53.535 1.00 43.60 149 VAL D O 1
ATOM 5227 N N . PRO D 1 162 ? 10.743 17.118 -54.184 1.00 40.49 150 PRO D N 1
ATOM 5228 C CA . PRO D 1 162 ? 11.242 17.075 -52.801 1.00 40.19 150 PRO D CA 1
ATOM 5229 C C . PRO D 1 162 ? 10.634 18.136 -51.892 1.00 39.50 150 PRO D C 1
ATOM 5230 O O . PRO D 1 162 ? 10.544 19.306 -52.262 1.00 41.38 150 PRO D O 1
ATOM 5234 N N . GLN D 1 163 ? 10.198 17.713 -50.713 1.00 39.87 151 GLN D N 1
ATOM 5235 C CA . GLN D 1 163 ? 9.755 18.645 -49.678 1.00 38.40 151 GLN D CA 1
ATOM 5236 C C . GLN D 1 163 ? 10.106 18.138 -48.263 1.00 35.78 151 GLN D C 1
ATOM 5237 O O . GLN D 1 163 ? 10.283 16.970 -48.042 1.00 35.37 151 GLN D O 1
ATOM 5243 N N . GLY D 1 164 ? 10.258 19.060 -47.331 1.00 34.74 152 GLY D N 1
ATOM 5244 C CA . GLY D 1 164 ? 10.683 18.739 -45.990 1.00 33.90 152 GLY D CA 1
ATOM 5245 C C . GLY D 1 164 ? 12.109 18.251 -46.010 1.00 35.56 152 GLY D C 1
ATOM 5246 O O . GLY D 1 164 ? 12.970 18.904 -46.591 1.00 36.14 152 GLY D O 1
ATOM 5247 N N . ILE D 1 165 ? 12.329 17.081 -45.408 1.00 36.41 153 ILE D N 1
ATOM 5248 C CA . ILE D 1 165 ? 13.647 16.507 -45.228 1.00 36.81 153 ILE D CA 1
ATOM 5249 C C . ILE D 1 165 ? 13.875 15.472 -46.299 1.00 35.70 153 ILE D C 1
ATOM 5250 O O . ILE D 1 165 ? 13.191 14.450 -46.337 1.00 35.65 153 ILE D O 1
ATOM 5255 N N . VAL D 1 166 ? 14.855 15.721 -47.160 1.00 33.80 154 VAL D N 1
ATOM 5256 C CA . VAL D 1 166 ? 15.119 14.814 -48.265 1.00 32.28 154 VAL D CA 1
ATOM 5257 C C . VAL D 1 166 ? 16.069 13.709 -47.784 1.00 32.02 154 VAL D C 1
ATOM 5258 O O . VAL D 1 166 ? 17.147 14.003 -47.280 1.00 33.69 154 VAL D O 1
ATOM 5262 N N . VAL D 1 167 ? 15.643 12.461 -47.968 1.00 30.47 155 VAL D N 1
ATOM 5263 C CA . VAL D 1 167 ? 16.423 11.287 -47.677 1.00 31.85 155 VAL D CA 1
ATOM 5264 C C . VAL D 1 167 ? 16.702 10.517 -48.973 1.00 32.65 155 VAL D C 1
ATOM 5265 O O . VAL D 1 167 ? 15.832 9.872 -49.515 1.00 34.18 155 VAL D O 1
ATOM 5269 N N . ALA D 1 168 ? 17.920 10.618 -49.482 1.00 33.18 156 ALA D N 1
ATOM 5270 C CA . ALA D 1 168 ? 18.324 9.932 -50.715 1.00 33.31 156 ALA D CA 1
ATOM 5271 C C . ALA D 1 168 ? 18.552 8.460 -50.424 1.00 34.27 156 ALA D C 1
ATOM 5272 O O . ALA D 1 168 ? 19.211 8.103 -49.442 1.00 35.16 156 ALA D O 1
ATOM 5274 N N . ASN D 1 169 ? 17.990 7.617 -51.282 1.00 34.60 157 ASN D N 1
ATOM 5275 C CA . ASN D 1 169 ? 18.062 6.163 -51.127 1.00 34.06 157 ASN D CA 1
ATOM 5276 C C . ASN D 1 169 ? 18.659 5.528 -52.366 1.00 34.07 157 ASN D C 1
ATOM 5277 O O . ASN D 1 169 ? 17.999 4.796 -53.065 1.00 34.31 157 ASN D O 1
ATOM 5282 N N . ASN D 1 170 ? 19.915 5.840 -52.636 1.00 35.27 158 ASN D N 1
ATOM 5283 C CA . ASN D 1 170 ? 20.574 5.394 -53.838 1.00 36.65 158 ASN D CA 1
ATOM 5284 C C . ASN D 1 170 ? 21.763 4.524 -53.508 1.00 36.68 158 ASN D C 1
ATOM 5285 O O . ASN D 1 170 ? 22.597 4.317 -54.367 1.00 39.11 158 ASN D O 1
ATOM 5290 N N . SER D 1 171 ? 21.852 3.990 -52.290 1.00 35.68 159 SER D N 1
ATOM 5291 C CA . SER D 1 171 ? 22.871 2.981 -51.992 1.00 33.99 159 SER D CA 1
ATOM 5292 C C . SER D 1 171 ? 22.258 1.823 -51.235 1.00 32.40 159 SER D C 1
ATOM 5293 O O . SER D 1 171 ? 21.289 1.255 -51.727 1.00 32.81 159 SER D O 1
ATOM 5296 N N . THR D 1 172 ? 22.790 1.454 -50.077 1.00 31.39 160 THR D N 1
ATOM 5297 C CA . THR D 1 172 ? 22.360 0.257 -49.370 1.00 31.00 160 THR D CA 1
ATOM 5298 C C . THR D 1 172 ? 21.235 0.538 -48.390 1.00 32.98 160 THR D C 1
ATOM 5299 O O . THR D 1 172 ? 20.964 1.686 -48.065 1.00 34.92 160 THR D O 1
ATOM 5303 N N . LEU D 1 173 ? 20.599 -0.541 -47.928 1.00 33.71 161 LEU D N 1
ATOM 5304 C CA . LEU D 1 173 ? 19.600 -0.490 -46.896 1.00 34.40 161 LEU D CA 1
ATOM 5305 C C . LEU D 1 173 ? 20.194 0.001 -45.623 1.00 35.17 161 LEU D C 1
ATOM 5306 O O . LEU D 1 173 ? 19.576 0.795 -44.930 1.00 37.91 161 LEU D O 1
ATOM 5311 N N . GLU D 1 174 ? 21.389 -0.480 -45.290 1.00 37.03 162 GLU D N 1
ATOM 5312 C CA . GLU D 1 174 ? 22.075 -0.073 -44.052 1.00 38.20 162 GLU D CA 1
ATOM 5313 C C . GLU D 1 174 ? 22.294 1.433 -44.082 1.00 37.77 162 GLU D C 1
ATOM 5314 O O . GLU D 1 174 ? 22.046 2.106 -43.079 1.00 38.86 162 GLU D O 1
ATOM 5320 N N . ASP D 1 175 ? 22.696 1.973 -45.234 1.00 37.51 163 ASP D N 1
ATOM 5321 C CA . ASP D 1 175 ? 22.859 3.433 -45.388 1.00 37.56 163 ASP D CA 1
ATOM 5322 C C . ASP D 1 175 ? 21.530 4.165 -45.219 1.00 37.13 163 ASP D C 1
ATOM 5323 O O . ASP D 1 175 ? 21.497 5.249 -44.646 1.00 38.60 163 ASP D O 1
ATOM 5328 N N . LEU D 1 176 ? 20.438 3.605 -45.751 1.00 36.08 164 LEU D N 1
ATOM 5329 C CA . LEU D 1 176 ? 19.095 4.166 -45.526 1.00 35.88 164 LEU D CA 1
ATOM 5330 C C . LEU D 1 176 ? 18.719 4.146 -44.028 1.00 37.64 164 LEU D C 1
ATOM 5331 O O . LEU D 1 176 ? 18.192 5.114 -43.492 1.00 38.42 164 LEU D O 1
ATOM 5336 N N . GLU D 1 177 ? 19.008 3.036 -43.352 1.00 38.40 165 GLU D N 1
ATOM 5337 C CA . GLU D 1 177 ? 18.759 2.928 -41.920 1.00 38.37 165 GLU D CA 1
ATOM 5338 C C . GLU D 1 177 ? 19.511 4.023 -41.145 1.00 36.66 165 GLU D C 1
ATOM 5339 O O . GLU D 1 177 ? 18.943 4.653 -40.269 1.00 37.53 165 GLU D O 1
ATOM 5345 N N . LYS D 1 178 ? 20.777 4.266 -41.475 1.00 36.49 166 LYS D N 1
ATOM 5346 C CA . LYS D 1 178 ? 21.539 5.353 -40.833 1.00 36.75 166 LYS D CA 1
ATOM 5347 C C . LYS D 1 178 ? 20.844 6.705 -41.057 1.00 36.38 166 LYS D C 1
ATOM 5348 O O . LYS D 1 178 ? 20.645 7.461 -40.147 1.00 38.24 166 LYS D O 1
ATOM 5351 N N . LYS D 1 179 ? 20.440 7.003 -42.274 1.00 35.49 167 LYS D N 1
ATOM 5352 C CA . LYS D 1 179 ? 19.806 8.284 -42.567 1.00 35.27 167 LYS D CA 1
ATOM 5353 C C . LYS D 1 179 ? 18.474 8.467 -41.842 1.00 36.30 167 LYS D C 1
ATOM 5354 O O . LYS D 1 179 ? 18.131 9.556 -41.399 1.00 37.52 167 LYS D O 1
ATOM 5360 N N . VAL D 1 180 ? 17.703 7.400 -41.738 1.00 36.08 168 VAL D N 1
ATOM 5361 C CA . VAL D 1 180 ? 16.422 7.467 -41.075 1.00 35.69 168 VAL D CA 1
ATOM 5362 C C . VAL D 1 180 ? 16.639 7.736 -39.595 1.00 37.46 168 VAL D C 1
ATOM 5363 O O . VAL D 1 180 ? 15.889 8.533 -38.987 1.00 36.96 168 VAL D O 1
ATOM 5367 N N . GLU D 1 181 ? 17.660 7.089 -39.022 1.00 38.78 169 GLU D N 1
ATOM 5368 C CA . GLU D 1 181 ? 18.023 7.324 -37.618 1.00 39.84 169 GLU D CA 1
ATOM 5369 C C . GLU D 1 181 ? 18.390 8.794 -37.382 1.00 38.15 169 GLU D C 1
ATOM 5370 O O . GLU D 1 181 ? 17.962 9.417 -36.400 1.00 35.97 169 GLU D O 1
ATOM 5376 N N . GLU D 1 182 ? 19.184 9.347 -38.296 1.00 39.20 170 GLU D N 1
ATOM 5377 C CA . GLU D 1 182 ? 19.593 10.762 -38.194 1.00 41.31 170 GLU D CA 1
ATOM 5378 C C . GLU D 1 182 ? 18.406 11.715 -38.285 1.00 38.41 170 GLU D C 1
ATOM 5379 O O . GLU D 1 182 ? 18.366 12.714 -37.597 1.00 40.51 170 GLU D O 1
ATOM 5385 N N . VAL D 1 183 ? 17.451 11.410 -39.137 1.00 38.08 171 VAL D N 1
ATOM 5386 C CA . VAL D 1 183 ? 16.245 12.210 -39.218 1.00 38.26 171 VAL D CA 1
ATOM 5387 C C . VAL D 1 183 ? 15.421 12.092 -37.927 1.00 40.43 171 VAL D C 1
ATOM 5388 O O . VAL D 1 183 ? 14.913 13.081 -37.428 1.00 40.94 171 VAL D O 1
ATOM 5400 N N . LYS D 1 185 ? 16.528 11.430 -34.964 1.00 40.85 173 LYS D N 1
ATOM 5401 C CA . LYS D 1 185 ? 17.221 12.216 -33.916 1.00 41.01 173 LYS D CA 1
ATOM 5402 C C . LYS D 1 185 ? 16.803 13.697 -34.006 1.00 41.14 173 LYS D C 1
ATOM 5403 O O . LYS D 1 185 ? 16.679 14.384 -33.001 1.00 39.22 173 LYS D O 1
ATOM 5409 N N . LEU D 1 186 ? 16.591 14.192 -35.221 1.00 42.43 174 LEU D N 1
ATOM 5410 C CA . LEU D 1 186 ? 16.207 15.569 -35.375 1.00 43.73 174 LEU D CA 1
ATOM 5411 C C . LEU D 1 186 ? 14.808 15.859 -34.842 1.00 44.59 174 LEU D C 1
ATOM 5412 O O . LEU D 1 186 ? 14.606 16.870 -34.192 1.00 45.63 174 LEU D O 1
ATOM 5417 N N . VAL D 1 187 ? 13.846 14.998 -35.148 1.00 44.93 175 VAL D N 1
ATOM 5418 C CA . VAL D 1 187 ? 12.460 15.359 -35.001 1.00 46.74 175 VAL D CA 1
ATOM 5419 C C . VAL D 1 187 ? 11.778 14.626 -33.883 1.00 48.28 175 VAL D C 1
ATOM 5420 O O . VAL D 1 187 ? 10.621 14.879 -33.638 1.00 47.61 175 VAL D O 1
ATOM 5424 N N . TRP D 1 188 ? 12.492 13.760 -33.166 1.00 56.35 176 TRP D N 1
ATOM 5425 C CA . TRP D 1 188 ? 11.867 12.841 -32.204 1.00 57.65 176 TRP D CA 1
ATOM 5426 C C . TRP D 1 188 ? 12.714 12.794 -30.938 1.00 56.84 176 TRP D C 1
ATOM 5427 O O . TRP D 1 188 ? 13.051 11.723 -30.449 1.00 57.24 176 TRP D O 1
ATOM 5438 N N . HIS E 1 10 ? 20.549 23.658 -19.472 1.00 41.54 -2 HIS E N 1
ATOM 5439 C CA . HIS E 1 10 ? 19.509 22.797 -18.783 1.00 43.58 -2 HIS E CA 1
ATOM 5440 C C . HIS E 1 10 ? 18.198 23.527 -18.384 1.00 43.95 -2 HIS E C 1
ATOM 5441 O O . HIS E 1 10 ? 18.150 24.180 -17.342 1.00 40.31 -2 HIS E O 1
ATOM 5448 N N . HIS E 1 11 ? 17.149 23.383 -19.211 1.00 47.57 -1 HIS E N 1
ATOM 5449 C CA . HIS E 1 11 ? 15.863 24.041 -18.986 1.00 46.32 -1 HIS E CA 1
ATOM 5450 C C . HIS E 1 11 ? 15.004 23.161 -18.084 1.00 45.89 -1 HIS E C 1
ATOM 5451 O O . HIS E 1 11 ? 14.851 21.959 -18.338 1.00 47.08 -1 HIS E O 1
ATOM 5458 N N . HIS E 1 12 ? 14.484 23.764 -17.012 1.00 43.98 0 HIS E N 1
ATOM 5459 C CA . HIS E 1 12 ? 13.762 23.031 -15.973 1.00 43.47 0 HIS E CA 1
ATOM 5460 C C . HIS E 1 12 ? 12.801 23.924 -15.228 1.00 43.36 0 HIS E C 1
ATOM 5461 O O . HIS E 1 12 ? 12.902 25.139 -15.287 1.00 42.49 0 HIS E O 1
ATOM 5476 N N . VAL E 1 14 ? 11.441 24.221 -11.149 1.00 39.53 2 VAL E N 1
ATOM 5477 C CA . VAL E 1 14 ? 11.694 23.751 -9.802 1.00 37.50 2 VAL E CA 1
ATOM 5478 C C . VAL E 1 14 ? 10.518 24.107 -8.898 1.00 36.31 2 VAL E C 1
ATOM 5479 O O . VAL E 1 14 ? 10.134 25.266 -8.794 1.00 35.16 2 VAL E O 1
ATOM 5483 N N . ILE E 1 15 ? 9.961 23.090 -8.256 1.00 35.19 3 ILE E N 1
ATOM 5484 C CA . ILE E 1 15 ? 8.856 23.262 -7.344 1.00 35.72 3 ILE E CA 1
ATOM 5485 C C . ILE E 1 15 ? 9.274 22.735 -6.012 1.00 35.32 3 ILE E C 1
ATOM 5486 O O . ILE E 1 15 ? 9.684 21.613 -5.889 1.00 36.85 3 ILE E O 1
ATOM 5491 N N . GLY E 1 16 ? 9.194 23.567 -4.999 1.00 35.21 4 GLY E N 1
ATOM 5492 C CA . GLY E 1 16 ? 9.495 23.129 -3.649 1.00 35.41 4 GLY E CA 1
ATOM 5493 C C . GLY E 1 16 ? 8.252 22.565 -2.997 1.00 36.00 4 GLY E C 1
ATOM 5494 O O . GLY E 1 16 ? 7.153 23.103 -3.153 1.00 36.90 4 GLY E O 1
ATOM 5495 N N . VAL E 1 17 ? 8.434 21.473 -2.269 1.00 35.48 5 VAL E N 1
ATOM 5496 C CA . VAL E 1 17 ? 7.349 20.858 -1.540 1.00 35.62 5 VAL E CA 1
ATOM 5497 C C . VAL E 1 17 ? 7.785 20.798 -0.087 1.00 35.38 5 VAL E C 1
ATOM 5498 O O . VAL E 1 17 ? 8.694 20.055 0.304 1.00 32.46 5 VAL E O 1
ATOM 5502 N N . THR E 1 18 ? 7.118 21.599 0.726 1.00 35.73 6 THR E N 1
ATOM 5503 C CA . THR E 1 18 ? 7.459 21.665 2.116 1.00 35.38 6 THR E CA 1
ATOM 5504 C C . THR E 1 18 ? 6.229 21.437 2.963 1.00 35.37 6 THR E C 1
ATOM 5505 O O . THR E 1 18 ? 5.160 21.103 2.454 1.00 34.57 6 THR E O 1
ATOM 5509 N N . GLY E 1 19 ? 6.396 21.597 4.266 1.00 36.20 7 GLY E N 1
ATOM 5510 C CA . GLY E 1 19 ? 5.340 21.325 5.241 1.00 34.75 7 GLY E CA 1
ATOM 5511 C C . GLY E 1 19 ? 5.909 20.563 6.420 1.00 33.01 7 GLY E C 1
ATOM 5512 O O . GLY E 1 19 ? 6.965 19.926 6.307 1.00 30.26 7 GLY E O 1
ATOM 5513 N N . LYS E 1 20 ? 5.218 20.617 7.547 1.00 32.35 8 LYS E N 1
ATOM 5514 C CA . LYS E 1 20 ? 5.703 19.955 8.732 1.00 32.65 8 LYS E CA 1
ATOM 5515 C C . LYS E 1 20 ? 5.726 18.450 8.511 1.00 32.92 8 LYS E C 1
ATOM 5516 O O . LYS E 1 20 ? 5.146 17.926 7.524 1.00 32.46 8 LYS E O 1
ATOM 5522 N N . ILE E 1 21 ? 6.404 17.759 9.423 1.00 32.89 9 ILE E N 1
ATOM 5523 C CA . ILE E 1 21 ? 6.459 16.300 9.428 1.00 33.61 9 ILE E CA 1
ATOM 5524 C C . ILE E 1 21 ? 5.085 15.646 9.470 1.00 34.18 9 ILE E C 1
ATOM 5525 O O . ILE E 1 21 ? 4.207 16.062 10.237 1.00 32.85 9 ILE E O 1
ATOM 5530 N N . GLY E 1 22 ? 4.920 14.614 8.643 1.00 33.68 10 GLY E N 1
ATOM 5531 C CA . GLY E 1 22 ? 3.694 13.807 8.623 1.00 34.31 10 GLY E CA 1
ATOM 5532 C C . GLY E 1 22 ? 2.511 14.410 7.878 1.00 34.41 10 GLY E C 1
ATOM 5533 O O . GLY E 1 22 ? 1.436 13.813 7.865 1.00 34.05 10 GLY E O 1
ATOM 5534 N N . THR E 1 23 ? 2.708 15.573 7.260 1.00 33.07 11 THR E N 1
ATOM 5535 C CA . THR E 1 23 ? 1.640 16.282 6.574 1.00 32.51 11 THR E CA 1
ATOM 5536 C C . THR E 1 23 ? 1.356 15.666 5.227 1.00 32.29 11 THR E C 1
ATOM 5537 O O . THR E 1 23 ? 0.222 15.676 4.779 1.00 31.27 11 THR E O 1
ATOM 5541 N N . GLY E 1 24 ? 2.379 15.132 4.566 1.00 34.23 12 GLY E N 1
ATOM 5542 C CA . GLY E 1 24 ? 2.177 14.478 3.284 1.00 35.49 12 GLY E CA 1
ATOM 5543 C C . GLY E 1 24 ? 3.068 14.853 2.129 1.00 35.98 12 GLY E C 1
ATOM 5544 O O . GLY E 1 24 ? 2.728 14.575 0.997 1.00 34.77 12 GLY E O 1
ATOM 5545 N N . LYS E 1 25 ? 4.226 15.428 2.418 1.00 35.91 13 LYS E N 1
ATOM 5546 C CA . LYS E 1 25 ? 5.235 15.778 1.407 1.00 35.85 13 LYS E CA 1
ATOM 5547 C C . LYS E 1 25 ? 5.670 14.574 0.540 1.00 35.49 13 LYS E C 1
ATOM 5548 O O . LYS E 1 25 ? 5.692 14.677 -0.662 1.00 36.22 13 LYS E O 1
ATOM 5554 N N . SER E 1 26 ? 6.046 13.461 1.156 1.00 34.95 14 SER E N 1
ATOM 5555 C CA . SER E 1 26 ? 6.455 12.257 0.393 1.00 36.89 14 SER E CA 1
ATOM 5556 C C . SER E 1 26 ? 5.347 11.752 -0.511 1.00 35.49 14 SER E C 1
ATOM 5557 O O . SER E 1 26 ? 5.577 11.253 -1.620 1.00 37.69 14 SER E O 1
ATOM 5560 N N . THR E 1 27 ? 4.139 11.847 0.000 1.00 33.81 15 THR E N 1
ATOM 5561 C CA . THR E 1 27 ? 2.991 11.360 -0.712 1.00 32.38 15 THR E CA 1
ATOM 5562 C C . THR E 1 27 ? 2.702 12.248 -1.925 1.00 32.06 15 THR E C 1
ATOM 5563 O O . THR E 1 27 ? 2.544 11.750 -3.028 1.00 32.37 15 THR E O 1
ATOM 5567 N N . VAL E 1 28 ? 2.690 13.563 -1.733 1.00 31.88 16 VAL E N 1
ATOM 5568 C CA . VAL E 1 28 ? 2.600 14.483 -2.849 1.00 32.32 16 VAL E CA 1
ATOM 5569 C C . VAL E 1 28 ? 3.759 14.242 -3.835 1.00 32.76 16 VAL E C 1
ATOM 5570 O O . VAL E 1 28 ? 3.551 14.104 -5.032 1.00 33.82 16 VAL E O 1
ATOM 5574 N N . CYS E 1 29 ? 4.975 14.141 -3.333 1.00 33.45 17 CYS E N 1
ATOM 5575 C CA . CYS E 1 29 ? 6.128 13.954 -4.217 1.00 34.69 17 CYS E CA 1
ATOM 5576 C C . CYS E 1 29 ? 6.039 12.664 -5.012 1.00 35.55 17 CYS E C 1
ATOM 5577 O O . CYS E 1 29 ? 6.387 12.654 -6.191 1.00 36.37 17 CYS E O 1
ATOM 5580 N N . GLU E 1 30 ? 5.561 11.578 -4.403 1.00 35.48 18 GLU E N 1
ATOM 5581 C CA . GLU E 1 30 ? 5.359 10.340 -5.177 1.00 36.74 18 GLU E CA 1
ATOM 5582 C C . GLU E 1 30 ? 4.381 10.558 -6.302 1.00 34.98 18 GLU E C 1
ATOM 5583 O O . GLU E 1 30 ? 4.565 10.029 -7.371 1.00 36.45 18 GLU E O 1
ATOM 5589 N N . ILE E 1 31 ? 3.333 11.322 -6.054 1.00 34.00 19 ILE E N 1
ATOM 5590 C CA . ILE E 1 31 ? 2.359 11.605 -7.087 1.00 33.45 19 ILE E CA 1
ATOM 5591 C C . ILE E 1 31 ? 3.008 12.381 -8.222 1.00 33.48 19 ILE E C 1
ATOM 5592 O 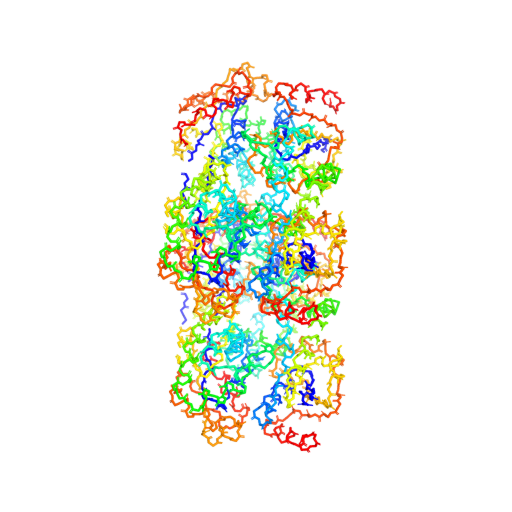O . ILE E 1 31 ? 2.903 12.001 -9.372 1.00 33.56 19 ILE E O 1
ATOM 5597 N N . LEU E 1 32 ? 3.681 13.471 -7.880 1.00 33.47 20 LEU E N 1
ATOM 5598 C CA . LEU E 1 32 ? 4.384 14.274 -8.870 1.00 32.51 20 LEU E CA 1
ATOM 5599 C C . LEU E 1 32 ? 5.363 13.451 -9.686 1.00 32.98 20 LEU E C 1
ATOM 5600 O O . LEU E 1 32 ? 5.464 13.622 -10.898 1.00 34.49 20 LEU E O 1
ATOM 5605 N N . LYS E 1 33 ? 6.073 12.546 -9.025 1.00 32.92 21 LYS E N 1
ATOM 5606 C CA . LYS E 1 33 ? 7.049 11.679 -9.707 1.00 34.25 21 LYS E CA 1
ATOM 5607 C C . LYS E 1 33 ? 6.344 10.733 -10.653 1.00 32.64 21 LYS E C 1
ATOM 5608 O O . LYS E 1 33 ? 6.694 10.638 -11.804 1.00 32.46 21 LYS E O 1
ATOM 5614 N N . ASN E 1 34 ? 5.312 10.079 -10.160 1.00 33.15 22 ASN E N 1
ATOM 5615 C CA . ASN E 1 34 ? 4.647 9.022 -10.893 1.00 33.83 22 ASN E CA 1
ATOM 5616 C C . ASN E 1 34 ? 3.704 9.502 -11.973 1.00 33.74 22 ASN E C 1
ATOM 5617 O O . ASN E 1 34 ? 3.645 8.914 -13.035 1.00 34.90 22 ASN E O 1
ATOM 5622 N N . LYS E 1 35 ? 2.956 10.556 -11.704 1.00 34.89 23 LYS E N 1
ATOM 5623 C CA . LYS E 1 35 ? 1.996 11.039 -12.689 1.00 36.34 23 LYS E CA 1
ATOM 5624 C C . LYS E 1 35 ? 2.612 12.089 -13.568 1.00 35.57 23 LYS E C 1
ATOM 5625 O O . LYS E 1 35 ? 2.338 12.099 -14.734 1.00 36.63 23 LYS E O 1
ATOM 5631 N N . TYR E 1 36 ? 3.447 12.972 -13.022 1.00 36.35 24 TYR E N 1
ATOM 5632 C CA . TYR E 1 36 ? 3.924 14.144 -13.782 1.00 35.57 24 TYR E CA 1
ATOM 5633 C C . TYR E 1 36 ? 5.399 14.067 -14.170 1.00 35.16 24 TYR E C 1
ATOM 5634 O O . TYR E 1 36 ? 5.913 14.952 -14.806 1.00 36.91 24 TYR E O 1
ATOM 5643 N N . GLY E 1 37 ? 6.078 12.987 -13.823 1.00 34.86 25 GLY E N 1
ATOM 5644 C CA . GLY E 1 37 ? 7.473 12.796 -14.251 1.00 33.37 25 GLY E CA 1
ATOM 5645 C C . GLY E 1 37 ? 8.485 13.625 -13.488 1.00 32.69 25 GLY E C 1
ATOM 5646 O O . GLY E 1 37 ? 9.587 13.828 -13.941 1.00 33.38 25 GLY E O 1
ATOM 5647 N N . ALA E 1 38 ? 8.135 14.092 -12.304 1.00 33.13 26 ALA E N 1
ATOM 5648 C CA . ALA E 1 38 ? 9.066 14.900 -11.549 1.00 33.66 26 ALA E CA 1
ATOM 5649 C C . ALA E 1 38 ? 10.340 14.120 -11.184 1.00 34.39 26 ALA E C 1
ATOM 5650 O O . ALA E 1 38 ? 10.299 12.896 -10.947 1.00 33.56 26 ALA E O 1
ATOM 5652 N N . HIS E 1 39 ? 11.465 14.830 -11.180 1.00 34.94 27 HIS E N 1
ATOM 5653 C CA . HIS E 1 39 ? 12.669 14.359 -10.532 1.00 36.38 27 HIS E CA 1
ATOM 5654 C C . HIS E 1 39 ? 12.613 14.874 -9.092 1.00 36.28 27 HIS E C 1
ATOM 5655 O O . HIS E 1 39 ? 12.681 16.081 -8.841 1.00 37.42 27 HIS E O 1
ATOM 5662 N N . VAL E 1 40 ? 12.490 13.951 -8.152 1.00 34.74 28 VAL E N 1
ATOM 5663 C CA . VAL E 1 40 ? 12.332 14.292 -6.747 1.00 34.40 28 VAL E CA 1
ATOM 5664 C C . VAL E 1 40 ? 13.700 14.344 -6.047 1.00 33.58 28 VAL E C 1
ATOM 5665 O O . VAL E 1 40 ? 14.411 13.346 -5.989 1.00 32.64 28 VAL E O 1
ATOM 5669 N N . VAL E 1 41 ? 14.058 15.526 -5.543 1.00 34.00 29 VAL E N 1
ATOM 5670 C CA . VAL E 1 41 ? 15.253 15.707 -4.761 1.00 34.23 29 VAL E CA 1
ATOM 5671 C C . VAL E 1 41 ? 14.846 15.599 -3.290 1.00 35.33 29 VAL E C 1
ATOM 5672 O O . VAL E 1 41 ? 14.301 16.543 -2.723 1.00 34.29 29 VAL E O 1
ATOM 5676 N N . ASN E 1 42 ? 15.100 14.426 -2.709 1.00 36.33 30 ASN E N 1
ATOM 5677 C CA . ASN E 1 42 ? 14.839 14.131 -1.299 1.00 37.05 30 ASN E CA 1
ATOM 5678 C C . ASN E 1 42 ? 15.915 14.755 -0.428 1.00 36.12 30 ASN E C 1
ATOM 5679 O O . ASN E 1 42 ? 17.006 14.243 -0.302 1.00 37.85 30 ASN E O 1
ATOM 5684 N N . VAL E 1 43 ? 15.625 15.887 0.159 1.00 36.31 31 VAL E N 1
ATOM 5685 C CA . VAL E 1 43 ? 16.645 16.595 0.891 1.00 36.35 31 VAL E CA 1
ATOM 5686 C C . VAL E 1 43 ? 17.040 15.853 2.179 1.00 37.68 31 VAL E C 1
ATOM 5687 O O . VAL E 1 43 ? 18.202 15.913 2.593 1.00 40.39 31 VAL E O 1
ATOM 5691 N N . ASP E 1 44 ? 16.124 15.110 2.786 1.00 37.85 32 ASP E N 1
ATOM 5692 C CA . ASP E 1 44 ? 16.510 14.293 3.929 1.00 38.09 32 ASP E CA 1
ATOM 5693 C C . ASP E 1 44 ? 17.629 13.319 3.580 1.00 37.35 32 ASP E C 1
ATOM 5694 O O . ASP E 1 44 ? 18.584 13.191 4.344 1.00 37.91 32 ASP E O 1
ATOM 5699 N N . ARG E 1 45 ? 17.479 12.600 2.466 1.00 38.15 33 ARG E N 1
ATOM 5700 C CA . ARG E 1 45 ? 18.483 11.633 1.999 1.00 38.02 33 ARG E CA 1
ATOM 5701 C C . ARG E 1 45 ? 19.844 12.313 1.751 1.00 37.66 33 ARG E C 1
ATOM 5702 O O . ARG E 1 45 ? 20.900 11.824 2.151 1.00 37.75 33 ARG E O 1
ATOM 5704 N N . ILE E 1 46 ? 19.804 13.471 1.118 1.00 37.13 34 ILE E N 1
ATOM 5705 C CA . ILE E 1 46 ? 20.997 14.254 0.885 1.00 36.53 34 ILE E CA 1
ATOM 5706 C C . ILE E 1 46 ? 21.654 14.575 2.216 1.00 37.47 34 ILE E C 1
ATOM 5707 O O . ILE E 1 46 ? 22.881 14.530 2.330 1.00 38.42 34 ILE E O 1
ATOM 5712 N N . GLY E 1 47 ? 20.836 14.905 3.215 1.00 36.55 35 GLY E N 1
ATOM 5713 C CA . GLY E 1 47 ? 21.314 15.073 4.585 1.00 35.34 35 GLY E CA 1
ATOM 5714 C C . GLY E 1 47 ? 22.074 13.875 5.098 1.00 35.68 35 GLY E C 1
ATOM 5715 O O . GLY E 1 47 ? 23.135 14.029 5.695 1.00 35.75 35 GLY E O 1
ATOM 5716 N N . HIS E 1 48 ? 21.546 12.676 4.850 1.00 36.42 36 HIS E N 1
ATOM 5717 C CA . HIS E 1 48 ? 22.194 11.430 5.327 1.00 37.27 36 HIS E CA 1
ATOM 5718 C C . HIS E 1 48 ? 23.544 11.239 4.690 1.00 36.90 36 HIS E C 1
ATOM 5719 O O . HIS E 1 48 ? 24.447 10.740 5.336 1.00 38.89 36 HIS E O 1
ATOM 5726 N N . GLU E 1 49 ? 23.680 11.616 3.421 1.00 37.69 37 GLU E N 1
ATOM 5727 C CA . GLU E 1 49 ? 24.965 11.502 2.707 1.00 39.05 37 GLU E CA 1
ATOM 5728 C C . GLU E 1 49 ? 25.988 12.497 3.251 1.00 36.02 37 GLU E C 1
ATOM 5729 O O . GLU E 1 49 ? 27.156 12.161 3.454 1.00 36.83 37 GLU E O 1
ATOM 5735 N N . VAL E 1 50 ? 25.524 13.715 3.507 1.00 33.12 38 VAL E N 1
ATOM 5736 C CA . VAL E 1 50 ? 26.372 14.742 4.073 1.00 32.08 38 VAL E CA 1
ATOM 5737 C C . VAL E 1 50 ? 26.867 14.392 5.486 1.00 33.10 38 VAL E C 1
ATOM 5738 O O . VAL E 1 50 ? 28.008 14.696 5.836 1.00 31.75 38 VAL E O 1
ATOM 5742 N N . LEU E 1 51 ? 26.025 13.756 6.291 1.00 34.62 39 LEU E N 1
ATOM 5743 C CA . LEU E 1 51 ? 26.447 13.320 7.627 1.00 35.71 39 LEU E CA 1
ATOM 5744 C C . LEU E 1 51 ? 27.688 12.451 7.567 1.00 36.33 39 LEU E C 1
ATOM 5745 O O . LEU E 1 51 ? 28.636 12.638 8.338 1.00 36.83 39 LEU E O 1
ATOM 5750 N N . GLU E 1 52 ? 27.696 11.513 6.633 1.00 37.25 40 GLU E N 1
ATOM 5751 C CA . GLU E 1 52 ? 28.855 10.652 6.448 1.00 38.85 40 GLU E CA 1
ATOM 5752 C C . GLU E 1 52 ? 30.113 11.424 6.074 1.00 38.80 40 GLU E C 1
ATOM 5753 O O . GLU E 1 52 ? 31.219 11.020 6.430 1.00 39.73 40 GLU E O 1
ATOM 5759 N N . GLU E 1 53 ? 29.945 12.530 5.351 1.00 39.81 41 GLU E N 1
ATOM 5760 C CA . GLU E 1 53 ? 31.076 13.375 4.952 1.00 40.03 41 GLU E CA 1
ATOM 5761 C C . GLU E 1 53 ? 31.664 14.184 6.094 1.00 38.13 41 GLU E C 1
ATOM 5762 O O . GLU E 1 53 ? 32.789 14.632 5.974 1.00 39.24 41 GLU E O 1
ATOM 5768 N N . VAL E 1 54 ? 30.921 14.401 7.177 1.00 36.39 42 VAL E N 1
ATOM 5769 C CA . VAL E 1 54 ? 31.423 15.222 8.293 1.00 34.76 42 VAL E CA 1
ATOM 5770 C C . VAL E 1 54 ? 31.547 14.437 9.603 1.00 33.77 42 VAL E C 1
ATOM 5771 O O . VAL E 1 54 ? 31.431 14.997 10.694 1.00 32.02 42 VAL E O 1
ATOM 5775 N N . LYS E 1 55 ? 31.803 13.140 9.494 1.00 34.45 43 LYS E N 1
ATOM 5776 C CA . LYS E 1 55 ? 31.965 12.289 10.666 1.00 34.59 43 LYS E CA 1
ATOM 5777 C C . LYS E 1 55 ? 32.837 12.933 11.745 1.00 34.30 43 LYS E C 1
ATOM 5778 O O . LYS E 1 55 ? 32.453 12.965 12.921 1.00 33.87 43 LYS E O 1
ATOM 5784 N N . GLU E 1 56 ? 34.024 13.409 11.351 1.00 33.56 44 GLU E N 1
ATOM 5785 C CA . GLU E 1 56 ? 35.001 13.898 12.324 1.00 33.79 44 GLU E CA 1
ATOM 5786 C C . GLU E 1 56 ? 34.451 15.104 13.057 1.00 33.94 44 GLU E C 1
ATOM 5787 O O . GLU E 1 56 ? 34.545 15.196 14.273 1.00 35.02 44 GLU E O 1
ATOM 5789 N N . LYS E 1 57 ? 33.847 16.019 12.317 1.00 33.59 45 LYS E N 1
ATOM 5790 C CA . LYS E 1 57 ? 33.280 17.226 12.929 1.00 34.33 45 LYS E CA 1
ATOM 5791 C C . LYS E 1 57 ? 32.110 16.932 13.877 1.00 33.61 45 LYS E C 1
ATOM 5792 O O . LYS E 1 57 ? 31.999 17.563 14.936 1.00 33.82 45 LYS E O 1
ATOM 5798 N N . LEU E 1 58 ? 31.257 15.971 13.500 1.00 33.14 46 LEU E N 1
ATOM 5799 C CA . LEU E 1 58 ? 30.157 15.513 14.359 1.00 32.94 46 LEU E CA 1
ATOM 5800 C C . LEU E 1 58 ? 30.680 14.988 15.683 1.00 32.15 46 LEU E C 1
ATOM 5801 O O . LEU E 1 58 ? 30.124 15.300 16.743 1.00 32.51 46 LEU E O 1
ATOM 5806 N N . VAL E 1 59 ? 31.742 14.182 15.612 1.00 30.07 47 VAL E N 1
ATOM 5807 C CA . VAL E 1 59 ? 32.328 13.613 16.799 1.00 30.56 47 VAL E CA 1
ATOM 5808 C C . VAL E 1 59 ? 32.850 14.736 17.664 1.00 32.00 47 VAL E C 1
ATOM 5809 O O . VAL E 1 59 ? 32.594 14.754 18.860 1.00 32.56 47 VAL E O 1
ATOM 5813 N N . GLU E 1 60 ? 33.552 15.687 17.048 1.00 33.24 48 GLU E N 1
ATOM 5814 C CA . GLU E 1 60 ? 34.064 16.859 17.767 1.00 33.55 48 GLU E CA 1
ATOM 5815 C C . GLU E 1 60 ? 32.923 17.662 18.421 1.00 33.15 48 GLU E C 1
ATOM 5816 O O . GLU E 1 60 ? 33.094 18.185 19.511 1.00 33.70 48 GLU E O 1
ATOM 5822 N N . LEU E 1 61 ? 31.757 17.736 17.779 1.00 33.03 49 LEU E N 1
ATOM 5823 C CA . LEU E 1 61 ? 30.602 18.457 18.359 1.00 33.44 49 LEU E CA 1
ATOM 5824 C C . LEU E 1 61 ? 29.821 17.685 19.433 1.00 33.67 49 LEU E C 1
ATOM 5825 O O . LEU E 1 61 ? 29.479 18.249 20.472 1.00 34.03 49 LEU E O 1
ATOM 5830 N N . PHE E 1 62 ? 29.543 16.404 19.180 1.00 33.55 50 PHE E N 1
ATOM 5831 C CA . PHE E 1 62 ? 28.595 15.626 20.001 1.00 32.47 50 PHE E CA 1
ATOM 5832 C C . PHE E 1 62 ? 29.147 14.382 20.725 1.00 32.44 50 PHE E C 1
ATOM 5833 O O . PHE E 1 62 ? 28.379 13.649 21.364 1.00 33.47 50 PHE E O 1
ATOM 5841 N N . GLY E 1 63 ? 30.449 14.136 20.601 1.00 31.21 51 GLY E N 1
ATOM 5842 C CA . GLY E 1 63 ? 31.070 12.962 21.209 1.00 30.21 51 GLY E CA 1
ATOM 5843 C C . GLY E 1 63 ? 31.013 11.712 20.339 1.00 30.70 51 GLY E C 1
ATOM 5844 O O . GLY E 1 63 ? 30.374 11.696 19.283 1.00 31.34 51 GLY E O 1
ATOM 5845 N N . GLY E 1 64 ? 31.705 10.669 20.790 1.00 31.22 52 GLY E N 1
ATOM 5846 C CA . GLY E 1 64 ? 31.746 9.391 20.092 1.00 31.39 52 GLY E CA 1
ATOM 5847 C C . GLY E 1 64 ? 30.439 8.610 20.073 1.00 31.51 52 GLY E C 1
ATOM 5848 O O . GLY E 1 64 ? 30.284 7.703 19.256 1.00 30.88 52 GLY E O 1
ATOM 5849 N N . SER E 1 65 ? 29.493 8.958 20.953 1.00 32.77 53 SER E N 1
ATOM 5850 C CA . SER E 1 65 ? 28.158 8.315 20.985 1.00 34.28 53 SER E CA 1
ATOM 5851 C C . SER E 1 65 ? 27.430 8.292 19.619 1.00 36.00 53 SER E C 1
ATOM 5852 O O . SER E 1 65 ? 26.531 7.480 19.425 1.00 38.04 53 SER E O 1
ATOM 5855 N N . VAL E 1 66 ? 27.824 9.155 18.674 1.00 35.26 54 VAL E N 1
ATOM 5856 C CA . VAL E 1 66 ? 27.158 9.238 17.361 1.00 36.08 54 VAL E CA 1
ATOM 5857 C C . VAL E 1 66 ? 27.721 8.368 16.201 1.00 37.13 54 VAL E C 1
ATOM 5858 O O . VAL E 1 66 ? 27.083 8.327 15.137 1.00 38.03 54 VAL E O 1
ATOM 5862 N N . LEU E 1 67 ? 28.885 7.713 16.377 1.00 36.17 55 LEU E N 1
ATOM 5863 C CA . LEU E 1 67 ? 29.392 6.694 15.401 1.00 35.45 55 LEU E CA 1
ATOM 5864 C C . LEU E 1 67 ? 29.207 5.248 15.908 1.00 35.95 55 LEU E C 1
ATOM 5865 O O . LEU E 1 67 ? 29.398 4.983 17.098 1.00 35.01 55 LEU E O 1
ATOM 5870 N N . GLU E 1 68 ? 28.853 4.331 14.993 1.00 37.75 56 GLU E N 1
ATOM 5871 C CA . GLU E 1 68 ? 28.411 2.957 15.338 1.00 38.27 56 GLU E CA 1
ATOM 5872 C C . GLU E 1 68 ? 29.353 1.845 14.855 1.00 39.53 56 GLU E C 1
ATOM 5873 O O . GLU E 1 68 ? 29.903 1.110 15.675 1.00 42.96 56 GLU E O 1
ATOM 5875 N N . ASP E 1 69 ? 29.542 1.679 13.551 1.00 38.88 57 ASP E N 1
ATOM 5876 C CA . ASP E 1 69 ? 30.696 0.879 13.080 1.00 39.06 57 ASP E CA 1
ATOM 5877 C C . ASP E 1 69 ? 31.206 1.524 11.799 1.00 38.85 57 ASP E C 1
ATOM 5878 O O . ASP E 1 69 ? 30.950 1.027 10.702 1.00 40.41 57 ASP E O 1
ATOM 5880 N N . GLY E 1 70 ? 31.899 2.657 11.959 1.00 36.47 58 GLY E N 1
ATOM 5881 C CA . GLY E 1 70 ? 32.344 3.475 10.839 1.00 34.66 58 GLY E CA 1
ATOM 5882 C C . GLY E 1 70 ? 31.219 4.237 10.142 1.00 35.15 58 GLY E C 1
ATOM 5883 O O . GLY E 1 70 ? 31.442 4.842 9.096 1.00 37.53 58 GLY E O 1
ATOM 5884 N N . LYS E 1 71 ? 30.010 4.230 10.701 1.00 32.85 59 LYS E N 1
ATOM 5885 C CA . LYS E 1 71 ? 28.888 4.940 10.099 1.00 30.06 59 LYS E CA 1
ATOM 5886 C C . LYS E 1 71 ? 28.190 5.764 11.171 1.00 29.26 59 LYS E C 1
ATOM 5887 O O . LYS E 1 71 ? 27.994 5.303 12.276 1.00 30.26 59 LYS E O 1
ATOM 5888 N N . VAL E 1 72 ? 27.832 6.995 10.851 1.00 30.20 60 VAL E N 1
ATOM 5889 C CA . VAL E 1 72 ? 27.030 7.835 11.753 1.00 31.79 60 VAL E CA 1
ATOM 5890 C C . VAL E 1 72 ? 25.737 7.099 12.151 1.00 31.76 60 VAL E C 1
ATOM 5891 O O . VAL E 1 72 ? 25.071 6.541 11.292 1.00 32.79 60 VAL E O 1
ATOM 5895 N N . ASN E 1 73 ? 25.377 7.130 13.431 1.00 32.89 61 ASN E N 1
ATOM 5896 C CA . ASN E 1 73 ? 24.135 6.517 13.914 1.00 32.51 61 ASN E CA 1
ATOM 5897 C C . ASN E 1 73 ? 23.072 7.591 14.100 1.00 32.62 61 ASN E C 1
ATOM 5898 O O . ASN E 1 73 ? 23.071 8.310 15.117 1.00 33.24 61 ASN E O 1
ATOM 5903 N N . ARG E 1 74 ? 22.150 7.683 13.143 1.00 31.76 62 ARG E N 1
ATOM 5904 C CA . ARG E 1 74 ? 21.166 8.752 13.159 1.00 30.28 62 ARG E CA 1
ATOM 5905 C C . ARG E 1 74 ? 20.217 8.686 14.349 1.00 30.78 62 ARG E C 1
ATOM 5906 O O . ARG E 1 74 ? 19.784 9.735 14.822 1.00 31.59 62 ARG E O 1
ATOM 5914 N N . LYS E 1 75 ? 19.919 7.481 14.847 1.00 30.54 63 LYS E N 1
ATOM 5915 C CA . LYS E 1 75 ? 19.038 7.339 16.013 1.00 31.24 63 LYS E CA 1
ATOM 5916 C C . LYS E 1 75 ? 19.681 8.007 17.203 1.00 31.79 63 LYS E C 1
ATOM 5917 O O . LYS E 1 75 ? 19.054 8.823 17.871 1.00 33.19 63 LYS E O 1
ATOM 5920 N N . LYS E 1 76 ? 20.945 7.683 17.450 1.00 31.81 64 LYS E N 1
ATOM 5921 C CA . LYS E 1 76 ? 21.670 8.257 18.580 1.00 31.90 64 LYS E CA 1
ATOM 5922 C C . LYS E 1 76 ? 21.836 9.759 18.408 1.00 32.82 64 LYS E C 1
ATOM 5923 O O . LYS E 1 76 ? 21.754 10.513 19.377 1.00 33.63 64 LYS E O 1
ATOM 5929 N N . LEU E 1 77 ? 22.069 10.191 17.172 1.00 32.99 65 LEU E N 1
ATOM 5930 C CA . LEU E 1 77 ? 22.310 11.605 16.892 1.00 33.34 65 LEU E CA 1
ATOM 5931 C C . LEU E 1 77 ? 21.013 12.410 17.126 1.00 35.57 65 LEU E C 1
ATOM 5932 O O . LEU E 1 77 ? 21.029 13.450 17.796 1.00 36.08 65 LEU E O 1
ATOM 5937 N N . ALA E 1 78 ? 19.893 11.889 16.610 1.00 36.62 66 ALA E N 1
ATOM 5938 C CA . ALA E 1 78 ? 18.553 12.427 16.898 1.00 34.97 66 ALA E CA 1
ATOM 5939 C C . ALA E 1 78 ? 18.300 12.506 18.411 1.00 34.14 66 ALA E C 1
ATOM 5940 O O . ALA E 1 78 ? 17.796 13.512 18.930 1.00 32.86 66 ALA E O 1
ATOM 5942 N N . GLY E 1 79 ? 18.660 11.439 19.120 1.00 32.68 67 GLY E N 1
ATOM 5943 C CA . GLY E 1 79 ? 18.515 11.429 20.575 1.00 33.42 67 GLY E CA 1
ATOM 5944 C C . GLY E 1 79 ? 19.131 12.671 21.219 1.00 33.97 67 GLY E C 1
ATOM 5945 O O . GLY E 1 79 ? 18.585 13.220 22.182 1.00 34.58 67 GLY E O 1
ATOM 5946 N N . ILE E 1 80 ? 20.264 13.112 20.667 1.00 34.03 68 ILE E N 1
ATOM 5947 C CA . ILE E 1 80 ? 21.004 14.256 21.173 1.00 33.44 68 ILE E CA 1
ATOM 5948 C C . ILE E 1 80 ? 20.395 15.561 20.694 1.00 33.91 68 ILE E C 1
ATOM 5949 O O . ILE E 1 80 ? 20.026 16.398 21.510 1.00 34.75 68 ILE E O 1
ATOM 5954 N N . VAL E 1 81 ? 20.274 15.728 19.379 1.00 33.73 69 VAL E N 1
ATOM 5955 C CA . VAL E 1 81 ? 19.908 17.033 18.817 1.00 33.65 69 VAL E CA 1
ATOM 5956 C C . VAL E 1 81 ? 18.467 17.402 19.099 1.00 34.28 69 VAL E C 1
ATOM 5957 O O . VAL E 1 81 ? 18.171 18.568 19.266 1.00 36.63 69 VAL E O 1
ATOM 5961 N N . PHE E 1 82 ? 17.555 16.443 19.158 1.00 34.68 70 PHE E N 1
ATOM 5962 C CA . PHE E 1 82 ? 16.139 16.793 19.373 1.00 34.91 70 PHE E CA 1
ATOM 5963 C C . PHE E 1 82 ? 15.753 16.898 20.836 1.00 34.58 70 PHE E C 1
ATOM 5964 O O . PHE E 1 82 ? 14.568 16.878 21.159 1.00 33.87 70 PHE E O 1
ATOM 5972 N N . GLU E 1 83 ? 16.746 16.999 21.718 1.00 36.02 71 GLU E N 1
ATOM 5973 C CA . GLU E 1 83 ? 16.498 17.313 23.130 1.00 37.21 71 GLU E CA 1
ATOM 5974 C C . GLU E 1 83 ? 16.870 18.775 23.411 1.00 37.00 71 GLU E C 1
ATOM 5975 O O . GLU E 1 83 ? 16.552 19.283 24.456 1.00 36.96 71 GLU E O 1
ATOM 5977 N N . SER E 1 84 ? 17.500 19.457 22.461 1.00 37.41 72 SER E N 1
ATOM 5978 C CA . SER E 1 84 ? 17.937 20.837 22.661 1.00 37.29 72 SER E CA 1
ATOM 5979 C C . SER E 1 84 ? 18.022 21.674 21.352 1.00 37.67 72 SER E C 1
ATOM 5980 O O . SER E 1 84 ? 18.596 21.236 20.352 1.00 37.31 72 SER E O 1
ATOM 5983 N N . ARG E 1 85 ? 17.461 22.883 21.383 1.00 37.70 73 ARG E N 1
ATOM 5984 C CA . ARG E 1 85 ? 17.557 23.837 20.255 1.00 38.81 73 ARG E CA 1
ATOM 5985 C C . ARG E 1 85 ? 19.008 24.209 19.948 1.00 37.39 73 ARG E C 1
ATOM 5986 O O . ARG E 1 85 ? 19.390 24.362 18.772 1.00 36.91 73 ARG E O 1
ATOM 5989 N N . GLU E 1 86 ? 19.794 24.375 21.011 1.00 36.05 74 GLU E N 1
ATOM 5990 C CA . GLU E 1 86 ? 21.208 24.697 20.892 1.00 35.08 74 GLU E CA 1
ATOM 5991 C C . GLU E 1 86 ? 21.926 23.592 20.108 1.00 35.08 74 GLU E C 1
ATOM 5992 O O . GLU E 1 86 ? 22.595 23.882 19.125 1.00 36.40 74 GLU E O 1
ATOM 5995 N N . ASN E 1 87 ? 21.740 22.328 20.482 1.00 33.86 75 ASN E N 1
ATOM 5996 C CA . ASN E 1 87 ? 22.424 21.240 19.775 1.00 33.34 75 ASN E CA 1
ATOM 5997 C C . ASN E 1 87 ? 21.946 21.096 18.340 1.00 34.24 75 ASN E C 1
ATOM 5998 O O . ASN E 1 87 ? 22.755 20.854 17.446 1.00 35.07 75 ASN E O 1
ATOM 6003 N N . LEU E 1 88 ? 20.648 21.253 18.118 1.00 33.37 76 LEU E N 1
ATOM 6004 C CA . LEU E 1 88 ? 20.122 21.191 16.778 1.00 32.93 76 LEU E CA 1
ATOM 6005 C C . LEU E 1 88 ? 20.748 22.285 15.893 1.00 33.83 76 LEU E C 1
ATOM 6006 O O . LEU E 1 88 ? 21.165 22.013 14.757 1.00 33.97 76 LEU E O 1
ATOM 6011 N N . LYS E 1 89 ? 20.863 23.511 16.409 1.00 35.10 77 LYS E N 1
ATOM 6012 C CA . LYS E 1 89 ? 21.437 24.568 15.573 1.00 35.42 77 LYS E CA 1
ATOM 6013 C C . LYS E 1 89 ? 22.922 24.266 15.271 1.00 35.40 77 LYS E C 1
ATOM 6014 O O . LYS E 1 89 ? 23.393 24.582 14.183 1.00 35.89 77 LYS E O 1
ATOM 6018 N N . LYS E 1 90 ? 23.643 23.622 16.196 1.00 35.39 78 LYS E N 1
ATOM 6019 C CA . LYS E 1 90 ? 25.039 23.223 15.923 1.00 35.08 78 LYS E CA 1
ATOM 6020 C C . LYS E 1 90 ? 25.113 22.279 14.714 1.00 35.31 78 LYS E C 1
ATOM 6021 O O . LYS E 1 90 ? 25.986 22.430 13.850 1.00 36.50 78 LYS E O 1
ATOM 6027 N N . LEU E 1 91 ? 24.201 21.311 14.661 1.00 34.00 79 LEU E N 1
ATOM 6028 C CA . LEU E 1 91 ? 24.173 20.352 13.556 1.00 34.49 79 LEU E CA 1
ATOM 6029 C C . LEU E 1 91 ? 23.795 21.001 12.237 1.00 34.09 79 LEU E C 1
ATOM 6030 O O . LEU E 1 91 ? 24.382 20.703 11.190 1.00 33.15 79 LEU E O 1
ATOM 6035 N N . GLU E 1 92 ? 22.793 21.872 12.303 1.00 34.33 80 GLU E N 1
ATOM 6036 C CA . GLU E 1 92 ? 22.325 22.634 11.151 1.00 34.84 80 GLU E CA 1
ATOM 6037 C C . GLU E 1 92 ? 23.383 23.513 10.544 1.00 33.76 80 GLU E C 1
ATOM 6038 O O . GLU E 1 92 ? 23.537 23.531 9.328 1.00 32.17 80 GLU E O 1
ATOM 6044 N N . LEU E 1 93 ? 24.124 24.234 11.380 1.00 34.31 81 LEU E N 1
ATOM 6045 C CA . LEU E 1 93 ? 25.203 25.079 10.881 1.00 34.66 81 LEU E CA 1
ATOM 6046 C C . LEU E 1 93 ? 26.259 24.246 10.181 1.00 33.91 81 LEU E C 1
ATOM 6047 O O . LEU E 1 93 ? 26.867 24.710 9.242 1.00 33.72 81 LEU E O 1
ATOM 6052 N N . LEU E 1 94 ? 26.453 23.011 10.615 1.00 34.53 82 LEU E N 1
ATOM 6053 C CA . LEU E 1 94 ? 27.447 22.133 9.996 1.00 34.36 82 LEU E CA 1
ATOM 6054 C C . LEU E 1 94 ? 26.984 21.586 8.643 1.00 34.47 82 LEU E C 1
ATOM 6055 O O . LEU E 1 94 ? 27.703 21.655 7.652 1.00 36.74 82 LEU E O 1
ATOM 6060 N N . VAL E 1 95 ? 25.770 21.053 8.596 1.00 33.53 83 VAL E N 1
ATOM 6061 C CA . VAL E 1 95 ? 25.316 20.286 7.416 1.00 33.21 83 VAL E CA 1
ATOM 6062 C C . VAL E 1 95 ? 24.472 21.026 6.370 1.00 32.73 83 VAL E C 1
ATOM 6063 O O . VAL E 1 95 ? 24.518 20.672 5.199 1.00 32.44 83 VAL E O 1
ATOM 6067 N N . HIS E 1 96 ? 23.706 22.029 6.780 1.00 34.53 84 HIS E N 1
ATOM 6068 C CA . HIS E 1 96 ? 22.832 22.753 5.834 1.00 35.61 84 HIS E CA 1
ATOM 6069 C C . HIS E 1 96 ? 23.516 23.448 4.643 1.00 36.44 84 HIS E C 1
ATOM 6070 O O . HIS E 1 96 ? 22.998 23.365 3.527 1.00 38.79 84 HIS E O 1
ATOM 6077 N N . PRO E 1 97 ? 24.630 24.180 4.870 1.00 35.19 85 PRO E N 1
ATOM 6078 C CA . PRO E 1 97 ? 25.375 24.705 3.714 1.00 36.06 85 PRO E CA 1
ATOM 6079 C C . PRO E 1 97 ? 25.817 23.635 2.684 1.00 37.28 85 PRO E C 1
ATOM 6080 O O . PRO E 1 97 ? 25.614 23.830 1.482 1.00 38.52 85 PRO E O 1
ATOM 6084 N N . LEU E 1 98 ? 26.378 22.510 3.141 1.00 37.79 86 LEU E N 1
ATOM 6085 C CA . LEU E 1 98 ? 26.750 21.420 2.225 1.00 37.64 86 LEU E CA 1
ATOM 6086 C C . LEU E 1 98 ? 25.540 20.826 1.512 1.00 36.45 86 LEU E C 1
ATOM 6087 O O . LEU E 1 98 ? 25.628 20.439 0.350 1.00 35.06 86 LEU E O 1
ATOM 6100 N N . LYS E 1 100 ? 22.638 22.361 0.791 1.00 36.76 88 LYS E N 1
ATOM 6101 C CA . LYS E 1 100 ? 22.192 23.347 -0.188 1.00 36.89 88 LYS E CA 1
ATOM 6102 C C . LYS E 1 100 ? 23.064 23.313 -1.448 1.00 35.89 88 LYS E C 1
ATOM 6103 O O . LYS E 1 100 ? 22.529 23.335 -2.554 1.00 35.29 88 LYS E O 1
ATOM 6109 N N . LYS E 1 101 ? 24.389 23.238 -1.279 1.00 35.52 89 LYS E N 1
ATOM 6110 C CA . LYS E 1 101 ? 25.314 23.158 -2.431 1.00 36.12 89 LYS E CA 1
ATOM 6111 C C . LYS E 1 101 ? 24.956 21.923 -3.256 1.00 35.91 89 LYS E C 1
ATOM 6112 O O . LYS E 1 101 ? 24.877 21.999 -4.476 1.00 34.94 89 LYS E O 1
ATOM 6114 N N . ARG E 1 102 ? 24.668 20.811 -2.577 1.00 37.05 90 ARG E N 1
ATOM 6115 C CA . ARG E 1 102 ? 24.340 19.548 -3.253 1.00 38.02 90 ARG E CA 1
ATOM 6116 C C . ARG E 1 102 ? 23.020 19.667 -4.019 1.00 37.01 90 ARG E C 1
ATOM 6117 O O . ARG E 1 102 ? 22.914 19.191 -5.149 1.00 36.46 90 ARG E O 1
ATOM 6121 N N . VAL E 1 103 ? 22.024 20.315 -3.416 1.00 36.10 91 VAL E N 1
ATOM 6122 C CA . VAL E 1 103 ? 20.741 20.557 -4.100 1.00 36.21 91 VAL E CA 1
ATOM 6123 C C . VAL E 1 103 ? 20.935 21.414 -5.363 1.00 37.64 91 VAL E C 1
ATOM 6124 O O . VAL E 1 103 ? 20.487 21.046 -6.460 1.00 37.91 91 VAL E O 1
ATOM 6128 N N . GLN E 1 104 ? 21.612 22.546 -5.211 1.00 37.83 92 GLN E N 1
ATOM 6129 C CA . GLN E 1 104 ? 21.926 23.410 -6.359 1.00 38.19 92 GLN E CA 1
ATOM 6130 C C . GLN E 1 104 ? 22.579 22.639 -7.510 1.00 37.35 92 GLN E C 1
ATOM 6131 O O . GLN E 1 104 ? 22.221 22.796 -8.677 1.00 37.46 92 GLN E O 1
ATOM 6137 N N . GLU E 1 105 ? 23.546 21.805 -7.160 1.00 36.91 93 GLU E N 1
ATOM 6138 C CA . GLU E 1 105 ? 24.289 21.020 -8.118 1.00 38.47 93 GLU E CA 1
ATOM 6139 C C . GLU E 1 105 ? 23.359 20.093 -8.907 1.00 37.66 93 GLU E C 1
ATOM 6140 O O . GLU E 1 105 ? 23.474 20.004 -10.114 1.00 39.55 93 GLU E O 1
ATOM 6146 N N . ILE E 1 106 ? 22.418 19.444 -8.230 1.00 37.22 94 ILE E N 1
ATOM 6147 C CA . ILE E 1 106 ? 21.444 18.559 -8.880 1.00 37.19 94 ILE E CA 1
ATOM 6148 C C . ILE E 1 106 ? 20.525 19.362 -9.797 1.00 38.01 94 ILE E C 1
ATOM 6149 O O . ILE E 1 106 ? 20.312 18.970 -10.942 1.00 38.80 94 ILE E O 1
ATOM 6154 N N . ILE E 1 107 ? 20.004 20.490 -9.308 1.00 38.36 95 ILE E N 1
ATOM 6155 C CA . ILE E 1 107 ? 19.202 21.384 -10.149 1.00 38.77 95 ILE E CA 1
ATOM 6156 C C . ILE E 1 107 ? 19.968 21.748 -11.442 1.00 39.51 95 ILE E C 1
ATOM 6157 O O . ILE E 1 107 ? 19.421 21.648 -12.548 1.00 41.29 95 ILE E O 1
ATOM 6162 N N . ASN E 1 108 ? 21.232 22.140 -11.316 1.00 39.52 96 ASN E N 1
ATOM 6163 C CA . ASN E 1 108 ? 22.002 22.561 -12.505 1.00 40.59 96 ASN E CA 1
ATOM 6164 C C . ASN E 1 108 ? 22.173 21.499 -13.571 1.00 40.51 96 ASN E C 1
ATOM 6165 O O . ASN E 1 108 ? 22.284 21.828 -14.741 1.00 39.67 96 ASN E O 1
ATOM 6170 N N . LYS E 1 109 ? 22.198 20.239 -13.147 1.00 41.11 97 LYS E N 1
ATOM 6171 C CA . LYS E 1 109 ? 22.504 19.102 -14.026 1.00 41.44 97 LYS E CA 1
ATOM 6172 C C . LYS E 1 109 ? 21.230 18.340 -14.469 1.00 40.38 97 LYS E C 1
ATOM 6173 O O . LYS E 1 109 ? 21.320 17.292 -15.104 1.00 40.28 97 LYS E O 1
ATOM 6177 N N . THR E 1 110 ? 20.050 18.892 -14.162 1.00 39.82 98 THR E N 1
ATOM 6178 C CA . THR E 1 110 ? 18.776 18.198 -14.400 1.00 39.14 98 THR E CA 1
ATOM 6179 C C . THR E 1 110 ? 17.759 19.045 -15.155 1.00 38.52 98 THR E C 1
ATOM 6180 O O . THR E 1 110 ? 17.515 20.210 -14.818 1.00 38.33 98 THR E O 1
ATOM 6184 N N . SER E 1 111 ? 17.131 18.426 -16.144 1.00 37.86 99 SER E N 1
ATOM 6185 C CA . SER E 1 111 ? 16.106 19.077 -16.949 1.00 37.40 99 SER E CA 1
ATOM 6186 C C . SER E 1 111 ? 14.715 18.642 -16.514 1.00 36.48 99 SER E C 1
ATOM 6187 O O . SER E 1 111 ? 14.554 17.657 -15.803 1.00 34.67 99 SER E O 1
ATOM 6190 N N . GLY E 1 112 ? 13.715 19.388 -16.971 1.00 36.13 100 GLY E N 1
ATOM 6191 C CA . GLY E 1 112 ? 12.319 19.019 -16.792 1.00 34.97 100 GLY E CA 1
ATOM 6192 C C . GLY E 1 112 ? 11.813 19.448 -15.447 1.00 35.32 100 GLY E C 1
ATOM 6193 O O . GLY E 1 112 ? 12.307 20.422 -14.871 1.00 36.35 100 GLY E O 1
ATOM 6194 N N . LEU E 1 113 ? 10.835 18.708 -14.929 1.00 34.86 101 LEU E N 1
ATOM 6195 C CA . LEU E 1 113 ? 10.193 19.058 -13.666 1.00 34.10 101 LEU E CA 1
ATOM 6196 C C . LEU E 1 113 ? 10.997 18.528 -12.492 1.00 34.12 101 LEU E C 1
ATOM 6197 O O . LEU E 1 113 ? 11.189 17.342 -12.360 1.00 34.70 101 LEU E O 1
ATOM 6202 N N . ILE E 1 114 ? 11.443 19.434 -11.625 1.00 35.33 102 ILE E N 1
ATOM 6203 C CA . ILE E 1 114 ? 12.245 19.076 -10.469 1.00 35.33 102 ILE E CA 1
ATOM 6204 C C . ILE E 1 114 ? 11.469 19.463 -9.240 1.00 35.28 102 ILE E C 1
ATOM 6205 O O . ILE E 1 114 ? 10.928 20.565 -9.172 1.00 36.44 102 ILE E O 1
ATOM 6210 N N . VAL E 1 115 ? 11.399 18.537 -8.284 1.00 34.57 103 VAL E N 1
ATOM 6211 C CA . VAL E 1 115 ? 10.696 18.732 -7.039 1.00 34.07 103 VAL E CA 1
ATOM 6212 C C . VAL E 1 115 ? 11.694 18.671 -5.888 1.00 34.87 103 VAL E C 1
ATOM 6213 O O . VAL E 1 115 ? 12.458 17.725 -5.760 1.00 34.82 103 VAL E O 1
ATOM 6217 N N . ILE E 1 116 ? 11.707 19.702 -5.058 1.00 35.97 104 ILE E N 1
ATOM 6218 C CA . ILE E 1 116 ? 12.601 19.738 -3.920 1.00 36.46 104 ILE E CA 1
ATOM 6219 C C . ILE E 1 116 ? 11.775 19.457 -2.695 1.00 37.27 104 ILE E C 1
ATOM 6220 O O . ILE E 1 116 ? 10.993 20.294 -2.240 1.00 38.35 104 ILE E O 1
ATOM 6225 N N . GLU E 1 117 ? 11.933 18.252 -2.175 1.00 38.66 105 GLU E N 1
ATOM 6226 C CA . GLU E 1 117 ? 11.144 17.796 -1.069 1.00 38.90 105 GLU E CA 1
ATOM 6227 C C . GLU E 1 117 ? 11.899 18.118 0.170 1.00 38.36 105 GLU E C 1
ATOM 6228 O O . GLU E 1 117 ? 12.950 17.515 0.404 1.00 40.44 105 GLU E O 1
ATOM 6234 N N . ALA E 1 118 ? 11.383 19.027 0.983 1.00 37.36 106 ALA E N 1
ATOM 6235 C CA . ALA E 1 118 ? 12.054 19.385 2.233 1.00 36.65 106 ALA E CA 1
ATOM 6236 C C . ALA E 1 118 ? 11.163 20.118 3.237 1.00 35.85 106 ALA E C 1
ATOM 6237 O O . ALA E 1 118 ? 10.635 21.204 2.984 1.00 33.86 106 ALA E O 1
ATOM 6239 N N . ALA E 1 119 ? 11.027 19.501 4.398 1.00 34.51 107 ALA E N 1
ATOM 6240 C CA . ALA E 1 119 ? 10.391 20.146 5.503 1.00 35.06 107 ALA E CA 1
ATOM 6241 C C . ALA E 1 119 ? 11.002 21.527 5.718 1.00 36.23 107 ALA E C 1
ATOM 6242 O O . ALA E 1 119 ? 10.271 22.483 5.938 1.00 36.70 107 ALA E O 1
ATOM 6244 N N . LEU E 1 120 ? 12.322 21.641 5.646 1.00 37.07 108 LEU E N 1
ATOM 6245 C 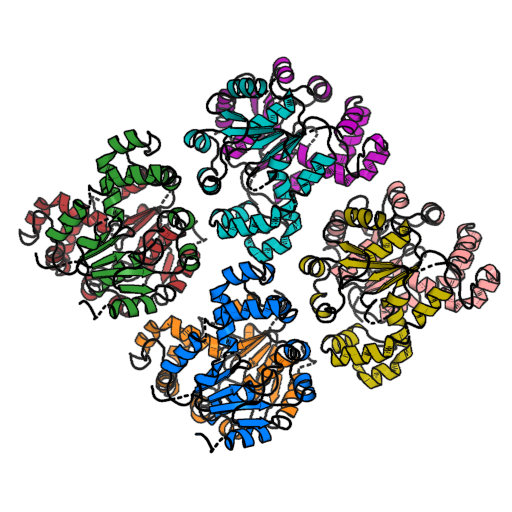CA . LEU E 1 120 ? 12.992 22.881 6.010 1.00 37.89 108 LEU E CA 1
ATOM 6246 C C . LEU E 1 120 ? 13.351 23.726 4.798 1.00 37.19 108 LEU E C 1
ATOM 6247 O O . LEU E 1 120 ? 14.404 24.373 4.756 1.00 37.44 108 LEU E O 1
ATOM 6252 N N . LEU E 1 121 ? 12.449 23.747 3.829 1.00 36.14 109 LEU E N 1
ATOM 6253 C CA . LEU E 1 121 ? 12.660 24.504 2.623 1.00 36.61 109 LEU E CA 1
ATOM 6254 C C . LEU E 1 121 ? 13.027 25.943 2.951 1.00 37.76 109 LEU E C 1
ATOM 6255 O O . LEU E 1 121 ? 14.041 26.469 2.447 1.00 40.12 109 LEU E O 1
ATOM 6260 N N . LYS E 1 122 ? 12.236 26.594 3.795 1.00 37.18 110 LYS E N 1
ATOM 6261 C CA . LYS E 1 122 ? 12.507 27.991 4.086 1.00 38.03 110 LYS E CA 1
ATOM 6262 C C . LYS E 1 122 ? 13.767 28.109 4.912 1.00 36.30 110 LYS E C 1
ATOM 6263 O O . LYS E 1 122 ? 14.662 28.853 4.570 1.00 36.86 110 LYS E O 1
ATOM 6269 N N . ARG E 1 123 ? 13.866 27.354 5.990 1.00 36.28 111 ARG E N 1
ATOM 6270 C CA . ARG E 1 123 ? 14.961 27.543 6.915 1.00 35.71 111 ARG E CA 1
ATOM 6271 C C . ARG E 1 123 ? 16.320 27.392 6.242 1.00 36.25 111 ARG E C 1
ATOM 6272 O O . ARG E 1 123 ? 17.258 28.016 6.669 1.00 35.59 111 ARG E O 1
ATOM 6288 N N . GLY E 1 125 ? 16.929 28.215 3.081 1.00 39.71 113 GLY E N 1
ATOM 6289 C CA . GLY E 1 125 ? 17.006 29.106 1.929 1.00 39.46 113 GLY E CA 1
ATOM 6290 C C . GLY E 1 125 ? 16.852 28.368 0.599 1.00 40.32 113 GLY E C 1
ATOM 6291 O O . GLY E 1 125 ? 17.228 28.894 -0.443 1.00 41.21 113 GLY E O 1
ATOM 6292 N N . LEU E 1 126 ? 16.291 27.164 0.620 1.00 38.27 114 LEU E N 1
ATOM 6293 C CA . LEU E 1 126 ? 16.033 26.444 -0.604 1.00 37.85 114 LEU E CA 1
ATOM 6294 C C . LEU E 1 126 ? 14.849 27.007 -1.393 1.00 37.69 114 LEU E C 1
ATOM 6295 O O . LEU E 1 126 ? 14.814 26.893 -2.615 1.00 36.55 114 LEU E O 1
ATOM 6300 N N . ASP E 1 127 ? 13.894 27.622 -0.701 1.00 38.30 115 ASP E N 1
ATOM 6301 C CA . ASP E 1 127 ? 12.732 28.247 -1.366 1.00 39.56 115 ASP E CA 1
ATOM 6302 C C . ASP E 1 127 ? 13.168 29.269 -2.447 1.00 40.62 115 ASP E C 1
ATOM 6303 O O . ASP E 1 127 ? 12.498 29.446 -3.461 1.00 41.56 115 ASP E O 1
ATOM 6308 N N . GLN E 1 128 ? 14.315 29.906 -2.251 1.00 41.09 116 GLN E N 1
ATOM 6309 C CA . GLN E 1 128 ? 14.850 30.805 -3.253 1.00 42.50 116 GLN E CA 1
ATOM 6310 C C . GLN E 1 128 ? 15.225 30.111 -4.564 1.00 41.22 116 GLN E C 1
ATOM 6311 O O . GLN E 1 128 ? 15.294 30.735 -5.589 1.00 41.92 116 GLN E O 1
ATOM 6317 N N . LEU E 1 129 ? 15.485 28.826 -4.535 1.00 41.19 117 LEU E N 1
ATOM 6318 C CA . LEU E 1 129 ? 15.780 28.085 -5.758 1.00 40.44 117 LEU E CA 1
ATOM 6319 C C . LEU E 1 129 ? 14.532 27.631 -6.523 1.00 39.38 117 LEU E C 1
ATOM 6320 O O . LEU E 1 129 ? 14.639 27.048 -7.581 1.00 40.54 117 LEU E O 1
ATOM 6325 N N . CYS E 1 130 ? 13.358 27.899 -5.985 1.00 38.19 118 CYS E N 1
ATOM 6326 C CA . CYS E 1 130 ? 12.126 27.364 -6.511 1.00 37.12 118 CYS E CA 1
ATOM 6327 C C . CYS E 1 130 ? 11.334 28.349 -7.327 1.00 35.52 118 CYS E C 1
ATOM 6328 O O . CYS E 1 130 ? 11.210 29.484 -6.952 1.00 37.03 118 CYS E O 1
ATOM 6331 N N . ASP E 1 131 ? 10.766 27.901 -8.437 1.00 35.20 119 ASP E N 1
ATOM 6332 C CA . ASP E 1 131 ? 9.822 28.714 -9.205 1.00 35.04 119 ASP E CA 1
ATOM 6333 C C . ASP E 1 131 ? 8.455 28.798 -8.517 1.00 34.53 119 ASP E C 1
ATOM 6334 O O . ASP E 1 131 ? 7.766 29.788 -8.622 1.00 34.62 119 ASP E O 1
ATOM 6339 N N . HIS E 1 132 ? 8.042 27.723 -7.868 1.00 34.37 120 HIS E N 1
ATOM 6340 C CA . HIS E 1 132 ? 6.823 27.714 -7.098 1.00 33.71 120 HIS E CA 1
ATOM 6341 C C . HIS E 1 132 ? 7.079 26.862 -5.873 1.00 34.53 120 HIS E C 1
ATOM 6342 O O . HIS E 1 132 ? 7.991 26.019 -5.861 1.00 35.56 120 HIS E O 1
ATOM 6349 N N . VAL E 1 133 ? 6.279 27.101 -4.839 1.00 34.56 121 VAL E N 1
ATOM 6350 C CA . VAL E 1 133 ? 6.341 26.336 -3.626 1.00 34.23 121 VAL E CA 1
ATOM 6351 C C . VAL E 1 133 ? 4.940 25.848 -3.306 1.00 36.05 121 VAL E C 1
ATOM 6352 O O . VAL E 1 133 ? 3.952 26.609 -3.426 1.00 36.91 121 VAL E O 1
ATOM 6356 N N . ILE E 1 134 ? 4.859 24.560 -2.951 1.00 36.21 122 ILE E N 1
ATOM 6357 C CA . ILE E 1 134 ? 3.661 23.966 -2.389 1.00 36.87 122 ILE E CA 1
ATOM 6358 C C . ILE E 1 134 ? 3.952 23.725 -0.900 1.00 36.59 122 ILE E C 1
ATOM 6359 O O . ILE E 1 134 ? 5.014 23.185 -0.566 1.00 36.72 122 ILE E O 1
ATOM 6364 N N . THR E 1 135 ? 3.056 24.154 -0.007 1.00 35.40 123 THR E N 1
ATOM 6365 C CA . THR E 1 135 ? 3.152 23.739 1.407 1.00 34.72 123 THR E CA 1
ATOM 6366 C C . THR E 1 135 ? 2.019 22.789 1.726 1.00 34.95 123 THR E C 1
ATOM 6367 O O . THR E 1 135 ? 0.861 23.145 1.581 1.00 34.37 123 THR E O 1
ATOM 6371 N N . VAL E 1 136 ? 2.353 21.584 2.178 1.00 34.02 124 VAL E N 1
ATOM 6372 C CA . VAL E 1 136 ? 1.326 20.645 2.570 1.00 34.26 124 VAL E CA 1
ATOM 6373 C C . VAL E 1 136 ? 1.027 20.864 4.027 1.00 33.55 124 VAL E C 1
ATOM 6374 O O . VAL E 1 136 ? 1.930 20.939 4.838 1.00 35.12 124 VAL E O 1
ATOM 6378 N N . VAL E 1 137 ? -0.246 20.961 4.363 1.00 30.97 125 VAL E N 1
ATOM 6379 C CA . VAL E 1 137 ? -0.640 21.161 5.762 1.00 30.65 125 VAL E CA 1
ATOM 6380 C C . VAL E 1 137 ? -1.609 20.078 6.224 1.00 30.21 125 VAL E C 1
ATOM 6381 O O . VAL E 1 137 ? -2.261 19.397 5.407 1.00 30.55 125 VAL E O 1
ATOM 6385 N N . ALA E 1 138 ? -1.662 19.906 7.535 1.00 30.06 126 ALA E N 1
ATOM 6386 C CA . ALA E 1 138 ? -2.543 18.927 8.167 1.00 29.44 126 ALA E CA 1
ATOM 6387 C C . ALA E 1 138 ? -2.540 19.171 9.654 1.00 29.73 126 ALA E C 1
ATOM 6388 O O . ALA E 1 138 ? -1.554 19.646 10.243 1.00 29.85 126 ALA E O 1
ATOM 6390 N N . SER E 1 139 ? -3.663 18.860 10.267 1.00 31.71 127 SER E N 1
ATOM 6391 C CA . SER E 1 139 ? -3.861 19.131 11.690 1.00 30.86 127 SER E CA 1
ATOM 6392 C C . SER E 1 139 ? -2.883 18.302 12.514 1.00 32.58 127 SER E C 1
ATOM 6393 O O . SER E 1 139 ? -2.416 17.261 12.090 1.00 32.33 127 SER E O 1
ATOM 6396 N N . ARG E 1 140 ? -2.611 18.777 13.716 1.00 35.66 128 ARG E N 1
ATOM 6397 C CA . ARG E 1 140 ? -1.730 18.107 14.635 1.00 35.72 128 ARG E CA 1
ATOM 6398 C C . ARG E 1 140 ? -2.259 16.709 14.944 1.00 36.37 128 ARG E C 1
ATOM 6399 O O . ARG E 1 140 ? -1.480 15.763 14.979 1.00 37.84 128 ARG E O 1
ATOM 6407 N N . GLU E 1 141 ? -3.569 16.547 15.146 1.00 35.86 129 GLU E N 1
ATOM 6408 C CA . GLU E 1 141 ? -4.101 15.201 15.456 1.00 35.62 129 GLU E CA 1
ATOM 6409 C C . GLU E 1 141 ? -3.887 14.258 14.264 1.00 35.25 129 GLU E C 1
ATOM 6410 O O . GLU E 1 141 ? -3.557 13.097 14.457 1.00 37.13 129 GLU E O 1
ATOM 6412 N N . THR E 1 142 ? -4.045 14.760 13.035 1.00 34.54 130 THR E N 1
ATOM 6413 C CA . THR E 1 142 ? -3.785 13.963 11.845 1.00 34.19 130 THR E CA 1
ATOM 6414 C C . THR E 1 142 ? -2.320 13.537 11.790 1.00 34.42 130 THR E C 1
ATOM 6415 O O . THR E 1 142 ? -1.991 12.364 11.496 1.00 34.43 130 THR E O 1
ATOM 6419 N N . ILE E 1 143 ? -1.435 14.491 12.055 1.00 33.71 131 ILE E N 1
ATOM 6420 C CA . ILE E 1 143 ? -0.005 14.230 11.962 1.00 34.86 131 ILE E CA 1
ATOM 6421 C C . ILE E 1 143 ? 0.381 13.155 12.948 1.00 35.64 131 ILE E C 1
ATOM 6422 O O . ILE E 1 143 ? 1.099 12.231 12.584 1.00 36.53 131 ILE E O 1
ATOM 6427 N N . LEU E 1 144 ? -0.113 13.273 14.189 1.00 36.20 132 LEU E N 1
ATOM 6428 C CA . LEU E 1 144 ? 0.216 12.333 15.264 1.00 36.65 132 LEU E CA 1
ATOM 6429 C C . LEU E 1 144 ? -0.298 10.912 15.039 1.00 37.23 132 LEU E C 1
ATOM 6430 O O . LEU E 1 144 ? 0.376 9.964 15.404 1.00 39.01 132 LEU E O 1
ATOM 6435 N N . LYS E 1 145 ? -1.462 10.758 14.424 1.00 38.32 133 LYS E N 1
ATOM 6436 C CA . LYS E 1 145 ? -1.949 9.427 14.039 1.00 39.56 133 LYS E CA 1
ATOM 6437 C C . LYS E 1 145 ? -1.056 8.798 12.967 1.00 40.69 133 LYS E C 1
ATOM 6438 O O . LYS E 1 145 ? -0.994 7.596 12.870 1.00 43.68 133 LYS E O 1
ATOM 6441 N N . ARG E 1 146 ? -0.367 9.602 12.164 1.00 40.39 134 ARG E N 1
ATOM 6442 C CA . ARG E 1 146 ? 0.405 9.067 11.044 1.00 40.38 134 ARG E CA 1
ATOM 6443 C C . ARG E 1 146 ? 1.858 8.777 11.363 1.00 41.95 134 ARG E C 1
ATOM 6444 O O . ARG E 1 146 ? 2.417 7.879 10.739 1.00 42.72 134 ARG E O 1
ATOM 6452 N N . ASN E 1 147 ? 2.453 9.531 12.297 1.00 43.62 135 ASN E N 1
ATOM 6453 C CA . ASN E 1 147 ? 3.898 9.453 12.566 1.00 45.27 135 ASN E CA 1
ATOM 6454 C C . ASN E 1 147 ? 4.212 9.534 14.045 1.00 47.45 135 ASN E C 1
ATOM 6455 O O . ASN E 1 147 ? 3.675 10.401 14.755 1.00 50.44 135 ASN E O 1
ATOM 6460 N N . ARG E 1 148 ? 5.085 8.633 14.507 1.00 48.37 136 ARG E N 1
ATOM 6461 C CA . ARG E 1 148 ? 5.367 8.455 15.950 1.00 49.07 136 ARG E CA 1
ATOM 6462 C C . ARG E 1 148 ? 6.410 9.449 16.469 1.00 48.50 136 ARG E C 1
ATOM 6463 O O . ARG E 1 148 ? 6.374 9.869 17.613 1.00 48.57 136 ARG E O 1
ATOM 6465 N N . GLU E 1 149 ? 7.332 9.826 15.596 1.00 49.93 137 GLU E N 1
ATOM 6466 C CA . GLU E 1 149 ? 8.345 10.837 15.890 1.00 50.44 137 GLU E CA 1
ATOM 6467 C C . GLU E 1 149 ? 7.768 12.264 15.961 1.00 48.49 137 GLU E C 1
ATOM 6468 O O . GLU E 1 149 ? 8.467 13.202 16.389 1.00 49.06 137 GLU E O 1
ATOM 6474 N N . ALA E 1 150 ? 6.548 12.465 15.478 1.00 45.21 138 ALA E N 1
ATOM 6475 C CA . ALA E 1 150 ? 6.101 13.817 15.211 1.00 43.40 138 ALA E CA 1
ATOM 6476 C C . ALA E 1 150 ? 5.969 14.574 16.515 1.00 42.29 138 ALA E C 1
ATOM 6477 O O . ALA E 1 150 ? 6.305 15.742 16.611 1.00 41.20 138 ALA E O 1
ATOM 6479 N N . ASP E 1 151 ? 5.508 13.888 17.539 1.00 43.91 139 ASP E N 1
ATOM 6480 C CA . ASP E 1 151 ? 5.406 14.519 18.842 1.00 45.45 139 ASP E CA 1
ATOM 6481 C C . ASP E 1 151 ? 6.691 15.288 19.158 1.00 44.73 139 ASP E C 1
ATOM 6482 O O . ASP E 1 151 ? 6.646 16.480 19.452 1.00 45.47 139 ASP E O 1
ATOM 6487 N N . ARG E 1 152 ? 7.826 14.592 19.059 1.00 44.29 140 ARG E N 1
ATOM 6488 C CA . ARG E 1 152 ? 9.128 15.125 19.447 1.00 43.65 140 ARG E CA 1
ATOM 6489 C C . ARG E 1 152 ? 9.637 16.201 18.488 1.00 41.44 140 ARG E C 1
ATOM 6490 O O . ARG E 1 152 ? 10.167 17.209 18.913 1.00 42.90 140 ARG E O 1
ATOM 6495 N N . ARG E 1 153 ? 9.456 16.003 17.195 1.00 38.88 141 ARG E N 1
ATOM 6496 C CA . ARG E 1 153 ? 10.100 16.864 16.207 1.00 37.57 141 ARG E CA 1
ATOM 6497 C C . ARG E 1 153 ? 9.307 18.090 15.784 1.00 36.72 141 ARG E C 1
ATOM 6498 O O . ARG E 1 153 ? 9.880 19.039 15.265 1.00 35.67 141 ARG E O 1
ATOM 6506 N N . LEU E 1 154 ? 7.993 18.062 15.980 1.00 37.31 142 LEU E N 1
ATOM 6507 C CA . LEU E 1 154 ? 7.157 19.233 15.712 1.00 36.83 142 LEU E CA 1
ATOM 6508 C C . LEU E 1 154 ? 7.573 20.422 16.582 1.00 36.81 142 LEU E C 1
ATOM 6509 O O . LEU E 1 154 ? 7.485 21.551 16.140 1.00 38.79 142 LEU E O 1
ATOM 6514 N N . LYS E 1 155 ? 8.026 20.159 17.808 1.00 36.24 143 LYS E N 1
ATOM 6515 C CA . LYS E 1 155 ? 8.484 21.225 18.687 1.00 36.87 143 LYS E CA 1
ATOM 6516 C C . LYS E 1 155 ? 9.575 22.062 18.002 1.00 35.69 143 LYS E C 1
ATOM 6517 O O . LYS E 1 155 ? 9.764 23.231 18.343 1.00 37.45 143 LYS E O 1
ATOM 6523 N N . PHE E 1 156 ? 10.300 21.463 17.065 1.00 34.03 144 PHE E N 1
ATOM 6524 C CA . PHE E 1 156 ? 11.370 22.153 16.356 1.00 33.43 144 PHE E CA 1
ATOM 6525 C C . PHE E 1 156 ? 10.990 22.578 14.963 1.00 33.09 144 PHE E C 1
ATOM 6526 O O . PHE E 1 156 ? 11.884 22.806 14.169 1.00 31.97 144 PHE E O 1
ATOM 6534 N N . GLN E 1 157 ? 9.684 22.691 14.682 1.00 33.46 145 GLN E N 1
ATOM 6535 C CA . GLN E 1 157 ? 9.174 23.035 13.349 1.00 34.78 145 GLN E CA 1
ATOM 6536 C C . GLN E 1 157 ? 8.194 24.210 13.346 1.00 36.72 145 GLN E C 1
ATOM 6537 O O . GLN E 1 157 ? 7.537 24.467 12.342 1.00 37.86 145 GLN E O 1
ATOM 6543 N N . GLU E 1 158 ? 8.105 24.927 14.459 1.00 39.07 146 GLU E N 1
ATOM 6544 C CA . GLU E 1 158 ? 7.192 26.069 14.590 1.00 41.74 146 GLU E CA 1
ATOM 6545 C C . GLU E 1 158 ? 7.415 27.137 13.506 1.00 41.34 146 GLU E C 1
ATOM 6546 O O . GLU E 1 158 ? 6.499 27.857 13.147 1.00 42.30 146 GLU E O 1
ATOM 6552 N N . ASP E 1 159 ? 8.617 27.217 12.948 1.00 42.48 147 ASP E N 1
ATOM 6553 C CA . ASP E 1 159 ? 8.908 28.207 11.895 1.00 42.74 147 ASP E CA 1
ATOM 6554 C C . ASP E 1 159 ? 8.531 27.706 10.478 1.00 43.04 147 ASP E C 1
ATOM 6555 O O . ASP E 1 159 ? 8.721 28.409 9.495 1.00 45.60 147 ASP E O 1
ATOM 6560 N N . ILE E 1 160 ? 8.019 26.488 10.357 1.00 41.15 148 ILE E N 1
ATOM 6561 C CA . ILE E 1 160 ? 7.597 25.983 9.060 1.00 39.24 148 ILE E CA 1
ATOM 6562 C C . ILE E 1 160 ? 6.147 26.384 8.846 1.00 39.89 148 ILE E C 1
ATOM 6563 O O . ILE E 1 160 ? 5.225 25.674 9.196 1.00 40.12 148 ILE E O 1
ATOM 6568 N N . VAL E 1 161 ? 5.957 27.551 8.269 1.00 40.81 149 VAL E N 1
ATOM 6569 C CA . VAL E 1 161 ? 4.633 28.133 8.130 1.00 41.01 149 VAL E CA 1
ATOM 6570 C C . VAL E 1 161 ? 4.228 28.041 6.671 1.00 41.43 149 VAL E C 1
ATOM 6571 O O . VAL E 1 161 ? 5.088 27.879 5.807 1.00 43.85 149 VAL E O 1
ATOM 6575 N N . PRO E 1 162 ? 2.926 28.073 6.392 1.00 40.33 150 PRO E N 1
ATOM 6576 C CA . PRO E 1 162 ? 2.439 27.986 5.019 1.00 40.00 150 PRO E CA 1
ATOM 6577 C C . PRO E 1 162 ? 3.013 29.031 4.098 1.00 39.46 150 PRO E C 1
ATOM 6578 O O . PRO E 1 162 ? 3.057 30.192 4.428 1.00 41.13 150 PRO E O 1
ATOM 6582 N N . GLN E 1 163 ? 3.477 28.583 2.944 1.00 39.94 151 GLN E N 1
ATOM 6583 C CA . GLN E 1 163 ? 4.039 29.436 1.953 1.00 38.35 151 GLN E CA 1
ATOM 6584 C C . GLN E 1 163 ? 3.719 28.883 0.536 1.00 35.99 151 GLN E C 1
ATOM 6585 O O . GLN E 1 163 ? 3.555 27.666 0.362 1.00 35.33 151 GLN E O 1
ATOM 6591 N N . GLY E 1 164 ? 3.559 29.792 -0.438 1.00 34.50 152 GLY E N 1
ATOM 6592 C CA . GLY E 1 164 ? 3.156 29.451 -1.769 1.00 33.56 152 GLY E CA 1
ATOM 6593 C C . GLY E 1 164 ? 1.722 28.956 -1.772 1.00 35.47 152 GLY E C 1
ATOM 6594 O O . GLY E 1 164 ? 0.836 29.598 -1.251 1.00 36.16 152 GLY E O 1
ATOM 6595 N N . ILE E 1 165 ? 1.518 27.784 -2.369 1.00 36.78 153 ILE E N 1
ATOM 6596 C CA . ILE E 1 165 ? 0.203 27.199 -2.587 1.00 36.79 153 ILE E CA 1
ATOM 6597 C C . ILE E 1 165 ? -0.010 26.159 -1.525 1.00 35.40 153 ILE E C 1
ATOM 6598 O O . ILE E 1 165 ? 0.735 25.186 -1.422 1.00 35.26 153 ILE E O 1
ATOM 6603 N N . VAL E 1 166 ? -1.027 26.386 -0.721 1.00 33.54 154 VAL E N 1
ATOM 6604 C CA . VAL E 1 166 ? -1.322 25.533 0.391 1.00 31.98 154 VAL E CA 1
ATOM 6605 C C . VAL E 1 166 ? -2.216 24.377 -0.075 1.00 31.93 154 VAL E C 1
ATOM 6606 O O . VAL E 1 166 ? -3.246 24.609 -0.656 1.00 33.64 154 VAL E O 1
ATOM 6610 N N . VAL E 1 167 ? -1.783 23.151 0.192 1.00 30.39 155 VAL E N 1
ATOM 6611 C CA . VAL E 1 167 ? -2.494 21.936 -0.090 1.00 31.74 155 VAL E CA 1
ATOM 6612 C C . VAL E 1 167 ? -2.847 21.232 1.228 1.00 32.84 155 VAL E C 1
ATOM 6613 O O . VAL E 1 167 ? -2.004 20.605 1.851 1.00 34.13 155 VAL E O 1
ATOM 6617 N N . ALA E 1 168 ? -4.089 21.354 1.676 1.00 33.13 156 ALA E N 1
ATOM 6618 C CA . ALA E 1 168 ? -4.529 20.630 2.869 1.00 33.42 156 ALA E CA 1
ATOM 6619 C C . ALA E 1 168 ? -4.688 19.131 2.600 1.00 34.26 156 ALA E C 1
ATOM 6620 O O . ALA E 1 168 ? -5.349 18.730 1.659 1.00 34.97 156 ALA E O 1
ATOM 6622 N N . ASN E 1 169 ? -4.087 18.322 3.470 1.00 34.67 157 ASN E N 1
ATOM 6623 C CA . ASN E 1 169 ? -4.119 16.871 3.345 1.00 34.10 157 ASN E CA 1
ATOM 6624 C C . ASN E 1 169 ? -4.727 16.262 4.582 1.00 33.88 157 ASN E C 1
ATOM 6625 O O . ASN E 1 169 ? -4.061 15.564 5.299 1.00 34.35 157 ASN E O 1
ATOM 6630 N N . ASN E 1 170 ? -5.983 16.563 4.838 1.00 35.24 158 ASN E N 1
ATOM 6631 C CA . ASN E 1 170 ? -6.676 16.077 6.031 1.00 36.89 158 ASN E CA 1
ATOM 6632 C C . ASN E 1 170 ? -7.801 15.104 5.728 1.00 36.39 158 ASN E C 1
ATOM 6633 O O . ASN E 1 170 ? -8.592 14.820 6.594 1.00 38.68 158 ASN E O 1
ATOM 6638 N N . SER E 1 171 ? -7.879 14.603 4.510 1.00 35.31 159 SER E N 1
ATOM 6639 C CA . SER E 1 171 ? -8.858 13.584 4.205 1.00 34.09 159 SER E CA 1
ATOM 6640 C C . SER E 1 171 ? -8.180 12.425 3.459 1.00 32.49 159 SER E C 1
ATOM 6641 O O . SER E 1 171 ? -7.170 11.902 3.944 1.00 32.01 159 SER E O 1
ATOM 6644 N N . THR E 1 172 ? -8.724 12.032 2.308 1.00 31.54 160 THR E N 1
ATOM 6645 C CA . THR E 1 172 ? -8.287 10.832 1.609 1.00 31.14 160 THR E CA 1
ATOM 6646 C C . THR E 1 172 ? -7.148 11.101 0.614 1.00 33.08 160 THR E C 1
ATOM 6647 O O . THR E 1 172 ? -6.924 12.233 0.186 1.00 35.22 160 THR E O 1
ATOM 6651 N N . LEU E 1 173 ? -6.446 10.038 0.239 1.00 33.60 161 LEU E N 1
ATOM 6652 C CA . LEU E 1 173 ? -5.422 10.110 -0.800 1.00 34.64 161 LEU E CA 1
ATOM 6653 C C . LEU E 1 173 ? -5.979 10.556 -2.142 1.00 35.25 161 LEU E C 1
ATOM 6654 O O . LEU E 1 173 ? -5.354 11.325 -2.859 1.00 37.94 161 LEU E O 1
ATOM 6659 N N . GLU E 1 174 ? -7.141 10.040 -2.492 1.00 36.88 162 GLU E N 1
ATOM 6660 C CA . GLU E 1 174 ? -7.817 10.451 -3.706 1.00 38.25 162 GLU E CA 1
ATOM 6661 C C . GLU E 1 174 ? -8.106 11.968 -3.681 1.00 37.82 162 GLU E C 1
ATOM 6662 O O . GLU E 1 174 ? -7.953 12.640 -4.698 1.00 38.77 162 GLU E O 1
ATOM 6668 N N . ASP E 1 175 ? -8.520 12.515 -2.538 1.00 37.47 163 ASP E N 1
ATOM 6669 C CA . ASP E 1 175 ? -8.740 13.966 -2.455 1.00 37.81 163 ASP E CA 1
ATOM 6670 C C . ASP E 1 175 ? -7.439 14.700 -2.629 1.00 37.29 163 ASP E C 1
ATOM 6671 O O . ASP E 1 175 ? -7.408 15.737 -3.281 1.00 38.70 163 ASP E O 1
ATOM 6676 N N . LEU E 1 176 ? -6.364 14.177 -2.039 1.00 36.23 164 LEU E N 1
ATOM 6677 C CA . LEU E 1 176 ? -5.044 14.790 -2.203 1.00 36.01 164 LEU E CA 1
ATOM 6678 C C . LEU E 1 176 ? -4.633 14.758 -3.681 1.00 37.62 164 LEU E C 1
ATOM 6679 O O . LEU E 1 176 ? -4.107 15.742 -4.182 1.00 38.49 164 LEU E O 1
ATOM 6684 N N . GLU E 1 177 ? -4.864 13.626 -4.357 1.00 38.27 165 GLU E N 1
ATOM 6685 C CA . GLU E 1 177 ? -4.524 13.494 -5.769 1.00 38.46 165 GLU E CA 1
ATOM 6686 C C . GLU E 1 177 ? -5.272 14.537 -6.597 1.00 36.84 165 GLU E C 1
ATOM 6687 O O . GLU E 1 177 ? -4.696 15.122 -7.519 1.00 37.60 165 GLU E O 1
ATOM 6693 N N . LYS E 1 178 ? -6.543 14.775 -6.282 1.00 36.45 166 LYS E N 1
ATOM 6694 C CA . LYS E 1 178 ? -7.311 15.785 -7.029 1.00 36.75 166 LYS E CA 1
ATOM 6695 C C . LYS E 1 178 ? -6.691 17.160 -6.790 1.00 36.41 166 LYS E C 1
ATOM 6696 O O . LYS E 1 178 ? -6.552 17.934 -7.708 1.00 38.23 166 LYS E O 1
ATOM 6699 N N . LYS E 1 179 ? -6.300 17.452 -5.563 1.00 35.39 167 LYS E N 1
ATOM 6700 C CA . LYS E 1 179 ? -5.710 18.748 -5.259 1.00 35.80 167 LYS E CA 1
ATOM 6701 C C . LYS E 1 179 ? -4.356 18.950 -5.954 1.00 36.49 167 LYS E C 1
ATOM 6702 O O . LYS E 1 179 ? -4.056 20.034 -6.440 1.00 37.53 167 LYS E O 1
ATOM 6708 N N . VAL E 1 180 ? -3.552 17.899 -5.993 1.00 35.69 168 VAL E N 1
ATOM 6709 C CA . VAL E 1 180 ? -2.254 17.973 -6.586 1.00 35.45 168 VAL E CA 1
ATOM 6710 C C . VAL E 1 180 ? -2.423 18.233 -8.072 1.00 37.22 168 VAL E C 1
ATOM 6711 O O . VAL E 1 180 ? -1.679 19.023 -8.640 1.00 36.97 168 VAL E O 1
ATOM 6715 N N . GLU E 1 181 ? -3.412 17.583 -8.688 1.00 38.80 169 GLU E N 1
ATOM 6716 C CA . GLU E 1 181 ? -3.715 17.800 -10.095 1.00 39.89 169 GLU E CA 1
ATOM 6717 C C . GLU E 1 181 ? -4.161 19.246 -10.374 1.00 38.17 169 GLU E C 1
ATOM 6718 O O . GLU E 1 181 ? -3.719 19.861 -11.334 1.00 36.24 169 GLU E O 1
ATOM 6724 N N . GLU E 1 182 ? -5.018 19.798 -9.529 1.00 39.15 170 GLU E N 1
ATOM 6725 C CA . GLU E 1 182 ? -5.439 21.204 -9.692 1.00 40.63 170 GLU E CA 1
ATOM 6726 C C . GLU E 1 182 ? -4.257 22.164 -9.589 1.00 38.24 170 GLU E C 1
ATOM 6727 O O . GLU E 1 182 ? -4.191 23.115 -10.323 1.00 40.39 170 GLU E O 1
ATOM 6733 N N . VAL E 1 183 ? -3.310 21.909 -8.700 1.00 38.16 171 VAL E N 1
ATOM 6734 C CA . VAL E 1 183 ? -2.128 22.759 -8.609 1.00 38.19 171 VAL E CA 1
ATOM 6735 C C . VAL E 1 183 ? -1.261 22.631 -9.852 1.00 40.36 171 VAL E C 1
ATOM 6736 O O . VAL E 1 183 ? -0.771 23.632 -10.355 1.00 40.82 171 VAL E O 1
ATOM 6748 N N . LYS E 1 185 ? -2.254 21.870 -12.848 1.00 40.92 173 LYS E N 1
ATOM 6749 C CA . LYS E 1 185 ? -2.949 22.593 -13.916 1.00 40.69 173 LYS E CA 1
ATOM 6750 C C . LYS E 1 185 ? -2.585 24.081 -13.841 1.00 41.07 173 LYS E C 1
ATOM 6751 O O . LYS E 1 185 ? -2.482 24.739 -14.856 1.00 39.39 173 LYS E O 1
ATOM 6755 N N . LEU E 1 186 ? -2.380 24.611 -12.640 1.00 42.52 174 LEU E N 1
ATOM 6756 C CA . LEU E 1 186 ? -2.027 26.029 -12.505 1.00 43.74 174 LEU E CA 1
ATOM 6757 C C . LEU E 1 186 ? -0.620 26.369 -12.955 1.00 44.59 174 LEU E C 1
ATOM 6758 O O . LEU E 1 186 ? -0.401 27.412 -13.578 1.00 45.68 174 LEU E O 1
ATOM 6763 N N . VAL E 1 187 ? 0.340 25.523 -12.613 1.00 45.00 175 VAL E N 1
ATOM 6764 C CA . VAL E 1 187 ? 1.745 25.883 -12.763 1.00 47.11 175 VAL E CA 1
ATOM 6765 C C . VAL E 1 187 ? 2.464 25.200 -13.922 1.00 48.07 175 VAL E C 1
ATOM 6766 O O . VAL E 1 187 ? 3.647 25.381 -14.045 1.00 47.40 175 VAL E O 1
ATOM 6770 N N . TRP E 1 188 ? 1.753 24.484 -14.802 1.00 53.38 176 TRP E N 1
ATOM 6771 C CA . TRP E 1 188 ? 2.371 23.438 -15.660 1.00 53.85 176 TRP E CA 1
ATOM 6772 C C . TRP E 1 188 ? 1.367 22.787 -16.628 1.00 54.23 176 TRP E C 1
ATOM 6773 O O . TRP E 1 188 ? 1.304 23.133 -17.808 1.00 55.63 176 TRP E O 1
ATOM 6784 N N . HIS F 1 10 ? 23.599 -6.680 17.315 1.00 46.01 -2 HIS F N 1
ATOM 6785 C CA . HIS F 1 10 ? 22.436 -6.106 16.566 1.00 46.40 -2 HIS F CA 1
ATOM 6786 C C . HIS F 1 10 ? 21.383 -7.184 16.264 1.00 47.27 -2 HIS F C 1
ATOM 6787 O O . HIS F 1 10 ? 21.506 -7.923 15.292 1.00 47.51 -2 HIS F O 1
ATOM 6794 N N . HIS F 1 11 ? 20.372 -7.258 17.132 1.00 47.84 -1 HIS F N 1
ATOM 6795 C CA . HIS F 1 11 ? 19.147 -8.069 16.970 1.00 46.47 -1 HIS F CA 1
ATOM 6796 C C . HIS F 1 11 ? 18.123 -7.288 16.130 1.00 45.86 -1 HIS F C 1
ATOM 6797 O O . HIS F 1 11 ? 17.836 -6.121 16.417 1.00 47.16 -1 HIS F O 1
ATOM 6799 N N . HIS F 1 12 ? 17.564 -7.926 15.106 1.00 43.96 0 HIS F N 1
ATOM 6800 C CA . HIS F 1 12 ? 16.666 -7.242 14.169 1.00 43.31 0 HIS F CA 1
ATOM 6801 C C . HIS F 1 12 ? 15.691 -8.203 13.509 1.00 43.25 0 HIS F C 1
ATOM 6802 O O . HIS F 1 12 ? 15.865 -9.406 13.555 1.00 42.50 0 HIS F O 1
ATOM 6817 N N . VAL F 1 14 ? 13.936 -8.674 9.621 1.00 39.15 2 VAL F N 1
ATOM 6818 C CA . VAL F 1 14 ? 14.004 -8.193 8.261 1.00 37.40 2 VAL F CA 1
ATOM 6819 C C . VAL F 1 14 ? 12.784 -8.631 7.470 1.00 36.17 2 VAL F C 1
ATOM 6820 O O . VAL F 1 14 ? 12.530 -9.820 7.338 1.00 35.20 2 VAL F O 1
ATOM 6824 N N . ILE F 1 15 ? 12.049 -7.658 6.950 1.00 34.95 3 ILE F N 1
ATOM 6825 C CA . ILE F 1 15 ? 10.858 -7.888 6.161 1.00 35.81 3 ILE F CA 1
ATOM 6826 C C . ILE F 1 15 ? 11.075 -7.337 4.759 1.00 35.63 3 ILE F C 1
ATOM 6827 O O . ILE F 1 15 ? 11.386 -6.150 4.605 1.00 36.71 3 ILE F O 1
ATOM 6832 N N . GLY F 1 16 ? 10.946 -8.213 3.754 1.00 35.24 4 GLY F N 1
ATOM 6833 C CA . GLY F 1 16 ? 11.066 -7.811 2.370 1.00 35.09 4 GLY F CA 1
ATOM 6834 C C . GLY F 1 16 ? 9.735 -7.291 1.913 1.00 36.00 4 GLY F C 1
ATOM 6835 O O . GLY F 1 16 ? 8.710 -7.851 2.276 1.00 37.00 4 GLY F O 1
ATOM 6836 N N . VAL F 1 17 ? 9.748 -6.191 1.158 1.00 35.51 5 VAL F N 1
ATOM 6837 C CA . VAL F 1 17 ? 8.554 -5.671 0.555 1.00 35.54 5 VAL F CA 1
ATOM 6838 C C . VAL F 1 17 ? 8.793 -5.595 -0.940 1.00 35.42 5 VAL F C 1
ATOM 6839 O O . VAL F 1 17 ? 9.581 -4.769 -1.404 1.00 32.91 5 VAL F O 1
ATOM 6843 N N . THR F 1 18 ? 8.114 -6.464 -1.686 1.00 35.28 6 THR F N 1
ATOM 6844 C CA . THR F 1 18 ? 8.341 -6.571 -3.113 1.00 35.51 6 THR F CA 1
ATOM 6845 C C . THR F 1 18 ? 7.027 -6.386 -3.881 1.00 35.53 6 THR F C 1
ATOM 6846 O O . THR F 1 18 ? 5.992 -6.105 -3.315 1.00 35.12 6 THR F O 1
ATOM 6850 N N . GLY F 1 19 ? 7.088 -6.528 -5.187 1.00 36.05 7 GLY F N 1
ATOM 6851 C CA . GLY F 1 19 ? 5.922 -6.362 -6.036 1.00 34.83 7 GLY F CA 1
ATOM 6852 C C . GLY F 1 19 ? 6.284 -5.534 -7.260 1.00 33.00 7 GLY F C 1
ATOM 6853 O O . GLY F 1 19 ? 7.284 -4.817 -7.272 1.00 29.81 7 GLY F O 1
ATOM 6854 N N . LYS F 1 20 ? 5.443 -5.612 -8.281 1.00 32.78 8 LYS F N 1
ATOM 6855 C CA . LYS F 1 20 ? 5.712 -4.907 -9.526 1.00 32.94 8 LYS F CA 1
ATOM 6856 C C . LYS F 1 20 ? 5.664 -3.411 -9.308 1.00 32.69 8 LYS F C 1
ATOM 6857 O O . LYS F 1 20 ? 5.175 -2.943 -8.316 1.00 31.94 8 LYS F O 1
ATOM 6863 N N . ILE F 1 21 ? 6.232 -2.688 -10.253 1.00 33.01 9 ILE F N 1
ATOM 6864 C CA . ILE F 1 21 ? 6.201 -1.236 -10.284 1.00 33.52 9 ILE F CA 1
ATOM 6865 C C . ILE F 1 21 ? 4.782 -0.693 -10.171 1.00 34.18 9 ILE F C 1
ATOM 6866 O O . ILE F 1 21 ? 3.857 -1.227 -10.799 1.00 33.19 9 ILE F O 1
ATOM 6871 N N . GLY F 1 22 ? 4.612 0.347 -9.368 1.00 33.26 10 GLY F N 1
ATOM 6872 C CA . GLY F 1 22 ? 3.309 1.011 -9.224 1.00 34.16 10 GLY F CA 1
ATOM 6873 C C . GLY F 1 22 ? 2.245 0.315 -8.357 1.00 34.55 10 GLY F C 1
ATOM 6874 O O . GLY F 1 22 ? 1.154 0.849 -8.192 1.00 34.07 10 GLY F O 1
ATOM 6875 N N . THR F 1 23 ? 2.569 -0.834 -7.767 1.00 32.84 11 THR F N 1
ATOM 6876 C CA . THR F 1 23 ? 1.641 -1.568 -6.954 1.00 32.55 11 THR F CA 1
ATOM 6877 C C . THR F 1 23 ? 1.445 -0.962 -5.560 1.00 32.35 11 THR F C 1
ATOM 6878 O O . THR F 1 23 ? 0.337 -1.015 -5.026 1.00 30.59 11 THR F O 1
ATOM 6882 N N . GLY F 1 24 ? 2.502 -0.385 -4.980 1.00 34.28 12 GLY F N 1
ATOM 6883 C CA . GLY F 1 24 ? 2.395 0.266 -3.658 1.00 35.37 12 GLY F CA 1
ATOM 6884 C C . GLY F 1 24 ? 3.486 0.013 -2.623 1.00 36.17 12 GLY F C 1
ATOM 6885 O O . GLY F 1 24 ? 3.314 0.346 -1.438 1.00 34.81 12 GLY F O 1
ATOM 6886 N N . LYS F 1 25 ? 4.628 -0.515 -3.063 1.00 35.91 13 LYS F N 1
ATOM 6887 C CA . LYS F 1 25 ? 5.764 -0.787 -2.189 1.00 35.89 13 LYS F CA 1
ATOM 6888 C C . LYS F 1 25 ? 6.178 0.459 -1.364 1.00 35.99 13 LYS F C 1
ATOM 6889 O O . LYS F 1 25 ? 6.257 0.387 -0.124 1.00 36.70 13 LYS F O 1
ATOM 6895 N N . SER F 1 26 ? 6.441 1.576 -2.040 1.00 35.01 14 SER F N 1
ATOM 6896 C CA . SER F 1 26 ? 6.817 2.817 -1.346 1.00 36.86 14 SER F CA 1
ATOM 6897 C C . SER F 1 26 ? 5.818 3.231 -0.303 1.00 35.69 14 SER F C 1
ATOM 6898 O O . SER F 1 26 ? 6.189 3.737 0.784 1.00 37.83 14 SER F O 1
ATOM 6901 N N . THR F 1 27 ? 4.554 3.050 -0.659 1.00 33.61 15 THR F N 1
ATOM 6902 C CA . THR F 1 27 ? 3.460 3.488 0.162 1.00 32.44 15 THR F CA 1
ATOM 6903 C C . THR F 1 27 ? 3.387 2.587 1.385 1.00 32.00 15 THR F C 1
ATOM 6904 O O . THR F 1 27 ? 3.325 3.070 2.501 1.00 32.31 15 THR F O 1
ATOM 6908 N N . VAL F 1 28 ? 3.454 1.274 1.172 1.00 31.95 16 VAL F N 1
ATOM 6909 C CA . VAL F 1 28 ? 3.543 0.341 2.276 1.00 32.39 16 VAL F CA 1
ATOM 6910 C C . VAL F 1 28 ? 4.740 0.662 3.149 1.00 32.85 16 VAL F C 1
ATOM 6911 O O . VAL F 1 28 ? 4.603 0.718 4.379 1.00 34.18 16 VAL F O 1
ATOM 6915 N N . CYS F 1 29 ? 5.906 0.847 2.538 1.00 33.23 17 CYS F N 1
ATOM 6916 C CA . CYS F 1 29 ? 7.121 1.101 3.304 1.00 34.57 17 CYS F CA 1
ATOM 6917 C C . CYS F 1 29 ? 7.062 2.405 4.116 1.00 35.35 17 CYS F C 1
ATOM 6918 O O . CYS F 1 29 ? 7.561 2.458 5.244 1.00 36.04 17 CYS F O 1
ATOM 6921 N N . GLU F 1 30 ? 6.448 3.450 3.566 1.00 35.36 18 GLU F N 1
ATOM 6922 C CA . GLU F 1 30 ? 6.222 4.679 4.322 1.00 36.53 18 GLU F CA 1
ATOM 6923 C C . GLU F 1 30 ? 5.386 4.405 5.554 1.00 34.87 18 GLU F C 1
ATOM 6924 O O . GLU F 1 30 ? 5.647 4.949 6.612 1.00 36.47 18 GLU F O 1
ATOM 6930 N N . ILE F 1 31 ? 4.371 3.566 5.420 1.00 33.74 19 ILE F N 1
ATOM 6931 C CA . ILE F 1 31 ? 3.536 3.212 6.561 1.00 33.69 19 ILE F CA 1
ATOM 6932 C C . ILE F 1 31 ? 4.375 2.497 7.619 1.00 33.37 19 ILE F C 1
ATOM 6933 O O . ILE F 1 31 ? 4.396 2.882 8.779 1.00 33.59 19 ILE F O 1
ATOM 6938 N N . LEU F 1 32 ? 5.095 1.477 7.195 1.00 33.37 20 LEU F N 1
ATOM 6939 C CA . LEU F 1 32 ? 5.967 0.733 8.093 1.00 32.60 20 LEU F CA 1
ATOM 6940 C C . LEU F 1 32 ? 6.968 1.639 8.804 1.00 32.95 20 LEU F C 1
ATOM 6941 O O . LEU F 1 32 ? 7.217 1.497 10.010 1.00 34.62 20 LEU F O 1
ATOM 6946 N N . LYS F 1 33 ? 7.502 2.601 8.077 1.00 32.50 21 LYS F N 1
ATOM 6947 C CA . LYS F 1 33 ? 8.455 3.545 8.634 1.00 34.11 21 LYS F CA 1
ATOM 6948 C C . LYS F 1 33 ? 7.824 4.484 9.656 1.00 32.76 21 LYS F C 1
ATOM 6949 O O . LYS F 1 33 ? 8.346 4.662 10.740 1.00 32.53 21 LYS F O 1
ATOM 6955 N N . ASN F 1 34 ? 6.681 5.057 9.307 1.00 33.34 22 ASN F N 1
ATOM 6956 C CA . ASN F 1 34 ? 6.017 6.067 10.141 1.00 33.65 22 ASN F CA 1
ATOM 6957 C C . ASN F 1 34 ? 5.234 5.500 11.304 1.00 33.59 22 ASN F C 1
ATOM 6958 O O . ASN F 1 34 ? 5.262 6.065 12.387 1.00 34.74 22 ASN F O 1
ATOM 6963 N N . LYS F 1 35 ? 4.551 4.383 11.094 1.00 34.64 23 LYS F N 1
ATOM 6964 C CA . LYS F 1 35 ? 3.731 3.788 12.144 1.00 36.35 23 LYS F CA 1
ATOM 6965 C C . LYS F 1 35 ? 4.543 2.802 12.986 1.00 35.76 23 LYS F C 1
ATOM 6966 O O . LYS F 1 35 ? 4.382 2.758 14.188 1.00 36.76 23 LYS F O 1
ATOM 6972 N N . TYR F 1 36 ? 5.393 1.995 12.356 1.00 36.34 24 TYR F N 1
ATOM 6973 C CA . TYR F 1 36 ? 6.010 0.875 13.040 1.00 35.52 24 TYR F CA 1
ATOM 6974 C C . TYR F 1 36 ? 7.491 1.071 13.279 1.00 35.49 24 TYR F C 1
ATOM 6975 O O . TYR F 1 36 ? 8.147 0.200 13.849 1.00 37.12 24 TYR F O 1
ATOM 6984 N N . GLY F 1 37 ? 8.022 2.224 12.886 1.00 34.82 25 GLY F N 1
ATOM 6985 C CA . GLY F 1 37 ? 9.442 2.519 13.125 1.00 33.43 25 GLY F CA 1
ATOM 6986 C C . GLY F 1 37 ? 10.444 1.805 12.210 1.00 32.66 25 GLY F C 1
ATOM 6987 O O . GLY F 1 37 ? 11.620 1.748 12.486 1.00 33.50 25 GLY F O 1
ATOM 6988 N N . ALA F 1 38 ? 10.002 1.270 11.096 1.00 33.11 26 ALA F N 1
ATOM 6989 C CA . ALA F 1 38 ? 10.894 0.517 10.255 1.00 33.60 26 ALA F CA 1
ATOM 6990 C C . ALA F 1 38 ? 12.064 1.374 9.774 1.00 34.32 26 ALA F C 1
ATOM 6991 O O . ALA F 1 38 ? 11.880 2.526 9.453 1.00 33.49 26 ALA F O 1
ATOM 6993 N N . HIS F 1 39 ? 13.259 0.788 9.717 1.00 35.03 27 HIS F N 1
ATOM 6994 C CA . HIS F 1 39 ? 14.352 1.345 8.933 1.00 36.50 27 HIS F CA 1
ATOM 6995 C C . HIS F 1 39 ? 14.183 0.784 7.499 1.00 36.42 27 HIS F C 1
ATOM 6996 O O . HIS F 1 39 ? 14.265 -0.434 7.269 1.00 37.65 27 HIS F O 1
ATOM 7003 N N . VAL F 1 40 ? 13.910 1.670 6.548 1.00 34.96 28 VAL F N 1
ATOM 7004 C CA . VAL F 1 40 ? 13.640 1.253 5.184 1.00 34.21 28 VAL F CA 1
ATOM 7005 C C . VAL F 1 40 ? 14.915 1.292 4.355 1.00 33.47 28 VAL F C 1
ATOM 7006 O O . VAL F 1 40 ? 15.494 2.338 4.180 1.00 32.99 28 VAL F O 1
ATOM 7010 N N . VAL F 1 41 ? 15.315 0.148 3.822 1.00 33.94 29 VAL F N 1
ATOM 7011 C CA . VAL F 1 41 ? 16.381 0.057 2.840 1.00 34.40 29 VAL F CA 1
ATOM 7012 C C . VAL F 1 41 ? 15.782 0.141 1.413 1.00 35.56 29 VAL F C 1
ATOM 7013 O O . VAL F 1 41 ? 15.191 -0.825 0.866 1.00 33.89 29 VAL F O 1
ATOM 7017 N N . ASN F 1 42 ? 15.916 1.329 0.833 1.00 36.76 30 ASN F N 1
ATOM 7018 C CA . ASN F 1 42 ? 15.457 1.567 -0.522 1.00 37.08 30 ASN F CA 1
ATOM 7019 C C . ASN F 1 42 ? 16.467 1.013 -1.504 1.00 35.99 30 ASN F C 1
ATOM 7020 O O . ASN F 1 42 ? 17.464 1.630 -1.801 1.00 37.92 30 ASN F O 1
ATOM 7025 N N . VAL F 1 43 ? 16.207 -0.156 -2.015 1.00 35.98 31 VAL F N 1
ATOM 7026 C CA . VAL F 1 43 ? 17.166 -0.802 -2.884 1.00 36.50 31 VAL F CA 1
ATOM 7027 C C . VAL F 1 43 ? 17.381 -0.032 -4.213 1.00 37.78 31 VAL F C 1
ATOM 7028 O O . VAL F 1 43 ? 18.503 -0.016 -4.714 1.00 40.31 31 VAL F O 1
ATOM 7032 N N . ASP F 1 44 ? 16.367 0.655 -4.737 1.00 37.82 32 ASP F N 1
ATOM 7033 C CA . ASP F 1 44 ? 16.567 1.492 -5.913 1.00 37.82 32 ASP F CA 1
ATOM 7034 C C . ASP F 1 44 ? 17.612 2.579 -5.690 1.00 37.26 32 ASP F C 1
ATOM 7035 O O . ASP F 1 44 ? 18.504 2.743 -6.510 1.00 37.79 32 ASP F O 1
ATOM 7040 N N . ARG F 1 45 ? 17.506 3.317 -4.585 1.00 38.40 33 ARG F N 1
ATOM 7041 C CA . ARG F 1 45 ? 18.489 4.356 -4.207 1.00 38.10 33 ARG F CA 1
ATOM 7042 C C . ARG F 1 45 ? 19.920 3.776 -4.103 1.00 37.52 33 ARG F C 1
ATOM 7043 O O . ARG F 1 45 ? 20.877 4.357 -4.598 1.00 37.49 33 ARG F O 1
ATOM 7045 N N . ILE F 1 46 ? 20.049 2.615 -3.463 1.00 37.06 34 ILE F N 1
ATOM 7046 C CA . ILE F 1 46 ? 21.342 1.916 -3.369 1.00 36.89 34 ILE F CA 1
ATOM 7047 C C . ILE F 1 46 ? 21.920 1.621 -4.761 1.00 37.59 34 ILE F C 1
ATOM 7048 O O . ILE F 1 46 ? 23.140 1.740 -4.968 1.00 38.11 34 ILE F O 1
ATOM 7053 N N . GLY F 1 47 ? 21.029 1.233 -5.685 1.00 36.65 35 GLY F N 1
ATOM 7054 C CA . GLY F 1 47 ? 21.342 1.085 -7.106 1.00 35.25 35 GLY F CA 1
ATOM 7055 C C . GLY F 1 47 ? 21.946 2.342 -7.687 1.00 35.75 35 GLY F C 1
ATOM 7056 O O . GLY F 1 47 ? 22.965 2.279 -8.382 1.00 35.73 35 GLY F O 1
ATOM 7057 N N . HIS F 1 48 ? 21.347 3.487 -7.375 1.00 36.24 36 HIS F N 1
ATOM 7058 C CA . HIS F 1 48 ? 21.819 4.785 -7.891 1.00 37.26 36 HIS F CA 1
ATOM 7059 C C . HIS F 1 48 ? 23.236 5.088 -7.423 1.00 36.94 36 HIS F C 1
ATOM 7060 O O . HIS F 1 48 ? 24.037 5.628 -8.174 1.00 38.62 36 HIS F O 1
ATOM 7067 N N . GLU F 1 49 ? 23.532 4.748 -6.171 1.00 37.68 37 GLU F N 1
ATOM 7068 C CA . GLU F 1 49 ? 24.867 4.957 -5.610 1.00 38.83 37 GLU F CA 1
ATOM 7069 C C . GLU F 1 49 ? 25.878 4.043 -6.267 1.00 35.96 37 GLU F C 1
ATOM 7070 O O . GLU F 1 49 ? 26.991 4.469 -6.578 1.00 37.08 37 GLU F O 1
ATOM 7076 N N . VAL F 1 50 ? 25.487 2.787 -6.470 1.00 33.06 38 VAL F N 1
ATOM 7077 C CA . VAL F 1 50 ? 26.348 1.819 -7.134 1.00 31.91 38 VAL F CA 1
ATOM 7078 C C . VAL F 1 50 ? 26.645 2.254 -8.564 1.00 33.17 38 VAL F C 1
ATOM 7079 O O . VAL F 1 50 ? 27.781 2.107 -9.021 1.00 31.83 38 VAL F O 1
ATOM 7083 N N . LEU F 1 51 ? 25.659 2.800 -9.272 1.00 34.53 39 LEU F N 1
ATOM 7084 C CA . LEU F 1 51 ? 25.924 3.265 -10.636 1.00 35.62 39 LEU F CA 1
ATOM 7085 C C . LEU F 1 51 ? 27.121 4.207 -10.690 1.00 36.36 39 LEU F C 1
ATOM 7086 O O . LEU F 1 51 ? 27.997 4.062 -11.547 1.00 36.89 39 LEU F O 1
ATOM 7091 N N . GLU F 1 52 ? 27.170 5.162 -9.770 1.00 37.26 40 GLU F N 1
ATOM 7092 C CA . GLU F 1 52 ? 28.273 6.118 -9.762 1.00 38.92 40 GLU F CA 1
ATOM 7093 C C . GLU F 1 52 ? 29.608 5.442 -9.534 1.00 38.76 40 GLU F C 1
ATOM 7094 O O . GLU F 1 52 ? 30.627 5.911 -10.009 1.00 39.66 40 GLU F O 1
ATOM 7100 N N . GLU F 1 53 ? 29.602 4.338 -8.803 1.00 39.76 41 GLU F N 1
ATOM 7101 C CA . GLU F 1 53 ? 30.831 3.602 -8.509 1.00 40.15 41 GLU F CA 1
ATOM 7102 C C . GLU F 1 53 ? 31.372 2.792 -9.689 1.00 38.09 41 GLU F C 1
ATOM 7103 O O . GLU F 1 53 ? 32.540 2.417 -9.686 1.00 39.14 41 GLU F O 1
ATOM 7109 N N . VAL F 1 54 ? 30.539 2.527 -10.697 1.00 36.44 42 VAL F N 1
ATOM 7110 C CA . VAL F 1 54 ? 30.944 1.730 -11.854 1.00 34.55 42 VAL F CA 1
ATOM 7111 C C . VAL F 1 54 ? 30.856 2.497 -13.159 1.00 33.65 42 VAL F C 1
ATOM 7112 O O . VAL F 1 54 ? 30.672 1.885 -14.206 1.00 32.00 42 VAL F O 1
ATOM 7116 N N . LYS F 1 55 ? 30.985 3.824 -13.104 1.00 34.39 43 LYS F N 1
ATOM 7117 C CA . LYS F 1 55 ? 30.950 4.688 -14.304 1.00 34.83 43 LYS F CA 1
ATOM 7118 C C . LYS F 1 55 ? 31.797 4.167 -15.484 1.00 34.36 43 LYS F C 1
ATOM 7119 O O . LYS F 1 55 ? 31.339 4.141 -16.632 1.00 33.87 43 LYS F O 1
ATOM 7125 N N . GLU F 1 56 ? 33.035 3.774 -15.196 1.00 33.47 44 GLU F N 1
ATOM 7126 C CA . GLU F 1 56 ? 33.944 3.325 -16.239 1.00 34.06 44 GLU F CA 1
ATOM 7127 C C . GLU F 1 56 ? 33.451 2.049 -16.934 1.00 34.17 44 GLU F C 1
ATOM 7128 O O . GLU F 1 56 ? 33.478 1.969 -18.160 1.00 35.14 44 GLU F O 1
ATOM 7134 N N . LYS F 1 57 ? 32.985 1.074 -16.150 1.00 33.72 45 LYS F N 1
ATOM 7135 C CA . LYS F 1 57 ? 32.447 -0.165 -16.718 1.00 34.44 45 LYS F CA 1
ATOM 7136 C C . LYS F 1 57 ? 31.138 0.081 -17.494 1.00 33.44 45 LYS F C 1
ATOM 7137 O O . LYS F 1 57 ? 30.909 -0.534 -18.521 1.00 33.81 45 LYS F O 1
ATOM 7143 N N . LEU F 1 58 ? 30.292 0.984 -17.014 1.00 33.15 46 LEU F N 1
ATOM 7144 C CA . LEU F 1 58 ? 29.091 1.379 -17.754 1.00 33.10 46 LEU F CA 1
ATOM 7145 C C . LEU F 1 58 ? 29.432 1.958 -19.129 1.00 32.08 46 LEU F C 1
ATOM 7146 O O . LEU F 1 58 ? 28.788 1.660 -20.132 1.00 32.67 46 LEU F O 1
ATOM 7151 N N . VAL F 1 59 ? 30.428 2.817 -19.165 1.00 29.83 47 VAL F N 1
ATOM 7152 C CA . VAL F 1 59 ? 30.823 3.413 -20.414 1.00 30.58 47 VAL F CA 1
ATOM 7153 C C . VAL F 1 59 ? 31.376 2.350 -21.357 1.00 32.05 47 VAL F C 1
ATOM 7154 O O . VAL F 1 59 ? 31.057 2.359 -22.528 1.00 32.58 47 VAL F O 1
ATOM 7158 N N . GLU F 1 60 ? 32.178 1.429 -20.832 1.00 33.12 48 GLU F N 1
ATOM 7159 C CA . GLU F 1 60 ? 32.657 0.300 -21.591 1.00 33.21 48 GLU F CA 1
ATOM 7160 C C . GLU F 1 60 ? 31.509 -0.554 -22.144 1.00 33.13 48 GLU F C 1
ATOM 7161 O O . GLU F 1 60 ? 31.595 -0.981 -23.300 1.00 33.66 48 GLU F O 1
ATOM 7167 N N . LEU F 1 61 ? 30.443 -0.788 -21.359 1.00 32.71 49 LEU F N 1
ATOM 7168 C CA . LEU F 1 61 ? 29.300 -1.596 -21.835 1.00 33.33 49 LEU F CA 1
ATOM 7169 C C . LEU F 1 61 ? 28.404 -0.853 -22.842 1.00 33.63 49 LEU F C 1
ATOM 7170 O O . LEU F 1 61 ? 28.064 -1.400 -23.894 1.00 33.99 49 LEU F O 1
ATOM 7175 N N . PHE F 1 62 ? 28.040 0.392 -22.518 1.00 33.54 50 PHE F N 1
ATOM 7176 C CA . PHE F 1 62 ? 26.941 1.105 -23.185 1.00 32.26 50 PHE F CA 1
ATOM 7177 C C . PHE F 1 62 ? 27.297 2.382 -23.921 1.00 32.56 50 PHE F C 1
ATOM 7178 O O . PHE F 1 62 ? 26.415 3.049 -24.484 1.00 33.74 50 PHE F O 1
ATOM 7186 N N . GLY F 1 63 ? 28.573 2.722 -23.941 1.00 31.21 51 GLY F N 1
ATOM 7187 C CA . GLY F 1 63 ? 29.011 3.916 -24.627 1.00 29.99 51 GLY F CA 1
ATOM 7188 C C . GLY F 1 63 ? 28.972 5.159 -23.771 1.00 30.68 51 GLY F C 1
ATOM 7189 O O . GLY F 1 63 ? 28.484 5.155 -22.629 1.00 31.49 51 GLY F O 1
ATOM 7190 N N . GLY F 1 64 ? 29.516 6.236 -24.334 1.00 31.51 52 GLY F N 1
ATOM 7191 C CA . GLY F 1 64 ? 29.525 7.560 -23.691 1.00 31.41 52 GLY F CA 1
ATOM 7192 C C . GLY F 1 64 ? 28.153 8.200 -23.477 1.00 31.58 52 GLY F C 1
ATOM 7193 O O . GLY F 1 64 ? 27.997 9.075 -22.618 1.00 30.81 52 GLY F O 1
ATOM 7194 N N . SER F 1 65 ? 27.145 7.768 -24.236 1.00 32.68 53 SER F N 1
ATOM 7195 C CA . SER F 1 65 ? 25.806 8.389 -24.134 1.00 34.24 53 SER F CA 1
ATOM 7196 C C . SER F 1 65 ? 25.217 8.392 -22.709 1.00 36.16 53 SER F C 1
ATOM 7197 O O . SER F 1 65 ? 24.294 9.157 -22.426 1.00 38.06 53 SER F O 1
ATOM 7200 N N . VAL F 1 66 ? 25.751 7.577 -21.798 1.00 37.34 54 VAL F N 1
ATOM 7201 C CA . VAL F 1 66 ? 25.162 7.414 -20.460 1.00 36.34 54 VAL F CA 1
ATOM 7202 C C . VAL F 1 66 ? 25.791 8.195 -19.318 1.00 36.15 54 VAL F C 1
ATOM 7203 O O . VAL F 1 66 ? 25.381 8.014 -18.153 1.00 35.05 54 VAL F O 1
ATOM 7207 N N . LEU F 1 67 ? 26.788 9.030 -19.627 1.00 36.66 55 LEU F N 1
ATOM 7208 C CA . LEU F 1 67 ? 27.364 9.953 -18.635 1.00 37.24 55 LEU F CA 1
ATOM 7209 C C . LEU F 1 67 ? 27.048 11.385 -19.016 1.00 38.16 55 LEU F C 1
ATOM 7210 O O . LEU F 1 67 ? 27.092 11.706 -20.209 1.00 36.59 55 LEU F O 1
ATOM 7215 N N . GLU F 1 68 ? 26.742 12.234 -18.017 1.00 39.96 56 GLU F N 1
ATOM 7216 C CA . GLU F 1 68 ? 26.543 13.659 -18.278 1.00 41.49 56 GLU F CA 1
ATOM 7217 C C . GLU F 1 68 ? 27.344 14.656 -17.394 1.00 42.75 56 GLU F C 1
ATOM 7218 O O . GLU F 1 68 ? 28.546 14.853 -17.628 1.00 43.80 56 GLU F O 1
ATOM 7224 N N . ASP F 1 69 ? 26.733 15.323 -16.424 1.00 44.14 57 ASP F N 1
ATOM 7225 C CA . ASP F 1 69 ? 27.412 16.461 -15.757 1.00 42.44 57 ASP F CA 1
ATOM 7226 C C . ASP F 1 69 ? 28.446 15.936 -14.757 1.00 41.38 57 ASP F C 1
ATOM 7227 O O . ASP F 1 69 ? 28.454 16.352 -13.592 1.00 40.92 57 ASP F O 1
ATOM 7228 N N . GLY F 1 70 ? 29.308 15.029 -15.236 1.00 39.63 58 GLY F N 1
ATOM 7229 C CA . GLY F 1 70 ? 30.121 14.148 -14.389 1.00 38.06 58 GLY F CA 1
ATOM 7230 C C . GLY F 1 70 ? 29.397 12.948 -13.760 1.00 38.83 58 GLY F C 1
ATOM 7231 O O . GLY F 1 70 ? 30.019 12.199 -13.005 1.00 38.90 58 GLY F O 1
ATOM 7232 N N . LYS F 1 71 ? 28.102 12.756 -14.053 1.00 37.00 59 LYS F N 1
ATOM 7233 C CA . LYS F 1 71 ? 27.286 11.732 -13.369 1.00 35.12 59 LYS F CA 1
ATOM 7234 C C . LYS F 1 71 ? 26.630 10.732 -14.357 1.00 34.41 59 LYS F C 1
ATOM 7235 O O . LYS F 1 71 ? 26.499 11.003 -15.552 1.00 34.20 59 LYS F O 1
ATOM 7237 N N . VAL F 1 72 ? 26.218 9.569 -13.862 1.00 34.58 60 VAL F N 1
ATOM 7238 C CA . VAL F 1 72 ? 25.443 8.630 -14.688 1.00 33.70 60 VAL F CA 1
ATOM 7239 C C . VAL F 1 72 ? 24.116 9.264 -15.000 1.00 33.26 60 VAL F C 1
ATOM 7240 O O . VAL F 1 72 ? 23.474 9.819 -14.117 1.00 34.43 60 VAL F O 1
ATOM 7244 N N . ASN F 1 73 ? 23.718 9.234 -16.260 1.00 33.27 61 ASN F N 1
ATOM 7245 C CA . ASN F 1 73 ? 22.434 9.799 -16.624 1.00 32.59 61 ASN F CA 1
ATOM 7246 C C . ASN F 1 73 ? 21.441 8.664 -16.709 1.00 32.47 61 ASN F C 1
ATOM 7247 O O . ASN F 1 73 ? 21.413 7.944 -17.695 1.00 33.31 61 ASN F O 1
ATOM 7252 N N . ARG F 1 74 ? 20.619 8.514 -15.679 1.00 31.62 62 ARG F N 1
ATOM 7253 C CA . ARG F 1 74 ? 19.711 7.384 -15.595 1.00 30.26 62 ARG F CA 1
ATOM 7254 C C . ARG F 1 74 ? 18.631 7.363 -16.663 1.00 30.77 62 ARG F C 1
ATOM 7255 O O . ARG F 1 74 ? 18.192 6.292 -17.033 1.00 31.73 62 ARG F O 1
ATOM 7263 N N . LYS F 1 75 ? 18.184 8.525 -17.135 1.00 30.48 63 LYS F N 1
ATOM 7264 C CA . LYS F 1 75 ? 17.169 8.586 -18.198 1.00 31.05 63 LYS F CA 1
ATOM 7265 C C . LYS F 1 75 ? 17.748 7.933 -19.435 1.00 31.93 63 LYS F C 1
ATOM 7266 O O . LYS F 1 75 ? 17.115 7.040 -20.015 1.00 32.74 63 LYS F O 1
ATOM 7269 N N . LYS F 1 76 ? 18.952 8.378 -19.837 1.00 31.85 64 LYS F N 1
ATOM 7270 C CA . LYS F 1 76 ? 19.591 7.838 -21.041 1.00 31.81 64 LYS F CA 1
ATOM 7271 C C . LYS F 1 76 ? 19.869 6.354 -20.864 1.00 32.83 64 LYS F C 1
ATOM 7272 O O . LYS F 1 76 ? 19.684 5.578 -21.797 1.00 33.77 64 LYS F O 1
ATOM 7275 N N . LEU F 1 77 ? 20.290 5.947 -19.671 1.00 32.84 65 LEU F N 1
ATOM 7276 C CA . LEU F 1 77 ? 20.672 4.556 -19.444 1.00 33.17 65 LEU F CA 1
ATOM 7277 C C . LEU F 1 77 ? 19.437 3.663 -19.544 1.00 35.55 65 LEU F C 1
ATOM 7278 O O . LEU F 1 77 ? 19.469 2.595 -20.160 1.00 36.22 65 LEU F O 1
ATOM 7283 N N . ALA F 1 78 ? 18.351 4.120 -18.923 1.00 36.59 66 ALA F N 1
ATOM 7284 C CA . ALA F 1 78 ? 17.035 3.477 -19.006 1.00 35.07 66 ALA F CA 1
ATOM 7285 C C . ALA F 1 78 ? 16.561 3.367 -20.458 1.00 34.00 66 ALA F C 1
ATOM 7286 O O . ALA F 1 78 ? 16.020 2.347 -20.869 1.00 33.00 66 ALA F O 1
ATOM 7288 N N . GLY F 1 79 ? 16.786 4.423 -21.233 1.00 32.67 67 GLY F N 1
ATOM 7289 C CA . GLY F 1 79 ? 16.494 4.395 -22.652 1.00 33.32 67 GLY F CA 1
ATOM 7290 C C . GLY F 1 79 ? 17.120 3.211 -23.349 1.00 33.85 67 GLY F C 1
ATOM 7291 O O . GLY F 1 79 ? 16.491 2.599 -24.201 1.00 34.73 67 GLY F O 1
ATOM 7292 N N . ILE F 1 80 ? 18.349 2.883 -22.957 1.00 33.94 68 ILE F N 1
ATOM 7293 C CA . ILE F 1 80 ? 19.105 1.777 -23.531 1.00 33.53 68 ILE F CA 1
ATOM 7294 C C . ILE F 1 80 ? 18.645 0.430 -22.982 1.00 34.00 68 ILE F C 1
ATOM 7295 O O . ILE F 1 80 ? 18.256 -0.463 -23.740 1.00 34.73 68 ILE F O 1
ATOM 7300 N N . VAL F 1 81 ? 18.711 0.274 -21.667 1.00 33.36 69 VAL F N 1
ATOM 7301 C CA . VAL F 1 81 ? 18.521 -1.042 -21.088 1.00 33.58 69 VAL F CA 1
ATOM 7302 C C . VAL F 1 81 ? 17.061 -1.519 -21.159 1.00 34.43 69 VAL F C 1
ATOM 7303 O O . VAL F 1 81 ? 16.821 -2.714 -21.261 1.00 36.31 69 VAL F O 1
ATOM 7307 N N . PHE F 1 82 ? 16.083 -0.616 -21.116 1.00 34.50 70 PHE F N 1
ATOM 7308 C CA . PHE F 1 82 ? 14.689 -1.063 -21.165 1.00 34.77 70 PHE F CA 1
ATOM 7309 C C . PHE F 1 82 ? 14.161 -1.192 -22.616 1.00 34.65 70 PHE F C 1
ATOM 7310 O O . PHE F 1 82 ? 12.956 -1.241 -22.836 1.00 33.75 70 PHE F O 1
ATOM 7318 N N . GLU F 1 83 ? 15.068 -1.253 -23.594 1.00 35.86 71 GLU F N 1
ATOM 7319 C CA . GLU F 1 83 ? 14.682 -1.607 -24.960 1.00 37.35 71 GLU F CA 1
ATOM 7320 C C . GLU F 1 83 ? 15.137 -3.010 -25.290 1.00 37.13 71 GLU F C 1
ATOM 7321 O O . GLU F 1 83 ? 14.744 -3.550 -26.316 1.00 37.25 71 GLU F O 1
ATOM 7327 N N . SER F 1 84 ? 15.911 -3.617 -24.394 1.00 37.59 72 SER F N 1
ATOM 7328 C CA . SER F 1 84 ? 16.562 -4.901 -24.646 1.00 37.26 72 SER F CA 1
ATOM 7329 C C . SER F 1 84 ? 16.763 -5.742 -23.374 1.00 37.55 72 SER F C 1
ATOM 7330 O O . SER F 1 84 ? 17.359 -5.261 -22.427 1.00 37.22 72 SER F O 1
ATOM 7333 N N . ARG F 1 85 ? 16.297 -6.989 -23.344 1.00 37.80 73 ARG F N 1
ATOM 7334 C CA . ARG F 1 85 ? 16.601 -7.885 -22.202 1.00 38.67 73 ARG F CA 1
ATOM 7335 C C . ARG F 1 85 ? 18.100 -8.149 -22.080 1.00 37.23 73 ARG F C 1
ATOM 7336 O O . ARG F 1 85 ? 18.645 -8.229 -20.972 1.00 36.63 73 ARG F O 1
ATOM 7344 N N . GLU F 1 86 ? 18.754 -8.295 -23.225 1.00 35.91 74 GLU F N 1
ATOM 7345 C CA . GLU F 1 86 ? 20.177 -8.551 -23.280 1.00 35.27 74 GLU F CA 1
ATOM 7346 C C . GLU F 1 86 ? 20.943 -7.419 -22.595 1.00 35.23 74 GLU F C 1
ATOM 7347 O O . GLU F 1 86 ? 21.835 -7.670 -21.785 1.00 36.42 74 GLU F O 1
ATOM 7353 N N . ASN F 1 87 ? 20.581 -6.173 -22.892 1.00 33.92 75 ASN F N 1
ATOM 7354 C CA . ASN F 1 87 ? 21.255 -5.039 -22.280 1.00 33.06 75 ASN F CA 1
ATOM 7355 C C . ASN F 1 87 ? 20.911 -4.907 -20.818 1.00 34.19 75 ASN F C 1
ATOM 7356 O O . ASN F 1 87 ? 21.780 -4.568 -19.995 1.00 34.93 75 ASN F O 1
ATOM 7361 N N . LEU F 1 88 ? 19.656 -5.175 -20.458 1.00 33.68 76 LEU F N 1
ATOM 7362 C CA . LEU F 1 88 ? 19.289 -5.133 -19.035 1.00 32.97 76 LEU F CA 1
ATOM 7363 C C . LEU F 1 88 ? 20.103 -6.173 -18.272 1.00 33.76 76 LEU F C 1
ATOM 7364 O O . LEU F 1 88 ? 20.595 -5.891 -17.188 1.00 34.01 76 LEU F O 1
ATOM 7369 N N . LYS F 1 89 ? 20.258 -7.377 -18.829 1.00 34.88 77 LYS F N 1
ATOM 7370 C CA . LYS F 1 89 ? 21.005 -8.416 -18.091 1.00 35.54 77 LYS F CA 1
ATOM 7371 C C . LYS F 1 89 ? 22.468 -7.996 -17.910 1.00 35.47 77 LYS F C 1
ATOM 7372 O O . LYS F 1 89 ? 23.028 -8.229 -16.850 1.00 36.05 77 LYS F O 1
ATOM 7376 N N . LYS F 1 90 ? 23.055 -7.311 -18.899 1.00 35.27 78 LYS F N 1
ATOM 7377 C CA . LYS F 1 90 ? 24.426 -6.787 -18.765 1.00 34.95 78 LYS F CA 1
ATOM 7378 C C . LYS F 1 90 ? 24.571 -5.801 -17.574 1.00 35.34 78 LYS F C 1
ATOM 7379 O O . LYS F 1 90 ? 25.558 -5.821 -16.826 1.00 36.34 78 LYS F O 1
ATOM 7385 N N . LEU F 1 91 ? 23.595 -4.916 -17.419 1.00 34.27 79 LEU F N 1
ATOM 7386 C CA . LEU F 1 91 ? 23.609 -3.974 -16.316 1.00 34.50 79 LEU F CA 1
ATOM 7387 C C . LEU F 1 91 ? 23.406 -4.688 -14.972 1.00 34.15 79 LEU F C 1
ATOM 7388 O O . LEU F 1 91 ? 24.133 -4.445 -13.984 1.00 33.33 79 LEU F O 1
ATOM 7393 N N . GLU F 1 92 ? 22.424 -5.579 -14.933 1.00 34.20 80 GLU F N 1
ATOM 7394 C CA . GLU F 1 92 ? 22.167 -6.363 -13.715 1.00 35.20 80 GLU F CA 1
ATOM 7395 C C . GLU F 1 92 ? 23.422 -7.116 -13.244 1.00 33.81 80 GLU F C 1
ATOM 7396 O O . GLU F 1 92 ? 23.777 -7.091 -12.079 1.00 32.32 80 GLU F O 1
ATOM 7402 N N . LEU F 1 93 ? 24.093 -7.777 -14.168 1.00 34.53 81 LEU F N 1
ATOM 7403 C CA . LEU F 1 93 ? 25.307 -8.524 -13.845 1.00 34.96 81 LEU F CA 1
ATOM 7404 C C . LEU F 1 93 ? 26.404 -7.632 -13.258 1.00 34.10 81 LEU F C 1
ATOM 7405 O O . LEU F 1 93 ? 27.212 -8.054 -12.431 1.00 33.62 81 LEU F O 1
ATOM 7410 N N . LEU F 1 94 ? 26.417 -6.381 -13.692 1.00 34.85 82 LEU F N 1
ATOM 7411 C CA . LEU F 1 94 ? 27.384 -5.403 -13.195 1.00 34.19 82 LEU F CA 1
ATOM 7412 C C . LEU F 1 94 ? 27.055 -4.833 -11.792 1.00 34.49 82 LEU F C 1
ATOM 7413 O O . LEU F 1 94 ? 27.934 -4.744 -10.954 1.00 37.05 82 LEU F O 1
ATOM 7418 N N . VAL F 1 95 ? 25.796 -4.478 -11.540 1.00 33.39 83 VAL F N 1
ATOM 7419 C CA . VAL F 1 95 ? 25.431 -3.743 -10.314 1.00 32.96 83 VAL F CA 1
ATOM 7420 C C . VAL F 1 95 ? 24.750 -4.563 -9.221 1.00 32.85 83 VAL F C 1
ATOM 7421 O O . VAL F 1 95 ? 24.875 -4.210 -8.068 1.00 32.77 83 VAL F O 1
ATOM 7425 N N . HIS F 1 96 ? 24.042 -5.640 -9.555 1.00 34.48 84 HIS F N 1
ATOM 7426 C CA . HIS F 1 96 ? 23.367 -6.439 -8.541 1.00 35.68 84 HIS F CA 1
ATOM 7427 C C . HIS F 1 96 ? 24.272 -7.007 -7.408 1.00 36.31 84 HIS F C 1
ATOM 7428 O O . HIS F 1 96 ? 23.917 -6.932 -6.224 1.00 38.55 84 HIS F O 1
ATOM 7435 N N . PRO F 1 97 ? 25.448 -7.538 -7.750 1.00 35.11 85 PRO F N 1
ATOM 7436 C CA . PRO F 1 97 ? 26.298 -8.087 -6.688 1.00 36.10 85 PRO F CA 1
ATOM 7437 C C . PRO F 1 97 ? 26.715 -7.030 -5.683 1.00 37.28 85 PRO F C 1
ATOM 7438 O O . PRO F 1 97 ? 26.716 -7.276 -4.474 1.00 38.66 85 PRO F O 1
ATOM 7442 N N . LEU F 1 98 ? 27.088 -5.863 -6.194 1.00 37.86 86 LEU F N 1
ATOM 7443 C CA . LEU F 1 98 ? 27.477 -4.737 -5.325 1.00 37.87 86 LEU F CA 1
ATOM 7444 C C . LEU F 1 98 ? 26.309 -4.218 -4.498 1.00 36.63 86 LEU F C 1
ATOM 7445 O O . LEU F 1 98 ? 26.510 -3.830 -3.356 1.00 35.39 86 LEU F O 1
ATOM 7458 N N . LYS F 1 100 ? 23.686 -6.025 -3.459 1.00 36.77 88 LYS F N 1
ATOM 7459 C CA . LYS F 1 100 ? 23.442 -7.059 -2.450 1.00 36.96 88 LYS F CA 1
ATOM 7460 C C . LYS F 1 100 ? 24.415 -6.928 -1.267 1.00 36.02 88 LYS F C 1
ATOM 7461 O O . LYS F 1 100 ? 24.044 -6.998 -0.090 1.00 35.39 88 LYS F O 1
ATOM 7467 N N . LYS F 1 101 ? 25.681 -6.748 -1.600 1.00 35.66 89 LYS F N 1
ATOM 7468 C CA . LYS F 1 101 ? 26.718 -6.577 -0.599 1.00 36.16 89 LYS F CA 1
ATOM 7469 C C . LYS F 1 101 ? 26.344 -5.395 0.286 1.00 36.01 89 LYS F C 1
ATOM 7470 O O . LYS F 1 101 ? 26.443 -5.476 1.500 1.00 35.02 89 LYS F O 1
ATOM 7473 N N . ARG F 1 102 ? 25.863 -4.331 -0.346 1.00 36.70 90 ARG F N 1
ATOM 7474 C CA . ARG F 1 102 ? 25.527 -3.094 0.322 1.00 37.91 90 ARG F CA 1
ATOM 7475 C C . ARG F 1 102 ? 24.310 -3.300 1.255 1.00 37.10 90 ARG F C 1
ATOM 7476 O O . ARG F 1 102 ? 24.334 -2.871 2.413 1.00 36.48 90 ARG F O 1
ATOM 7484 N N . VAL F 1 103 ? 23.288 -4.001 0.769 1.00 35.92 91 VAL F N 1
ATOM 7485 C CA . VAL F 1 103 ? 22.104 -4.344 1.575 1.00 36.24 91 VAL F CA 1
ATOM 7486 C C . VAL F 1 103 ? 22.493 -5.138 2.828 1.00 37.65 91 VAL F C 1
ATOM 7487 O O . VAL F 1 103 ? 22.051 -4.862 3.947 1.00 37.96 91 VAL F O 1
ATOM 7491 N N . GLN F 1 104 ? 23.302 -6.156 2.619 1.00 38.07 92 GLN F N 1
ATOM 7492 C CA . GLN F 1 104 ? 23.740 -7.015 3.695 1.00 38.00 92 GLN F CA 1
ATOM 7493 C C . GLN F 1 104 ? 24.498 -6.228 4.767 1.00 37.30 92 GLN F C 1
ATOM 7494 O O . GLN F 1 104 ? 24.311 -6.438 5.964 1.00 37.33 92 GLN F O 1
ATOM 7500 N N . GLU F 1 105 ? 25.337 -5.302 4.332 1.00 36.83 93 GLU F N 1
ATOM 7501 C CA . GLU F 1 105 ? 26.080 -4.477 5.256 1.00 38.09 93 GLU F CA 1
ATOM 7502 C C . GLU F 1 105 ? 25.162 -3.660 6.123 1.00 37.53 93 GLU F C 1
ATOM 7503 O O . GLU F 1 105 ? 25.413 -3.538 7.312 1.00 39.55 93 GLU F O 1
ATOM 7509 N N . ILE F 1 106 ? 24.114 -3.087 5.540 1.00 37.09 94 ILE F N 1
ATOM 7510 C CA . ILE F 1 106 ? 23.163 -2.276 6.299 1.00 37.02 94 ILE F CA 1
ATOM 7511 C C . ILE F 1 106 ? 22.448 -3.141 7.310 1.00 38.06 94 ILE F C 1
ATOM 7512 O O . ILE F 1 106 ? 22.308 -2.759 8.473 1.00 38.96 94 ILE F O 1
ATOM 7517 N N . ILE F 1 107 ? 21.986 -4.304 6.864 1.00 38.44 95 ILE F N 1
ATOM 7518 C CA . ILE F 1 107 ? 21.321 -5.245 7.758 1.00 38.73 95 ILE F CA 1
ATOM 7519 C C . ILE F 1 107 ? 22.203 -5.581 8.954 1.00 39.41 95 ILE F C 1
ATOM 7520 O O . ILE F 1 107 ? 21.730 -5.539 10.090 1.00 41.52 95 ILE F O 1
ATOM 7525 N N . ASN F 1 108 ? 23.477 -5.863 8.720 1.00 39.48 96 ASN F N 1
ATOM 7526 C CA . ASN F 1 108 ? 24.389 -6.214 9.827 1.00 40.56 96 ASN F CA 1
ATOM 7527 C C . ASN F 1 108 ? 24.636 -5.095 10.850 1.00 40.52 96 ASN F C 1
ATOM 7528 O O . ASN F 1 108 ? 24.877 -5.384 12.022 1.00 39.60 96 ASN F O 1
ATOM 7533 N N . LYS F 1 109 ? 24.522 -3.835 10.409 1.00 41.10 97 LYS F N 1
ATOM 7534 C CA . LYS F 1 109 ? 24.805 -2.657 11.246 1.00 41.45 97 LYS F CA 1
ATOM 7535 C C . LYS F 1 109 ? 23.557 -2.050 11.875 1.00 40.35 97 LYS F C 1
ATOM 7536 O O . LYS F 1 109 ? 23.663 -1.028 12.542 1.00 40.58 97 LYS F O 1
ATOM 7542 N N . THR F 1 110 ? 22.397 -2.677 11.682 1.00 39.63 98 THR F N 1
ATOM 7543 C CA . THR F 1 110 ? 21.102 -2.085 12.012 1.00 39.09 98 THR F CA 1
ATOM 7544 C C . THR F 1 110 ? 20.250 -2.993 12.929 1.00 38.56 98 THR F C 1
ATOM 7545 O O . THR F 1 110 ? 20.043 -4.177 12.657 1.00 38.36 98 THR F O 1
ATOM 7549 N N . SER F 1 111 ? 19.702 -2.400 13.977 1.00 37.95 99 SER F N 1
ATOM 7550 C CA . SER F 1 111 ? 18.826 -3.099 14.908 1.00 37.53 99 SER F CA 1
ATOM 7551 C C . SER F 1 111 ? 17.371 -2.765 14.637 1.00 36.44 99 SER F C 1
ATOM 7552 O O . SER F 1 111 ? 17.078 -1.788 13.991 1.00 34.84 99 SER F O 1
ATOM 7555 N N . GLY F 1 112 ? 16.468 -3.589 15.160 1.00 36.24 100 GLY F N 1
ATOM 7556 C CA . GLY F 1 112 ? 15.043 -3.304 15.116 1.00 35.09 100 GLY F CA 1
ATOM 7557 C C . GLY F 1 112 ? 14.439 -3.810 13.841 1.00 35.09 100 GLY F C 1
ATOM 7558 O O . GLY F 1 112 ? 14.945 -4.748 13.244 1.00 36.26 100 GLY F O 1
ATOM 7559 N N . LEU F 1 113 ? 13.352 -3.183 13.424 1.00 34.82 101 LEU F N 1
ATOM 7560 C CA . LEU F 1 113 ? 12.615 -3.608 12.231 1.00 34.03 101 LEU F CA 1
ATOM 7561 C C . LEU F 1 113 ? 13.252 -3.016 11.008 1.00 34.03 101 LEU F C 1
ATOM 7562 O O . LEU F 1 113 ? 13.394 -1.812 10.901 1.00 35.00 101 LEU F O 1
ATOM 7567 N N . ILE F 1 114 ? 13.651 -3.868 10.084 1.00 35.11 102 ILE F N 1
ATOM 7568 C CA . ILE F 1 114 ? 14.298 -3.431 8.851 1.00 35.52 102 ILE F CA 1
ATOM 7569 C C . ILE F 1 114 ? 13.447 -3.877 7.716 1.00 35.33 102 ILE F C 1
ATOM 7570 O O . ILE F 1 114 ? 13.099 -5.047 7.673 1.00 36.59 102 ILE F O 1
ATOM 7575 N N . VAL F 1 115 ? 13.145 -2.969 6.790 1.00 34.49 103 VAL F N 1
ATOM 7576 C CA . VAL F 1 115 ? 12.334 -3.294 5.624 1.00 34.27 103 VAL F CA 1
ATOM 7577 C C . VAL F 1 115 ? 13.200 -3.153 4.369 1.00 34.93 103 VAL F C 1
ATOM 7578 O O . VAL F 1 115 ? 13.766 -2.108 4.114 1.00 35.07 103 VAL F O 1
ATOM 7582 N N . ILE F 1 116 ? 13.257 -4.200 3.567 1.00 35.84 104 ILE F N 1
ATOM 7583 C CA . ILE F 1 116 ? 13.976 -4.187 2.310 1.00 36.43 104 ILE F CA 1
ATOM 7584 C C . ILE F 1 116 ? 13.022 -3.944 1.182 1.00 36.95 104 ILE F C 1
ATOM 7585 O O . ILE F 1 116 ? 12.282 -4.823 0.833 1.00 38.16 104 ILE F O 1
ATOM 7590 N N . GLU F 1 117 ? 13.015 -2.733 0.648 1.00 38.46 105 GLU F N 1
ATOM 7591 C CA . GLU F 1 117 ? 12.066 -2.342 -0.371 1.00 39.09 105 GLU F CA 1
ATOM 7592 C C . GLU F 1 117 ? 12.707 -2.615 -1.722 1.00 38.35 105 GLU F C 1
ATOM 7593 O O . GLU F 1 117 ? 13.688 -1.987 -2.093 1.00 40.13 105 GLU F O 1
ATOM 7599 N N . ALA F 1 118 ? 12.156 -3.558 -2.463 1.00 37.55 106 ALA F N 1
ATOM 7600 C CA . ALA F 1 118 ? 12.733 -3.945 -3.741 1.00 36.57 106 ALA F CA 1
ATOM 7601 C C . ALA F 1 118 ? 11.791 -4.709 -4.650 1.00 35.76 106 ALA F C 1
ATOM 7602 O O . ALA F 1 118 ? 11.373 -5.815 -4.346 1.00 33.89 106 ALA F O 1
ATOM 7604 N N . ALA F 1 119 ? 11.488 -4.109 -5.789 1.00 34.58 107 ALA F N 1
ATOM 7605 C CA . ALA F 1 119 ? 10.800 -4.802 -6.832 1.00 34.87 107 ALA F CA 1
ATOM 7606 C C . ALA F 1 119 ? 11.440 -6.146 -7.154 1.00 36.04 107 ALA F C 1
ATOM 7607 O O . ALA F 1 119 ? 10.760 -7.125 -7.316 1.00 36.12 107 ALA F O 1
ATOM 7609 N N . LEU F 1 120 ? 12.761 -6.182 -7.248 1.00 37.49 108 LEU F N 1
ATOM 7610 C CA . LEU F 1 120 ? 13.479 -7.390 -7.653 1.00 37.74 108 LEU F CA 1
ATOM 7611 C C . LEU F 1 120 ? 14.013 -8.224 -6.476 1.00 37.17 108 LEU F C 1
ATOM 7612 O O . LEU F 1 120 ? 15.056 -8.913 -6.577 1.00 37.45 108 LEU F O 1
ATOM 7617 N N . LEU F 1 121 ? 13.279 -8.191 -5.375 1.00 36.19 109 LEU F N 1
ATOM 7618 C CA . LEU F 1 121 ? 13.654 -8.893 -4.190 1.00 36.62 109 LEU F CA 1
ATOM 7619 C C . LEU F 1 121 ? 14.086 -10.300 -4.520 1.00 37.78 109 LEU F C 1
ATOM 7620 O O . LEU F 1 121 ? 15.167 -10.720 -4.081 1.00 39.97 109 LEU F O 1
ATOM 7625 N N . LYS F 1 122 ? 13.259 -11.017 -5.287 1.00 37.26 110 LYS F N 1
ATOM 7626 C CA . LYS F 1 122 ? 13.572 -12.402 -5.643 1.00 37.96 110 LYS F CA 1
ATOM 7627 C C . LYS F 1 122 ? 14.676 -12.533 -6.656 1.00 36.02 110 LYS F C 1
ATOM 7628 O O . LYS F 1 122 ? 15.576 -13.315 -6.462 1.00 36.54 110 LYS F O 1
ATOM 7634 N N . ARG F 1 123 ? 14.638 -11.741 -7.712 1.00 36.31 111 ARG F N 1
ATOM 7635 C CA . ARG F 1 123 ? 15.652 -11.841 -8.770 1.00 35.91 111 ARG F CA 1
ATOM 7636 C C . ARG F 1 123 ? 17.065 -11.573 -8.242 1.00 36.30 111 ARG F C 1
ATOM 7637 O O . ARG F 1 123 ? 17.995 -12.183 -8.723 1.00 35.27 111 ARG F O 1
ATOM 7653 N N . GLY F 1 125 ? 18.010 -12.344 -5.129 1.00 39.15 113 GLY F N 1
ATOM 7654 C CA . GLY F 1 125 ? 18.223 -13.216 -3.998 1.00 39.38 113 GLY F CA 1
ATOM 7655 C C . GLY F 1 125 ? 18.171 -12.561 -2.612 1.00 40.32 113 GLY F C 1
ATOM 7656 O O . GLY F 1 125 ? 18.583 -13.192 -1.613 1.00 40.83 113 GLY F O 1
ATOM 7657 N N . LEU F 1 126 ? 17.666 -11.321 -2.546 1.00 38.55 114 LEU F N 1
ATOM 7658 C CA . LEU F 1 126 ? 17.484 -10.611 -1.290 1.00 37.89 114 LEU F CA 1
ATOM 7659 C C . LEU F 1 126 ? 16.382 -11.251 -0.421 1.00 37.84 114 LEU F C 1
ATOM 7660 O O . LEU F 1 126 ? 16.364 -11.100 0.814 1.00 36.55 114 LEU F O 1
ATOM 7665 N N . ASP F 1 127 ? 15.457 -11.973 -1.041 1.00 38.15 115 ASP F N 1
ATOM 7666 C CA . ASP F 1 127 ? 14.418 -12.628 -0.243 1.00 39.29 115 ASP F CA 1
ATOM 7667 C C . ASP F 1 127 ? 14.992 -13.594 0.787 1.00 40.63 115 ASP F C 1
ATOM 7668 O O . ASP F 1 127 ? 14.374 -13.817 1.844 1.00 41.38 115 ASP F O 1
ATOM 7673 N N . GLN F 1 128 ? 16.175 -14.155 0.498 1.00 41.41 116 GLN F N 1
ATOM 7674 C CA . GLN F 1 128 ? 16.834 -15.081 1.417 1.00 42.13 116 GLN F CA 1
ATOM 7675 C C . GLN F 1 128 ? 17.394 -14.352 2.657 1.00 41.38 116 GLN F C 1
ATOM 7676 O O . GLN F 1 128 ? 17.648 -14.985 3.665 1.00 41.81 116 GLN F O 1
ATOM 7682 N N . LEU F 1 129 ? 17.554 -13.029 2.609 1.00 41.36 117 LEU F N 1
ATOM 7683 C CA . LEU F 1 129 ? 17.935 -12.268 3.813 1.00 40.38 117 LEU F CA 1
ATOM 7684 C C . LEU F 1 129 ? 16.730 -11.940 4.715 1.00 39.74 117 LEU F C 1
ATOM 7685 O O . LEU F 1 129 ? 16.908 -11.456 5.829 1.00 40.97 117 LEU F O 1
ATOM 7690 N N . CYS F 1 130 ? 15.517 -12.251 4.264 1.00 38.11 118 CYS F N 1
ATOM 7691 C CA . CYS F 1 130 ? 14.311 -11.807 4.934 1.00 37.35 118 CYS F CA 1
ATOM 7692 C C . CYS F 1 130 ? 13.678 -12.834 5.829 1.00 35.58 118 CYS F C 1
ATOM 7693 O O . CYS F 1 130 ? 13.561 -13.966 5.447 1.00 36.74 118 CYS F O 1
ATOM 7696 N N . ASP F 1 131 ? 13.217 -12.403 7.001 1.00 35.17 119 ASP F N 1
ATOM 7697 C CA . ASP F 1 131 ? 12.413 -13.248 7.892 1.00 34.98 119 ASP F CA 1
ATOM 7698 C C . ASP F 1 131 ? 10.995 -13.469 7.364 1.00 34.87 119 ASP F C 1
ATOM 7699 O O . ASP F 1 131 ? 10.417 -14.536 7.562 1.00 34.71 119 ASP F O 1
ATOM 7704 N N . HIS F 1 132 ? 10.405 -12.427 6.764 1.00 34.59 120 HIS F N 1
ATOM 7705 C CA . HIS F 1 132 ? 9.109 -12.528 6.104 1.00 33.52 120 HIS F CA 1
ATOM 7706 C C . HIS F 1 132 ? 9.146 -11.641 4.882 1.00 34.34 120 HIS F C 1
ATOM 7707 O O . HIS F 1 132 ? 9.953 -10.702 4.793 1.00 35.95 120 HIS F O 1
ATOM 7714 N N . VAL F 1 133 ? 8.282 -11.956 3.928 1.00 34.23 121 VAL F N 1
ATOM 7715 C CA . VAL F 1 133 ? 8.174 -11.230 2.697 1.00 34.18 121 VAL F CA 1
ATOM 7716 C C . VAL F 1 133 ? 6.729 -10.806 2.480 1.00 35.92 121 VAL F C 1
ATOM 7717 O O . VAL F 1 133 ? 5.807 -11.615 2.616 1.00 36.96 121 VAL F O 1
ATOM 7721 N N . ILE F 1 134 ? 6.531 -9.524 2.178 1.00 36.24 122 ILE F N 1
ATOM 7722 C CA . ILE F 1 134 ? 5.243 -9.021 1.750 1.00 36.84 122 ILE F CA 1
ATOM 7723 C C . ILE F 1 134 ? 5.347 -8.739 0.267 1.00 36.38 122 ILE F C 1
ATOM 7724 O O . ILE F 1 134 ? 6.278 -8.036 -0.140 1.00 36.60 122 ILE F O 1
ATOM 7729 N N . THR F 1 135 ? 4.433 -9.293 -0.537 1.00 35.17 123 THR F N 1
ATOM 7730 C CA . THR F 1 135 ? 4.313 -8.879 -1.941 1.00 34.87 123 THR F CA 1
ATOM 7731 C C . THR F 1 135 ? 3.081 -7.996 -2.086 1.00 35.00 123 THR F C 1
ATOM 7732 O O . THR F 1 135 ? 1.961 -8.427 -1.789 1.00 34.53 123 THR F O 1
ATOM 7736 N N . VAL F 1 136 ? 3.282 -6.785 -2.589 1.00 33.90 124 VAL F N 1
ATOM 7737 C CA . VAL F 1 136 ? 2.162 -5.922 -2.907 1.00 34.49 124 VAL F CA 1
ATOM 7738 C C . VAL F 1 136 ? 1.684 -6.191 -4.349 1.00 34.04 124 VAL F C 1
ATOM 7739 O O . VAL F 1 136 ? 2.507 -6.228 -5.290 1.00 35.56 124 VAL F O 1
ATOM 7743 N N . VAL F 1 137 ? 0.378 -6.380 -4.537 1.00 31.06 125 VAL F N 1
ATOM 7744 C CA . VAL F 1 137 ? -0.120 -6.599 -5.895 1.00 30.52 125 VAL F CA 1
ATOM 7745 C C . VAL F 1 137 ? -1.207 -5.612 -6.224 1.00 30.22 125 VAL F C 1
ATOM 7746 O O . VAL F 1 137 ? -1.906 -5.137 -5.333 1.00 30.87 125 VAL F O 1
ATOM 7750 N N . ALA F 1 138 ? -1.374 -5.364 -7.515 1.00 30.05 126 ALA F N 1
ATOM 7751 C CA . ALA F 1 138 ? -2.376 -4.472 -8.033 1.00 29.20 126 ALA F CA 1
ATOM 7752 C C . ALA F 1 138 ? -2.608 -4.800 -9.474 1.00 29.48 126 ALA F C 1
ATOM 7753 O O . ALA F 1 138 ? -1.704 -5.271 -10.135 1.00 30.16 126 ALA F O 1
ATOM 7755 N N . SER F 1 139 ? -3.811 -4.583 -9.976 1.00 31.28 127 SER F N 1
ATOM 7756 C CA . SER F 1 139 ? -4.140 -4.891 -11.374 1.00 30.60 127 SER F CA 1
ATOM 7757 C C . SER F 1 139 ? -3.341 -4.032 -12.340 1.00 32.62 127 SER F C 1
ATOM 7758 O O . SER F 1 139 ? -2.918 -2.920 -12.030 1.00 32.63 127 SER F O 1
ATOM 7761 N N . ARG F 1 140 ? -3.165 -4.546 -13.539 1.00 35.29 128 ARG F N 1
ATOM 7762 C CA . ARG F 1 140 ? -2.459 -3.836 -14.573 1.00 36.05 128 ARG F CA 1
ATOM 7763 C C . ARG F 1 140 ? -3.084 -2.435 -14.805 1.00 36.39 128 ARG F C 1
ATOM 7764 O O . ARG F 1 140 ? -2.370 -1.442 -14.854 1.00 37.86 128 ARG F O 1
ATOM 7772 N N . GLU F 1 141 ? -4.404 -2.351 -14.884 1.00 35.85 129 GLU F N 1
ATOM 7773 C CA . GLU F 1 141 ? -5.068 -1.066 -15.120 1.00 35.82 129 GLU F CA 1
ATOM 7774 C C . GLU F 1 141 ? -4.739 -0.091 -13.977 1.00 35.30 129 GLU F C 1
ATOM 7775 O O . GLU F 1 141 ? -4.493 1.092 -14.208 1.00 37.04 129 GLU F O 1
ATOM 7779 N N . THR F 1 142 ? -4.742 -0.599 -12.753 1.00 34.37 130 THR F N 1
ATOM 7780 C CA . THR F 1 142 ? -4.448 0.205 -11.586 1.00 34.51 130 THR F CA 1
ATOM 7781 C C . THR F 1 142 ? -3.013 0.739 -11.634 1.00 34.29 130 THR F C 1
ATOM 7782 O O . THR F 1 142 ? -2.762 1.906 -11.388 1.00 34.85 130 THR F O 1
ATOM 7786 N N . ILE F 1 143 ? -2.082 -0.112 -12.003 1.00 33.54 131 ILE F N 1
ATOM 7787 C CA . ILE F 1 143 ? -0.703 0.281 -12.116 1.00 34.78 131 ILE F CA 1
ATOM 7788 C C . ILE F 1 143 ? -0.499 1.348 -13.148 1.00 35.48 131 ILE F C 1
ATOM 7789 O O . ILE F 1 143 ? 0.186 2.331 -12.874 1.00 37.03 131 ILE F O 1
ATOM 7794 N N . LEU F 1 144 ? -1.102 1.190 -14.318 1.00 36.14 132 LEU F N 1
ATOM 7795 C CA . LEU F 1 144 ? -0.927 2.152 -15.412 1.00 36.78 132 LEU F CA 1
ATOM 7796 C C . LEU F 1 144 ? -1.481 3.530 -15.072 1.00 37.41 132 LEU F C 1
ATOM 7797 O O . LEU F 1 144 ? -0.848 4.506 -15.423 1.00 39.34 132 LEU F O 1
ATOM 7802 N N . LYS F 1 145 ? -2.608 3.616 -14.365 1.00 38.47 133 LYS F N 1
ATOM 7803 C CA . LYS F 1 145 ? -3.153 4.907 -13.937 1.00 39.72 133 LYS F CA 1
ATOM 7804 C C . LYS F 1 145 ? -2.175 5.648 -13.013 1.00 40.78 133 LYS F C 1
ATOM 7805 O O . LYS F 1 145 ? -2.155 6.878 -12.986 1.00 43.80 133 LYS F O 1
ATOM 7808 N N . ARG F 1 146 ? -1.387 4.904 -12.252 1.00 40.27 134 ARG F N 1
ATOM 7809 C CA . ARG F 1 146 ? -0.551 5.482 -11.222 1.00 40.12 134 ARG F CA 1
ATOM 7810 C C . ARG F 1 146 ? 0.822 5.904 -11.727 1.00 42.03 134 ARG F C 1
ATOM 7811 O O . ARG F 1 146 ? 1.356 6.924 -11.273 1.00 42.98 134 ARG F O 1
ATOM 7819 N N . ASN F 1 147 ? 1.389 5.133 -12.656 1.00 43.84 135 ASN F N 1
ATOM 7820 C CA . ASN F 1 147 ? 2.776 5.331 -13.096 1.00 45.22 135 ASN F CA 1
ATOM 7821 C C . ASN F 1 147 ? 2.905 5.274 -14.618 1.00 47.44 135 ASN F C 1
ATOM 7822 O O . ASN F 1 147 ? 2.363 4.366 -15.280 1.00 50.60 135 ASN F O 1
ATOM 7827 N N . ARG F 1 148 ? 3.621 6.248 -15.170 1.00 48.10 136 ARG F N 1
ATOM 7828 C CA . ARG F 1 148 ? 3.695 6.442 -16.635 1.00 49.41 136 ARG F CA 1
ATOM 7829 C C . ARG F 1 148 ? 4.719 5.522 -17.317 1.00 48.61 136 ARG F C 1
ATOM 7830 O O . ARG F 1 148 ? 4.550 5.085 -18.457 1.00 48.38 136 ARG F O 1
ATOM 7838 N N . GLU F 1 149 ? 5.772 5.218 -16.566 1.00 50.09 137 GLU F N 1
ATOM 7839 C CA . GLU F 1 149 ? 6.827 4.301 -17.001 1.00 50.60 137 GLU F CA 1
ATOM 7840 C C . GLU F 1 149 ? 6.382 2.842 -17.026 1.00 48.43 137 GLU F C 1
ATOM 7841 O O . GLU F 1 149 ? 7.086 1.998 -17.594 1.00 48.93 137 GLU F O 1
ATOM 7847 N N . ALA F 1 150 ? 5.267 2.530 -16.366 1.00 45.33 138 ALA F N 1
ATOM 7848 C CA . ALA F 1 150 ? 4.957 1.141 -16.056 1.00 43.34 138 ALA F CA 1
ATOM 7849 C C . ALA F 1 150 ? 4.768 0.385 -17.343 1.00 42.23 138 ALA F C 1
ATOM 7850 O O . ALA F 1 150 ? 5.261 -0.715 -17.506 1.00 41.02 138 ALA F O 1
ATOM 7852 N N . ASP F 1 151 ? 4.105 1.012 -18.289 1.00 43.68 139 ASP F N 1
ATOM 7853 C CA . ASP F 1 151 ? 3.917 0.357 -19.554 1.00 45.37 139 ASP F CA 1
ATOM 7854 C C . ASP F 1 151 ? 5.235 -0.289 -20.017 1.00 44.65 139 ASP F C 1
ATOM 7855 O O . ASP F 1 151 ? 5.273 -1.483 -20.290 1.00 45.30 139 ASP F O 1
ATOM 7860 N N . ARG F 1 152 ? 6.313 0.499 -20.052 1.00 44.08 140 ARG F N 1
ATOM 7861 C CA . ARG F 1 152 ? 7.600 0.029 -20.568 1.00 43.44 140 ARG F CA 1
ATOM 7862 C C . ARG F 1 152 ? 8.324 -0.960 -19.639 1.00 41.54 140 ARG F C 1
ATOM 7863 O O . ARG F 1 152 ? 8.942 -1.901 -20.116 1.00 42.70 140 ARG F O 1
ATOM 7871 N N . ARG F 1 153 ? 8.251 -0.744 -18.325 1.00 38.95 141 ARG F N 1
ATOM 7872 C CA . ARG F 1 153 ? 9.038 -1.538 -17.369 1.00 37.86 141 ARG F CA 1
ATOM 7873 C C . ARG F 1 153 ? 8.390 -2.823 -16.897 1.00 36.69 141 ARG F C 1
ATOM 7874 O O . ARG F 1 153 ? 9.110 -3.728 -16.524 1.00 35.70 141 ARG F O 1
ATOM 7882 N N . LEU F 1 154 ? 7.059 -2.909 -16.942 1.00 37.02 142 LEU F N 1
ATOM 7883 C CA . LEU F 1 154 ? 6.356 -4.147 -16.591 1.00 36.80 142 LEU F CA 1
ATOM 7884 C C . LEU F 1 154 ? 6.771 -5.311 -17.480 1.00 36.70 142 LEU F C 1
ATOM 7885 O O . LEU F 1 154 ? 6.805 -6.438 -17.021 1.00 38.71 142 LEU F O 1
ATOM 7890 N N . LYS F 1 155 ? 7.098 -5.029 -18.733 1.00 36.26 143 LYS F N 1
ATOM 7891 C CA . LYS F 1 155 ? 7.544 -6.045 -19.663 1.00 36.68 143 LYS F CA 1
ATOM 7892 C C . LYS F 1 155 ? 8.780 -6.780 -19.145 1.00 35.50 143 LYS F C 1
ATOM 7893 O O . LYS F 1 155 ? 9.033 -7.911 -19.514 1.00 37.34 143 LYS F O 1
ATOM 7899 N N . PHE F 1 156 ? 9.541 -6.131 -18.284 1.00 34.06 144 PHE F N 1
ATOM 7900 C CA . PHE F 1 156 ? 10.720 -6.725 -17.673 1.00 33.23 144 PHE F CA 1
ATOM 7901 C C . PHE F 1 156 ? 10.483 -7.165 -16.244 1.00 33.25 144 PHE F C 1
ATOM 7902 O O . PHE F 1 156 ? 11.437 -7.307 -15.494 1.00 32.17 144 PHE F O 1
ATOM 7910 N N . GLN F 1 157 ? 9.223 -7.392 -15.864 1.00 33.65 145 GLN F N 1
ATOM 7911 C CA . GLN F 1 157 ? 8.872 -7.807 -14.493 1.00 34.96 145 GLN F CA 1
ATOM 7912 C C . GLN F 1 157 ? 7.976 -9.055 -14.404 1.00 36.65 145 GLN F C 1
ATOM 7913 O O . GLN F 1 157 ? 7.361 -9.325 -13.365 1.00 37.69 145 GLN F O 1
ATOM 7919 N N . GLU F 1 158 ? 7.877 -9.798 -15.491 1.00 38.95 146 GLU F N 1
ATOM 7920 C CA . GLU F 1 158 ? 7.046 -11.004 -15.517 1.00 41.60 146 GLU F CA 1
ATOM 7921 C C . GLU F 1 158 ? 7.488 -12.008 -14.448 1.00 41.09 146 GLU F C 1
ATOM 7922 O O . GLU F 1 158 ? 6.696 -12.749 -13.949 1.00 42.04 146 GLU F O 1
ATOM 7926 N N . ASP F 1 159 ? 8.746 -12.002 -14.050 1.00 42.34 147 ASP F N 1
ATOM 7927 C CA . ASP F 1 159 ? 9.200 -12.959 -13.029 1.00 42.74 147 ASP F CA 1
ATOM 7928 C C . ASP F 1 159 ? 8.951 -12.500 -11.602 1.00 43.00 147 ASP F C 1
ATOM 7929 O O . ASP F 1 159 ? 9.369 -13.199 -10.676 1.00 45.68 147 ASP F O 1
ATOM 7934 N N . ILE F 1 160 ? 8.349 -11.319 -11.411 1.00 40.75 148 ILE F N 1
ATOM 7935 C CA . ILE F 1 160 ? 8.001 -10.840 -10.070 1.00 39.40 148 ILE F CA 1
ATOM 7936 C C . ILE F 1 160 ? 6.616 -11.386 -9.716 1.00 39.92 148 ILE F C 1
ATOM 7937 O O . ILE F 1 160 ? 5.593 -10.775 -9.952 1.00 39.96 148 ILE F O 1
ATOM 7942 N N . VAL F 1 161 ? 6.600 -12.559 -9.128 1.00 40.77 149 VAL F N 1
ATOM 7943 C CA . VAL F 1 161 ? 5.358 -13.223 -8.805 1.00 40.98 149 VAL F CA 1
ATOM 7944 C C . VAL F 1 161 ? 5.071 -13.063 -7.311 1.00 41.27 149 VAL F C 1
ATOM 7945 O O . VAL F 1 161 ? 5.980 -12.842 -6.535 1.00 43.37 149 VAL F O 1
ATOM 7949 N N . PRO F 1 162 ? 3.803 -13.197 -6.901 1.00 40.38 150 PRO F N 1
ATOM 7950 C CA . PRO F 1 162 ? 3.497 -13.144 -5.463 1.00 40.14 150 PRO F CA 1
ATOM 7951 C C . PRO F 1 162 ? 4.208 -14.192 -4.593 1.00 39.76 150 PRO F C 1
ATOM 7952 O O . PRO F 1 162 ? 4.189 -15.388 -4.908 1.00 41.53 150 PRO F O 1
ATOM 7956 N N . GLN F 1 163 ? 4.831 -13.735 -3.509 1.00 40.06 151 GLN F N 1
ATOM 7957 C CA . GLN F 1 163 ? 5.464 -14.636 -2.530 1.00 38.08 151 GLN F CA 1
ATOM 7958 C C . GLN F 1 163 ? 5.290 -14.063 -1.131 1.00 35.84 151 GLN F C 1
ATOM 7959 O O . GLN F 1 163 ? 5.126 -12.848 -0.946 1.00 35.73 151 GLN F O 1
ATOM 7965 N N . GLY F 1 164 ? 5.293 -14.962 -0.157 1.00 34.45 152 GLY F N 1
ATOM 7966 C CA . GLY F 1 164 ? 5.024 -14.654 1.224 1.00 33.72 152 GLY F CA 1
ATOM 7967 C C . GLY F 1 164 ? 3.589 -14.230 1.472 1.00 35.70 152 GLY F C 1
ATOM 7968 O O . GLY F 1 164 ? 2.653 -14.960 1.153 1.00 36.42 152 GLY F O 1
ATOM 7969 N N . ILE F 1 165 ? 3.412 -13.032 2.033 1.00 36.76 153 ILE F N 1
ATOM 7970 C CA . ILE F 1 165 ? 2.087 -12.524 2.372 1.00 36.86 153 ILE F CA 1
ATOM 7971 C C . ILE F 1 165 ? 1.698 -11.505 1.336 1.00 35.25 153 ILE F C 1
ATOM 7972 O O . ILE F 1 165 ? 2.374 -10.502 1.161 1.00 34.93 153 ILE F O 1
ATOM 7977 N N . VAL F 1 166 ? 0.604 -11.795 0.638 1.00 33.90 154 VAL F N 1
ATOM 7978 C CA . VAL F 1 166 ? 0.116 -10.951 -0.445 1.00 32.31 154 VAL F CA 1
ATOM 7979 C C . VAL F 1 166 ? -0.800 -9.887 0.117 1.00 31.89 154 VAL F C 1
ATOM 7980 O O . VAL F 1 166 ? -1.767 -10.196 0.791 1.00 33.71 154 VAL F O 1
ATOM 7984 N N . VAL F 1 167 ? -0.490 -8.647 -0.206 1.00 30.42 155 VAL F N 1
ATOM 7985 C CA . VAL F 1 167 ? -1.271 -7.489 0.176 1.00 31.83 155 VAL F CA 1
ATOM 7986 C C . VAL F 1 167 ? -1.743 -6.792 -1.077 1.00 32.77 155 VAL F C 1
ATOM 7987 O O . VAL F 1 167 ? -0.948 -6.177 -1.790 1.00 33.92 155 VAL F O 1
ATOM 7991 N N . ALA F 1 168 ? -3.025 -6.949 -1.379 1.00 33.30 156 ALA F N 1
ATOM 7992 C CA . ALA F 1 168 ? -3.633 -6.338 -2.557 1.00 33.22 156 ALA F CA 1
ATOM 7993 C C . ALA F 1 168 ? -3.848 -4.865 -2.302 1.00 34.32 156 ALA F C 1
ATOM 7994 O O . ALA F 1 168 ? -4.345 -4.475 -1.260 1.00 35.49 156 ALA F O 1
ATOM 7996 N N . ASN F 1 169 ? -3.473 -4.032 -3.254 1.00 34.76 157 ASN F N 1
ATOM 7997 C CA . ASN F 1 169 ? -3.607 -2.582 -3.090 1.00 34.07 157 ASN F CA 1
ATOM 7998 C C . ASN F 1 169 ? -4.388 -1.998 -4.276 1.00 34.08 157 ASN F C 1
ATOM 7999 O O . ASN F 1 169 ? -3.831 -1.323 -5.115 1.00 34.34 157 ASN F O 1
ATOM 8004 N N . ASN F 1 170 ? -5.663 -2.356 -4.364 1.00 35.35 158 ASN F N 1
ATOM 8005 C CA . ASN F 1 170 ? -6.545 -1.966 -5.481 1.00 36.74 158 ASN F CA 1
ATOM 8006 C C . ASN F 1 170 ? -7.745 -1.161 -5.036 1.00 36.81 158 ASN F C 1
ATOM 8007 O O . ASN F 1 170 ? -8.706 -1.018 -5.788 1.00 38.85 158 ASN F O 1
ATOM 8012 N N . SER F 1 171 ? -7.707 -0.631 -3.822 1.00 35.94 159 SER F N 1
ATOM 8013 C CA . SER F 1 171 ? -8.717 0.324 -3.428 1.00 34.08 159 SER F CA 1
ATOM 8014 C C . SER F 1 171 ? -8.038 1.521 -2.731 1.00 32.24 159 SER F C 1
ATOM 8015 O O . SER F 1 171 ? -7.114 2.073 -3.265 1.00 31.95 159 SER F O 1
ATOM 8018 N N . THR F 1 172 ? -8.460 1.899 -1.543 1.00 31.61 160 THR F N 1
ATOM 8019 C CA . THR F 1 172 ? -8.006 3.132 -0.903 1.00 31.14 160 THR F CA 1
ATOM 8020 C C . THR F 1 172 ? -6.770 2.962 -0.064 1.00 32.70 160 THR F C 1
ATOM 8021 O O . THR F 1 172 ? -6.429 1.871 0.345 1.00 35.59 160 THR F O 1
ATOM 8025 N N . LEU F 1 173 ? -6.125 4.071 0.234 1.00 33.52 161 LEU F N 1
ATOM 8026 C CA . LEU F 1 173 ? -4.995 4.106 1.137 1.00 34.63 161 LEU F CA 1
ATOM 8027 C C . LEU F 1 173 ? -5.358 3.638 2.533 1.00 35.12 161 LEU F C 1
ATOM 8028 O O . LEU F 1 173 ? -4.607 2.915 3.157 1.00 37.86 161 LEU F O 1
ATOM 8033 N N . GLU F 1 174 ? -6.517 4.050 3.008 1.00 36.77 162 GLU F N 1
ATOM 8034 C CA . GLU F 1 174 ? -7.023 3.639 4.299 1.00 38.27 162 GLU F CA 1
ATOM 8035 C C . GLU F 1 174 ? -7.180 2.096 4.347 1.00 37.48 162 GLU F C 1
ATOM 8036 O O . GLU F 1 174 ? -6.808 1.468 5.339 1.00 38.25 162 GLU F O 1
ATOM 8042 N N . ASP F 1 175 ? -7.673 1.487 3.270 1.00 37.30 163 ASP F N 1
ATOM 8043 C CA . ASP F 1 175 ? -7.777 0.013 3.212 1.00 37.90 163 ASP F CA 1
ATOM 8044 C C . ASP F 1 175 ? -6.398 -0.618 3.203 1.00 37.31 163 ASP F C 1
ATOM 8045 O O . ASP F 1 175 ? -6.186 -1.679 3.794 1.00 38.74 163 ASP F O 1
ATOM 8050 N N . LEU F 1 176 ? -5.458 0.017 2.517 1.00 36.19 164 LEU F N 1
ATOM 8051 C CA . LEU F 1 176 ? -4.071 -0.443 2.542 1.00 36.13 164 LEU F CA 1
ATOM 8052 C C . LEU F 1 176 ? -3.482 -0.385 3.950 1.00 37.50 164 LEU F C 1
ATOM 8053 O O . LEU F 1 176 ? -2.791 -1.290 4.387 1.00 38.73 164 LEU F O 1
ATOM 8058 N N . GLU F 1 177 ? -3.729 0.704 4.651 1.00 38.10 165 GLU F N 1
ATOM 8059 C CA . GLU F 1 177 ? -3.254 0.819 6.021 1.00 38.48 165 GLU F CA 1
ATOM 8060 C C . GLU F 1 177 ? -3.844 -0.262 6.938 1.00 36.80 165 GLU F C 1
ATOM 8061 O O . GLU F 1 177 ? -3.132 -0.798 7.793 1.00 37.24 165 GLU F O 1
ATOM 8067 N N . LYS F 1 178 ? -5.130 -0.580 6.758 1.00 36.66 166 LYS F N 1
ATOM 8068 C CA . LYS F 1 178 ? -5.774 -1.636 7.546 1.00 36.73 166 LYS F CA 1
ATOM 8069 C C . LYS F 1 178 ? -5.088 -2.987 7.261 1.00 36.72 166 LYS F C 1
ATOM 8070 O O . LYS F 1 178 ? -4.839 -3.754 8.190 1.00 38.13 166 LYS F O 1
ATOM 8073 N N . LYS F 1 179 ? -4.762 -3.256 5.990 1.00 35.52 167 LYS F N 1
ATOM 8074 C CA . LYS F 1 179 ? -4.106 -4.508 5.605 1.00 35.66 167 LYS F CA 1
ATOM 8075 C C . LYS F 1 179 ? -2.701 -4.608 6.149 1.00 36.32 167 LYS F C 1
ATOM 8076 O O . LYS F 1 179 ? -2.294 -5.684 6.604 1.00 37.88 167 LYS F O 1
ATOM 8082 N N . VAL F 1 180 ? -1.969 -3.507 6.120 1.00 35.70 168 VAL F N 1
ATOM 8083 C CA . VAL F 1 180 ? -0.604 -3.494 6.613 1.00 35.52 168 VAL F CA 1
ATOM 8084 C C . VAL F 1 180 ? -0.588 -3.754 8.102 1.00 37.06 168 VAL F C 1
ATOM 8085 O O . VAL F 1 180 ? 0.258 -4.489 8.578 1.00 37.07 168 VAL F O 1
ATOM 8089 N N . GLU F 1 181 ? -1.528 -3.155 8.819 1.00 38.75 169 GLU F N 1
ATOM 8090 C CA . GLU F 1 181 ? -1.674 -3.345 10.244 1.00 39.96 169 GLU F CA 1
ATOM 8091 C C . GLU F 1 181 ? -1.952 -4.801 10.575 1.00 37.87 169 GLU F C 1
ATOM 8092 O O . GLU F 1 181 ? -1.339 -5.342 11.458 1.00 35.84 169 GLU F O 1
ATOM 8098 N N . GLU F 1 182 ? -2.850 -5.432 9.834 1.00 38.93 170 GLU F N 1
ATOM 8099 C CA . GLU F 1 182 ? -3.159 -6.858 10.017 1.00 40.73 170 GLU F CA 1
ATOM 8100 C C . GLU F 1 182 ? -1.937 -7.751 9.821 1.00 38.49 170 GLU F C 1
ATOM 8101 O O . GLU F 1 182 ? -1.752 -8.715 10.560 1.00 40.41 170 GLU F O 1
ATOM 8107 N N . VAL F 1 183 ? -1.129 -7.443 8.811 1.00 38.20 171 VAL F N 1
ATOM 8108 C CA . VAL F 1 183 ? 0.113 -8.168 8.545 1.00 38.29 171 VAL F CA 1
ATOM 8109 C C . VAL F 1 183 ? 1.120 -7.973 9.688 1.00 40.41 171 VAL F C 1
ATOM 8110 O O . VAL F 1 183 ? 1.786 -8.915 10.123 1.00 40.94 171 VAL F O 1
ATOM 8122 N N . LYS F 1 185 ? 0.334 -7.306 12.790 1.00 40.82 173 LYS F N 1
ATOM 8123 C CA . LYS F 1 185 ? -0.163 -8.064 13.954 1.00 40.89 173 LYS F CA 1
ATOM 8124 C C . LYS F 1 185 ? 0.276 -9.535 13.832 1.00 41.04 173 LYS F C 1
ATOM 8125 O O . LYS F 1 185 ? 0.562 -10.182 14.825 1.00 39.26 173 LYS F O 1
ATOM 8127 N N . LEU F 1 186 ? 0.379 -10.053 12.612 1.00 42.61 174 LEU F N 1
ATOM 8128 C CA . LEU F 1 186 ? 0.835 -11.441 12.419 1.00 43.87 174 LEU F CA 1
ATOM 8129 C C . LEU F 1 186 ? 2.314 -11.631 12.755 1.00 44.76 174 LEU F C 1
ATOM 8130 O O . LEU F 1 186 ? 2.681 -12.611 13.410 1.00 45.82 174 LEU F O 1
ATOM 8135 N N . VAL F 1 187 ? 3.159 -10.716 12.282 1.00 45.14 175 VAL F N 1
ATOM 8136 C CA . VAL F 1 187 ? 4.584 -10.959 12.254 1.00 47.05 175 VAL F CA 1
ATOM 8137 C C . VAL F 1 187 ? 5.423 -10.183 13.245 1.00 48.02 175 VAL F C 1
ATOM 8138 O O . VAL F 1 187 ? 6.597 -10.412 13.268 1.00 47.60 175 VAL F O 1
ATOM 8142 N N . TRP F 1 188 ? 4.867 -9.302 14.074 1.00 52.56 176 TRP F N 1
ATOM 8143 C CA . TRP F 1 188 ? 5.710 -8.315 14.824 1.00 52.93 176 TRP F CA 1
ATOM 8144 C C . TRP F 1 188 ? 5.447 -8.196 16.338 1.00 50.64 176 TRP F C 1
ATOM 8145 O O . TRP F 1 188 ? 4.337 -7.871 16.763 1.00 48.82 176 TRP F O 1
ATOM 8156 N N . HIS G 1 10 ? 69.686 -5.306 16.225 1.00 49.37 -2 HIS G N 1
ATOM 8157 C CA . HIS G 1 10 ? 68.627 -4.655 15.399 1.00 50.37 -2 HIS G CA 1
ATOM 8158 C C . HIS G 1 10 ? 67.452 -5.595 15.089 1.00 50.13 -2 HIS G C 1
ATOM 8159 O O . HIS G 1 10 ? 67.405 -6.215 14.024 1.00 51.49 -2 HIS G O 1
ATOM 8166 N N . HIS G 1 11 ? 66.498 -5.669 16.020 1.00 48.10 -1 HIS G N 1
ATOM 8167 C CA . HIS G 1 11 ? 65.263 -6.485 15.888 1.00 46.75 -1 HIS G CA 1
ATOM 8168 C C . HIS G 1 11 ? 64.196 -5.719 15.060 1.00 45.91 -1 HIS G C 1
ATOM 8169 O O . HIS G 1 11 ? 63.914 -4.525 15.293 1.00 47.11 -1 HIS G O 1
ATOM 8171 N N . HIS G 1 12 ? 63.616 -6.394 14.078 1.00 44.00 0 HIS G N 1
ATOM 8172 C CA . HIS G 1 12 ? 62.673 -5.731 13.179 1.00 43.54 0 HIS G CA 1
ATOM 8173 C C . HIS G 1 12 ? 61.701 -6.712 12.563 1.00 43.31 0 HIS G C 1
ATOM 8174 O O . HIS G 1 12 ? 61.925 -7.906 12.631 1.00 42.57 0 HIS G O 1
ATOM 8189 N N . VAL G 1 14 ? 59.814 -7.149 8.662 1.00 39.26 2 VAL G N 1
ATOM 8190 C CA . VAL G 1 14 ? 59.829 -6.657 7.298 1.00 37.39 2 VAL G CA 1
ATOM 8191 C C . VAL G 1 14 ? 58.579 -7.122 6.575 1.00 36.35 2 VAL G C 1
ATOM 8192 O O . VAL G 1 14 ? 58.276 -8.312 6.532 1.00 34.94 2 VAL G O 1
ATOM 8196 N N . ILE G 1 15 ? 57.842 -6.149 6.044 1.00 35.48 3 ILE G N 1
ATOM 8197 C CA . ILE G 1 15 ? 56.622 -6.388 5.313 1.00 35.79 3 ILE G CA 1
ATOM 8198 C C . ILE G 1 15 ? 56.807 -5.831 3.932 1.00 35.46 3 ILE G C 1
ATOM 8199 O O . ILE G 1 15 ? 57.058 -4.632 3.778 1.00 37.00 3 ILE G O 1
ATOM 8204 N N . GLY G 1 16 ? 56.665 -6.689 2.929 1.00 34.98 4 GLY G N 1
ATOM 8205 C CA . GLY G 1 16 ? 56.709 -6.250 1.549 1.00 35.16 4 GLY G CA 1
ATOM 8206 C C . GLY G 1 16 ? 55.337 -5.794 1.119 1.00 35.90 4 GLY G C 1
ATOM 8207 O O . GLY G 1 16 ? 54.349 -6.448 1.417 1.00 36.87 4 GLY G O 1
ATOM 8208 N N . VAL G 1 17 ? 55.281 -4.662 0.423 1.00 35.42 5 VAL G N 1
ATOM 8209 C CA . VAL G 1 17 ? 54.054 -4.177 -0.151 1.00 35.38 5 VAL G CA 1
ATOM 8210 C C . VAL G 1 17 ? 54.288 -4.087 -1.629 1.00 35.14 5 VAL G C 1
ATOM 8211 O O . VAL G 1 17 ? 55.107 -3.293 -2.081 1.00 32.65 5 VAL G O 1
ATOM 8215 N N . THR G 1 18 ? 53.578 -4.919 -2.384 1.00 35.47 6 THR G N 1
ATOM 8216 C CA . THR G 1 18 ? 53.758 -5.008 -3.816 1.00 35.29 6 THR G CA 1
ATOM 8217 C C . THR G 1 18 ? 52.427 -4.875 -4.481 1.00 35.40 6 THR G C 1
ATOM 8218 O O . THR G 1 18 ? 51.439 -4.613 -3.821 1.00 34.69 6 THR G O 1
ATOM 8222 N N . GLY G 1 19 ? 52.415 -5.042 -5.801 1.00 36.23 7 GLY G N 1
ATOM 8223 C CA . GLY G 1 19 ? 51.216 -4.852 -6.618 1.00 34.77 7 GLY G CA 1
ATOM 8224 C C . GLY G 1 19 ? 51.522 -4.013 -7.854 1.00 32.88 7 GLY G C 1
ATOM 8225 O O . GLY G 1 19 ? 52.516 -3.303 -7.910 1.00 29.93 7 GLY G O 1
ATOM 8226 N N . LYS G 1 20 ? 50.670 -4.115 -8.863 1.00 32.74 8 LYS G N 1
ATOM 8227 C CA . LYS G 1 20 ? 50.892 -3.404 -10.105 1.00 33.02 8 LYS G CA 1
ATOM 8228 C C . LYS G 1 20 ? 50.832 -1.904 -9.872 1.00 32.69 8 LYS G C 1
ATOM 8229 O O . LYS G 1 20 ? 50.392 -1.452 -8.826 1.00 31.89 8 LYS G O 1
ATOM 8235 N N . ILE G 1 21 ? 51.288 -1.164 -10.875 1.00 32.98 9 ILE G N 1
ATOM 8236 C CA . ILE G 1 21 ? 51.187 0.302 -10.917 1.00 33.67 9 ILE G CA 1
ATOM 8237 C C . ILE G 1 21 ? 49.749 0.824 -10.735 1.00 34.27 9 ILE G C 1
ATOM 8238 O O . ILE G 1 21 ? 48.792 0.307 -11.322 1.00 32.62 9 ILE G O 1
ATOM 8243 N N . GLY G 1 22 ? 49.611 1.843 -9.887 1.00 33.84 10 GLY G N 1
ATOM 8244 C CA . GLY G 1 22 ? 48.310 2.482 -9.634 1.00 34.11 10 GLY G CA 1
ATOM 8245 C C . GLY G 1 22 ? 47.341 1.746 -8.707 1.00 34.44 10 GLY G C 1
ATOM 8246 O O . GLY G 1 22 ? 46.239 2.242 -8.457 1.00 33.96 10 GLY G O 1
ATOM 8247 N N . THR G 1 23 ? 47.741 0.593 -8.172 1.00 32.80 11 THR G N 1
ATOM 8248 C CA . THR G 1 23 ? 46.861 -0.211 -7.349 1.00 32.38 11 THR G CA 1
ATOM 8249 C C . THR G 1 23 ? 46.710 0.337 -5.929 1.00 32.41 11 THR G C 1
ATOM 8250 O O . THR G 1 23 ? 45.650 0.166 -5.300 1.00 30.94 11 THR G O 1
ATOM 8254 N N . GLY G 1 24 ? 47.754 0.998 -5.419 1.00 34.39 12 GLY G N 1
ATOM 8255 C CA . GLY G 1 24 ? 47.673 1.642 -4.113 1.00 35.46 12 GLY G CA 1
ATOM 8256 C C . GLY G 1 24 ? 48.778 1.372 -3.124 1.00 36.00 12 GLY G C 1
ATOM 8257 O O . GLY G 1 24 ? 48.601 1.664 -1.945 1.00 34.84 12 GLY G O 1
ATOM 8258 N N . LYS G 1 25 ? 49.934 0.893 -3.594 1.00 35.61 13 LYS G N 1
ATOM 8259 C CA . LYS G 1 25 ? 51.099 0.651 -2.712 1.00 35.92 13 LYS G CA 1
ATOM 8260 C C . LYS G 1 25 ? 51.512 1.889 -1.890 1.00 35.80 13 LYS G C 1
ATOM 8261 O O . LYS G 1 25 ? 51.616 1.809 -0.668 1.00 36.19 13 LYS G O 1
ATOM 8267 N N . SER G 1 26 ? 51.709 3.031 -2.563 1.00 35.27 14 SER G N 1
ATOM 8268 C CA . SER G 1 26 ? 52.117 4.265 -1.880 1.00 36.85 14 SER G CA 1
ATOM 8269 C C . SER G 1 26 ? 51.106 4.698 -0.868 1.00 35.43 14 SER G C 1
ATOM 8270 O O . SER G 1 26 ? 51.477 5.254 0.167 1.00 38.03 14 SER G O 1
ATOM 8273 N N . THR G 1 27 ? 49.837 4.463 -1.172 1.00 33.63 15 THR G N 1
ATOM 8274 C CA . THR G 1 27 ? 48.754 4.847 -0.277 1.00 32.79 15 THR G CA 1
ATOM 8275 C C . THR G 1 27 ? 48.750 3.939 0.972 1.00 32.23 15 THR G C 1
ATOM 8276 O O . THR G 1 27 ? 48.748 4.438 2.098 1.00 32.22 15 THR G O 1
ATOM 8280 N N . VAL G 1 28 ? 48.817 2.620 0.755 1.00 31.66 16 VAL G N 1
ATOM 8281 C CA . VAL G 1 28 ? 48.978 1.664 1.846 1.00 32.31 16 VAL G CA 1
ATOM 8282 C C . VAL G 1 28 ? 50.213 2.006 2.699 1.00 33.01 16 VAL G C 1
ATOM 8283 O O . VAL G 1 28 ? 50.134 2.078 3.933 1.00 33.72 16 VAL G O 1
ATOM 8287 N N . CYS G 1 29 ? 51.345 2.214 2.030 1.00 33.25 17 CYS G N 1
ATOM 8288 C CA . CYS G 1 29 ? 52.576 2.503 2.716 1.00 34.73 17 CYS G CA 1
ATOM 8289 C C . CYS G 1 29 ? 52.523 3.799 3.554 1.00 35.31 17 CYS G C 1
ATOM 8290 O O . CYS G 1 29 ? 53.059 3.841 4.671 1.00 35.87 17 CYS G O 1
ATOM 8293 N N . GLU G 1 30 ? 51.857 4.833 3.031 1.00 35.32 18 GLU G N 1
ATOM 8294 C CA . GLU G 1 30 ? 51.610 6.062 3.803 1.00 36.78 18 GLU G CA 1
ATOM 8295 C C . GLU G 1 30 ? 50.824 5.774 5.070 1.00 34.81 18 GLU G C 1
ATOM 8296 O O . GLU G 1 30 ? 51.117 6.337 6.096 1.00 36.38 18 GLU G O 1
ATOM 8302 N N . ILE G 1 31 ? 49.823 4.907 4.974 1.00 33.67 19 ILE G N 1
ATOM 8303 C CA . ILE G 1 31 ? 49.028 4.526 6.125 1.00 33.52 19 ILE G CA 1
ATOM 8304 C C . ILE G 1 31 ? 49.911 3.808 7.168 1.00 33.52 19 ILE G C 1
ATOM 8305 O O . ILE G 1 31 ? 49.926 4.195 8.347 1.00 33.86 19 ILE G O 1
ATOM 8310 N N . LEU G 1 32 ? 50.665 2.803 6.730 1.00 33.39 20 LEU G N 1
ATOM 8311 C CA . LEU G 1 32 ? 51.598 2.082 7.607 1.00 32.45 20 LEU G CA 1
ATOM 8312 C C . LEU G 1 32 ? 52.595 3.025 8.272 1.00 33.18 20 LEU G C 1
ATOM 8313 O O . LEU G 1 32 ? 52.913 2.875 9.473 1.00 34.60 20 LEU G O 1
ATOM 8318 N N . LYS G 1 33 ? 53.080 4.010 7.516 1.00 32.87 21 LYS G N 1
ATOM 8319 C CA . LYS G 1 33 ? 54.026 4.991 8.057 1.00 34.18 21 LYS G CA 1
ATOM 8320 C C . LYS G 1 33 ? 53.399 5.901 9.101 1.00 32.80 21 LYS G C 1
ATOM 8321 O O . LYS G 1 33 ? 53.982 6.140 10.158 1.00 32.47 21 LYS G O 1
ATOM 8327 N N . ASN G 1 34 ? 52.218 6.407 8.789 1.00 32.87 22 ASN G N 1
ATOM 8328 C CA . ASN G 1 34 ? 51.548 7.376 9.630 1.00 33.59 22 ASN G CA 1
ATOM 8329 C C . ASN G 1 34 ? 50.863 6.734 10.843 1.00 33.70 22 ASN G C 1
ATOM 8330 O O . ASN G 1 34 ? 50.902 7.284 11.942 1.00 34.87 22 ASN G O 1
ATOM 8335 N N . LYS G 1 35 ? 50.217 5.591 10.646 1.00 34.70 23 LYS G N 1
ATOM 8336 C CA . LYS G 1 35 ? 49.455 4.969 11.720 1.00 36.72 23 LYS G CA 1
ATOM 8337 C C . LYS G 1 35 ? 50.290 3.986 12.537 1.00 35.83 23 LYS G C 1
ATOM 8338 O O . LYS G 1 35 ? 50.162 3.911 13.736 1.00 36.54 23 LYS G O 1
ATOM 8344 N N . TYR G 1 36 ? 51.136 3.221 11.866 1.00 36.56 24 TYR G N 1
ATOM 8345 C CA . TYR G 1 36 ? 51.829 2.111 12.492 1.00 35.50 24 TYR G CA 1
ATOM 8346 C C . TYR G 1 36 ? 53.304 2.376 12.691 1.00 35.29 24 TYR G C 1
ATOM 8347 O O . TYR G 1 36 ? 54.013 1.539 13.241 1.00 36.87 24 TYR G O 1
ATOM 8356 N N . GLY G 1 37 ? 53.776 3.544 12.274 1.00 34.61 25 GLY G N 1
ATOM 8357 C CA . GLY G 1 37 ? 55.185 3.895 12.473 1.00 33.39 25 GLY G CA 1
ATOM 8358 C C . GLY G 1 37 ? 56.182 3.164 11.572 1.00 32.75 25 GLY G C 1
ATOM 8359 O O . GLY G 1 37 ? 57.352 3.068 11.889 1.00 33.40 25 GLY G O 1
ATOM 8360 N N . ALA G 1 38 ? 55.734 2.652 10.434 1.00 33.22 26 ALA G N 1
ATOM 8361 C CA . ALA G 1 38 ? 56.638 1.906 9.565 1.00 33.76 26 ALA G CA 1
ATOM 8362 C C . ALA G 1 38 ? 57.742 2.805 9.019 1.00 34.34 26 ALA G C 1
ATOM 8363 O O . ALA G 1 38 ? 57.522 3.990 8.774 1.00 33.24 26 ALA G O 1
ATOM 8365 N N . HIS G 1 39 ? 58.930 2.225 8.874 1.00 35.03 27 HIS G N 1
ATOM 8366 C CA . HIS G 1 39 ? 60.002 2.817 8.090 1.00 36.59 27 HIS G CA 1
ATOM 8367 C C . HIS G 1 39 ? 59.834 2.286 6.665 1.00 36.41 27 HIS G C 1
ATOM 8368 O O . HIS G 1 39 ? 59.998 1.092 6.405 1.00 37.57 27 HIS G O 1
ATOM 8375 N N . VAL G 1 40 ? 59.474 3.186 5.750 1.00 35.22 28 VAL G N 1
ATOM 8376 C CA . VAL G 1 40 ? 59.131 2.808 4.383 1.00 34.51 28 VAL G CA 1
ATOM 8377 C C . VAL G 1 40 ? 60.368 2.905 3.527 1.00 33.53 28 VAL G C 1
ATOM 8378 O O . VAL G 1 40 ? 60.964 3.952 3.444 1.00 32.91 28 VAL G O 1
ATOM 8382 N N . VAL G 1 41 ? 60.741 1.791 2.913 1.00 34.05 29 VAL G N 1
ATOM 8383 C CA . VAL G 1 41 ? 61.812 1.737 1.943 1.00 34.33 29 VAL G CA 1
ATOM 8384 C C . VAL G 1 41 ? 61.197 1.832 0.540 1.00 35.40 29 VAL G C 1
ATOM 8385 O O . VAL G 1 41 ? 60.674 0.869 -0.024 1.00 33.81 29 VAL G O 1
ATOM 8389 N N . ASN G 1 42 ? 61.255 3.032 -0.008 1.00 36.56 30 ASN G N 1
ATOM 8390 C CA . ASN G 1 42 ? 60.750 3.279 -1.341 1.00 37.15 30 ASN G CA 1
ATOM 8391 C C . ASN G 1 42 ? 61.751 2.778 -2.357 1.00 36.18 30 ASN G C 1
ATOM 8392 O O . ASN G 1 42 ? 62.740 3.432 -2.633 1.00 37.64 30 ASN G O 1
ATOM 8397 N N . VAL G 1 43 ? 61.485 1.605 -2.912 1.00 36.38 31 VAL G N 1
ATOM 8398 C CA . VAL G 1 43 ? 62.445 0.961 -3.799 1.00 36.56 31 VAL G CA 1
ATOM 8399 C C . VAL G 1 43 ? 62.621 1.746 -5.110 1.00 37.62 31 VAL G C 1
ATOM 8400 O O . VAL G 1 43 ? 63.715 1.770 -5.650 1.00 40.20 31 VAL G O 1
ATOM 8404 N N . ASP G 1 44 ? 61.591 2.438 -5.578 1.00 38.07 32 ASP G N 1
ATOM 8405 C CA . ASP G 1 44 ? 61.743 3.287 -6.774 1.00 38.22 32 ASP G CA 1
ATOM 8406 C C . ASP G 1 44 ? 62.774 4.391 -6.569 1.00 37.45 32 ASP G C 1
ATOM 8407 O O . ASP G 1 44 ? 63.621 4.619 -7.450 1.00 37.67 32 ASP G O 1
ATOM 8412 N N . ARG G 1 45 ? 62.678 5.093 -5.432 1.00 38.28 33 ARG G N 1
ATOM 8413 C CA . ARG G 1 45 ? 63.620 6.170 -5.115 1.00 38.01 33 ARG G CA 1
ATOM 8414 C C . ARG G 1 45 ? 65.046 5.625 -5.034 1.00 37.52 33 ARG G C 1
ATOM 8415 O O . ARG G 1 45 ? 65.961 6.260 -5.540 1.00 37.91 33 ARG G O 1
ATOM 8418 N N . ILE G 1 46 ? 65.234 4.452 -4.432 1.00 37.02 34 ILE G N 1
ATOM 8419 C CA . ILE G 1 46 ? 66.562 3.820 -4.389 1.00 36.53 34 ILE G CA 1
ATOM 8420 C C . ILE G 1 46 ? 67.058 3.558 -5.795 1.00 37.30 34 ILE G C 1
ATOM 8421 O O . ILE G 1 46 ? 68.241 3.721 -6.064 1.00 38.29 34 ILE G O 1
ATOM 8426 N N . GLY G 1 47 ? 66.147 3.165 -6.682 1.00 36.48 35 GLY G N 1
ATOM 8427 C CA . GLY G 1 47 ? 66.430 3.042 -8.101 1.00 35.36 35 GLY G CA 1
ATOM 8428 C C . GLY G 1 47 ? 66.995 4.322 -8.667 1.00 35.57 35 GLY G C 1
ATOM 8429 O O . GLY G 1 47 ? 68.016 4.313 -9.336 1.00 35.54 35 GLY G O 1
ATOM 8430 N N . HIS G 1 48 ? 66.363 5.445 -8.361 1.00 36.24 36 HIS G N 1
ATOM 8431 C CA . HIS G 1 48 ? 66.843 6.751 -8.902 1.00 37.21 36 HIS G CA 1
ATOM 8432 C C . HIS G 1 48 ? 68.256 7.092 -8.462 1.00 37.04 36 HIS G C 1
ATOM 8433 O O . HIS G 1 48 ? 69.011 7.706 -9.214 1.00 38.50 36 HIS G O 1
ATOM 8440 N N . GLU G 1 49 ? 68.599 6.712 -7.234 1.00 37.78 37 GLU G N 1
ATOM 8441 C CA . GLU G 1 49 ? 69.954 6.946 -6.710 1.00 39.25 37 GLU G CA 1
ATOM 8442 C C . GLU G 1 49 ? 70.973 6.035 -7.392 1.00 36.12 37 GLU G C 1
ATOM 8443 O O . GLU G 1 49 ? 72.090 6.468 -7.721 1.00 36.81 37 GLU G O 1
ATOM 8449 N N . VAL G 1 50 ? 70.570 4.780 -7.613 1.00 33.20 38 VAL G N 1
ATOM 8450 C CA . VAL G 1 50 ? 71.420 3.830 -8.307 1.00 31.98 38 VAL G CA 1
ATOM 8451 C C . VAL G 1 50 ? 71.705 4.287 -9.739 1.00 33.15 38 VAL G C 1
ATOM 8452 O O . VAL G 1 50 ? 72.848 4.199 -10.200 1.00 31.73 38 VAL G O 1
ATOM 8456 N N . LEU G 1 51 ? 70.685 4.798 -10.429 1.00 34.71 39 LEU G N 1
ATOM 8457 C CA . LEU G 1 51 ? 70.874 5.281 -11.795 1.00 35.68 39 LEU G CA 1
ATOM 8458 C C . LEU G 1 51 ? 72.013 6.276 -11.886 1.00 36.21 39 LEU G C 1
ATOM 8459 O O . LEU G 1 51 ? 72.827 6.202 -12.805 1.00 36.95 39 LEU G O 1
ATOM 8464 N N . GLU G 1 52 ? 72.064 7.217 -10.950 1.00 37.19 40 GLU G N 1
ATOM 8465 C CA . GLU G 1 52 ? 73.144 8.218 -10.957 1.00 39.02 40 GLU G CA 1
ATOM 8466 C C . GLU G 1 52 ? 74.515 7.564 -10.734 1.00 38.83 40 GLU G C 1
ATOM 8467 O O . GLU G 1 52 ? 75.508 8.054 -11.214 1.00 39.78 40 GLU G O 1
ATOM 8473 N N . GLU G 1 53 ? 74.567 6.451 -10.022 1.00 39.83 41 GLU G N 1
ATOM 8474 C CA . GLU G 1 53 ? 75.841 5.769 -9.801 1.00 40.04 41 GLU G CA 1
ATOM 8475 C C . GLU G 1 53 ? 76.352 4.983 -11.006 1.00 38.06 41 GLU G C 1
ATOM 8476 O O . GLU G 1 53 ? 77.523 4.699 -11.065 1.00 38.95 41 GLU G O 1
ATOM 8482 N N . VAL G 1 54 ? 75.496 4.690 -11.980 1.00 36.50 42 VAL G N 1
ATOM 8483 C CA . VAL G 1 54 ? 75.893 3.908 -13.147 1.00 34.67 42 VAL G CA 1
ATOM 8484 C C . VAL G 1 54 ? 75.723 4.681 -14.463 1.00 33.70 42 VAL G C 1
ATOM 8485 O O . VAL G 1 54 ? 75.538 4.081 -15.520 1.00 31.97 42 VAL G O 1
ATOM 8489 N N . LYS G 1 55 ? 75.830 6.011 -14.391 1.00 34.46 43 LYS G N 1
ATOM 8490 C CA . LYS G 1 55 ? 75.771 6.893 -15.573 1.00 34.68 43 LYS G CA 1
ATOM 8491 C C . LYS G 1 55 ? 76.554 6.367 -16.769 1.00 34.30 43 LYS G C 1
ATOM 8492 O O . LYS G 1 55 ? 76.021 6.307 -17.875 1.00 34.01 43 LYS G O 1
ATOM 8498 N N . GLU G 1 56 ? 77.815 6.005 -16.552 1.00 33.29 44 GLU G N 1
ATOM 8499 C CA . GLU G 1 56 ? 78.675 5.625 -17.658 1.00 33.81 44 GLU G CA 1
ATOM 8500 C C . GLU G 1 56 ? 78.161 4.355 -18.317 1.00 34.04 44 GLU G C 1
ATOM 8501 O O . GLU G 1 56 ? 78.147 4.268 -19.548 1.00 35.18 44 GLU G O 1
ATOM 8503 N N . LYS G 1 57 ? 77.721 3.389 -17.513 1.00 33.55 45 LYS G N 1
ATOM 8504 C CA . LYS G 1 57 ? 77.209 2.123 -18.038 1.00 34.39 45 LYS G CA 1
ATOM 8505 C C . LYS G 1 57 ? 75.881 2.294 -18.792 1.00 33.55 45 LYS G C 1
ATOM 8506 O O . LYS G 1 57 ? 75.624 1.589 -19.769 1.00 33.89 45 LYS G O 1
ATOM 8512 N N . LEU G 1 58 ? 75.042 3.220 -18.334 1.00 33.01 46 LEU G N 1
ATOM 8513 C CA . LEU G 1 58 ? 73.794 3.568 -19.037 1.00 32.99 46 LEU G CA 1
ATOM 8514 C C . LEU G 1 58 ? 74.040 4.149 -20.410 1.00 31.91 46 LEU G C 1
ATOM 8515 O O . LEU G 1 58 ? 73.349 3.844 -21.376 1.00 32.44 46 LEU G O 1
ATOM 8520 N N . VAL G 1 59 ? 75.024 5.019 -20.476 1.00 30.10 47 VAL G N 1
ATOM 8521 C CA . VAL G 1 59 ? 75.404 5.629 -21.727 1.00 30.62 47 VAL G CA 1
ATOM 8522 C C . VAL G 1 59 ? 75.919 4.564 -22.682 1.00 31.99 47 VAL G C 1
ATOM 8523 O O . VAL G 1 59 ? 75.538 4.550 -23.849 1.00 32.55 47 VAL G O 1
ATOM 8527 N N . GLU G 1 60 ? 76.774 3.682 -22.165 1.00 33.03 48 GLU G N 1
ATOM 8528 C CA . GLU G 1 60 ? 77.282 2.533 -22.899 1.00 33.42 48 GLU G CA 1
ATOM 8529 C C . GLU G 1 60 ? 76.166 1.675 -23.479 1.00 33.09 48 GLU G C 1
ATOM 8530 O O . GLU G 1 60 ? 76.276 1.208 -24.611 1.00 33.81 48 GLU G O 1
ATOM 8536 N N . LEU G 1 61 ? 75.109 1.456 -22.703 1.00 32.92 49 LEU G N 1
ATOM 8537 C CA . LEU G 1 61 ? 73.989 0.608 -23.136 1.00 33.46 49 LEU G CA 1
ATOM 8538 C C . LEU G 1 61 ? 73.017 1.329 -24.082 1.00 33.69 49 LEU G C 1
ATOM 8539 O O . LEU G 1 61 ? 72.625 0.758 -25.101 1.00 34.00 49 LEU G O 1
ATOM 8544 N N . PHE G 1 62 ? 72.652 2.573 -23.758 1.00 33.52 50 PHE G N 1
ATOM 8545 C CA . PHE G 1 62 ? 71.511 3.244 -24.392 1.00 32.39 50 PHE G CA 1
ATOM 8546 C C . PHE G 1 62 ? 71.822 4.520 -25.148 1.00 32.45 50 PHE G C 1
ATOM 8547 O O . PHE G 1 62 ? 70.903 5.147 -25.675 1.00 33.78 50 PHE G O 1
ATOM 8555 N N . GLY G 1 63 ? 73.096 4.905 -25.203 1.00 31.18 51 GLY G N 1
ATOM 8556 C CA . GLY G 1 63 ? 73.508 6.127 -25.877 1.00 29.97 51 GLY G CA 1
ATOM 8557 C C . GLY G 1 63 ? 73.413 7.360 -24.994 1.00 30.73 51 GLY G C 1
ATOM 8558 O O . GLY G 1 63 ? 72.888 7.324 -23.861 1.00 31.41 51 GLY G O 1
ATOM 8559 N N . GLY G 1 64 ? 73.921 8.469 -25.525 1.00 31.40 52 GLY G N 1
ATOM 8560 C CA . GLY G 1 64 ? 73.908 9.756 -24.828 1.00 31.42 52 GLY G CA 1
ATOM 8561 C C . GLY G 1 64 ? 72.524 10.367 -24.586 1.00 31.54 52 GLY G C 1
ATOM 8562 O O . GLY G 1 64 ? 72.374 11.206 -23.711 1.00 30.96 52 GLY G O 1
ATOM 8563 N N . SER G 1 65 ? 71.507 9.950 -25.341 1.00 32.66 53 SER G N 1
ATOM 8564 C CA . SER G 1 65 ? 70.151 10.502 -25.186 1.00 34.20 53 SER G CA 1
ATOM 8565 C C . SER G 1 65 ? 69.630 10.449 -23.731 1.00 36.20 53 SER G C 1
ATOM 8566 O O . SER G 1 65 ? 68.718 11.203 -23.376 1.00 38.10 53 SER G O 1
ATOM 8569 N N . VAL G 1 66 ? 70.224 9.577 -22.901 1.00 37.96 54 VAL G N 1
ATOM 8570 C CA . VAL G 1 66 ? 69.783 9.315 -21.521 1.00 37.08 54 VAL G CA 1
ATOM 8571 C C . VAL G 1 66 ? 70.334 10.234 -20.444 1.00 36.96 54 VAL G C 1
ATOM 8572 O O . VAL G 1 66 ? 70.024 10.033 -19.272 1.00 33.61 54 VAL G O 1
ATOM 8576 N N . LEU G 1 67 ? 71.146 11.227 -20.817 1.00 40.16 55 LEU G N 1
ATOM 8577 C CA . LEU G 1 67 ? 71.588 12.280 -19.863 1.00 42.37 55 LEU G CA 1
ATOM 8578 C C . LEU G 1 67 ? 71.140 13.680 -20.323 1.00 43.69 55 LEU G C 1
ATOM 8579 O O . LEU G 1 67 ? 71.128 13.932 -21.521 1.00 43.79 55 LEU G O 1
ATOM 8584 N N . GLU G 1 68 ? 70.759 14.568 -19.388 1.00 44.85 56 GLU G N 1
ATOM 8585 C CA . GLU G 1 68 ? 70.273 15.921 -19.733 1.00 44.30 56 GLU G CA 1
ATOM 8586 C C . GLU G 1 68 ? 71.319 16.951 -19.364 1.00 46.50 56 GLU G C 1
ATOM 8587 O O . GLU G 1 68 ? 72.109 17.333 -20.226 1.00 48.58 56 GLU G O 1
ATOM 8589 N N . ASP G 1 69 ? 71.345 17.428 -18.117 1.00 47.60 57 ASP G N 1
ATOM 8590 C CA . ASP G 1 69 ? 72.438 18.332 -17.700 1.00 47.90 57 ASP G CA 1
ATOM 8591 C C . ASP G 1 69 ? 73.603 17.431 -17.250 1.00 47.91 57 ASP G C 1
ATOM 8592 O O . ASP G 1 69 ? 74.324 16.887 -18.092 1.00 47.53 57 ASP G O 1
ATOM 8594 N N . GLY G 1 70 ? 73.775 17.233 -15.946 1.00 47.36 58 GLY G N 1
ATOM 8595 C CA . GLY G 1 70 ? 74.683 16.193 -15.458 1.00 45.58 58 GLY G CA 1
ATOM 8596 C C . GLY G 1 70 ? 73.918 15.005 -14.898 1.00 43.79 58 GLY G C 1
ATOM 8597 O O . GLY G 1 70 ? 74.493 14.178 -14.204 1.00 43.57 58 GLY G O 1
ATOM 8598 N N . LYS G 1 71 ? 72.623 14.913 -15.187 1.00 41.79 59 LYS G N 1
ATOM 8599 C CA . LYS G 1 71 ? 71.785 13.887 -14.561 1.00 41.21 59 LYS G CA 1
ATOM 8600 C C . LYS G 1 71 ? 71.338 12.777 -15.532 1.00 38.39 59 LYS G C 1
ATOM 8601 O O . LYS G 1 71 ? 71.458 12.881 -16.747 1.00 35.20 59 LYS G O 1
ATOM 8603 N N . VAL G 1 72 ? 70.810 11.709 -14.959 1.00 37.80 60 VAL G N 1
ATOM 8604 C CA . VAL G 1 72 ? 70.060 10.730 -15.731 1.00 37.67 60 VAL G CA 1
ATOM 8605 C C . VAL G 1 72 ? 68.643 11.240 -15.998 1.00 36.22 60 VAL G C 1
ATOM 8606 O O . VAL G 1 72 ? 67.882 11.514 -15.091 1.00 38.07 60 VAL G O 1
ATOM 8610 N N . ASN G 1 73 ? 68.279 11.343 -17.254 1.00 33.35 61 ASN G N 1
ATOM 8611 C CA . ASN G 1 73 ? 66.986 11.851 -17.558 1.00 32.44 61 ASN G CA 1
ATOM 8612 C C . ASN G 1 73 ? 66.071 10.651 -17.622 1.00 32.57 61 ASN G C 1
ATOM 8613 O O . ASN G 1 73 ? 66.060 9.898 -18.607 1.00 33.39 61 ASN G O 1
ATOM 8618 N N . ARG G 1 74 ? 65.294 10.464 -16.569 1.00 31.69 62 ARG G N 1
ATOM 8619 C CA . ARG G 1 74 ? 64.438 9.301 -16.482 1.00 30.21 62 ARG G CA 1
ATOM 8620 C C . ARG G 1 74 ? 63.293 9.274 -17.505 1.00 30.96 62 ARG G C 1
ATOM 8621 O O . ARG G 1 74 ? 62.909 8.178 -17.942 1.00 31.81 62 ARG G O 1
ATOM 8629 N N . LYS G 1 75 ? 62.785 10.439 -17.923 1.00 30.49 63 LYS G N 1
ATOM 8630 C CA . LYS G 1 75 ? 61.747 10.473 -18.955 1.00 31.29 63 LYS G CA 1
ATOM 8631 C C . LYS G 1 75 ? 62.304 9.912 -20.271 1.00 31.90 63 LYS G C 1
ATOM 8632 O O . LYS G 1 75 ? 61.686 9.031 -20.876 1.00 32.96 63 LYS G O 1
ATOM 8638 N N . LYS G 1 76 ? 63.489 10.383 -20.680 1.00 31.67 64 LYS G N 1
ATOM 8639 C CA . LYS G 1 76 ? 64.143 9.895 -21.903 1.00 31.83 64 LYS G CA 1
ATOM 8640 C C . LYS G 1 76 ? 64.464 8.403 -21.805 1.00 32.97 64 LYS G C 1
ATOM 8641 O O . LYS G 1 76 ? 64.297 7.666 -22.788 1.00 33.84 64 LYS G O 1
ATOM 8644 N N . LEU G 1 77 ? 64.923 7.963 -20.630 1.00 32.95 65 LEU G N 1
ATOM 8645 C CA . LEU G 1 77 ? 65.309 6.567 -20.424 1.00 33.27 65 LEU G CA 1
ATOM 8646 C C . LEU G 1 77 ? 64.083 5.644 -20.430 1.00 35.58 65 LEU G C 1
ATOM 8647 O O . LEU G 1 77 ? 64.132 4.558 -21.008 1.00 36.28 65 LEU G O 1
ATOM 8652 N N . ALA G 1 78 ? 62.994 6.078 -19.784 1.00 36.54 66 ALA G N 1
ATOM 8653 C CA . ALA G 1 78 ? 61.692 5.393 -19.878 1.00 34.95 66 ALA G CA 1
ATOM 8654 C C . ALA G 1 78 ? 61.229 5.268 -21.333 1.00 34.11 66 ALA G C 1
ATOM 8655 O O . ALA G 1 78 ? 60.766 4.204 -21.770 1.00 32.96 66 ALA G O 1
ATOM 8657 N N . GLY G 1 79 ? 61.368 6.359 -22.085 1.00 32.86 67 GLY G N 1
ATOM 8658 C CA . GLY G 1 79 ? 61.003 6.365 -23.503 1.00 33.33 67 GLY G CA 1
ATOM 8659 C C . GLY G 1 79 ? 61.665 5.219 -24.249 1.00 33.93 67 GLY G C 1
ATOM 8660 O O . GLY G 1 79 ? 61.067 4.620 -25.144 1.00 34.46 67 GLY G O 1
ATOM 8661 N N . ILE G 1 80 ? 62.903 4.905 -23.863 1.00 34.03 68 ILE G N 1
ATOM 8662 C CA . ILE G 1 80 ? 63.672 3.832 -24.501 1.00 33.62 68 ILE G CA 1
ATOM 8663 C C . ILE G 1 80 ? 63.277 2.456 -23.948 1.00 34.00 68 ILE G C 1
ATOM 8664 O O . ILE G 1 80 ? 62.882 1.578 -24.723 1.00 34.62 68 ILE G O 1
ATOM 8669 N N . VAL G 1 81 ? 63.367 2.282 -22.626 1.00 33.48 69 VAL G N 1
ATOM 8670 C CA . VAL G 1 81 ? 63.243 0.958 -22.035 1.00 33.60 69 VAL G CA 1
ATOM 8671 C C . VAL G 1 81 ? 61.814 0.433 -22.055 1.00 34.32 69 VAL G C 1
ATOM 8672 O O . VAL G 1 81 ? 61.627 -0.772 -22.169 1.00 36.20 69 VAL G O 1
ATOM 8676 N N . PHE G 1 82 ? 60.810 1.309 -21.987 1.00 34.53 70 PHE G N 1
ATOM 8677 C CA . PHE G 1 82 ? 59.411 0.834 -22.053 1.00 34.89 70 PHE G CA 1
ATOM 8678 C C . PHE G 1 82 ? 58.832 0.693 -23.472 1.00 34.69 70 PHE G C 1
ATOM 8679 O O . PHE G 1 82 ? 57.608 0.594 -23.630 1.00 34.02 70 PHE G O 1
ATOM 8687 N N . GLU G 1 83 ? 59.702 0.677 -24.485 1.00 35.75 71 GLU G N 1
ATOM 8688 C CA . GLU G 1 83 ? 59.286 0.312 -25.850 1.00 37.35 71 GLU G CA 1
ATOM 8689 C C . GLU G 1 83 ? 59.684 -1.119 -26.161 1.00 37.19 71 GLU G C 1
ATOM 8690 O O . GLU G 1 83 ? 59.212 -1.681 -27.148 1.00 36.85 71 GLU G O 1
ATOM 8692 N N . SER G 1 84 ? 60.523 -1.711 -25.308 1.00 37.51 72 SER G N 1
ATOM 8693 C CA . SER G 1 84 ? 61.106 -3.029 -25.575 1.00 37.28 72 SER G CA 1
ATOM 8694 C C . SER G 1 84 ? 61.412 -3.817 -24.311 1.00 37.68 72 SER G C 1
ATOM 8695 O O . SER G 1 84 ? 62.015 -3.293 -23.378 1.00 37.35 72 SER G O 1
ATOM 8698 N N . ARG G 1 85 ? 61.026 -5.087 -24.299 1.00 37.84 73 ARG G N 1
ATOM 8699 C CA . ARG G 1 85 ? 61.369 -6.000 -23.191 1.00 38.79 73 ARG G CA 1
ATOM 8700 C C . ARG G 1 85 ? 62.879 -6.285 -23.129 1.00 37.23 73 ARG G C 1
ATOM 8701 O O . ARG G 1 85 ? 63.448 -6.459 -22.042 1.00 36.46 73 ARG G O 1
ATOM 8704 N N . GLU G 1 86 ? 63.517 -6.345 -24.301 1.00 36.07 74 GLU G N 1
ATOM 8705 C CA . GLU G 1 86 ? 64.968 -6.546 -24.382 1.00 35.02 74 GLU G CA 1
ATOM 8706 C C . GLU G 1 86 ? 65.697 -5.393 -23.680 1.00 35.26 74 GLU G C 1
ATOM 8707 O O . GLU G 1 86 ? 66.593 -5.637 -22.864 1.00 36.41 74 GLU G O 1
ATOM 8709 N N . ASN G 1 87 ? 65.291 -4.148 -23.961 1.00 34.02 75 ASN G N 1
ATOM 8710 C CA . ASN G 1 87 ? 65.931 -2.981 -23.368 1.00 33.18 75 ASN G CA 1
ATOM 8711 C C . ASN G 1 87 ? 65.698 -2.903 -21.891 1.00 34.02 75 ASN G C 1
ATOM 8712 O O . ASN G 1 87 ? 66.609 -2.577 -21.136 1.00 34.59 75 ASN G O 1
ATOM 8717 N N . LEU G 1 88 ? 64.469 -3.189 -21.477 1.00 33.60 76 LEU G N 1
ATOM 8718 C CA . LEU G 1 88 ? 64.134 -3.165 -20.062 1.00 32.89 76 LEU G CA 1
ATOM 8719 C C . LEU G 1 88 ? 64.976 -4.179 -19.304 1.00 33.71 76 LEU G C 1
ATOM 8720 O O . LEU G 1 88 ? 65.460 -3.895 -18.211 1.00 33.80 76 LEU G O 1
ATOM 8725 N N . LYS G 1 89 ? 65.155 -5.361 -19.893 1.00 35.04 77 LYS G N 1
ATOM 8726 C CA . LYS G 1 89 ? 65.965 -6.407 -19.253 1.00 35.60 77 LYS G CA 1
ATOM 8727 C C . LYS G 1 89 ? 67.427 -5.944 -19.091 1.00 35.46 77 LYS G C 1
ATOM 8728 O O . LYS G 1 89 ? 68.036 -6.193 -18.056 1.00 36.10 77 LYS G O 1
ATOM 8730 N N . LYS G 1 90 ? 67.980 -5.253 -20.089 1.00 35.40 78 LYS G N 1
ATOM 8731 C CA . LYS G 1 90 ? 69.358 -4.732 -19.973 1.00 35.10 78 LYS G CA 1
ATOM 8732 C C . LYS G 1 90 ? 69.463 -3.751 -18.778 1.00 35.38 78 LYS G C 1
ATOM 8733 O O . LYS G 1 90 ? 70.412 -3.813 -17.989 1.00 36.69 78 LYS G O 1
ATOM 8737 N N . LEU G 1 91 ? 68.491 -2.857 -18.624 1.00 34.19 79 LEU G N 1
ATOM 8738 C CA . LEU G 1 91 ? 68.520 -1.925 -17.494 1.00 34.48 79 LEU G CA 1
ATOM 8739 C C . LEU G 1 91 ? 68.364 -2.666 -16.146 1.00 34.05 79 LEU G C 1
ATOM 8740 O O . LEU G 1 91 ? 69.109 -2.402 -15.203 1.00 33.32 79 LEU G O 1
ATOM 8745 N N . GLU G 1 92 ? 67.417 -3.599 -16.073 1.00 34.08 80 GLU G N 1
ATOM 8746 C CA . GLU G 1 92 ? 67.200 -4.384 -14.860 1.00 35.10 80 GLU G CA 1
ATOM 8747 C C . GLU G 1 92 ? 68.469 -5.144 -14.451 1.00 33.86 80 GLU G C 1
ATOM 8748 O O . GLU G 1 92 ? 68.840 -5.145 -13.286 1.00 32.30 80 GLU G O 1
ATOM 8754 N N . LEU G 1 93 ? 69.143 -5.782 -15.396 1.00 34.28 81 LEU G N 1
ATOM 8755 C CA . LEU G 1 93 ? 70.394 -6.485 -15.065 1.00 34.89 81 LEU G CA 1
ATOM 8756 C C . LEU G 1 93 ? 71.454 -5.555 -14.485 1.00 34.05 81 LEU G C 1
ATOM 8757 O O . LEU G 1 93 ? 72.260 -5.969 -13.653 1.00 33.52 81 LEU G O 1
ATOM 8762 N N . LEU G 1 94 ? 71.463 -4.305 -14.933 1.00 34.66 82 LEU G N 1
ATOM 8763 C CA . LEU G 1 94 ? 72.462 -3.338 -14.444 1.00 34.28 82 LEU G CA 1
ATOM 8764 C C . LEU G 1 94 ? 72.139 -2.833 -13.040 1.00 34.59 82 LEU G C 1
ATOM 8765 O O . LEU G 1 94 ? 73.037 -2.766 -12.197 1.00 36.98 82 LEU G O 1
ATOM 8770 N N . VAL G 1 95 ? 70.873 -2.491 -12.783 1.00 33.29 83 VAL G N 1
ATOM 8771 C CA . VAL G 1 95 ? 70.510 -1.772 -11.544 1.00 33.03 83 VAL G CA 1
ATOM 8772 C C . VAL G 1 95 ? 69.912 -2.597 -10.399 1.00 32.93 83 VAL G C 1
ATOM 8773 O O . VAL G 1 95 ? 70.099 -2.250 -9.234 1.00 32.58 83 VAL G O 1
ATOM 8777 N N . HIS G 1 96 ? 69.191 -3.675 -10.718 1.00 34.88 84 HIS G N 1
ATOM 8778 C CA . HIS G 1 96 ? 68.517 -4.478 -9.690 1.00 35.74 84 HIS G CA 1
ATOM 8779 C C . HIS G 1 96 ? 69.475 -5.063 -8.632 1.00 36.30 84 HIS G C 1
ATOM 8780 O O . HIS G 1 96 ? 69.164 -5.001 -7.444 1.00 38.70 84 HIS G O 1
ATOM 8787 N N . PRO G 1 97 ? 70.653 -5.572 -9.034 1.00 35.08 85 PRO G N 1
ATOM 8788 C CA . PRO G 1 97 ? 71.565 -6.111 -7.999 1.00 36.21 85 PRO G CA 1
ATOM 8789 C C . PRO G 1 97 ? 72.029 -5.048 -6.999 1.00 37.38 85 PRO G C 1
ATOM 8790 O O . PRO G 1 97 ? 72.071 -5.311 -5.788 1.00 38.79 85 PRO G O 1
ATOM 8794 N N . LEU G 1 98 ? 72.372 -3.857 -7.503 1.00 38.02 86 LEU G N 1
ATOM 8795 C CA . LEU G 1 98 ? 72.743 -2.707 -6.627 1.00 37.92 86 LEU G CA 1
ATOM 8796 C C . LEU G 1 98 ? 71.570 -2.202 -5.778 1.00 36.47 86 LEU G C 1
ATOM 8797 O O . LEU G 1 98 ? 71.752 -1.771 -4.657 1.00 35.19 86 LEU G O 1
ATOM 8810 N N . LYS G 1 100 ? 69.007 -4.116 -4.671 1.00 36.62 88 LYS G N 1
ATOM 8811 C CA . LYS G 1 100 ? 68.808 -5.154 -3.653 1.00 36.92 88 LYS G CA 1
ATOM 8812 C C . LYS G 1 100 ? 69.819 -5.014 -2.516 1.00 35.91 88 LYS G C 1
ATOM 8813 O O . LYS G 1 100 ? 69.433 -5.085 -1.343 1.00 35.17 88 LYS G O 1
ATOM 8819 N N . LYS G 1 101 ? 71.095 -4.811 -2.869 1.00 35.38 89 LYS G N 1
ATOM 8820 C CA . LYS G 1 101 ? 72.148 -4.621 -1.870 1.00 36.09 89 LYS G CA 1
ATOM 8821 C C . LYS G 1 101 ? 71.774 -3.437 -0.952 1.00 36.01 89 LYS G C 1
ATOM 8822 O O . LYS G 1 101 ? 71.901 -3.493 0.270 1.00 34.83 89 LYS G O 1
ATOM 8825 N N . ARG G 1 102 ? 71.258 -2.384 -1.561 1.00 36.89 90 ARG G N 1
ATOM 8826 C CA . ARG G 1 102 ? 70.967 -1.163 -0.847 1.00 37.98 90 ARG G CA 1
ATOM 8827 C C . ARG G 1 102 ? 69.771 -1.378 0.083 1.00 37.10 90 ARG G C 1
ATOM 8828 O O . ARG G 1 102 ? 69.771 -0.901 1.222 1.00 36.66 90 ARG G O 1
ATOM 8836 N N . VAL G 1 103 ? 68.775 -2.127 -0.375 1.00 35.99 91 VAL G N 1
ATOM 8837 C CA . VAL G 1 103 ? 67.628 -2.474 0.471 1.00 36.22 91 VAL G CA 1
ATOM 8838 C C . VAL G 1 103 ? 68.070 -3.313 1.674 1.00 37.61 91 VAL G C 1
ATOM 8839 O O . VAL G 1 103 ? 67.700 -3.028 2.808 1.00 37.92 91 VAL G O 1
ATOM 8843 N N . GLN G 1 104 ? 68.857 -4.346 1.402 1.00 37.98 92 GLN G N 1
ATOM 8844 C CA . GLN G 1 104 ? 69.435 -5.218 2.411 1.00 37.99 92 GLN G CA 1
ATOM 8845 C C . GLN G 1 104 ? 70.211 -4.438 3.487 1.00 37.18 92 GLN G C 1
ATOM 8846 O O . GLN G 1 104 ? 70.085 -4.704 4.686 1.00 37.25 92 GLN G O 1
ATOM 8852 N N . GLU G 1 105 ? 70.992 -3.457 3.051 1.00 36.77 93 GLU G N 1
ATOM 8853 C CA . GLU G 1 105 ? 71.731 -2.588 3.981 1.00 38.18 93 GLU G CA 1
ATOM 8854 C C . GLU G 1 105 ? 70.799 -1.811 4.899 1.00 37.57 93 GLU G C 1
ATOM 8855 O O . GLU G 1 105 ? 71.065 -1.692 6.085 1.00 39.41 93 GLU G O 1
ATOM 8858 N N . ILE G 1 106 ? 69.718 -1.271 4.350 1.00 37.08 94 ILE G N 1
ATOM 8859 C CA . ILE G 1 106 ? 68.765 -0.502 5.143 1.00 37.21 94 ILE G CA 1
ATOM 8860 C C . ILE G 1 106 ? 68.092 -1.393 6.175 1.00 38.03 94 ILE G C 1
ATOM 8861 O O . ILE G 1 106 ? 67.994 -1.023 7.344 1.00 38.88 94 ILE G O 1
ATOM 8866 N N . ILE G 1 107 ? 67.643 -2.564 5.745 1.00 38.30 95 ILE G N 1
ATOM 8867 C CA . ILE G 1 107 ? 67.060 -3.541 6.659 1.00 38.83 95 ILE G CA 1
ATOM 8868 C C . ILE G 1 107 ? 67.988 -3.895 7.800 1.00 39.28 95 ILE G C 1
ATOM 8869 O O . ILE G 1 107 ? 67.545 -3.949 8.934 1.00 41.25 95 ILE G O 1
ATOM 8874 N N . ASN G 1 108 ? 69.264 -4.119 7.512 1.00 39.41 96 ASN G N 1
ATOM 8875 C CA . ASN G 1 108 ? 70.242 -4.432 8.575 1.00 40.52 96 ASN G CA 1
ATOM 8876 C C . ASN G 1 108 ? 70.460 -3.317 9.620 1.00 40.55 96 ASN G C 1
ATOM 8877 O O . ASN G 1 108 ? 70.745 -3.601 10.782 1.00 39.79 96 ASN G O 1
ATOM 8882 N N . LYS G 1 109 ? 70.316 -2.061 9.210 1.00 41.05 97 LYS G N 1
ATOM 8883 C CA . LYS G 1 109 ? 70.634 -0.923 10.080 1.00 41.61 97 LYS G CA 1
ATOM 8884 C C . LYS G 1 109 ? 69.377 -0.288 10.692 1.00 40.40 97 LYS G C 1
ATOM 8885 O O . LYS G 1 109 ? 69.463 0.784 11.291 1.00 40.49 97 LYS G O 1
ATOM 8891 N N . THR G 1 110 ? 68.234 -0.970 10.567 1.00 39.59 98 THR G N 1
ATOM 8892 C CA . THR G 1 110 ? 66.936 -0.414 10.938 1.00 39.08 98 THR G CA 1
ATOM 8893 C C . THR G 1 110 ? 66.101 -1.370 11.819 1.00 38.63 98 THR G C 1
ATOM 8894 O O . THR G 1 110 ? 65.964 -2.560 11.514 1.00 38.06 98 THR G O 1
ATOM 8898 N N . SER G 1 111 ? 65.556 -0.818 12.913 1.00 38.13 99 SER G N 1
ATOM 8899 C CA . SER G 1 111 ? 64.746 -1.565 13.882 1.00 37.45 99 SER G CA 1
ATOM 8900 C C . SER G 1 111 ? 63.280 -1.269 13.693 1.00 36.47 99 SER G C 1
ATOM 8901 O O . SER G 1 111 ? 62.920 -0.284 13.053 1.00 34.92 99 SER G O 1
ATOM 8904 N N . GLY G 1 112 ? 62.435 -2.133 14.246 1.00 36.07 100 GLY G N 1
ATOM 8905 C CA . GLY G 1 112 ? 60.987 -1.904 14.232 1.00 35.07 100 GLY G CA 1
ATOM 8906 C C . GLY G 1 112 ? 60.321 -2.373 12.960 1.00 35.22 100 GLY G C 1
ATOM 8907 O O . GLY G 1 112 ? 60.784 -3.302 12.308 1.00 36.22 100 GLY G O 1
ATOM 8908 N N . LEU G 1 113 ? 59.218 -1.729 12.602 1.00 34.87 101 LEU G N 1
ATOM 8909 C CA . LEU G 1 113 ? 58.445 -2.147 11.451 1.00 34.00 101 LEU G CA 1
ATOM 8910 C C . LEU G 1 113 ? 59.060 -1.538 10.223 1.00 34.05 101 LEU G C 1
ATOM 8911 O O . LEU G 1 113 ? 59.196 -0.341 10.137 1.00 35.29 101 LEU G O 1
ATOM 8916 N N . ILE G 1 114 ? 59.453 -2.372 9.275 1.00 35.23 102 ILE G N 1
ATOM 8917 C CA . ILE G 1 114 ? 60.045 -1.920 8.009 1.00 35.50 102 ILE G CA 1
ATOM 8918 C C . ILE G 1 114 ? 59.117 -2.370 6.887 1.00 35.31 102 ILE G C 1
ATOM 8919 O O . ILE G 1 114 ? 58.678 -3.523 6.867 1.00 36.22 102 ILE G O 1
ATOM 8924 N N . VAL G 1 115 ? 58.810 -1.456 5.973 1.00 34.35 103 VAL G N 1
ATOM 8925 C CA . VAL G 1 115 ? 57.946 -1.761 4.864 1.00 34.21 103 VAL G CA 1
ATOM 8926 C C . VAL G 1 115 ? 58.761 -1.563 3.600 1.00 35.05 103 VAL G C 1
ATOM 8927 O O . VAL G 1 115 ? 59.323 -0.482 3.396 1.00 34.96 103 VAL G O 1
ATOM 8931 N N . ILE G 1 116 ? 58.817 -2.601 2.760 1.00 35.90 104 ILE G N 1
ATOM 8932 C CA . ILE G 1 116 ? 59.524 -2.536 1.475 1.00 36.59 104 ILE G CA 1
ATOM 8933 C C . ILE G 1 116 ? 58.525 -2.345 0.364 1.00 36.97 104 ILE G C 1
ATOM 8934 O O . ILE G 1 116 ? 57.856 -3.269 -0.009 1.00 38.46 104 ILE G O 1
ATOM 8939 N N . GLU G 1 117 ? 58.423 -1.128 -0.138 1.00 38.40 105 GLU G N 1
ATOM 8940 C CA . GLU G 1 117 ? 57.429 -0.749 -1.149 1.00 39.22 105 GLU G CA 1
ATOM 8941 C C . GLU G 1 117 ? 58.020 -0.956 -2.527 1.00 38.22 105 GLU G C 1
ATOM 8942 O O . GLU G 1 117 ? 58.920 -0.232 -2.933 1.00 40.23 105 GLU G O 1
ATOM 8948 N N . ALA G 1 118 ? 57.521 -1.938 -3.252 1.00 37.33 106 ALA G N 1
ATOM 8949 C CA . ALA G 1 118 ? 58.089 -2.258 -4.551 1.00 36.65 106 ALA G CA 1
ATOM 8950 C C . ALA G 1 118 ? 57.160 -3.061 -5.447 1.00 35.85 106 ALA G C 1
ATOM 8951 O O . ALA G 1 118 ? 56.817 -4.213 -5.151 1.00 34.45 106 ALA G O 1
ATOM 8953 N N . ALA G 1 119 ? 56.777 -2.464 -6.562 1.00 34.62 107 ALA G N 1
ATOM 8954 C CA . ALA G 1 119 ? 56.026 -3.190 -7.574 1.00 35.16 107 ALA G CA 1
ATOM 8955 C C . ALA G 1 119 ? 56.728 -4.489 -7.932 1.00 36.22 107 ALA G C 1
ATOM 8956 O O . ALA G 1 119 ? 56.086 -5.509 -8.097 1.00 36.20 107 ALA G O 1
ATOM 8958 N N . LEU G 1 120 ? 58.050 -4.449 -8.053 1.00 37.45 108 LEU G N 1
ATOM 8959 C CA . LEU G 1 120 ? 58.806 -5.620 -8.509 1.00 37.97 108 LEU G CA 1
ATOM 8960 C C . LEU G 1 120 ? 59.411 -6.439 -7.327 1.00 37.21 108 LEU G C 1
ATOM 8961 O O . LEU G 1 120 ? 60.501 -7.053 -7.430 1.00 37.53 108 LEU G O 1
ATOM 8966 N N . LEU G 1 121 ? 58.676 -6.483 -6.225 1.00 36.13 109 LEU G N 1
ATOM 8967 C CA . LEU G 1 121 ? 59.115 -7.221 -5.068 1.00 36.55 109 LEU G CA 1
ATOM 8968 C C . LEU G 1 121 ? 59.571 -8.624 -5.439 1.00 37.68 109 LEU G C 1
ATOM 8969 O O . LEU G 1 121 ? 60.664 -9.021 -5.060 1.00 39.94 109 LEU G O 1
ATOM 8974 N N . LYS G 1 122 ? 58.746 -9.364 -6.180 1.00 37.38 110 LYS G N 1
ATOM 8975 C CA . LYS G 1 122 ? 59.090 -10.738 -6.536 1.00 38.35 110 LYS G CA 1
ATOM 8976 C C . LYS G 1 122 ? 60.193 -10.820 -7.599 1.00 36.47 110 LYS G C 1
ATOM 8977 O O . LYS G 1 122 ? 61.133 -11.592 -7.434 1.00 36.32 110 LYS G O 1
ATOM 8983 N N . ARG G 1 123 ? 60.079 -10.026 -8.670 1.00 36.41 111 ARG G N 1
ATOM 8984 C CA . ARG G 1 123 ? 61.065 -10.101 -9.750 1.00 35.70 111 ARG G CA 1
ATOM 8985 C C . ARG G 1 123 ? 62.463 -9.803 -9.239 1.00 36.20 111 ARG G C 1
ATOM 8986 O O . ARG G 1 123 ? 63.401 -10.335 -9.771 1.00 35.24 111 ARG G O 1
ATOM 9002 N N . GLY G 1 125 ? 63.576 -10.531 -6.195 1.00 39.45 113 GLY G N 1
ATOM 9003 C CA . GLY G 1 125 ? 63.885 -11.389 -5.078 1.00 39.33 113 GLY G CA 1
ATOM 9004 C C . GLY G 1 125 ? 63.864 -10.677 -3.732 1.00 40.11 113 GLY G C 1
ATOM 9005 O O . GLY G 1 125 ? 64.423 -11.170 -2.757 1.00 40.90 113 GLY G O 1
ATOM 9006 N N . LEU G 1 126 ? 63.216 -9.521 -3.651 1.00 38.47 114 LEU G N 1
ATOM 9007 C CA . LEU G 1 126 ? 63.082 -8.837 -2.372 1.00 37.83 114 LEU G CA 1
ATOM 9008 C C . LEU G 1 126 ? 62.039 -9.511 -1.470 1.00 37.78 114 LEU G C 1
ATOM 9009 O O . LEU G 1 126 ? 62.094 -9.391 -0.249 1.00 36.56 114 LEU G O 1
ATOM 9014 N N . ASP G 1 127 ? 61.088 -10.218 -2.068 1.00 37.95 115 ASP G N 1
ATOM 9015 C CA . ASP G 1 127 ? 60.095 -10.943 -1.289 1.00 39.54 115 ASP G CA 1
ATOM 9016 C C . ASP G 1 127 ? 60.731 -11.913 -0.265 1.00 40.37 115 ASP G C 1
ATOM 9017 O O . ASP G 1 127 ? 60.166 -12.128 0.802 1.00 41.26 115 ASP G O 1
ATOM 9022 N N . GLN G 1 128 ? 61.920 -12.442 -0.579 1.00 41.19 116 GLN G N 1
ATOM 9023 C CA . GLN G 1 128 ? 62.692 -13.316 0.326 1.00 42.19 116 GLN G CA 1
ATOM 9024 C C . GLN G 1 128 ? 63.172 -12.616 1.574 1.00 41.21 116 GLN G C 1
ATOM 9025 O O . GLN G 1 128 ? 63.453 -13.258 2.549 1.00 41.87 116 GLN G O 1
ATOM 9031 N N . LEU G 1 129 ? 63.324 -11.301 1.530 1.00 41.41 117 LEU G N 1
ATOM 9032 C CA . LEU G 1 129 ? 63.749 -10.520 2.705 1.00 40.45 117 LEU G CA 1
ATOM 9033 C C . LEU G 1 129 ? 62.581 -10.210 3.638 1.00 39.41 117 LEU G C 1
ATOM 9034 O O . LEU G 1 129 ? 62.790 -9.662 4.703 1.00 40.61 117 LEU G O 1
ATOM 9039 N N . CYS G 1 130 ? 61.368 -10.578 3.232 1.00 38.20 118 CYS G N 1
ATOM 9040 C CA . CYS G 1 130 ? 60.146 -10.233 3.923 1.00 37.34 118 CYS G CA 1
ATOM 9041 C C . CYS G 1 130 ? 59.602 -11.314 4.837 1.00 35.34 118 CYS G C 1
ATOM 9042 O O . CYS G 1 130 ? 59.574 -12.444 4.472 1.00 36.56 118 CYS G O 1
ATOM 9045 N N . ASP G 1 131 ? 59.139 -10.921 6.013 1.00 35.22 119 ASP G N 1
ATOM 9046 C CA . ASP G 1 131 ? 58.386 -11.791 6.911 1.00 35.16 119 ASP G CA 1
ATOM 9047 C C . ASP G 1 131 ? 56.944 -11.999 6.428 1.00 34.64 119 ASP G C 1
ATOM 9048 O O . ASP G 1 131 ? 56.367 -13.061 6.602 1.00 35.05 119 ASP G O 1
ATOM 9053 N N . HIS G 1 132 ? 56.339 -10.958 5.888 1.00 34.24 120 HIS G N 1
ATOM 9054 C CA . HIS G 1 132 ? 55.044 -11.067 5.256 1.00 33.69 120 HIS G CA 1
ATOM 9055 C C . HIS G 1 132 ? 55.041 -10.211 4.004 1.00 34.23 120 HIS G C 1
ATOM 9056 O O . HIS G 1 132 ? 55.842 -9.287 3.860 1.00 35.37 120 HIS G O 1
ATOM 9063 N N . VAL G 1 133 ? 54.120 -10.525 3.103 1.00 34.34 121 VAL G N 1
ATOM 9064 C CA . VAL G 1 133 ? 53.934 -9.739 1.892 1.00 34.54 121 VAL G CA 1
ATOM 9065 C C . VAL G 1 133 ? 52.458 -9.368 1.759 1.00 35.95 121 VAL G C 1
ATOM 9066 O O . VAL G 1 133 ? 51.567 -10.216 1.936 1.00 37.14 121 VAL G O 1
ATOM 9070 N N . ILE G 1 134 ? 52.209 -8.093 1.486 1.00 36.08 122 ILE G N 1
ATOM 9071 C CA . ILE G 1 134 ? 50.898 -7.642 1.081 1.00 36.81 122 ILE G CA 1
ATOM 9072 C C . ILE G 1 134 ? 50.962 -7.372 -0.409 1.00 36.38 122 ILE G C 1
ATOM 9073 O O . ILE G 1 134 ? 51.836 -6.659 -0.850 1.00 36.53 122 ILE G O 1
ATOM 9078 N N . THR G 1 135 ? 50.024 -7.919 -1.178 1.00 35.27 123 THR G N 1
ATOM 9079 C CA . THR G 1 135 ? 49.835 -7.496 -2.548 1.00 34.74 123 THR G CA 1
ATOM 9080 C C . THR G 1 135 ? 48.573 -6.623 -2.625 1.00 35.03 123 THR G C 1
ATOM 9081 O O . THR G 1 135 ? 47.501 -7.027 -2.180 1.00 34.55 123 THR G O 1
ATOM 9085 N N . VAL G 1 136 ? 48.714 -5.424 -3.171 1.00 33.86 124 VAL G N 1
ATOM 9086 C CA . VAL G 1 136 ? 47.576 -4.567 -3.412 1.00 34.25 124 VAL G CA 1
ATOM 9087 C C . VAL G 1 136 ? 47.069 -4.814 -4.826 1.00 33.69 124 VAL G C 1
ATOM 9088 O O . VAL G 1 136 ? 47.849 -4.817 -5.791 1.00 35.38 124 VAL G O 1
ATOM 9092 N N . VAL G 1 137 ? 45.774 -5.043 -4.963 1.00 30.94 125 VAL G N 1
ATOM 9093 C CA . VAL G 1 137 ? 45.203 -5.246 -6.301 1.00 30.67 125 VAL G CA 1
ATOM 9094 C C . VAL G 1 137 ? 44.083 -4.250 -6.583 1.00 30.36 125 VAL G C 1
ATOM 9095 O O . VAL G 1 137 ? 43.498 -3.663 -5.674 1.00 30.69 125 VAL G O 1
ATOM 9099 N N . ALA G 1 138 ? 43.825 -4.061 -7.862 1.00 30.29 126 ALA G N 1
ATOM 9100 C CA . ALA G 1 138 ? 42.795 -3.175 -8.344 1.00 29.20 126 ALA G CA 1
ATOM 9101 C C . ALA G 1 138 ? 42.565 -3.486 -9.807 1.00 29.61 126 ALA G C 1
ATOM 9102 O O . ALA G 1 138 ? 43.483 -3.915 -10.515 1.00 29.70 126 ALA G O 1
ATOM 9104 N N . SER G 1 139 ? 41.339 -3.271 -10.260 1.00 31.38 127 SER G N 1
ATOM 9105 C CA . SER G 1 139 ? 40.965 -3.557 -11.632 1.00 30.79 127 SER G CA 1
ATOM 9106 C C . SER G 1 139 ? 41.690 -2.622 -12.583 1.00 32.52 127 SER G C 1
ATOM 9107 O O . SER G 1 139 ? 42.080 -1.512 -12.210 1.00 32.39 127 SER G O 1
ATOM 9110 N N . ARG G 1 140 ? 41.870 -3.091 -13.802 1.00 35.12 128 ARG G N 1
ATOM 9111 C CA . ARG G 1 140 ? 42.535 -2.349 -14.843 1.00 35.82 128 ARG G CA 1
ATOM 9112 C C . ARG G 1 140 ? 41.861 -0.992 -15.069 1.00 36.48 128 ARG G C 1
ATOM 9113 O O . ARG G 1 140 ? 42.546 0.016 -15.255 1.00 37.60 128 ARG G O 1
ATOM 9121 N N . GLU G 1 141 ? 40.523 -0.967 -15.049 1.00 35.99 129 GLU G N 1
ATOM 9122 C CA . GLU G 1 141 ? 39.776 0.302 -15.196 1.00 35.83 129 GLU G CA 1
ATOM 9123 C C . GLU G 1 141 ? 40.115 1.274 -14.060 1.00 35.33 129 GLU G C 1
ATOM 9124 O O . GLU G 1 141 ? 40.280 2.471 -14.267 1.00 37.27 129 GLU G O 1
ATOM 9130 N N . THR G 1 142 ? 40.174 0.751 -12.850 1.00 34.46 130 THR G N 1
ATOM 9131 C CA . THR G 1 142 ? 40.521 1.572 -11.689 1.00 34.66 130 THR G CA 1
ATOM 9132 C C . THR G 1 142 ? 41.949 2.157 -11.842 1.00 34.45 130 THR G C 1
ATOM 9133 O O . THR G 1 142 ? 42.189 3.350 -11.616 1.00 34.55 130 THR G O 1
ATOM 9137 N N . ILE G 1 143 ? 42.880 1.308 -12.251 1.00 33.67 131 ILE G N 1
ATOM 9138 C CA . ILE G 1 143 ? 44.248 1.726 -12.415 1.00 35.01 131 ILE G CA 1
ATOM 9139 C C . ILE G 1 143 ? 44.341 2.859 -13.410 1.00 35.33 131 ILE G C 1
ATOM 9140 O O . ILE G 1 143 ? 44.957 3.869 -13.119 1.00 36.49 131 ILE G O 1
ATOM 9145 N N . LEU G 1 144 ? 43.711 2.694 -14.558 1.00 36.01 132 LEU G N 1
ATOM 9146 C CA . LEU G 1 144 ? 43.826 3.645 -15.659 1.00 36.71 132 LEU G CA 1
ATOM 9147 C C . LEU G 1 144 ? 43.220 5.006 -15.357 1.00 37.35 132 LEU G C 1
ATOM 9148 O O . LEU G 1 144 ? 43.705 6.043 -15.855 1.00 38.90 132 LEU G O 1
ATOM 9153 N N . LYS G 1 145 ? 42.176 5.009 -14.546 1.00 38.10 133 LYS G N 1
ATOM 9154 C CA . LYS G 1 145 ? 41.585 6.240 -14.049 1.00 39.59 133 LYS G CA 1
ATOM 9155 C C . LYS G 1 145 ? 42.536 7.033 -13.156 1.00 40.68 133 LYS G C 1
ATOM 9156 O O . LYS G 1 145 ? 42.475 8.261 -13.124 1.00 43.61 133 LYS G O 1
ATOM 9162 N N . ARG G 1 146 ? 43.386 6.333 -12.409 1.00 40.49 134 ARG G N 1
ATOM 9163 C CA . ARG G 1 146 ? 44.217 6.987 -11.413 1.00 40.21 134 ARG G CA 1
ATOM 9164 C C . ARG G 1 146 ? 45.482 7.443 -12.055 1.00 41.89 134 ARG G C 1
ATOM 9165 O O . ARG G 1 146 ? 46.116 8.374 -11.563 1.00 42.71 134 ARG G O 1
ATOM 9173 N N . ASN G 1 147 ? 45.747 6.832 -13.211 1.00 42.88 135 ASN G N 1
ATOM 9174 C CA . ASN G 1 147 ? 46.897 7.105 -14.033 1.00 44.75 135 ASN G CA 1
ATOM 9175 C C . ASN G 1 147 ? 46.586 6.681 -15.481 1.00 46.28 135 ASN G C 1
ATOM 9176 O O . ASN G 1 147 ? 46.613 5.475 -15.799 1.00 45.43 135 ASN G O 1
ATOM 9181 N N . ARG G 1 148 ? 46.283 7.655 -16.355 1.00 46.79 136 ARG G N 1
ATOM 9182 C CA . ARG G 1 148 ? 45.937 7.341 -17.771 1.00 46.98 136 ARG G CA 1
ATOM 9183 C C . ARG G 1 148 ? 47.190 6.969 -18.570 1.00 47.98 136 ARG G C 1
ATOM 9184 O O . ARG G 1 148 ? 47.082 6.592 -19.734 1.00 48.34 136 ARG G O 1
ATOM 9186 N N . GLU G 1 149 ? 48.367 7.056 -17.929 1.00 49.57 137 GLU G N 1
ATOM 9187 C CA . GLU G 1 149 ? 49.653 6.691 -18.556 1.00 49.09 137 GLU G CA 1
ATOM 9188 C C . GLU G 1 149 ? 50.142 5.269 -18.155 1.00 49.13 137 GLU G C 1
ATOM 9189 O O . GLU G 1 149 ? 51.003 4.689 -18.835 1.00 47.12 137 GLU G O 1
ATOM 9191 N N . ALA G 1 150 ? 49.571 4.722 -17.072 1.00 48.48 138 ALA G N 1
ATOM 9192 C CA . ALA G 1 150 ? 49.799 3.323 -16.606 1.00 47.44 138 ALA G CA 1
ATOM 9193 C C . ALA G 1 150 ? 49.697 2.283 -17.694 1.00 45.58 138 ALA G C 1
ATOM 9194 O O . ALA G 1 150 ? 50.263 1.193 -17.605 1.00 44.65 138 ALA G O 1
ATOM 9196 N N . ASP G 1 151 ? 48.891 2.652 -18.685 1.00 44.21 139 ASP G N 1
ATOM 9197 C CA . ASP G 1 151 ? 48.680 1.945 -19.941 1.00 45.49 139 ASP G CA 1
ATOM 9198 C C . ASP G 1 151 ? 49.982 1.310 -20.423 1.00 44.80 139 ASP G C 1
ATOM 9199 O O . ASP G 1 151 ? 50.040 0.113 -20.675 1.00 45.28 139 ASP G O 1
ATOM 9204 N N . ARG G 1 152 ? 51.021 2.145 -20.506 1.00 44.27 140 ARG G N 1
ATOM 9205 C CA . ARG G 1 152 ? 52.321 1.785 -21.059 1.00 43.87 140 ARG G CA 1
ATOM 9206 C C . ARG G 1 152 ? 53.082 0.751 -20.217 1.00 41.60 140 ARG G C 1
ATOM 9207 O O . ARG G 1 152 ? 53.694 -0.192 -20.744 1.00 42.98 140 ARG G O 1
ATOM 9215 N N . ARG G 1 153 ? 53.038 0.926 -18.907 1.00 38.93 141 ARG G N 1
ATOM 9216 C CA . ARG G 1 153 ? 53.876 0.133 -18.009 1.00 37.61 141 ARG G CA 1
ATOM 9217 C C . ARG G 1 153 ? 53.259 -1.152 -17.512 1.00 36.82 141 ARG G C 1
ATOM 9218 O O . ARG G 1 153 ? 54.003 -2.045 -17.111 1.00 35.74 141 ARG G O 1
ATOM 9226 N N . LEU G 1 154 ? 51.925 -1.250 -17.543 1.00 37.16 142 LEU G N 1
ATOM 9227 C CA . LEU G 1 154 ? 51.246 -2.498 -17.202 1.00 36.75 142 LEU G CA 1
ATOM 9228 C C . LEU G 1 154 ? 51.656 -3.653 -18.130 1.00 36.88 142 LEU G C 1
ATOM 9229 O O . LEU G 1 154 ? 51.746 -4.789 -17.667 1.00 39.03 142 LEU G O 1
ATOM 9234 N N . LYS G 1 155 ? 51.923 -3.370 -19.407 1.00 36.17 143 LYS G N 1
ATOM 9235 C CA . LYS G 1 155 ? 52.357 -4.398 -20.349 1.00 36.50 143 LYS G CA 1
ATOM 9236 C C . LYS G 1 155 ? 53.626 -5.104 -19.848 1.00 35.57 143 LYS G C 1
ATOM 9237 O O . LYS G 1 155 ? 53.881 -6.244 -20.211 1.00 37.08 143 LYS G O 1
ATOM 9239 N N . PHE G 1 156 ? 54.413 -4.432 -19.010 1.00 34.13 144 PHE G N 1
ATOM 9240 C CA . PHE G 1 156 ? 55.644 -5.015 -18.461 1.00 33.56 144 PHE G CA 1
ATOM 9241 C C . PHE G 1 156 ? 55.487 -5.480 -17.035 1.00 33.21 144 PHE G C 1
ATOM 9242 O O . PHE G 1 156 ? 56.474 -5.609 -16.342 1.00 32.43 144 PHE G O 1
ATOM 9250 N N . GLN G 1 157 ? 54.255 -5.720 -16.596 1.00 33.61 145 GLN G N 1
ATOM 9251 C CA . GLN G 1 157 ? 53.966 -6.110 -15.204 1.00 34.85 145 GLN G CA 1
ATOM 9252 C C . GLN G 1 157 ? 53.135 -7.385 -15.101 1.00 36.80 145 GLN G C 1
ATOM 9253 O O . GLN G 1 157 ? 52.608 -7.700 -14.019 1.00 37.64 145 GLN G O 1
ATOM 9259 N N . GLU G 1 158 ? 52.982 -8.108 -16.214 1.00 39.10 146 GLU G N 1
ATOM 9260 C CA . GLU G 1 158 ? 52.155 -9.321 -16.208 1.00 41.42 146 GLU G CA 1
ATOM 9261 C C . GLU G 1 158 ? 52.635 -10.354 -15.162 1.00 41.17 146 GLU G C 1
ATOM 9262 O O . GLU G 1 158 ? 51.841 -11.106 -14.639 1.00 42.11 146 GLU G O 1
ATOM 9265 N N . ASP G 1 159 ? 53.911 -10.357 -14.807 1.00 42.25 147 ASP G N 1
ATOM 9266 C CA . ASP G 1 159 ? 54.417 -11.319 -13.822 1.00 42.61 147 ASP G CA 1
ATOM 9267 C C . ASP G 1 159 ? 54.208 -10.887 -12.373 1.00 42.96 147 ASP G C 1
ATOM 9268 O O . ASP G 1 159 ? 54.607 -11.605 -11.470 1.00 45.47 147 ASP G O 1
ATOM 9273 N N . ILE G 1 160 ? 53.634 -9.703 -12.141 1.00 41.22 148 ILE G N 1
ATOM 9274 C CA . ILE G 1 160 ? 53.334 -9.250 -10.770 1.00 39.42 148 ILE G CA 1
ATOM 9275 C C . ILE G 1 160 ? 51.967 -9.822 -10.399 1.00 40.05 148 ILE G C 1
ATOM 9276 O O . ILE G 1 160 ? 50.930 -9.202 -10.629 1.00 40.16 148 ILE G O 1
ATOM 9281 N N . VAL G 1 161 ? 51.977 -11.022 -9.840 1.00 40.67 149 VAL G N 1
ATOM 9282 C CA . VAL G 1 161 ? 50.752 -11.721 -9.500 1.00 40.78 149 VAL G CA 1
ATOM 9283 C C . VAL G 1 161 ? 50.525 -11.624 -8.005 1.00 41.32 149 VAL G C 1
ATOM 9284 O O . VAL G 1 161 ? 51.477 -11.434 -7.267 1.00 43.73 149 VAL G O 1
ATOM 9288 N N . PRO G 1 162 ? 49.276 -11.798 -7.543 1.00 40.29 150 PRO G N 1
ATOM 9289 C CA . PRO G 1 162 ? 49.022 -11.728 -6.106 1.00 40.26 150 PRO G CA 1
ATOM 9290 C C . PRO G 1 162 ? 49.835 -12.732 -5.278 1.00 39.61 150 PRO G C 1
ATOM 9291 O O . PRO G 1 162 ? 49.907 -13.891 -5.627 1.00 41.32 150 PRO G O 1
ATOM 9295 N N . GLN G 1 163 ? 50.447 -12.265 -4.194 1.00 39.93 151 GLN G N 1
ATOM 9296 C CA . GLN G 1 163 ? 51.128 -13.154 -3.261 1.00 38.32 151 GLN G CA 1
ATOM 9297 C C . GLN G 1 163 ? 50.965 -12.624 -1.835 1.00 35.83 151 GLN G C 1
ATOM 9298 O O . GLN G 1 163 ? 50.765 -11.441 -1.634 1.00 35.45 151 GLN G O 1
ATOM 9304 N N . GLY G 1 164 ? 51.032 -13.528 -0.865 1.00 34.55 152 GLY G N 1
ATOM 9305 C CA . GLY G 1 164 ? 50.816 -13.219 0.544 1.00 33.84 152 GLY G CA 1
ATOM 9306 C C . GLY G 1 164 ? 49.372 -12.847 0.843 1.00 35.60 152 GLY G C 1
ATOM 9307 O O . GLY G 1 164 ? 48.455 -13.627 0.586 1.00 36.02 152 GLY G O 1
ATOM 9308 N N . ILE G 1 165 ? 49.183 -11.641 1.386 1.00 36.59 153 ILE G N 1
ATOM 9309 C CA . ILE G 1 165 ? 47.882 -11.164 1.813 1.00 36.71 153 ILE G CA 1
ATOM 9310 C C . ILE G 1 165 ? 47.395 -10.164 0.788 1.00 35.49 153 ILE G C 1
ATOM 9311 O O . ILE G 1 165 ? 48.004 -9.134 0.591 1.00 35.56 153 ILE G O 1
ATOM 9316 N N . VAL G 1 166 ? 46.294 -10.492 0.126 1.00 33.83 154 VAL G N 1
ATOM 9317 C CA . VAL G 1 166 ? 45.763 -9.689 -0.958 1.00 32.17 154 VAL G CA 1
ATOM 9318 C C . VAL G 1 166 ? 44.775 -8.656 -0.417 1.00 32.07 154 VAL G C 1
ATOM 9319 O O . VAL G 1 166 ? 43.762 -9.019 0.196 1.00 34.00 154 VAL G O 1
ATOM 9323 N N . VAL G 1 167 ? 45.072 -7.393 -0.678 1.00 30.22 155 VAL G N 1
ATOM 9324 C CA . VAL G 1 167 ? 44.294 -6.281 -0.233 1.00 31.77 155 VAL G CA 1
ATOM 9325 C C . VAL G 1 167 ? 43.744 -5.564 -1.478 1.00 32.99 155 VAL G C 1
ATOM 9326 O O . VAL G 1 167 ? 44.472 -4.844 -2.178 1.00 34.16 155 VAL G O 1
ATOM 9330 N N . ALA G 1 168 ? 42.460 -5.781 -1.757 1.00 33.11 156 ALA G N 1
ATOM 9331 C CA . ALA G 1 168 ? 41.792 -5.149 -2.884 1.00 33.25 156 ALA G CA 1
ATOM 9332 C C . ALA G 1 168 ? 41.524 -3.689 -2.591 1.00 34.42 156 ALA G C 1
ATOM 9333 O O . ALA G 1 168 ? 40.995 -3.364 -1.520 1.00 36.03 156 ALA G O 1
ATOM 9335 N N . ASN G 1 169 ? 41.872 -2.814 -3.528 1.00 34.42 157 ASN G N 1
ATOM 9336 C CA . ASN G 1 169 ? 41.711 -1.373 -3.349 1.00 33.91 157 ASN G CA 1
ATOM 9337 C C . ASN G 1 169 ? 40.890 -0.772 -4.486 1.00 34.27 157 ASN G C 1
ATOM 9338 O O . ASN G 1 169 ? 41.377 0.091 -5.219 1.00 34.17 157 ASN G O 1
ATOM 9343 N N . ASN G 1 170 ? 39.642 -1.231 -4.597 1.00 35.44 158 ASN G N 1
ATOM 9344 C CA . ASN G 1 170 ? 38.707 -0.787 -5.646 1.00 36.91 158 ASN G CA 1
ATOM 9345 C C . ASN G 1 170 ? 37.560 0.057 -5.130 1.00 36.70 158 ASN G C 1
ATOM 9346 O O . ASN G 1 170 ? 36.575 0.215 -5.841 1.00 38.95 158 ASN G O 1
ATOM 9351 N N . SER G 1 171 ? 37.635 0.550 -3.905 1.00 35.25 159 SER G N 1
ATOM 9352 C CA . SER G 1 171 ? 36.603 1.415 -3.435 1.00 34.01 159 SER G CA 1
ATOM 9353 C C . SER G 1 171 ? 37.225 2.653 -2.755 1.00 32.46 159 SER G C 1
ATOM 9354 O O . SER G 1 171 ? 38.056 3.295 -3.352 1.00 32.07 159 SER G O 1
ATOM 9357 N N . THR G 1 172 ? 36.822 3.009 -1.544 1.00 31.46 160 THR G N 1
ATOM 9358 C CA . THR G 1 172 ? 37.275 4.257 -0.944 1.00 31.10 160 THR G CA 1
ATOM 9359 C C . THR G 1 172 ? 38.566 4.096 -0.165 1.00 32.92 160 THR G C 1
ATOM 9360 O O . THR G 1 172 ? 38.996 2.975 0.166 1.00 35.24 160 THR G O 1
ATOM 9364 N N . LEU G 1 173 ? 39.167 5.237 0.132 1.00 33.56 161 LEU G N 1
ATOM 9365 C CA . LEU G 1 173 ? 40.338 5.317 0.991 1.00 34.82 161 LEU G CA 1
ATOM 9366 C C . LEU G 1 173 ? 40.034 4.846 2.399 1.00 35.32 161 LEU G C 1
ATOM 9367 O O . LEU G 1 173 ? 40.844 4.129 2.979 1.00 38.17 161 LEU G O 1
ATOM 9372 N N . GLU G 1 174 ? 38.865 5.197 2.926 1.00 36.73 162 GLU G N 1
ATOM 9373 C CA . GLU G 1 174 ? 38.423 4.687 4.232 1.00 38.33 162 GLU G CA 1
ATOM 9374 C C . GLU G 1 174 ? 38.348 3.171 4.243 1.00 37.47 162 GLU G C 1
ATOM 9375 O O . GLU G 1 174 ? 38.802 2.544 5.172 1.00 38.41 162 GLU G O 1
ATOM 9381 N N . ASP G 1 175 ? 37.788 2.576 3.196 1.00 37.63 163 ASP G N 1
ATOM 9382 C CA . ASP G 1 175 ? 37.704 1.096 3.113 1.00 38.16 163 ASP G CA 1
ATOM 9383 C C . ASP G 1 175 ? 39.090 0.466 3.058 1.00 37.34 163 ASP G C 1
ATOM 9384 O O . ASP G 1 175 ? 39.296 -0.612 3.596 1.00 38.69 163 ASP G O 1
ATOM 9389 N N . LEU G 1 176 ? 40.013 1.127 2.370 1.00 36.14 164 LEU G N 1
ATOM 9390 C CA . LEU G 1 176 ? 41.387 0.670 2.314 1.00 36.09 164 LEU G CA 1
ATOM 9391 C C . LEU G 1 176 ? 42.018 0.726 3.696 1.00 37.60 164 LEU G C 1
ATOM 9392 O O . LEU G 1 176 ? 42.687 -0.219 4.113 1.00 38.52 164 LEU G O 1
ATOM 9397 N N . GLU G 1 177 ? 41.791 1.835 4.403 1.00 38.27 165 GLU G N 1
ATOM 9398 C CA . GLU G 1 177 ? 42.302 2.002 5.767 1.00 38.40 165 GLU G CA 1
ATOM 9399 C C . GLU G 1 177 ? 41.777 0.917 6.731 1.00 36.80 165 GLU G C 1
ATOM 9400 O O . GLU G 1 177 ? 42.545 0.400 7.546 1.00 37.35 165 GLU G O 1
ATOM 9406 N N . LYS G 1 178 ? 40.498 0.537 6.602 1.00 36.55 166 LYS G N 1
ATOM 9407 C CA . LYS G 1 178 ? 39.944 -0.552 7.403 1.00 36.72 166 LYS G CA 1
ATOM 9408 C C . LYS G 1 178 ? 40.619 -1.905 7.024 1.00 36.61 166 LYS G C 1
ATOM 9409 O O . LYS G 1 178 ? 41.005 -2.666 7.909 1.00 38.10 166 LYS G O 1
ATOM 9413 N N . LYS G 1 179 ? 40.843 -2.172 5.740 1.00 35.12 167 LYS G N 1
ATOM 9414 C CA . LYS G 1 179 ? 41.530 -3.401 5.348 1.00 35.60 167 LYS G CA 1
ATOM 9415 C C . LYS G 1 179 ? 42.979 -3.454 5.862 1.00 36.47 167 LYS G C 1
ATOM 9416 O O . LYS G 1 179 ? 43.422 -4.510 6.340 1.00 37.50 167 LYS G O 1
ATOM 9422 N N . VAL G 1 180 ? 43.697 -2.328 5.782 1.00 35.87 168 VAL G N 1
ATOM 9423 C CA . VAL G 1 180 ? 45.074 -2.270 6.228 1.00 35.58 168 VAL G CA 1
ATOM 9424 C C . VAL G 1 180 ? 45.126 -2.489 7.739 1.00 37.12 168 VAL G C 1
ATOM 9425 O O . VAL G 1 180 ? 46.017 -3.173 8.229 1.00 37.19 168 VAL G O 1
ATOM 9429 N N . GLU G 1 181 ? 44.162 -1.949 8.476 1.00 38.51 169 GLU G N 1
ATOM 9430 C CA . GLU G 1 181 ? 44.094 -2.208 9.913 1.00 39.97 169 GLU G CA 1
ATOM 9431 C C . GLU G 1 181 ? 43.878 -3.676 10.245 1.00 37.99 169 GLU G C 1
ATOM 9432 O O . GLU G 1 181 ? 44.533 -4.198 11.124 1.00 36.12 169 GLU G O 1
ATOM 9438 N N . GLU G 1 182 ? 42.973 -4.339 9.522 1.00 39.30 170 GLU G N 1
ATOM 9439 C CA . GLU G 1 182 ? 42.699 -5.788 9.691 1.00 40.60 170 GLU G CA 1
ATOM 9440 C C . GLU G 1 182 ? 43.939 -6.618 9.428 1.00 38.33 170 GLU G C 1
ATOM 9441 O O . GLU G 1 182 ? 44.161 -7.591 10.119 1.00 40.43 170 GLU G O 1
ATOM 9444 N N . VAL G 1 183 ? 44.722 -6.254 8.410 1.00 38.21 171 VAL G N 1
ATOM 9445 C CA . VAL G 1 183 ? 45.979 -6.944 8.097 1.00 38.24 171 VAL G CA 1
ATOM 9446 C C . VAL G 1 183 ? 47.004 -6.729 9.212 1.00 40.35 171 VAL G C 1
ATOM 9447 O O . VAL G 1 183 ? 47.705 -7.655 9.620 1.00 40.85 171 VAL G O 1
ATOM 9459 N N . LYS G 1 185 ? 46.295 -6.117 12.362 1.00 40.76 173 LYS G N 1
ATOM 9460 C CA . LYS G 1 185 ? 45.869 -6.918 13.524 1.00 40.92 173 LYS G CA 1
ATOM 9461 C C . LYS G 1 185 ? 46.359 -8.370 13.351 1.00 41.03 173 LYS G C 1
ATOM 9462 O O . LYS G 1 185 ? 46.678 -9.010 14.332 1.00 39.39 173 LYS G O 1
ATOM 9464 N N . LEU G 1 186 ? 46.452 -8.870 12.116 1.00 42.40 174 LEU G N 1
ATOM 9465 C CA . LEU G 1 186 ? 46.929 -10.234 11.866 1.00 43.77 174 LEU G CA 1
ATOM 9466 C C . LEU G 1 186 ? 48.412 -10.438 12.125 1.00 44.66 174 LEU G C 1
ATOM 9467 O O . LEU G 1 186 ? 48.818 -11.464 12.694 1.00 45.80 174 LEU G O 1
ATOM 9472 N N . VAL G 1 187 ? 49.220 -9.489 11.669 1.00 45.03 175 VAL G N 1
ATOM 9473 C CA . VAL G 1 187 ? 50.657 -9.687 11.604 1.00 47.08 175 VAL G CA 1
ATOM 9474 C C . VAL G 1 187 ? 51.482 -8.913 12.609 1.00 48.14 175 VAL G C 1
ATOM 9475 O O . VAL G 1 187 ? 52.675 -9.139 12.671 1.00 47.54 175 VAL G O 1
ATOM 9479 N N . TRP G 1 188 ? 50.882 -8.013 13.385 1.00 54.16 176 TRP G N 1
ATOM 9480 C CA . TRP G 1 188 ? 51.652 -7.052 14.226 1.00 54.97 176 TRP G CA 1
ATOM 9481 C C . TRP G 1 188 ? 51.289 -7.175 15.714 1.00 55.33 176 TRP G C 1
ATOM 9482 O O . TRP G 1 188 ? 50.910 -6.198 16.357 1.00 54.72 176 TRP G O 1
ATOM 9493 N N . HIS H 1 10 ? 64.788 25.079 -19.833 1.00 47.63 -2 HIS H N 1
ATOM 9494 C CA . HIS H 1 10 ? 63.712 24.226 -19.195 1.00 48.05 -2 HIS H CA 1
ATOM 9495 C C . HIS H 1 10 ? 62.473 25.057 -18.777 1.00 46.38 -2 HIS H C 1
ATOM 9496 O O . HIS H 1 10 ? 62.545 25.813 -17.826 1.00 43.08 -2 HIS H O 1
ATOM 9503 N N . HIS H 1 11 ? 61.373 24.937 -19.529 1.00 47.75 -1 HIS H N 1
ATOM 9504 C CA . HIS H 1 11 ? 60.105 25.619 -19.240 1.00 46.53 -1 HIS H CA 1
ATOM 9505 C C . HIS H 1 11 ? 59.285 24.737 -18.299 1.00 45.89 -1 HIS H C 1
ATOM 9506 O O . HIS H 1 11 ? 59.069 23.556 -18.580 1.00 47.38 -1 HIS H O 1
ATOM 9508 N N . HIS H 1 12 ? 58.834 25.306 -17.183 1.00 44.11 0 HIS H N 1
ATOM 9509 C CA . HIS H 1 12 ? 58.124 24.548 -16.153 1.00 43.50 0 HIS H CA 1
ATOM 9510 C C . HIS H 1 12 ? 57.185 25.444 -15.339 1.00 43.31 0 HIS H C 1
ATOM 9511 O O . HIS H 1 12 ? 57.264 26.663 -15.405 1.00 42.05 0 HIS H O 1
ATOM 9526 N N . VAL H 1 14 ? 56.012 25.636 -11.191 1.00 39.32 2 VAL H N 1
ATOM 9527 C CA . VAL H 1 14 ? 56.313 25.129 -9.865 1.00 37.29 2 VAL H CA 1
ATOM 9528 C C . VAL H 1 14 ? 55.192 25.481 -8.930 1.00 36.16 2 VAL H C 1
ATOM 9529 O O . VAL H 1 14 ? 54.819 26.654 -8.795 1.00 34.97 2 VAL H O 1
ATOM 9533 N N . ILE H 1 15 ? 54.642 24.456 -8.294 1.00 35.31 3 ILE H N 1
ATOM 9534 C CA . ILE H 1 15 ? 53.555 24.641 -7.365 1.00 35.69 3 ILE H CA 1
ATOM 9535 C C . ILE H 1 15 ? 53.999 24.052 -6.067 1.00 35.34 3 ILE H C 1
ATOM 9536 O O . ILE H 1 15 ? 54.325 22.880 -5.998 1.00 36.72 3 ILE H O 1
ATOM 9541 N N . GLY H 1 16 ? 53.992 24.868 -5.024 1.00 35.25 4 GLY H N 1
ATOM 9542 C CA . GLY H 1 16 ? 54.318 24.377 -3.692 1.00 35.35 4 GLY H CA 1
ATOM 9543 C C . GLY H 1 16 ? 53.080 23.800 -3.042 1.00 35.90 4 GLY H C 1
ATOM 9544 O O . GLY H 1 16 ? 51.976 24.377 -3.164 1.00 36.79 4 GLY H O 1
ATOM 9545 N N . VAL H 1 17 ? 53.267 22.684 -2.346 1.00 35.24 5 VAL H N 1
ATOM 9546 C CA . VAL H 1 17 ? 52.198 22.073 -1.552 1.00 35.67 5 VAL H CA 1
ATOM 9547 C C . VAL H 1 17 ? 52.688 21.926 -0.110 1.00 35.34 5 VAL H C 1
ATOM 9548 O O . VAL H 1 17 ? 53.585 21.133 0.197 1.00 32.67 5 VAL H O 1
ATOM 9552 N N . THR H 1 18 ? 52.086 22.720 0.762 1.00 35.48 6 THR H N 1
ATOM 9553 C CA . THR H 1 18 ? 52.505 22.802 2.119 1.00 35.34 6 THR H CA 1
ATOM 9554 C C . THR H 1 18 ? 51.297 22.584 3.008 1.00 35.69 6 THR H C 1
ATOM 9555 O O . THR H 1 18 ? 50.203 22.274 2.514 1.00 34.26 6 THR H O 1
ATOM 9559 N N . GLY H 1 19 ? 51.527 22.719 4.327 1.00 36.29 7 GLY H N 1
ATOM 9560 C CA . GLY H 1 19 ? 50.514 22.444 5.344 1.00 34.67 7 GLY H CA 1
ATOM 9561 C C . GLY H 1 19 ? 51.129 21.586 6.420 1.00 33.11 7 GLY H C 1
ATOM 9562 O O . GLY H 1 19 ? 52.183 20.974 6.202 1.00 29.99 7 GLY H O 1
ATOM 9563 N N . LYS H 1 20 ? 50.478 21.560 7.591 1.00 33.07 8 LYS H N 1
ATOM 9564 C CA . LYS H 1 20 ? 51.016 20.853 8.749 1.00 32.70 8 LYS H CA 1
ATOM 9565 C C . LYS H 1 20 ? 51.021 19.365 8.475 1.00 32.66 8 LYS H C 1
ATOM 9566 O O . LYS H 1 20 ? 50.420 18.868 7.542 1.00 32.09 8 LYS H O 1
ATOM 9572 N N . ILE H 1 21 ? 51.732 18.655 9.327 1.00 33.31 9 ILE H N 1
ATOM 9573 C CA . ILE H 1 21 ? 51.771 17.199 9.302 1.00 33.48 9 ILE H CA 1
ATOM 9574 C C . ILE H 1 21 ? 50.384 16.552 9.394 1.00 34.48 9 ILE H C 1
ATOM 9575 O O . ILE H 1 21 ? 49.521 16.958 10.210 1.00 33.36 9 ILE H O 1
ATOM 9580 N N . GLY H 1 22 ? 50.179 15.529 8.577 1.00 33.84 10 GLY H N 1
ATOM 9581 C CA . GLY H 1 22 ? 48.925 14.761 8.593 1.00 34.11 10 GLY H CA 1
ATOM 9582 C C . GLY H 1 22 ? 47.755 15.400 7.865 1.00 34.39 10 GLY H C 1
ATOM 9583 O O . GLY H 1 22 ? 46.689 14.814 7.819 1.00 34.10 10 GLY H O 1
ATOM 9584 N N . THR H 1 23 ? 47.949 16.582 7.272 1.00 33.03 11 THR H N 1
ATOM 9585 C CA . THR H 1 23 ? 46.863 17.318 6.645 1.00 32.42 11 THR H CA 1
ATOM 9586 C C . THR H 1 23 ? 46.473 16.712 5.300 1.00 32.08 11 THR H C 1
ATOM 9587 O O . THR H 1 23 ? 45.321 16.713 4.910 1.00 30.72 11 THR H O 1
ATOM 9591 N N . GLY H 1 24 ? 47.450 16.193 4.581 1.00 34.42 12 GLY H N 1
ATOM 9592 C CA . GLY H 1 24 ? 47.187 15.578 3.271 1.00 35.62 12 GLY H CA 1
ATOM 9593 C C . GLY H 1 24 ? 48.080 16.001 2.097 1.00 36.18 12 GLY H C 1
ATOM 9594 O O . GLY H 1 24 ? 47.726 15.788 0.942 1.00 34.47 12 GLY H O 1
ATOM 9595 N N . LYS H 1 25 ? 49.247 16.575 2.384 1.00 35.83 13 LYS H N 1
ATOM 9596 C CA . LYS H 1 25 ? 50.190 16.947 1.333 1.00 35.85 13 LYS H CA 1
ATOM 9597 C C . LYS H 1 25 ? 50.609 15.756 0.442 1.00 35.73 13 LYS H C 1
ATOM 9598 O O . LYS H 1 25 ? 50.537 15.866 -0.785 1.00 36.50 13 LYS H O 1
ATOM 9604 N N . SER H 1 26 ? 51.042 14.641 1.029 1.00 34.72 14 SER H N 1
ATOM 9605 C CA . SER H 1 26 ? 51.409 13.455 0.214 1.00 36.64 14 SER H CA 1
ATOM 9606 C C . SER H 1 26 ? 50.256 12.998 -0.687 1.00 35.50 14 SER H C 1
ATOM 9607 O O . SER H 1 26 ? 50.465 12.582 -1.819 1.00 37.49 14 SER H O 1
ATOM 9610 N N . THR H 1 27 ? 49.044 13.029 -0.133 1.00 33.75 15 THR H N 1
ATOM 9611 C CA . THR H 1 27 ? 47.860 12.572 -0.809 1.00 32.28 15 THR H CA 1
ATOM 9612 C C . THR H 1 27 ? 47.559 13.510 -1.992 1.00 31.96 15 THR H C 1
ATOM 9613 O O . THR H 1 27 ? 47.296 13.068 -3.080 1.00 32.21 15 THR H O 1
ATOM 9617 N N . VAL H 1 28 ? 47.566 14.808 -1.753 1.00 31.55 16 VAL H N 1
ATOM 9618 C CA . VAL H 1 28 ? 47.406 15.772 -2.798 1.00 32.29 16 VAL H CA 1
ATOM 9619 C C . VAL H 1 28 ? 48.500 15.622 -3.848 1.00 32.95 16 VAL H C 1
ATOM 9620 O O . VAL H 1 28 ? 48.205 15.631 -5.062 1.00 33.81 16 VAL H O 1
ATOM 9624 N N . CYS H 1 29 ? 49.749 15.468 -3.408 1.00 33.37 17 CYS H N 1
ATOM 9625 C CA . CYS H 1 29 ? 50.852 15.316 -4.369 1.00 34.65 17 CYS H CA 1
ATOM 9626 C C . CYS H 1 29 ? 50.695 14.038 -5.203 1.00 35.62 17 CYS H C 1
ATOM 9627 O O . CYS H 1 29 ? 50.959 14.067 -6.405 1.00 36.17 17 CYS H O 1
ATOM 9630 N N . GLU H 1 30 ? 50.245 12.934 -4.589 1.00 35.28 18 GLU H N 1
ATOM 9631 C CA . GLU H 1 30 ? 49.997 11.700 -5.331 1.00 36.74 18 GLU H CA 1
ATOM 9632 C C . GLU H 1 30 ? 49.002 11.921 -6.435 1.00 35.05 18 GLU H C 1
ATOM 9633 O O . GLU H 1 30 ? 49.163 11.399 -7.527 1.00 36.53 18 GLU H O 1
ATOM 9639 N N . ILE H 1 31 ? 47.956 12.676 -6.138 1.00 34.01 19 ILE H N 1
ATOM 9640 C CA . ILE H 1 31 ? 46.960 13.005 -7.150 1.00 33.39 19 ILE H CA 1
ATOM 9641 C C . ILE H 1 31 ? 47.606 13.810 -8.268 1.00 33.57 19 ILE H C 1
ATOM 9642 O O . ILE H 1 31 ? 47.499 13.449 -9.424 1.00 33.73 19 ILE H O 1
ATOM 9647 N N . LEU H 1 32 ? 48.281 14.903 -7.924 1.00 33.63 20 LEU H N 1
ATOM 9648 C CA . LEU H 1 32 ? 48.964 15.716 -8.939 1.00 32.56 20 LEU H CA 1
ATOM 9649 C C . LEU H 1 32 ? 49.920 14.887 -9.815 1.00 33.04 20 LEU H C 1
ATOM 9650 O O . LEU H 1 32 ? 50.002 15.106 -11.031 1.00 34.33 20 LEU H O 1
ATOM 9655 N N . LYS H 1 33 ? 50.627 13.935 -9.205 1.00 32.76 21 LYS H N 1
ATOM 9656 C CA . LYS H 1 33 ? 51.566 13.090 -9.941 1.00 34.03 21 LYS H CA 1
ATOM 9657 C C . LYS H 1 33 ? 50.828 12.185 -10.899 1.00 32.69 21 LYS H C 1
ATOM 9658 O O . LYS H 1 33 ? 51.173 12.076 -12.064 1.00 32.14 21 LYS H O 1
ATOM 9664 N N . ASN H 1 34 ? 49.810 11.523 -10.382 1.00 33.20 22 ASN H N 1
ATOM 9665 C CA . ASN H 1 34 ? 49.131 10.481 -11.141 1.00 33.74 22 ASN H CA 1
ATOM 9666 C C . ASN H 1 34 ? 48.098 10.990 -12.140 1.00 33.66 22 ASN H C 1
ATOM 9667 O O . ASN H 1 34 ? 47.943 10.434 -13.215 1.00 34.82 22 ASN H O 1
ATOM 9672 N N . LYS H 1 35 ? 47.398 12.057 -11.791 1.00 34.86 23 LYS H N 1
ATOM 9673 C CA . LYS H 1 35 ? 46.405 12.625 -12.684 1.00 36.21 23 LYS H CA 1
ATOM 9674 C C . LYS H 1 35 ? 46.994 13.713 -13.550 1.00 35.68 23 LYS H C 1
ATOM 9675 O O . LYS H 1 35 ? 46.639 13.825 -14.693 1.00 37.04 23 LYS H O 1
ATOM 9681 N N . TYR H 1 36 ? 47.876 14.537 -13.018 1.00 36.10 24 TYR H N 1
ATOM 9682 C CA . TYR H 1 36 ? 48.316 15.722 -13.745 1.00 35.64 24 TYR H CA 1
ATOM 9683 C C . TYR H 1 36 ? 49.779 15.636 -14.192 1.00 35.67 24 TYR H C 1
ATOM 9684 O O . TYR H 1 36 ? 50.317 16.605 -14.731 1.00 37.04 24 TYR H O 1
ATOM 9693 N N . GLY H 1 37 ? 50.427 14.492 -13.973 1.00 35.04 25 GLY H N 1
ATOM 9694 C CA . GLY H 1 37 ? 51.797 14.304 -14.451 1.00 33.50 25 GLY H CA 1
ATOM 9695 C C . GLY H 1 37 ? 52.839 15.154 -13.744 1.00 32.65 25 GLY H C 1
ATOM 9696 O O . GLY H 1 37 ? 53.875 15.413 -14.292 1.00 33.39 25 GLY H O 1
ATOM 9697 N N . ALA H 1 38 ? 52.582 15.572 -12.515 1.00 33.32 26 ALA H N 1
ATOM 9698 C CA . ALA H 1 38 ? 53.566 16.375 -11.798 1.00 33.72 26 ALA H CA 1
ATOM 9699 C C . ALA H 1 38 ? 54.840 15.564 -11.496 1.00 34.30 26 ALA H C 1
ATOM 9700 O O . ALA H 1 38 ? 54.800 14.348 -11.290 1.00 33.40 26 ALA H O 1
ATOM 9702 N N . HIS H 1 39 ? 55.972 16.246 -11.515 1.00 35.00 27 HIS H N 1
ATOM 9703 C CA . HIS H 1 39 ? 57.182 15.712 -10.931 1.00 36.40 27 HIS H CA 1
ATOM 9704 C C . HIS H 1 39 ? 57.219 16.206 -9.493 1.00 36.17 27 HIS H C 1
ATOM 9705 O O . HIS H 1 39 ? 57.301 17.403 -9.262 1.00 37.94 27 HIS H O 1
ATOM 9712 N N . VAL H 1 40 ? 57.137 15.285 -8.538 1.00 34.63 28 VAL H N 1
ATOM 9713 C CA . VAL H 1 40 ? 57.027 15.614 -7.124 1.00 34.23 28 VAL H CA 1
ATOM 9714 C C . VAL H 1 40 ? 58.397 15.656 -6.455 1.00 33.58 28 VAL H C 1
ATOM 9715 O O . VAL H 1 40 ? 59.066 14.645 -6.372 1.00 32.86 28 VAL H O 1
ATOM 9719 N N . VAL H 1 41 ? 58.781 16.813 -5.936 1.00 33.96 29 VAL H N 1
ATOM 9720 C CA . VAL H 1 41 ? 59.982 16.937 -5.174 1.00 34.08 29 VAL H CA 1
ATOM 9721 C C . VAL H 1 41 ? 59.564 16.773 -3.704 1.00 35.63 29 VAL H C 1
ATOM 9722 O O . VAL H 1 41 ? 58.993 17.682 -3.073 1.00 34.60 29 VAL H O 1
ATOM 9726 N N . ASN H 1 42 ? 59.869 15.596 -3.175 1.00 36.56 30 ASN H N 1
ATOM 9727 C CA . ASN H 1 42 ? 59.697 15.289 -1.782 1.00 37.00 30 ASN H CA 1
ATOM 9728 C C . ASN H 1 42 ? 60.829 15.888 -0.949 1.00 36.44 30 ASN H C 1
ATOM 9729 O O . ASN H 1 42 ? 61.906 15.312 -0.850 1.00 38.04 30 ASN H O 1
ATOM 9734 N N . VAL H 1 43 ? 60.586 17.022 -0.325 1.00 36.35 31 VAL H N 1
ATOM 9735 C CA . VAL H 1 43 ? 61.630 17.694 0.397 1.00 36.27 31 VAL H CA 1
ATOM 9736 C C . VAL H 1 43 ? 62.085 16.907 1.637 1.00 37.55 31 VAL H C 1
ATOM 9737 O O . VAL H 1 43 ? 63.256 16.960 2.030 1.00 40.33 31 VAL H O 1
ATOM 9741 N N . ASP H 1 44 ? 61.199 16.154 2.257 1.00 38.15 32 ASP H N 1
ATOM 9742 C CA . ASP H 1 44 ? 61.635 15.323 3.388 1.00 38.11 32 ASP H CA 1
ATOM 9743 C C . ASP H 1 44 ? 62.717 14.371 2.970 1.00 37.39 32 ASP H C 1
ATOM 9744 O O . ASP H 1 44 ? 63.746 14.253 3.636 1.00 38.10 32 ASP H O 1
ATOM 9749 N N . ARG H 1 45 ? 62.480 13.665 1.873 1.00 38.29 33 ARG H N 1
ATOM 9750 C CA . ARG H 1 45 ? 63.447 12.686 1.374 1.00 38.02 33 ARG H CA 1
ATOM 9751 C C . ARG H 1 45 ? 64.799 13.373 1.067 1.00 37.64 33 ARG H C 1
ATOM 9752 O O . ARG H 1 45 ? 65.867 12.852 1.427 1.00 37.81 33 ARG H O 1
ATOM 9754 N N . ILE H 1 46 ? 64.749 14.560 0.463 1.00 37.16 34 ILE H N 1
ATOM 9755 C CA . ILE H 1 46 ? 65.954 15.351 0.222 1.00 36.55 34 ILE H CA 1
ATOM 9756 C C . ILE H 1 46 ? 66.647 15.646 1.533 1.00 37.39 34 ILE H C 1
ATOM 9757 O O . ILE H 1 46 ? 67.863 15.591 1.613 1.00 38.11 34 ILE H O 1
ATOM 9762 N N . GLY H 1 47 ? 65.867 15.972 2.565 1.00 36.69 35 GLY H N 1
ATOM 9763 C CA . GLY H 1 47 ? 66.406 16.113 3.923 1.00 35.38 35 GLY H CA 1
ATOM 9764 C C . GLY H 1 47 ? 67.177 14.881 4.383 1.00 35.76 35 GLY H C 1
ATOM 9765 O O . GLY H 1 47 ? 68.280 14.989 4.927 1.00 35.56 35 GLY H O 1
ATOM 9766 N N . HIS H 1 48 ? 66.618 13.695 4.142 1.00 36.49 36 HIS H N 1
ATOM 9767 C CA . HIS H 1 48 ? 67.299 12.451 4.572 1.00 37.26 36 HIS H CA 1
ATOM 9768 C C . HIS H 1 48 ? 68.628 12.276 3.858 1.00 37.14 36 HIS H C 1
ATOM 9769 O O . HIS H 1 48 ? 69.582 11.767 4.450 1.00 38.98 36 HIS H O 1
ATOM 9776 N N . GLU H 1 49 ? 68.693 12.676 2.588 1.00 37.83 37 GLU H N 1
ATOM 9777 C CA . GLU H 1 49 ? 69.938 12.588 1.819 1.00 39.04 37 GLU H CA 1
ATOM 9778 C C . GLU H 1 49 ? 70.971 13.572 2.354 1.00 35.86 37 GLU H C 1
ATOM 9779 O O . GLU H 1 49 ? 72.141 13.238 2.501 1.00 37.21 37 GLU H O 1
ATOM 9785 N N . VAL H 1 50 ? 70.531 14.777 2.680 1.00 32.97 38 VAL H N 1
ATOM 9786 C CA . VAL H 1 50 ? 71.422 15.783 3.237 1.00 31.89 38 VAL H CA 1
ATOM 9787 C C . VAL H 1 50 ? 71.990 15.361 4.592 1.00 33.19 38 VAL H C 1
ATOM 9788 O O . VAL H 1 50 ? 73.168 15.599 4.890 1.00 31.79 38 VAL H O 1
ATOM 9792 N N . LEU H 1 51 ? 71.168 14.730 5.422 1.00 34.98 39 LEU H N 1
ATOM 9793 C CA . LEU H 1 51 ? 71.639 14.266 6.745 1.00 35.59 39 LEU H CA 1
ATOM 9794 C C . LEU H 1 51 ? 72.887 13.426 6.617 1.00 36.17 39 LEU H C 1
ATOM 9795 O O . LEU H 1 51 ? 73.861 13.635 7.341 1.00 36.70 39 LEU H O 1
ATOM 9800 N N . GLU H 1 52 ? 72.865 12.495 5.668 1.00 37.41 40 GLU H N 1
ATOM 9801 C CA . GLU H 1 52 ? 73.999 11.615 5.436 1.00 38.84 40 GLU H CA 1
ATOM 9802 C C . GLU H 1 52 ? 75.237 12.412 5.005 1.00 38.76 40 GLU H C 1
ATOM 9803 O O . GLU H 1 52 ? 76.357 12.039 5.319 1.00 39.75 40 GLU H O 1
ATOM 9809 N N . GLU H 1 53 ? 75.032 13.522 4.303 1.00 39.85 41 GLU H N 1
ATOM 9810 C CA . GLU H 1 53 ? 76.141 14.394 3.876 1.00 40.27 41 GLU H CA 1
ATOM 9811 C C . GLU H 1 53 ? 76.833 15.135 5.003 1.00 38.01 41 GLU H C 1
ATOM 9812 O O . GLU H 1 53 ? 77.965 15.552 4.842 1.00 39.21 41 GLU H O 1
ATOM 9818 N N . VAL H 1 54 ? 76.143 15.322 6.117 1.00 36.45 42 VAL H N 1
ATOM 9819 C CA . VAL H 1 54 ? 76.611 16.149 7.210 1.00 34.74 42 VAL H CA 1
ATOM 9820 C C . VAL H 1 54 ? 76.733 15.319 8.488 1.00 33.82 42 VAL H C 1
ATOM 9821 O O . VAL H 1 54 ? 76.568 15.859 9.586 1.00 31.91 42 VAL H O 1
ATOM 9825 N N . LYS H 1 55 ? 76.994 14.012 8.352 1.00 34.50 43 LYS H N 1
ATOM 9826 C CA . LYS H 1 55 ? 77.234 13.123 9.502 1.00 34.63 43 LYS H CA 1
ATOM 9827 C C . LYS H 1 55 ? 78.154 13.759 10.572 1.00 34.28 43 LYS H C 1
ATOM 9828 O O . LYS H 1 55 ? 77.783 13.827 11.741 1.00 33.77 43 LYS H O 1
ATOM 9834 N N . GLU H 1 56 ? 79.351 14.201 10.163 1.00 33.57 44 GLU H N 1
ATOM 9835 C CA . GLU H 1 56 ? 80.377 14.680 11.094 1.00 33.73 44 GLU H CA 1
ATOM 9836 C C . GLU H 1 56 ? 79.876 15.892 11.880 1.00 34.11 44 GLU H C 1
ATOM 9837 O O . GLU H 1 56 ? 80.069 15.968 13.101 1.00 34.98 44 GLU H O 1
ATOM 9838 N N . LYS H 1 57 ? 79.215 16.833 11.192 1.00 33.75 45 LYS H N 1
ATOM 9839 C CA . LYS H 1 57 ? 78.691 18.053 11.861 1.00 34.23 45 LYS H CA 1
ATOM 9840 C C . LYS H 1 57 ? 77.503 17.758 12.796 1.00 33.50 45 LYS H C 1
ATOM 9841 O O . LYS H 1 57 ? 77.351 18.425 13.823 1.00 33.77 45 LYS H O 1
ATOM 9844 N N . LEU H 1 58 ? 76.671 16.774 12.452 1.00 33.07 46 LEU H N 1
ATOM 9845 C CA . LEU H 1 58 ? 75.599 16.338 13.355 1.00 32.99 46 LEU H CA 1
ATOM 9846 C C . LEU H 1 58 ? 76.165 15.744 14.640 1.00 32.14 46 LEU H C 1
ATOM 9847 O O . LEU H 1 58 ? 75.646 16.019 15.722 1.00 32.34 46 LEU H O 1
ATOM 9852 N N . VAL H 1 59 ? 77.213 14.929 14.512 1.00 30.08 47 VAL H N 1
ATOM 9853 C CA . VAL H 1 59 ? 77.844 14.321 15.668 1.00 30.57 47 VAL H CA 1
ATOM 9854 C C . VAL H 1 59 ? 78.436 15.421 16.546 1.00 32.07 47 VAL H C 1
ATOM 9855 O O . VAL H 1 59 ? 78.302 15.398 17.769 1.00 32.49 47 VAL H O 1
ATOM 9859 N N . GLU H 1 60 ? 79.078 16.401 15.919 1.00 33.36 48 GLU H N 1
ATOM 9860 C CA . GLU H 1 60 ? 79.603 17.563 16.670 1.00 33.89 48 GLU H CA 1
ATOM 9861 C C . GLU H 1 60 ? 78.513 18.304 17.410 1.00 33.11 48 GLU H C 1
ATOM 9862 O O . GLU H 1 60 ? 78.731 18.787 18.495 1.00 33.56 48 GLU H O 1
ATOM 9868 N N . LEU H 1 61 ? 77.352 18.428 16.791 1.00 32.92 49 LEU H N 1
ATOM 9869 C CA . LEU H 1 61 ? 76.247 19.147 17.415 1.00 33.48 49 LEU H CA 1
ATOM 9870 C C . LEU H 1 61 ? 75.511 18.342 18.502 1.00 33.67 49 LEU H C 1
ATOM 9871 O O . LEU H 1 61 ? 75.196 18.894 19.553 1.00 33.97 49 LEU H O 1
ATOM 9876 N N . PHE H 1 62 ? 75.219 17.063 18.252 1.00 33.54 50 PHE H N 1
ATOM 9877 C CA . PHE H 1 62 ? 74.271 16.311 19.117 1.00 32.28 50 PHE H CA 1
ATOM 9878 C C . PHE H 1 62 ? 74.815 15.017 19.733 1.00 32.52 50 PHE H C 1
ATOM 9879 O O . PHE H 1 62 ? 74.059 14.282 20.394 1.00 33.58 50 PHE H O 1
ATOM 9887 N N . GLY H 1 63 ? 76.113 14.746 19.543 1.00 31.50 51 GLY H N 1
ATOM 9888 C CA . GLY H 1 63 ? 76.752 13.556 20.119 1.00 30.03 51 GLY H CA 1
ATOM 9889 C C . GLY H 1 63 ? 76.665 12.333 19.218 1.00 30.67 51 GLY H C 1
ATOM 9890 O O . GLY H 1 63 ? 75.964 12.344 18.196 1.00 31.58 51 GLY H O 1
ATOM 9891 N N . GLY H 1 64 ? 77.383 11.277 19.603 1.00 31.34 52 GLY H N 1
ATOM 9892 C CA . GLY H 1 64 ? 77.402 10.006 18.878 1.00 31.32 52 GLY H CA 1
ATOM 9893 C C . GLY H 1 64 ? 76.093 9.241 18.899 1.00 31.56 52 GLY H C 1
ATOM 9894 O O . GLY H 1 64 ? 75.896 8.368 18.061 1.00 31.14 52 GLY H O 1
ATOM 9895 N N . SER H 1 65 ? 75.190 9.575 19.831 1.00 32.63 53 SER H N 1
ATOM 9896 C CA . SER H 1 65 ? 73.861 8.938 19.919 1.00 34.28 53 SER H CA 1
ATOM 9897 C C . SER H 1 65 ? 73.056 8.963 18.607 1.00 35.90 53 SER H C 1
ATOM 9898 O O . SER H 1 65 ? 72.157 8.148 18.437 1.00 37.89 53 SER H O 1
ATOM 9901 N N . VAL H 1 66 ? 73.384 9.876 17.691 1.00 35.01 54 VAL H N 1
ATOM 9902 C CA . VAL H 1 66 ? 72.665 9.962 16.415 1.00 37.57 54 VAL H CA 1
ATOM 9903 C C . VAL H 1 66 ? 73.211 9.083 15.258 1.00 38.37 54 VAL H C 1
ATOM 9904 O O . VAL H 1 66 ? 72.595 9.067 14.186 1.00 37.59 54 VAL H O 1
ATOM 9908 N N . LEU H 1 67 ? 74.323 8.357 15.478 1.00 40.03 55 LEU H N 1
ATOM 9909 C CA . LEU H 1 67 ? 74.917 7.413 14.476 1.00 40.41 55 LEU H CA 1
ATOM 9910 C C . LEU H 1 67 ? 74.712 5.878 14.729 1.00 40.36 55 LEU H C 1
ATOM 9911 O O . LEU H 1 67 ? 75.374 5.283 15.559 1.00 37.42 55 LEU H O 1
ATOM 9916 N N . GLU H 1 68 ? 73.818 5.259 13.952 1.00 43.15 56 GLU H N 1
ATOM 9917 C CA . GLU H 1 68 ? 73.330 3.882 14.180 1.00 42.84 56 GLU H CA 1
ATOM 9918 C C . GLU H 1 68 ? 74.357 2.877 13.757 1.00 43.11 56 GLU H C 1
ATOM 9919 O O . GLU H 1 68 ? 74.718 2.009 14.540 1.00 45.54 56 GLU H O 1
ATOM 9921 N N . ASP H 1 69 ? 74.800 2.961 12.506 1.00 42.03 57 ASP H N 1
ATOM 9922 C CA . ASP H 1 69 ? 76.014 2.247 12.088 1.00 41.94 57 ASP H CA 1
ATOM 9923 C C . ASP H 1 69 ? 76.980 3.252 11.473 1.00 40.56 57 ASP H C 1
ATOM 9924 O O . ASP H 1 69 ? 77.643 3.991 12.205 1.00 40.59 57 ASP H O 1
ATOM 9929 N N . GLY H 1 70 ? 77.055 3.294 10.145 1.00 38.23 58 GLY H N 1
ATOM 9930 C CA . GLY H 1 70 ? 77.740 4.370 9.467 1.00 36.68 58 GLY H CA 1
ATOM 9931 C C . GLY H 1 70 ? 76.755 5.464 9.120 1.00 35.36 58 GLY H C 1
ATOM 9932 O O . GLY H 1 70 ? 77.117 6.386 8.401 1.00 35.12 58 GLY H O 1
ATOM 9933 N N . LYS H 1 71 ? 75.522 5.374 9.636 1.00 34.44 59 LYS H N 1
ATOM 9934 C CA . LYS H 1 71 ? 74.421 6.225 9.157 1.00 35.77 59 LYS H CA 1
ATOM 9935 C C . LYS H 1 71 ? 73.612 6.985 10.241 1.00 34.24 59 LYS H C 1
ATOM 9936 O O . LYS H 1 71 ? 73.492 6.576 11.389 1.00 33.80 59 LYS H O 1
ATOM 9942 N N . VAL H 1 72 ? 73.061 8.112 9.830 1.00 33.06 60 VAL H N 1
ATOM 9943 C CA . VAL H 1 72 ? 72.249 8.926 10.689 1.00 33.86 60 VAL H CA 1
ATOM 9944 C C . VAL H 1 72 ? 70.984 8.142 11.052 1.00 34.61 60 VAL H C 1
ATOM 9945 O O . VAL H 1 72 ? 70.238 7.706 10.166 1.00 35.64 60 VAL H O 1
ATOM 9949 N N . ASN H 1 73 ? 70.750 7.979 12.351 1.00 33.28 61 ASN H N 1
ATOM 9950 C CA . ASN H 1 73 ? 69.563 7.312 12.868 1.00 32.63 61 ASN H CA 1
ATOM 9951 C C . ASN H 1 73 ? 68.513 8.392 13.110 1.00 32.58 61 ASN H C 1
ATOM 9952 O O . ASN H 1 73 ? 68.584 9.128 14.105 1.00 33.34 61 ASN H O 1
ATOM 9957 N N . ARG H 1 74 ? 67.534 8.495 12.215 1.00 31.60 62 ARG H N 1
ATOM 9958 C CA . ARG H 1 74 ? 66.556 9.578 12.318 1.00 30.35 62 ARG H CA 1
ATOM 9959 C C . ARG H 1 74 ? 65.663 9.476 13.567 1.00 30.91 62 ARG H C 1
ATOM 9960 O O . ARG H 1 74 ? 65.275 10.509 14.128 1.00 31.50 62 ARG H O 1
ATOM 9968 N N . LYS H 1 75 ? 65.364 8.253 14.020 1.00 30.57 63 LYS H N 1
ATOM 9969 C CA . LYS H 1 75 ? 64.527 8.071 15.213 1.00 31.11 63 LYS H CA 1
ATOM 9970 C C . LYS H 1 75 ? 65.231 8.739 16.389 1.00 31.90 63 LYS H C 1
ATOM 9971 O O . LYS H 1 75 ? 64.639 9.583 17.058 1.00 33.26 63 LYS H O 1
ATOM 9974 N N . LYS H 1 76 ? 66.500 8.385 16.608 1.00 31.69 64 LYS H N 1
ATOM 9975 C CA . LYS H 1 76 ? 67.272 8.916 17.736 1.00 31.88 64 LYS H CA 1
ATOM 9976 C C . LYS H 1 76 ? 67.503 10.427 17.601 1.00 32.94 64 LYS H C 1
ATOM 9977 O O . LYS H 1 76 ? 67.504 11.147 18.610 1.00 33.80 64 LYS H O 1
ATOM 9979 N N . LEU H 1 77 ? 67.677 10.910 16.371 1.00 32.92 65 LEU H N 1
ATOM 9980 C CA . LEU H 1 77 ? 67.876 12.348 16.138 1.00 33.30 65 LEU H CA 1
ATOM 9981 C C . LEU H 1 77 ? 66.586 13.127 16.403 1.00 35.66 65 LEU H C 1
ATOM 9982 O O . LEU H 1 77 ? 66.622 14.175 17.056 1.00 36.45 65 LEU H O 1
ATOM 9987 N N . ALA H 1 78 ? 65.450 12.617 15.904 1.00 36.76 66 ALA H N 1
ATOM 9988 C CA . ALA H 1 78 ? 64.116 13.170 16.229 1.00 35.04 66 ALA H CA 1
ATOM 9989 C C . ALA H 1 78 ? 63.910 13.231 17.749 1.00 34.07 66 ALA H C 1
ATOM 9990 O O . ALA H 1 78 ? 63.431 14.233 18.285 1.00 33.17 66 ALA H O 1
ATOM 9992 N N . GLY H 1 79 ? 64.296 12.168 18.440 1.00 32.67 67 GLY H N 1
ATOM 9993 C CA . GLY H 1 79 ? 64.187 12.137 19.896 1.00 33.35 67 GLY H CA 1
ATOM 9994 C C . GLY H 1 79 ? 64.849 13.336 20.545 1.00 33.77 67 GLY H C 1
ATOM 9995 O O . GLY H 1 79 ? 64.368 13.849 21.546 1.00 34.42 67 GLY H O 1
ATOM 9996 N N . ILE H 1 80 ? 65.959 13.778 19.960 1.00 34.05 68 ILE H N 1
ATOM 9997 C CA . ILE H 1 80 ? 66.719 14.918 20.475 1.00 33.54 68 ILE H CA 1
ATOM 9998 C C . ILE H 1 80 ? 66.138 16.252 20.018 1.00 33.85 68 ILE H C 1
ATOM 9999 O O . ILE H 1 80 ? 65.877 17.131 20.824 1.00 34.57 68 ILE H O 1
ATOM 10004 N N . VAL H 1 81 ? 65.943 16.418 18.718 1.00 33.76 69 VAL H N 1
ATOM 10005 C CA . VAL H 1 81 ? 65.558 17.746 18.209 1.00 33.86 69 VAL H CA 1
ATOM 10006 C C . VAL H 1 81 ? 64.110 18.106 18.542 1.00 34.43 69 VAL H C 1
ATOM 10007 O O . VAL H 1 81 ? 63.819 19.276 18.777 1.00 36.31 69 VAL H O 1
ATOM 10011 N N . PHE H 1 82 ? 63.207 17.123 18.604 1.00 34.64 70 PHE H N 1
ATOM 10012 C CA . PHE H 1 82 ? 61.806 17.447 18.888 1.00 34.83 70 PHE H CA 1
ATOM 10013 C C . PHE H 1 82 ? 61.502 17.530 20.368 1.00 34.56 70 PHE H C 1
ATOM 10014 O O . PHE H 1 82 ? 60.336 17.480 20.750 1.00 34.16 70 PHE H O 1
ATOM 10022 N N . GLU H 1 83 ? 62.531 17.643 21.203 1.00 35.73 71 GLU H N 1
ATOM 10023 C CA . GLU H 1 83 ? 62.306 17.930 22.621 1.00 37.41 71 GLU H CA 1
ATOM 10024 C C . GLU H 1 83 ? 62.726 19.362 22.973 1.00 37.23 71 GLU H C 1
ATOM 10025 O O . GLU H 1 83 ? 62.461 19.844 24.068 1.00 36.82 71 GLU H O 1
ATOM 10031 N N . SER H 1 84 ? 63.297 20.061 22.000 1.00 37.60 72 SER H N 1
ATOM 10032 C CA . SER H 1 84 ? 63.771 21.424 22.206 1.00 37.31 72 SER H CA 1
ATOM 10033 C C . SER H 1 84 ? 63.753 22.267 20.914 1.00 37.77 72 SER H C 1
ATOM 10034 O O . SER H 1 84 ? 64.238 21.824 19.866 1.00 37.47 72 SER H O 1
ATOM 10037 N N . ARG H 1 85 ? 63.227 23.487 20.994 1.00 37.84 73 ARG H N 1
ATOM 10038 C CA . ARG H 1 85 ? 63.302 24.432 19.869 1.00 38.89 73 ARG H CA 1
ATOM 10039 C C . ARG H 1 85 ? 64.745 24.851 19.561 1.00 37.21 73 ARG H C 1
ATOM 10040 O O . ARG H 1 85 ? 65.104 25.084 18.410 1.00 36.65 73 ARG H O 1
ATOM 10048 N N . GLU H 1 86 ? 65.556 24.986 20.604 1.00 36.07 74 GLU H N 1
ATOM 10049 C CA . GLU H 1 86 ? 66.960 25.337 20.438 1.00 35.10 74 GLU H CA 1
ATOM 10050 C C . GLU H 1 86 ? 67.660 24.266 19.607 1.00 35.15 74 GLU H C 1
ATOM 10051 O O . GLU H 1 86 ? 68.370 24.602 18.660 1.00 36.41 74 GLU H O 1
ATOM 10053 N N . ASN H 1 87 ? 67.438 22.985 19.915 1.00 34.03 75 ASN H N 1
ATOM 10054 C CA . ASN H 1 87 ? 68.084 21.905 19.143 1.00 33.33 75 ASN H CA 1
ATOM 10055 C C . ASN H 1 87 ? 67.558 21.814 17.732 1.00 34.07 75 ASN H C 1
ATOM 10056 O O . ASN H 1 87 ? 68.327 21.634 16.777 1.00 35.00 75 ASN H O 1
ATOM 10061 N N . LEU H 1 88 ? 66.250 21.957 17.585 1.00 33.50 76 LEU H N 1
ATOM 10062 C CA . LEU H 1 88 ? 65.648 21.935 16.262 1.00 32.81 76 LEU H CA 1
ATOM 10063 C C . LEU H 1 88 ? 66.250 23.030 15.383 1.00 33.58 76 LEU H C 1
ATOM 10064 O O . LEU H 1 88 ? 66.553 22.789 14.222 1.00 34.14 76 LEU H O 1
ATOM 10069 N N . LYS H 1 89 ? 66.452 24.217 15.941 1.00 34.90 77 LYS H N 1
ATOM 10070 C CA . LYS H 1 89 ? 67.007 25.342 15.167 1.00 35.62 77 LYS H CA 1
ATOM 10071 C C . LYS H 1 89 ? 68.451 25.083 14.735 1.00 35.34 77 LYS H C 1
ATOM 10072 O O . LYS H 1 89 ? 68.838 25.472 13.648 1.00 35.82 77 LYS H O 1
ATOM 10078 N N . LYS H 1 90 ? 69.231 24.415 15.582 1.00 35.48 78 LYS H N 1
ATOM 10079 C CA . LYS H 1 90 ? 70.592 24.055 15.239 1.00 34.80 78 LYS H CA 1
ATOM 10080 C C . LYS H 1 90 ? 70.594 23.131 14.035 1.00 35.25 78 LYS H C 1
ATOM 10081 O O . LYS H 1 90 ? 71.403 23.333 13.104 1.00 36.58 78 LYS H O 1
ATOM 10087 N N . LEU H 1 91 ? 69.704 22.133 14.031 1.00 34.00 79 LEU H N 1
ATOM 10088 C CA . LEU H 1 91 ? 69.628 21.200 12.895 1.00 34.62 79 LEU H CA 1
ATOM 10089 C C . LEU H 1 91 ? 69.193 21.931 11.605 1.00 33.86 79 LEU H C 1
ATOM 10090 O O . LEU H 1 91 ? 69.753 21.731 10.530 1.00 33.12 79 LEU H O 1
ATOM 10095 N N . GLU H 1 92 ? 68.190 22.768 11.734 1.00 33.61 80 GLU H N 1
ATOM 10096 C CA . GLU H 1 92 ? 67.665 23.536 10.608 1.00 35.09 80 GLU H CA 1
ATOM 10097 C C . GLU H 1 92 ? 68.683 24.470 9.971 1.00 33.89 80 GLU H C 1
ATOM 10098 O O . GLU H 1 92 ? 68.749 24.581 8.750 1.00 32.13 80 GLU H O 1
ATOM 10104 N N . LEU H 1 93 ? 69.473 25.152 10.790 1.00 34.35 81 LEU H N 1
ATOM 10105 C CA . LEU H 1 93 ? 70.525 26.006 10.243 1.00 34.63 81 LEU H CA 1
ATOM 10106 C C . LEU H 1 93 ? 71.605 25.176 9.510 1.00 34.02 81 LEU H C 1
ATOM 10107 O O . LEU H 1 93 ? 72.187 25.652 8.574 1.00 33.47 81 LEU H O 1
ATOM 10112 N N . LEU H 1 94 ? 71.824 23.929 9.914 1.00 34.78 82 LEU H N 1
ATOM 10113 C CA . LEU H 1 94 ? 72.783 23.083 9.266 1.00 34.15 82 LEU H CA 1
ATOM 10114 C C . LEU H 1 94 ? 72.269 22.537 7.926 1.00 34.58 82 LEU H C 1
ATOM 10115 O O . LEU H 1 94 ? 73.005 22.568 6.953 1.00 37.26 82 LEU H O 1
ATOM 10120 N N . VAL H 1 95 ? 71.032 22.040 7.864 1.00 33.45 83 VAL H N 1
ATOM 10121 C CA . VAL H 1 95 ? 70.542 21.287 6.666 1.00 33.34 83 VAL H CA 1
ATOM 10122 C C . VAL H 1 95 ? 69.630 22.045 5.680 1.00 32.85 83 VAL H C 1
ATOM 10123 O O . VAL H 1 95 ? 69.564 21.718 4.524 1.00 32.44 83 VAL H O 1
ATOM 10127 N N . HIS H 1 96 ? 68.887 23.024 6.153 1.00 34.72 84 HIS H N 1
ATOM 10128 C CA . HIS H 1 96 ? 67.972 23.769 5.269 1.00 35.62 84 HIS H CA 1
ATOM 10129 C C . HIS H 1 96 ? 68.624 24.498 4.059 1.00 36.50 84 HIS H C 1
ATOM 10130 O O . HIS H 1 96 ? 68.078 24.446 2.962 1.00 38.56 84 HIS H O 1
ATOM 10137 N N . PRO H 1 97 ? 69.754 25.218 4.253 1.00 35.40 85 PRO H N 1
ATOM 10138 C CA . PRO H 1 97 ? 70.406 25.768 3.076 1.00 35.84 85 PRO H CA 1
ATOM 10139 C C . PRO H 1 97 ? 70.814 24.726 2.033 1.00 37.34 85 PRO H C 1
ATOM 10140 O O . PRO H 1 97 ? 70.574 24.973 0.848 1.00 38.97 85 PRO H O 1
ATOM 10144 N N . LEU H 1 98 ? 71.391 23.582 2.436 1.00 37.80 86 LEU H N 1
ATOM 10145 C CA . LEU H 1 98 ? 71.745 22.528 1.478 1.00 37.39 86 LEU H CA 1
ATOM 10146 C C . LEU H 1 98 ? 70.526 21.914 0.817 1.00 36.45 86 LEU H C 1
ATOM 10147 O O . LEU H 1 98 ? 70.577 21.560 -0.359 1.00 35.60 86 LEU H O 1
ATOM 10160 N N . LYS H 1 100 ? 67.591 23.453 0.224 1.00 36.65 88 LYS H N 1
ATOM 10161 C CA . LYS H 1 100 ? 67.067 24.434 -0.748 1.00 36.76 88 LYS H CA 1
ATOM 10162 C C . LYS H 1 100 ? 67.915 24.428 -2.040 1.00 36.09 88 LYS H C 1
ATOM 10163 O O . LYS H 1 100 ? 67.347 24.446 -3.131 1.00 35.01 88 LYS H O 1
ATOM 10169 N N . LYS H 1 101 ? 69.257 24.371 -1.914 1.00 35.56 89 LYS H N 1
ATOM 10170 C CA . LYS H 1 101 ? 70.140 24.293 -3.112 1.00 36.10 89 LYS H CA 1
ATOM 10171 C C . LYS H 1 101 ? 69.726 23.091 -3.956 1.00 36.02 89 LYS H C 1
ATOM 10172 O O . LYS H 1 101 ? 69.704 23.133 -5.171 1.00 35.17 89 LYS H O 1
ATOM 10176 N N . ARG H 1 102 ? 69.437 22.002 -3.281 1.00 36.87 90 ARG H N 1
ATOM 10177 C CA . ARG H 1 102 ? 69.143 20.762 -3.935 1.00 38.03 90 ARG H CA 1
ATOM 10178 C C . ARG H 1 102 ? 67.765 20.879 -4.633 1.00 37.31 90 ARG H C 1
ATOM 10179 O O . ARG H 1 102 ? 67.593 20.425 -5.787 1.00 36.54 90 ARG H O 1
ATOM 10187 N N . VAL H 1 103 ? 66.796 21.511 -3.968 1.00 36.05 91 VAL H N 1
ATOM 10188 C CA . VAL H 1 103 ? 65.496 21.738 -4.593 1.00 36.03 91 VAL H CA 1
ATOM 10189 C C . VAL H 1 103 ? 65.646 22.614 -5.849 1.00 37.73 91 VAL H C 1
ATOM 10190 O O . VAL H 1 103 ? 65.108 22.292 -6.911 1.00 37.80 91 VAL H O 1
ATOM 10194 N N . GLN H 1 104 ? 66.369 23.723 -5.708 1.00 38.13 92 GLN H N 1
ATOM 10195 C CA . GLN H 1 104 ? 66.636 24.633 -6.799 1.00 37.92 92 GLN H CA 1
ATOM 10196 C C . GLN H 1 104 ? 67.247 23.908 -7.999 1.00 37.29 92 GLN H C 1
ATOM 10197 O O . GLN H 1 104 ? 66.852 24.150 -9.161 1.00 37.26 92 GLN H O 1
ATOM 10203 N N . GLU H 1 105 ? 68.212 23.039 -7.722 1.00 36.62 93 GLU H N 1
ATOM 10204 C CA . GLU H 1 105 ? 68.886 22.277 -8.773 1.00 38.38 93 GLU H CA 1
ATOM 10205 C C . GLU H 1 105 ? 67.914 21.405 -9.569 1.00 37.69 93 GLU H C 1
ATOM 10206 O O . GLU H 1 105 ? 67.986 21.341 -10.800 1.00 39.24 93 GLU H O 1
ATOM 10212 N N . ILE H 1 106 ? 67.014 20.729 -8.859 1.00 37.18 94 ILE H N 1
ATOM 10213 C CA . ILE H 1 106 ? 66.010 19.903 -9.517 1.00 37.08 94 ILE H CA 1
ATOM 10214 C C . ILE H 1 106 ? 65.063 20.762 -10.357 1.00 37.99 94 ILE H C 1
ATOM 10215 O O . ILE H 1 106 ? 64.744 20.397 -11.486 1.00 38.76 94 ILE H O 1
ATOM 10220 N N . ILE H 1 107 ? 64.592 21.879 -9.799 1.00 38.20 95 ILE H N 1
ATOM 10221 C CA . ILE H 1 107 ? 63.766 22.794 -10.574 1.00 38.76 95 ILE H CA 1
ATOM 10222 C C . ILE H 1 107 ? 64.472 23.188 -11.891 1.00 39.45 95 ILE H C 1
ATOM 10223 O O . ILE H 1 107 ? 63.882 23.102 -12.972 1.00 41.35 95 ILE H O 1
ATOM 10228 N N . ASN H 1 108 ? 65.735 23.578 -11.820 1.00 39.46 96 ASN H N 1
ATOM 10229 C CA . ASN H 1 108 ? 66.443 23.991 -13.043 1.00 40.54 96 ASN H CA 1
ATOM 10230 C C . ASN H 1 108 ? 66.544 22.931 -14.135 1.00 40.46 96 ASN H C 1
ATOM 10231 O O . ASN H 1 108 ? 66.592 23.261 -15.319 1.00 39.67 96 ASN H O 1
ATOM 10236 N N . LYS H 1 109 ? 66.599 21.671 -13.729 1.00 40.94 97 LYS H N 1
ATOM 10237 C CA . LYS H 1 109 ? 66.867 20.566 -14.643 1.00 41.47 97 LYS H CA 1
ATOM 10238 C C . LYS H 1 109 ? 65.588 19.825 -15.059 1.00 40.28 97 LYS H C 1
ATOM 10239 O O . LYS H 1 109 ? 65.647 18.823 -15.742 1.00 40.22 97 LYS H O 1
ATOM 10245 N N . THR H 1 110 ? 64.433 20.362 -14.685 1.00 39.73 98 THR H N 1
ATOM 10246 C CA . THR H 1 110 ? 63.147 19.691 -14.893 1.00 39.16 98 THR H CA 1
ATOM 10247 C C . THR H 1 110 ? 62.119 20.558 -15.625 1.00 38.45 98 THR H C 1
ATOM 10248 O O . THR H 1 110 ? 61.900 21.726 -15.283 1.00 38.41 98 THR H O 1
ATOM 10252 N N . SER H 1 111 ? 61.459 19.949 -16.598 1.00 37.75 99 SER H N 1
ATOM 10253 C CA . SER H 1 111 ? 60.399 20.606 -17.371 1.00 37.51 99 SER H CA 1
ATOM 10254 C C . SER H 1 111 ? 59.018 20.159 -16.901 1.00 36.72 99 SER H C 1
ATOM 10255 O O . SER H 1 111 ? 58.874 19.117 -16.217 1.00 35.00 99 SER H O 1
ATOM 10258 N N . GLY H 1 112 ? 58.012 20.957 -17.267 1.00 36.13 100 GLY H N 1
ATOM 10259 C CA . GLY H 1 112 ? 56.616 20.613 -17.005 1.00 35.12 100 GLY H CA 1
ATOM 10260 C C . GLY H 1 112 ? 56.187 20.985 -15.604 1.00 35.19 100 GLY H C 1
ATOM 10261 O O . GLY H 1 112 ? 56.713 21.917 -15.003 1.00 36.33 100 GLY H O 1
ATOM 10262 N N . LEU H 1 113 ? 55.226 20.249 -15.081 1.00 34.59 101 LEU H N 1
ATOM 10263 C CA . LEU H 1 113 ? 54.637 20.579 -13.796 1.00 34.05 101 LEU H CA 1
ATOM 10264 C C . LEU H 1 113 ? 55.479 20.003 -12.676 1.00 34.12 101 LEU H C 1
ATOM 10265 O O . LEU H 1 113 ? 55.678 18.807 -12.581 1.00 34.84 101 LEU H O 1
ATOM 10270 N N . ILE H 1 114 ? 55.980 20.879 -11.820 1.00 35.32 102 ILE H N 1
ATOM 10271 C CA . ILE H 1 114 ? 56.799 20.471 -10.694 1.00 35.29 102 ILE H CA 1
ATOM 10272 C C . ILE H 1 114 ? 56.068 20.850 -9.402 1.00 35.28 102 ILE H C 1
ATOM 10273 O O . ILE H 1 114 ? 55.566 21.977 -9.235 1.00 36.05 102 ILE H O 1
ATOM 10278 N N . VAL H 1 115 ? 56.019 19.890 -8.488 1.00 34.43 103 VAL H N 1
ATOM 10279 C CA . VAL H 1 115 ? 55.333 20.053 -7.230 1.00 34.26 103 VAL H CA 1
ATOM 10280 C C . VAL H 1 115 ? 56.354 19.968 -6.115 1.00 34.76 103 VAL H C 1
ATOM 10281 O O . VAL H 1 115 ? 57.065 18.977 -6.003 1.00 34.82 103 VAL H O 1
ATOM 10285 N N . ILE H 1 116 ? 56.441 21.007 -5.300 1.00 35.94 104 ILE H N 1
ATOM 10286 C CA . ILE H 1 116 ? 57.371 21.011 -4.161 1.00 36.97 104 ILE H CA 1
ATOM 10287 C C . ILE H 1 116 ? 56.575 20.651 -2.937 1.00 37.10 104 ILE H C 1
ATOM 10288 O O . ILE H 1 116 ? 55.795 21.446 -2.465 1.00 38.18 104 ILE H O 1
ATOM 10293 N N . GLU H 1 117 ? 56.780 19.438 -2.438 1.00 38.67 105 GLU H N 1
ATOM 10294 C CA . GLU H 1 117 ? 56.055 18.939 -1.295 1.00 39.12 105 GLU H CA 1
ATOM 10295 C C . GLU H 1 117 ? 56.850 19.230 -0.080 1.00 38.27 105 GLU H C 1
ATOM 10296 O O . GLU H 1 117 ? 57.884 18.618 0.079 1.00 40.00 105 GLU H O 1
ATOM 10302 N N . ALA H 1 118 ? 56.366 20.131 0.780 1.00 37.37 106 ALA H N 1
ATOM 10303 C CA . ALA H 1 118 ? 57.070 20.480 2.021 1.00 36.62 106 ALA H CA 1
ATOM 10304 C C . ALA H 1 118 ? 56.202 21.173 3.086 1.00 35.77 106 ALA H C 1
ATOM 10305 O O . ALA H 1 118 ? 55.613 22.254 2.876 1.00 34.07 106 ALA H O 1
ATOM 10307 N N . ALA H 1 119 ? 56.142 20.550 4.246 1.00 34.31 107 ALA H N 1
ATOM 10308 C CA . ALA H 1 119 ? 55.504 21.190 5.366 1.00 35.09 107 ALA H CA 1
ATOM 10309 C C . ALA H 1 119 ? 56.160 22.560 5.643 1.00 36.49 107 ALA H C 1
ATOM 10310 O O . ALA H 1 119 ? 55.453 23.541 5.927 1.00 36.44 107 ALA H O 1
ATOM 10312 N N . LEU H 1 120 ? 57.489 22.640 5.518 1.00 37.30 108 LEU H N 1
ATOM 10313 C CA . LEU H 1 120 ? 58.195 23.859 5.838 1.00 37.94 108 LEU H CA 1
ATOM 10314 C C . LEU H 1 120 ? 58.496 24.720 4.595 1.00 37.06 108 LEU H C 1
ATOM 10315 O O . LEU H 1 120 ? 59.522 25.376 4.518 1.00 37.23 108 LEU H O 1
ATOM 10320 N N . LEU H 1 121 ? 57.560 24.766 3.657 1.00 36.23 109 LEU H N 1
ATOM 10321 C CA . LEU H 1 121 ? 57.724 25.574 2.474 1.00 36.60 109 LEU H CA 1
ATOM 10322 C C . LEU H 1 121 ? 58.114 26.999 2.842 1.00 37.82 109 LEU H C 1
ATOM 10323 O O . LEU H 1 121 ? 59.107 27.519 2.296 1.00 40.01 109 LEU H O 1
ATOM 10328 N N . LYS H 1 122 ? 57.358 27.633 3.748 1.00 37.35 110 LYS H N 1
ATOM 10329 C CA . LYS H 1 122 ? 57.617 29.023 4.091 1.00 38.07 110 LYS H CA 1
ATOM 10330 C C . LYS H 1 122 ? 58.874 29.162 4.883 1.00 35.93 110 LYS H C 1
ATOM 10331 O O . LYS H 1 122 ? 59.673 30.014 4.615 1.00 36.70 110 LYS H O 1
ATOM 10337 N N . ARG H 1 123 ? 59.048 28.345 5.882 1.00 35.83 111 ARG H N 1
ATOM 10338 C CA . ARG H 1 123 ? 60.197 28.501 6.749 1.00 35.61 111 ARG H CA 1
ATOM 10339 C C . ARG H 1 123 ? 61.520 28.363 6.026 1.00 36.09 111 ARG H C 1
ATOM 10340 O O . ARG H 1 123 ? 62.491 28.967 6.417 1.00 35.52 111 ARG H O 1
ATOM 10356 N N . GLY H 1 125 ? 61.980 29.254 2.880 1.00 39.64 113 GLY H N 1
ATOM 10357 C CA . GLY H 1 125 ? 62.004 30.177 1.735 1.00 39.59 113 GLY H CA 1
ATOM 10358 C C . GLY H 1 125 ? 61.763 29.502 0.382 1.00 40.03 113 GLY H C 1
ATOM 10359 O O . GLY H 1 125 ? 62.033 30.083 -0.665 1.00 40.79 113 GLY H O 1
ATOM 10360 N N . LEU H 1 126 ? 61.243 28.284 0.400 1.00 38.29 114 LEU H N 1
ATOM 10361 C CA . LEU H 1 126 ? 60.944 27.554 -0.842 1.00 37.92 114 LEU H CA 1
ATOM 10362 C C . LEU H 1 126 ? 59.736 28.154 -1.551 1.00 37.85 114 LEU H C 1
ATOM 10363 O O . LEU H 1 126 ? 59.638 28.065 -2.777 1.00 36.91 114 LEU H O 1
ATOM 10368 N N . ASP H 1 127 ? 58.836 28.771 -0.795 1.00 38.05 115 ASP H N 1
ATOM 10369 C CA . ASP H 1 127 ? 57.676 29.410 -1.381 1.00 39.53 115 ASP H CA 1
ATOM 10370 C C . ASP H 1 127 ? 58.070 30.422 -2.490 1.00 40.30 115 ASP H C 1
ATOM 10371 O O . ASP H 1 127 ? 57.401 30.523 -3.504 1.00 41.26 115 ASP H O 1
ATOM 10376 N N . GLN H 1 128 ? 59.198 31.094 -2.329 1.00 40.94 116 GLN H N 1
ATOM 10377 C CA . GLN H 1 128 ? 59.687 32.033 -3.324 1.00 42.38 116 GLN H CA 1
ATOM 10378 C C . GLN H 1 128 ? 60.048 31.372 -4.639 1.00 41.47 116 GLN H C 1
ATOM 10379 O O . GLN H 1 128 ? 60.098 32.040 -5.649 1.00 41.99 116 GLN H O 1
ATOM 10385 N N . LEU H 1 129 ? 60.340 30.079 -4.639 1.00 41.26 117 LEU H N 1
ATOM 10386 C CA . LEU H 1 129 ? 60.574 29.367 -5.886 1.00 40.29 117 LEU H CA 1
ATOM 10387 C C . LEU H 1 129 ? 59.303 28.963 -6.618 1.00 39.43 117 LEU H C 1
ATOM 10388 O O . LEU H 1 129 ? 59.400 28.436 -7.712 1.00 40.79 117 LEU H O 1
ATOM 10393 N N . CYS H 1 130 ? 58.131 29.198 -6.028 1.00 38.05 118 CYS H N 1
ATOM 10394 C CA . CYS H 1 130 ? 56.886 28.679 -6.554 1.00 37.19 118 CYS H CA 1
ATOM 10395 C C . CYS H 1 130 ? 56.096 29.727 -7.330 1.00 35.41 118 CYS H C 1
ATOM 10396 O O . CYS H 1 130 ? 56.074 30.886 -6.988 1.00 36.70 118 CYS H O 1
ATOM 10399 N N . ASP H 1 131 ? 55.418 29.280 -8.371 1.00 35.40 119 ASP H N 1
ATOM 10400 C CA . ASP H 1 131 ? 54.459 30.095 -9.110 1.00 35.13 119 ASP H CA 1
ATOM 10401 C C . ASP H 1 131 ? 53.103 30.149 -8.379 1.00 34.64 119 ASP H C 1
ATOM 10402 O O . ASP H 1 131 ? 52.398 31.136 -8.454 1.00 34.76 119 ASP H O 1
ATOM 10407 N N . HIS H 1 132 ? 52.734 29.065 -7.710 1.00 34.04 120 HIS H N 1
ATOM 10408 C CA . HIS H 1 132 ? 51.576 29.055 -6.854 1.00 33.66 120 HIS H CA 1
ATOM 10409 C C . HIS H 1 132 ? 51.850 28.177 -5.640 1.00 34.53 120 HIS H C 1
ATOM 10410 O O . HIS H 1 132 ? 52.751 27.315 -5.641 1.00 35.74 120 HIS H O 1
ATOM 10417 N N . VAL H 1 133 ? 51.077 28.401 -4.588 1.00 34.38 121 VAL H N 1
ATOM 10418 C CA . VAL H 1 133 ? 51.207 27.602 -3.400 1.00 34.36 121 VAL H CA 1
ATOM 10419 C C . VAL H 1 133 ? 49.807 27.099 -3.027 1.00 35.83 121 VAL H C 1
ATOM 10420 O O . VAL H 1 133 ? 48.849 27.842 -3.048 1.00 36.85 121 VAL H O 1
ATOM 10424 N N . ILE H 1 134 ? 49.708 25.802 -2.771 1.00 36.13 122 ILE H N 1
ATOM 10425 C CA . ILE H 1 134 ? 48.537 25.207 -2.174 1.00 36.86 122 ILE H CA 1
ATOM 10426 C C . ILE H 1 134 ? 48.881 24.914 -0.697 1.00 36.50 122 ILE H C 1
ATOM 10427 O O . ILE H 1 134 ? 49.894 24.277 -0.423 1.00 36.60 122 ILE H O 1
ATOM 10432 N N . THR H 1 135 ? 48.051 25.350 0.243 1.00 35.26 123 THR H N 1
ATOM 10433 C CA . THR H 1 135 ? 48.179 24.890 1.630 1.00 34.61 123 THR H CA 1
ATOM 10434 C C . THR H 1 135 ? 47.050 23.907 1.908 1.00 34.87 123 THR H C 1
ATOM 10435 O O . THR H 1 135 ? 45.869 24.218 1.730 1.00 34.43 123 THR H O 1
ATOM 10439 N N . VAL H 1 136 ? 47.404 22.718 2.358 1.00 33.86 124 VAL H N 1
ATOM 10440 C CA . VAL H 1 136 ? 46.406 21.754 2.808 1.00 34.34 124 VAL H CA 1
ATOM 10441 C C . VAL H 1 136 ? 46.116 21.974 4.305 1.00 33.88 124 VAL H C 1
ATOM 10442 O O . VAL H 1 136 ? 47.032 22.016 5.124 1.00 35.58 124 VAL H O 1
ATOM 10446 N N . VAL H 1 137 ? 44.856 22.118 4.680 1.00 31.18 125 VAL H N 1
ATOM 10447 C CA . VAL H 1 137 ? 44.549 22.258 6.108 1.00 30.78 125 VAL H CA 1
ATOM 10448 C C . VAL H 1 137 ? 43.574 21.185 6.572 1.00 30.43 125 VAL H C 1
ATOM 10449 O O . VAL H 1 137 ? 42.841 20.591 5.758 1.00 31.26 125 VAL H O 1
ATOM 10453 N N . ALA H 1 138 ? 43.596 20.926 7.872 1.00 30.12 126 ALA H N 1
ATOM 10454 C CA . ALA H 1 138 ? 42.733 19.939 8.484 1.00 29.47 126 ALA H CA 1
ATOM 10455 C C . ALA H 1 138 ? 42.731 20.162 9.975 1.00 29.65 126 ALA H C 1
ATOM 10456 O O . ALA H 1 138 ? 43.714 20.598 10.555 1.00 29.90 126 ALA H O 1
ATOM 10458 N N . SER H 1 139 ? 41.636 19.809 10.616 1.00 31.70 127 SER H N 1
ATOM 10459 C CA . SER H 1 139 ? 41.495 20.013 12.063 1.00 31.04 127 SER H CA 1
ATOM 10460 C C . SER H 1 139 ? 42.500 19.172 12.833 1.00 32.54 127 SER H C 1
ATOM 10461 O O . SER H 1 139 ? 42.976 18.150 12.357 1.00 32.39 127 SER H O 1
ATOM 10464 N N . ARG H 1 140 ? 42.819 19.627 14.033 1.00 35.56 128 ARG H N 1
ATOM 10465 C CA . ARG H 1 140 ? 43.758 18.924 14.898 1.00 35.92 128 ARG H CA 1
ATOM 10466 C C . ARG H 1 140 ? 43.247 17.508 15.176 1.00 36.50 128 ARG H C 1
ATOM 10467 O O . ARG H 1 140 ? 44.023 16.556 15.156 1.00 37.92 128 ARG H O 1
ATOM 10475 N N . GLU H 1 141 ? 41.955 17.350 15.440 1.00 35.96 129 GLU H N 1
ATOM 10476 C CA . GLU H 1 141 ? 41.448 16.011 15.753 1.00 35.58 129 GLU H CA 1
ATOM 10477 C C . GLU H 1 141 ? 41.566 15.127 14.521 1.00 35.19 129 GLU H C 1
ATOM 10478 O O . GLU H 1 141 ? 41.880 13.946 14.643 1.00 37.46 129 GLU H O 1
ATOM 10480 N N . THR H 1 142 ? 41.355 15.681 13.336 1.00 34.27 130 THR H N 1
ATOM 10481 C CA . THR H 1 142 ? 41.547 14.924 12.093 1.00 34.57 130 THR H CA 1
ATOM 10482 C C . THR H 1 142 ? 43.012 14.455 11.940 1.00 34.31 130 THR H C 1
ATOM 10483 O O . THR H 1 142 ? 43.274 13.284 11.645 1.00 34.17 130 THR H O 1
ATOM 10487 N N . ILE H 1 143 ? 43.940 15.381 12.170 1.00 33.64 131 ILE H N 1
ATOM 10488 C CA . ILE H 1 143 ? 45.365 15.086 12.051 1.00 35.06 131 ILE H CA 1
ATOM 10489 C C . ILE H 1 143 ? 45.783 13.991 13.023 1.00 35.64 131 ILE H C 1
ATOM 10490 O O . ILE H 1 143 ? 46.499 13.079 12.629 1.00 36.36 131 ILE H O 1
ATOM 10495 N N . LEU H 1 144 ? 45.327 14.075 14.281 1.00 36.08 132 LEU H N 1
ATOM 10496 C CA . LEU H 1 144 ? 45.715 13.088 15.303 1.00 36.58 132 LEU H CA 1
ATOM 10497 C C . LEU H 1 144 ? 45.214 11.682 15.033 1.00 37.27 132 LEU H C 1
ATOM 10498 O O . LEU H 1 144 ? 45.908 10.730 15.328 1.00 39.03 132 LEU H O 1
ATOM 10503 N N . LYS H 1 145 ? 44.015 11.547 14.482 1.00 38.44 133 LYS H N 1
ATOM 10504 C CA . LYS H 1 145 ? 43.507 10.238 14.051 1.00 39.49 133 LYS H CA 1
ATOM 10505 C C . LYS H 1 145 ? 44.385 9.640 12.942 1.00 40.56 133 LYS H C 1
ATOM 10506 O O . LYS H 1 145 ? 44.499 8.439 12.823 1.00 43.48 133 LYS H O 1
ATOM 10510 N N . ARG H 1 146 ? 45.010 10.476 12.124 1.00 40.50 134 ARG H N 1
ATOM 10511 C CA . ARG H 1 146 ? 45.764 9.977 10.966 1.00 40.30 134 ARG H CA 1
ATOM 10512 C C . ARG H 1 146 ? 47.217 9.638 11.230 1.00 41.86 134 ARG H C 1
ATOM 10513 O O . ARG H 1 146 ? 47.728 8.721 10.593 1.00 42.65 134 ARG H O 1
ATOM 10521 N N . ASN H 1 147 ? 47.879 10.390 12.117 1.00 43.75 135 ASN H N 1
ATOM 10522 C CA . ASN H 1 147 ? 49.344 10.303 12.315 1.00 45.38 135 ASN H CA 1
ATOM 10523 C C . ASN H 1 147 ? 49.682 10.331 13.787 1.00 47.54 135 ASN H C 1
ATOM 10524 O O . ASN H 1 147 ? 49.171 11.209 14.506 1.00 50.65 135 ASN H O 1
ATOM 10529 N N . ARG H 1 148 ? 50.528 9.386 14.238 1.00 48.24 136 ARG H N 1
ATOM 10530 C CA . ARG H 1 148 ? 50.817 9.219 15.694 1.00 49.14 136 ARG H CA 1
ATOM 10531 C C . ARG H 1 148 ? 51.943 10.149 16.217 1.00 48.47 136 ARG H C 1
ATOM 10532 O O . ARG H 1 148 ? 51.977 10.545 17.384 1.00 48.41 136 ARG H O 1
ATOM 10537 N N . GLU H 1 149 ? 52.840 10.517 15.320 1.00 49.92 137 GLU H N 1
ATOM 10538 C CA . GLU H 1 149 ? 53.893 11.499 15.601 1.00 50.28 137 GLU H CA 1
ATOM 10539 C C . GLU H 1 149 ? 53.344 12.930 15.690 1.00 48.33 137 GLU H C 1
ATOM 10540 O O . GLU H 1 149 ? 54.075 13.831 16.100 1.00 48.83 137 GLU H O 1
ATOM 10543 N N . ALA H 1 150 ? 52.101 13.158 15.265 1.00 45.22 138 ALA H N 1
ATOM 10544 C CA . ALA H 1 150 ? 51.624 14.510 15.075 1.00 43.27 138 ALA H CA 1
ATOM 10545 C C . ALA H 1 150 ? 51.579 15.255 16.383 1.00 41.99 138 ALA H C 1
ATOM 10546 O O . ALA H 1 150 ? 51.989 16.390 16.469 1.00 41.10 138 ALA H O 1
ATOM 10548 N N . ASP H 1 151 ? 51.105 14.606 17.421 1.00 43.71 139 ASP H N 1
ATOM 10549 C CA . ASP H 1 151 ? 51.070 15.243 18.728 1.00 45.45 139 ASP H CA 1
ATOM 10550 C C . ASP H 1 151 ? 52.375 15.989 18.996 1.00 44.72 139 ASP H C 1
ATOM 10551 O O . ASP H 1 151 ? 52.371 17.171 19.313 1.00 45.48 139 ASP H O 1
ATOM 10556 N N . ARG H 1 152 ? 53.485 15.278 18.850 1.00 43.97 140 ARG H N 1
ATOM 10557 C CA . ARG H 1 152 ? 54.784 15.794 19.182 1.00 43.57 140 ARG H CA 1
ATOM 10558 C C . ARG H 1 152 ? 55.271 16.899 18.241 1.00 41.60 140 ARG H C 1
ATOM 10559 O O . ARG H 1 152 ? 55.836 17.899 18.685 1.00 42.92 140 ARG H O 1
ATOM 10564 N N . ARG H 1 153 ? 55.059 16.729 16.944 1.00 38.82 141 ARG H N 1
ATOM 10565 C CA . ARG H 1 153 ? 55.659 17.626 15.974 1.00 37.36 141 ARG H CA 1
ATOM 10566 C C . ARG H 1 153 ? 54.828 18.851 15.653 1.00 36.79 141 ARG H C 1
ATOM 10567 O O . ARG H 1 153 ? 55.387 19.854 15.237 1.00 36.07 141 ARG H O 1
ATOM 10575 N N . LEU H 1 154 ? 53.518 18.800 15.857 1.00 37.11 142 LEU H N 1
ATOM 10576 C CA . LEU H 1 154 ? 52.688 19.994 15.679 1.00 36.88 142 LEU H CA 1
ATOM 10577 C C . LEU H 1 154 ? 53.122 21.167 16.543 1.00 36.55 142 LEU H C 1
ATOM 10578 O O . LEU H 1 154 ? 52.982 22.307 16.144 1.00 38.72 142 LEU H O 1
ATOM 10583 N N . LYS H 1 155 ? 53.660 20.876 17.713 1.00 36.18 143 LYS H N 1
ATOM 10584 C CA . LYS H 1 155 ? 54.180 21.899 18.608 1.00 36.73 143 LYS H CA 1
ATOM 10585 C C . LYS H 1 155 ? 55.273 22.736 17.950 1.00 35.51 143 LYS H C 1
ATOM 10586 O O . LYS H 1 155 ? 55.516 23.864 18.342 1.00 37.43 143 LYS H O 1
ATOM 10592 N N . PHE H 1 156 ? 55.931 22.172 16.953 1.00 34.19 144 PHE H N 1
ATOM 10593 C CA . PHE H 1 156 ? 56.958 22.868 16.181 1.00 33.50 144 PHE H CA 1
ATOM 10594 C C . PHE H 1 156 ? 56.485 23.313 14.781 1.00 33.34 144 PHE H C 1
ATOM 10595 O O . PHE H 1 156 ? 57.321 23.527 13.886 1.00 32.08 144 PHE H O 1
ATOM 10603 N N . GLN H 1 157 ? 55.173 23.448 14.595 1.00 33.35 145 GLN H N 1
ATOM 10604 C CA . GLN H 1 157 ? 54.615 23.857 13.311 1.00 34.84 145 GLN H CA 1
ATOM 10605 C C . GLN H 1 157 ? 53.601 25.007 13.417 1.00 36.91 145 GLN H C 1
ATOM 10606 O O . GLN H 1 157 ? 52.814 25.209 12.490 1.00 37.97 145 GLN H O 1
ATOM 10612 N N . GLU H 1 158 ? 53.600 25.749 14.534 1.00 39.09 146 GLU H N 1
ATOM 10613 C CA . GLU H 1 158 ? 52.679 26.871 14.712 1.00 41.13 146 GLU H CA 1
ATOM 10614 C C . GLU H 1 158 ? 52.865 27.960 13.647 1.00 41.26 146 GLU H C 1
ATOM 10615 O O . GLU H 1 158 ? 51.924 28.668 13.340 1.00 42.36 146 GLU H O 1
ATOM 10621 N N . ASP H 1 159 ? 54.040 28.057 13.033 1.00 42.32 147 ASP H N 1
ATOM 10622 C CA . ASP H 1 159 ? 54.302 29.063 12.001 1.00 42.72 147 ASP H CA 1
ATOM 10623 C C . ASP H 1 159 ? 53.892 28.629 10.598 1.00 42.89 147 ASP H C 1
ATOM 10624 O O . ASP H 1 159 ? 54.076 29.383 9.647 1.00 45.46 147 ASP H O 1
ATOM 10629 N N . ILE H 1 160 ? 53.383 27.406 10.465 1.00 40.95 148 ILE H N 1
ATOM 10630 C CA . ILE H 1 160 ? 52.882 26.892 9.196 1.00 39.30 148 ILE H CA 1
ATOM 10631 C C . ILE H 1 160 ? 51.421 27.308 9.054 1.00 39.90 148 ILE H C 1
ATOM 10632 O O . ILE H 1 160 ? 50.509 26.608 9.471 1.00 39.70 148 ILE H O 1
ATOM 10637 N N . VAL H 1 161 ? 51.223 28.481 8.471 1.00 40.79 149 VAL H N 1
ATOM 10638 C CA . VAL H 1 161 ? 49.917 29.086 8.399 1.00 40.88 149 VAL H CA 1
ATOM 10639 C C . VAL H 1 161 ? 49.433 28.985 6.954 1.00 41.18 149 VAL H C 1
ATOM 10640 O O . VAL H 1 161 ? 50.212 28.763 6.075 1.00 43.45 149 VAL H O 1
ATOM 10644 N N . PRO H 1 162 ? 48.124 29.077 6.721 1.00 40.53 150 PRO H N 1
ATOM 10645 C CA . PRO H 1 162 ? 47.620 28.988 5.352 1.00 40.09 150 PRO H CA 1
ATOM 10646 C C . PRO H 1 162 ? 48.185 30.054 4.447 1.00 39.45 150 PRO H C 1
ATOM 10647 O O . PRO H 1 162 ? 48.211 31.210 4.811 1.00 41.35 150 PRO H O 1
ATOM 10651 N N . GLN H 1 163 ? 48.633 29.661 3.268 1.00 40.04 151 GLN H N 1
ATOM 10652 C CA . GLN H 1 163 ? 49.079 30.614 2.257 1.00 38.42 151 GLN H CA 1
ATOM 10653 C C . GLN H 1 163 ? 48.695 30.127 0.859 1.00 35.87 151 GLN H C 1
ATOM 10654 O O . GLN H 1 163 ? 48.526 28.933 0.647 1.00 35.68 151 GLN H O 1
ATOM 10660 N N . GLY H 1 164 ? 48.508 31.050 -0.070 1.00 34.38 152 GLY H N 1
ATOM 10661 C CA . GLY H 1 164 ? 48.073 30.704 -1.409 1.00 33.84 152 GLY H CA 1
ATOM 10662 C C . GLY H 1 164 ? 46.644 30.182 -1.402 1.00 35.54 152 GLY H C 1
ATOM 10663 O O . GLY H 1 164 ? 45.765 30.806 -0.825 1.00 36.28 152 GLY H O 1
ATOM 10664 N N . ILE H 1 165 ? 46.436 29.028 -2.023 1.00 36.13 153 ILE H N 1
ATOM 10665 C CA . ILE H 1 165 ? 45.129 28.459 -2.216 1.00 36.94 153 ILE H CA 1
ATOM 10666 C C . ILE H 1 165 ? 44.958 27.413 -1.130 1.00 35.51 153 ILE H C 1
ATOM 10667 O O . ILE H 1 165 ? 45.734 26.460 -1.067 1.00 35.08 153 ILE H O 1
ATOM 10672 N N . VAL H 1 166 ? 43.949 27.617 -0.274 1.00 33.68 154 VAL H N 1
ATOM 10673 C CA . VAL H 1 166 ? 43.685 26.725 0.847 1.00 32.07 154 VAL H CA 1
ATOM 10674 C C . VAL H 1 166 ? 42.768 25.621 0.360 1.00 31.95 154 VAL H C 1
ATOM 10675 O O . VAL H 1 166 ? 41.735 25.893 -0.218 1.00 33.81 154 VAL H O 1
ATOM 10679 N N . VAL H 1 167 ? 43.182 24.391 0.599 1.00 30.60 155 VAL H N 1
ATOM 10680 C CA . VAL H 1 167 ? 42.451 23.206 0.279 1.00 31.91 155 VAL H CA 1
ATOM 10681 C C . VAL H 1 167 ? 42.214 22.449 1.587 1.00 32.74 155 VAL H C 1
ATOM 10682 O O . VAL H 1 167 ? 43.132 21.861 2.146 1.00 34.04 155 VAL H O 1
ATOM 10686 N N . ALA H 1 168 ? 40.984 22.512 2.086 1.00 33.41 156 ALA H N 1
ATOM 10687 C CA . ALA H 1 168 ? 40.571 21.782 3.308 1.00 33.56 156 ALA H CA 1
ATOM 10688 C C . ALA H 1 168 ? 40.384 20.293 3.027 1.00 34.37 156 ALA H C 1
ATOM 10689 O O . ALA H 1 168 ? 39.702 19.914 2.071 1.00 35.57 156 ALA H O 1
ATOM 10691 N N . ASN H 1 169 ? 40.983 19.459 3.870 1.00 34.60 157 ASN H N 1
ATOM 10692 C CA . ASN H 1 169 ? 40.911 18.017 3.698 1.00 34.09 157 ASN H CA 1
ATOM 10693 C C . ASN H 1 169 ? 40.364 17.372 4.960 1.00 34.00 157 ASN H C 1
ATOM 10694 O O . ASN H 1 169 ? 41.063 16.669 5.666 1.00 34.56 157 ASN H O 1
ATOM 10699 N N . ASN H 1 170 ? 39.121 17.648 5.256 1.00 35.10 158 ASN H N 1
ATOM 10700 C CA . ASN H 1 170 ? 38.503 17.111 6.449 1.00 36.67 158 ASN H CA 1
ATOM 10701 C C . ASN H 1 170 ? 37.387 16.134 6.147 1.00 36.63 158 ASN H C 1
ATOM 10702 O O . ASN H 1 170 ? 36.641 15.779 7.042 1.00 39.17 158 ASN H O 1
ATOM 10707 N N . SER H 1 171 ? 37.237 15.692 4.910 1.00 35.43 159 SER H N 1
ATOM 10708 C CA . SER H 1 171 ? 36.223 14.696 4.621 1.00 34.13 159 SER H CA 1
ATOM 10709 C C . SER H 1 171 ? 36.865 13.559 3.829 1.00 32.45 159 SER H C 1
ATOM 10710 O O . SER H 1 171 ? 37.885 13.033 4.256 1.00 31.93 159 SER H O 1
ATOM 10713 N N . THR H 1 172 ? 36.274 13.188 2.698 1.00 31.56 160 THR H N 1
ATOM 10714 C CA . THR H 1 172 ? 36.692 12.010 1.968 1.00 31.26 160 THR H CA 1
ATOM 10715 C C . THR H 1 172 ? 37.810 12.331 0.971 1.00 33.27 160 THR H C 1
ATOM 10716 O O . THR H 1 172 ? 38.061 13.520 0.652 1.00 35.28 160 THR H O 1
ATOM 10720 N N . LEU H 1 173 ? 38.484 11.267 0.504 1.00 33.82 161 LEU H N 1
ATOM 10721 C CA . LEU H 1 173 ? 39.482 11.379 -0.586 1.00 34.67 161 LEU H CA 1
ATOM 10722 C C . LEU H 1 173 ? 38.816 11.860 -1.860 1.00 35.23 161 LEU H C 1
ATOM 10723 O O . LEU H 1 173 ? 39.393 12.640 -2.605 1.00 38.07 161 LEU H O 1
ATOM 10728 N N . GLU H 1 174 ? 37.628 11.359 -2.141 1.00 36.49 162 GLU H N 1
ATOM 10729 C CA . GLU H 1 174 ? 36.908 11.757 -3.323 1.00 38.28 162 GLU H CA 1
ATOM 10730 C C . GLU H 1 174 ? 36.662 13.262 -3.287 1.00 37.78 162 GLU H C 1
ATOM 10731 O O . GLU H 1 174 ? 36.791 13.928 -4.313 1.00 38.72 162 GLU H O 1
ATOM 10737 N N . ASP H 1 175 ? 36.311 13.799 -2.121 1.00 37.34 163 ASP H N 1
ATOM 10738 C CA . ASP H 1 175 ? 36.109 15.246 -1.992 1.00 37.63 163 ASP H CA 1
ATOM 10739 C C . ASP H 1 175 ? 37.414 16.008 -2.140 1.00 37.23 163 ASP H C 1
ATOM 10740 O O . ASP H 1 175 ? 37.454 17.111 -2.706 1.00 38.78 163 ASP H O 1
ATOM 10745 N N . LEU H 1 176 ? 38.501 15.448 -1.638 1.00 36.10 164 LEU H N 1
ATOM 10746 C CA . LEU H 1 176 ? 39.809 16.077 -1.865 1.00 36.17 164 LEU H CA 1
ATOM 10747 C C . LEU H 1 176 ? 40.156 16.057 -3.382 1.00 37.78 164 LEU H C 1
ATOM 10748 O O . LEU H 1 176 ? 40.643 17.063 -3.927 1.00 38.63 164 LEU H O 1
ATOM 10753 N N . GLU H 1 177 ? 39.898 14.930 -4.057 1.00 38.26 165 GLU H N 1
ATOM 10754 C CA . GLU H 1 177 ? 40.141 14.837 -5.500 1.00 38.53 165 GLU H CA 1
ATOM 10755 C C . GLU H 1 177 ? 39.417 15.955 -6.248 1.00 36.69 165 GLU H C 1
ATOM 10756 O O . GLU H 1 177 ? 39.985 16.592 -7.131 1.00 37.16 165 GLU H O 1
ATOM 10762 N N . LYS H 1 178 ? 38.163 16.181 -5.876 1.00 36.64 166 LYS H N 1
ATOM 10763 C CA . LYS H 1 178 ? 37.312 17.214 -6.510 1.00 36.77 166 LYS H CA 1
ATOM 10764 C C . LYS H 1 178 ? 37.938 18.593 -6.292 1.00 36.55 166 LYS H C 1
ATOM 10765 O O . LYS H 1 178 ? 38.055 19.373 -7.225 1.00 38.11 166 LYS H O 1
ATOM 10768 N N . LYS H 1 179 ? 38.376 18.880 -5.067 1.00 35.56 167 LYS H N 1
ATOM 10769 C CA . LYS H 1 179 ? 39.001 20.194 -4.766 1.00 35.63 167 LYS H CA 1
ATOM 10770 C C . LYS H 1 179 ? 40.346 20.377 -5.464 1.00 36.45 167 LYS H C 1
ATOM 10771 O O . LYS H 1 179 ? 40.690 21.491 -5.839 1.00 37.55 167 LYS H O 1
ATOM 10777 N N . VAL H 1 180 ? 41.126 19.303 -5.601 1.00 35.94 168 VAL H N 1
ATOM 10778 C CA . VAL H 1 180 ? 42.391 19.396 -6.296 1.00 35.72 168 VAL H CA 1
ATOM 10779 C C . VAL H 1 180 ? 42.164 19.668 -7.787 1.00 37.28 168 VAL H C 1
ATOM 10780 O O . VAL H 1 180 ? 42.898 20.464 -8.377 1.00 36.89 168 VAL H O 1
ATOM 10784 N N . GLU H 1 181 ? 41.148 19.011 -8.375 1.00 38.79 169 GLU H N 1
ATOM 10785 C CA . GLU H 1 181 ? 40.775 19.232 -9.775 1.00 39.67 169 GLU H CA 1
ATOM 10786 C C . GLU H 1 181 ? 40.384 20.681 -9.989 1.00 38.18 169 GLU H C 1
ATOM 10787 O O . GLU H 1 181 ? 40.808 21.310 -10.968 1.00 36.13 169 GLU H O 1
ATOM 10789 N N . GLU H 1 182 ? 39.596 21.219 -9.059 1.00 39.05 170 GLU H N 1
ATOM 10790 C CA . GLU H 1 182 ? 39.168 22.627 -9.134 1.00 41.07 170 GLU H CA 1
ATOM 10791 C C . GLU H 1 182 ? 40.306 23.643 -9.039 1.00 38.46 170 GLU H C 1
ATOM 10792 O O . GLU H 1 182 ? 40.273 24.653 -9.726 1.00 40.55 170 GLU H O 1
ATOM 10798 N N . VAL H 1 183 ? 41.316 23.360 -8.229 1.00 38.16 171 VAL H N 1
ATOM 10799 C CA . VAL H 1 183 ? 42.516 24.187 -8.176 1.00 38.05 171 VAL H CA 1
ATOM 10800 C C . VAL H 1 183 ? 43.318 24.081 -9.471 1.00 40.33 171 VAL H C 1
ATOM 10801 O O . VAL H 1 183 ? 43.829 25.092 -9.968 1.00 40.90 171 VAL H O 1
ATOM 10813 N N . LYS H 1 185 ? 42.183 23.399 -12.431 1.00 40.77 173 LYS H N 1
ATOM 10814 C CA . LYS H 1 185 ? 41.442 24.154 -13.444 1.00 40.88 173 LYS H CA 1
ATOM 10815 C C . LYS H 1 185 ? 41.808 25.652 -13.366 1.00 41.23 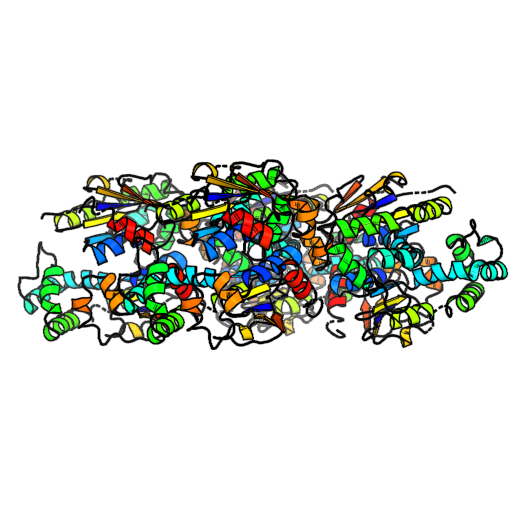173 LYS H C 1
ATOM 10816 O O . LYS H 1 185 ? 41.840 26.352 -14.380 1.00 39.43 173 LYS H O 1
ATOM 10818 N N . LEU H 1 186 ? 42.090 26.143 -12.164 1.00 42.53 174 LEU H N 1
ATOM 10819 C CA . LEU H 1 186 ? 42.470 27.536 -12.002 1.00 43.68 174 LEU H CA 1
ATOM 10820 C C . LEU H 1 186 ? 43.848 27.841 -12.547 1.00 44.63 174 LEU H C 1
ATOM 10821 O O . LEU H 1 186 ? 44.040 28.861 -13.207 1.00 45.79 174 LEU H O 1
ATOM 10826 N N . VAL H 1 187 ? 44.822 26.995 -12.234 1.00 45.16 175 VAL H N 1
ATOM 10827 C CA . VAL H 1 187 ? 46.221 27.366 -12.432 1.00 47.08 175 VAL H CA 1
ATOM 10828 C C . VAL H 1 187 ? 46.890 26.666 -13.609 1.00 48.20 175 VAL H C 1
ATOM 10829 O O . VAL H 1 187 ? 48.047 26.948 -13.883 1.00 47.62 175 VAL H O 1
ATOM 10833 N N . TRP H 1 188 ? 46.178 25.782 -14.315 1.00 54.25 176 TRP H N 1
ATOM 10834 C CA . TRP H 1 188 ? 46.805 24.866 -15.293 1.00 54.18 176 TRP H CA 1
ATOM 10835 C C . TRP H 1 188 ? 45.757 24.116 -16.108 1.00 53.94 176 TRP H C 1
ATOM 10836 O O . TRP H 1 188 ? 45.382 24.550 -17.191 1.00 54.32 176 TRP H O 1
#

InterPro domains:
  IPR001977 Dephospho-CoA kinase [MF_00376] (1-178)
  IPR001977 Dephospho-CoA kinase [PF01121] (1-137)
  IPR001977 Dephospho-CoA kinase [PS51219] (2-180)
  IPR001977 Dephospho-CoA kinase [TIGR00152] (2-169)
  IPR027417 P-loop containing nucleoside triphosphate hydrolase [G3DSA:3.40.50.300] (1-180)
  IPR027417 P-loop containing nucleoside triphosphate hydrolase [SSF52540] (1-173)

Organism: Thermotoga maritima (strain ATCC 43589 / DSM 3109 / JCM 10099 / NBRC 100826 / MSB8) (NCBI:txid243274)